Protein AF-A0A1B0GC63-F1 (afdb_monomer_lite)

pLDDT: mean 71.01, std 21.69, range [23.23, 94.94]

Radius of gyration: 42.75 Å; chains: 1; bounding box: 107×148×112 Å

Secondary structure (DSSP, 8-state):
--SSSSTTTSTTS--HHHHHHHHHHHHHHTT-HHHHHHHHHSHHHHHHHHHHHHHHHHHHIIIIIHHH-SHHHHHH-HHHHHHHHHHHHHHHHHS-TTHHHHHHHHHHHH---HHHHHHHHHHHHHHHHHT-TT-HHHHHHHHHHHHHHHHTSPPPTHHHH---HHHHTTGGGSHHHHHHHHHHHHHHHHHHHHHHHHHHHGGG----S---SS-HHHHHHHHHHHHTSTTGGGS-----TTTTTS--HHHHHHHHHHHHHHHHHSSTTTTHHHHHHHHHHHHHTTS-TT--TTTTT-GGG-TTTS-HHHHHHHHHHHHTS-TTGGGS-TTS-HHHHHHHHHHHHHHHHTSS-HHHHHHHHHHHHHHHHHHTT-PBPGGGGGSHHHHHHHHHHHHHHHH-S-HHHHHHHHHHHHHHHHTB-HHHHHHHHHHHHHH---HHHHHHHHHHHHHHHHHHHH-TT-SS--TTTSHHHHHHHIIIIIS--TTGGG--TTTTHHHHHHHHHHHHHHHHH-TT-SS-GGGSHHHHIIIIIHHHHHHHHHHHHHHHHHHHHHHHHHHHHHHHHHHHHHHHHHHHHHHTTS--------------------PPPHHHHHHHHHHHHHHHHHHHHHHHHHHHHHHHHHHHHHHHHHHHHGGGHHHH-SSHHHHHHHHHHTT--GGGGGG-TTTHHHHHHHHHHHHHHHHHHHHHHHTTTTTS--S-HHHHHHHHHHHHHHTTGGGHHHHHHHHHHHTSHHHHHHHHHHHHHHHHHHHHHTT----SHHHHHHHHHHHHHHHHHHHHHHH--SGGGHHHHHHHHHHHHHHHHHHHHHTT-S--HHHHHHHHHHHH-S-------EEEEE---GGG--TTSHHHHHHGGGT-TTS-EEEEE--SSS---SPPEEEEEE---EEHHHHHHHHHHHHS-PPPHHHHHHHHHHHHHHHHHHHHTTEE-----GGGEEE-TTS-EEE---TT-EE--GGGTT-B-S--S-TTT--HHHHTT--B-THHHHHHHHHHHHHHHHSS-TT--TTS---HHHHHHHHHH-PPP--TTS-HHHHHHHHHHT-SSTTTSTTTT-SS-HHHHTSGGGTT--HHHHHTT-SPPS-----SSTT--TTS-HHHHT-------S--PPPTTHHHHTTT--B--TTHHHHHHHHHHHHHHHHSSSS------PPP-------------

Organism: Glossina morsitans morsitans (NCBI:txid37546)

Foldseek 3Di:
DPPVVVVVVVVPPDDPLVVLLVVLVVCVVVVVLVVLVCCCPPPVNNVVNLVSLLVCLVVCCVVPLVVQCDPCCVVPPVSSNVSSLVSLLSSLQRYDLVVLLVVLLCQLQPDPDPSSNLSSLSSNLSSVVVVDFPCLPSVLSSLVSLVNSLQPQDDDPCLQVDDDPVVLVCQCVDPSVVVSLVSLVSVLVNCPVVLVVVLVVVVPDPPPPPFLFRGNLNSVLLSLLCVLDPPLLSHDLDQPPVRPVDGDSSVVSLLSSLVSNCSSPLALCVCLVVQVVLVVVVVVPVPDPPPCPPPVGRQCSPCVSHPLQSVLSSVLCCQQVVRPVVSHDPQDDLVSVLVSSLSSLLVQLPDSGPSSVVSSLSSLVSSLVSCPQPADELVCVVDVSVVSSLVSLLCQLAPPPDDVSVVSSLVSNLSVLVRHDLNNNLVSLVVCLVPDPALLVLLVSLVSLLVVLVVQLPDPVPPAGDPCQADPNVVCCLQPGQQDAPVQLQGDCVRNVSSVVSSVVSLVSCVVRPPVCRRVSVVCVVVSCVHGVVSVVNSVVVVVVVVVVVVVVVVVVVVVVVVVVVVVVVVVVVVVVVVPPDDDDDDDDDDDDDDDDDDDDDDDDPVVVVVVVVVVVVVVVVVVVVVVVPPCVVVVVVVVLQLQLLVQLVVCCQPPNLFLVSSLNSCVVVPHHSVCSVVPPLTSLSSLLSLLVVLLVVLLVVLCVVCVNLVRADPDLLVLLLVSLVSSLVSCVVNLNRVVVNVVSCPPPVNVVSVVVSLLVSLLSSCSSNPNPDDDPVSVVSSVLSSVLSVVLSVVQSVDPDVVSPVSSVSSSVSSVVVVVVVVVCVVDVDRPLVVVVVVVVVVPDDDDDQDWDKDKDFDDPPVPDPPLQVQLVVPVNPPQPFWFWDFDDPSDDDDQPTTITITIGADWFQQVLVQVVCCVPPVAFDDLVQLLLQLLLVLVVLLVQLVQQKAQQEQDSRQWTADQQGHTDGHDSSPMDRADVVNVQWDFAADYDLLLAALCNLVRHTAHNLSSLLSSLQVSQCRHPVDGQQDDDPDDQDSVSSSVCLQDPDGDDDPPDDPLSVVSSCLSSDNDLCSRQVRRDSHNVSVCPRPSNPPDDSVCSVVVVDRRPDRDDDPDSPDCVSPDPVVVVDDDDDDDDDDHDDPPPPVSCPPSSDDNVVVSVVVVVVVVVVVVVVPPDDDDDDDDDDDDDDDDDDDDDDDD

InterPro domains:
  IPR000719 Protein kinase domain [PF00069] (913-1094)
  IPR000719 Protein kinase domain [PS50011] (760-1094)
  IPR000719 Protein kinase domain [SM00220] (874-1094)
  IPR000961 AGC-kinase, C-terminal [PS51285] (1095-1165)
  IPR000961 AGC-kinase, C-terminal [SM00133] (1095-1157)
  IPR008271 Serine/threonine-protein kinase, active site [PS00108] (951-963)
  IPR011009 Protein kinase-like domain superfamily [SSF56112] (883-1174)
  IPR012762 Ubiquinone biosynthesis protein COQ9 [TIGR02396] (643-827)
  IPR013718 COQ9, C-terminal domain [PF08511] (753-822)
  IPR013877 YAP-binding/ALF4/Glomulin [PF08568] (9-573)
  IPR016024 Armadillo-type fold [SSF48371] (53-549)
  IPR017892 Protein kinase, C-terminal [PF00433] (1117-1155)
  IPR048674 Ubiquinone biosynthesis protein COQ9, HTH domain [PF21392] (642-668)

Sequence (1201 aa):
MSFEQESLHNANNMTPAENLKELIKQLIKEKQYDGVALLFTNVNEASKNISYMPEIAMDVFHDICLQQLNEKNHKENLPLYYCVEELLKVVATYAPAEELLLDLLEIIEEHKSENVFTSALRALQVVIMRQGNEKPRALEWSLNSIKTRLDELPIPDFLKEGYDEKQEKLLEQNDKIQTLLLHYITVGLFYEPLLNDICQSSLFGKQLFRSCDINRRNVLCCFLISLLGKPFSMLNFHGGEESRKTNTYTLQCAISLTKATTQCIGDPYFFLTLVEDRFRFKDTFQGREKTRGSMSNNIFFIDEKLPLNCVATYYYMILVEEIDKGKVYLVYNPMFVFESSLYLAHELMSSDEPPLQQKGLKLVECLLKQLGNSEIPAVFLEIDLYKSFCQTLCNLVAYSSVTYMRQTGVRILRQYILQFDDEGKYSVLKNLMRSVRHHGITGYLAIIYKDLVANALANPAISQLPKTLSGHDFRTIFERHICCLANGVETDILEYSDKIISSLNALRFSALKDYSNLTGFWNFIDDLNKNYLRPLREALNLSIAHYKSELKHIENVTDAKEEVEQREQLELLDICIANEKSSRTKHDFELNRQQKTPNDPVKPGLDEFREREQKREEEFEEREKTRESADDSNDAKANAIRIKILEAALPHVPTSGWTRETIMLGAEEIGFSGVAHGMFPEGGFALVSYFIGKCNEELLTQMKTETDNGRKAPHNHIEFLVNFVRIRLEMILPYKSQWAQAIALIALPQNAATSLAQLLTLVDDICYYSGDRSVDIEWYTRRIGLATVMKMTELYMLQDKSPQHNNTWVFLENRMDEFGQLQTIFSQTEDVTQTFQNSLNSAFITNNETLAFYLKLYEMEEGICDGTELELGTRRRKTTARYGEVFLVRKESGNTNNKSYAMKVTNKYQMVEKEFHAESARNERQFSEDMVKIYIGEMVLALEHMHKMDIVYRDVKLENIMLDNQGHIILVDFGLSKVLSPDSDYCARGICGTVEYLAPEMIKGEAYGFAIDWWSIGVVTYELLTGRSPFVVAENANSQRDIKERIKKMDPEFPRTLGKTTKDFILGMLKKDPKKRLNGNKKCAEDIKSHPFFHGINWNDLQNKRLKAPFQPQLISEEDTRNFSEEFTQQTLIPDSQDLVPFKTTPLLFRGYSYVAPQYLHETAYDEWSSTSRRRRKRAAPTRVQPYRLVRGKAPASYRM

Structure (mmCIF, N/CA/C/O backbone):
data_AF-A0A1B0GC63-F1
#
_entry.id   AF-A0A1B0GC63-F1
#
loop_
_atom_site.group_PDB
_atom_site.id
_atom_site.type_symbol
_atom_site.label_atom_id
_atom_site.label_alt_id
_atom_site.label_comp_id
_atom_site.label_asym_id
_atom_site.label_entity_id
_atom_site.label_seq_id
_atom_site.pdbx_PDB_ins_code
_atom_site.Cartn_x
_atom_site.Cartn_y
_atom_site.Cartn_z
_atom_site.occupancy
_atom_site.B_iso_or_equiv
_atom_site.auth_seq_id
_atom_site.auth_comp_id
_atom_site.auth_asym_id
_atom_site.auth_atom_id
_atom_site.pdbx_PDB_model_num
ATOM 1 N N . MET A 1 1 ? -42.444 35.547 59.093 1.00 40.91 1 MET A N 1
ATOM 2 C CA . MET A 1 1 ? -43.595 34.733 59.547 1.00 40.91 1 MET A CA 1
ATOM 3 C C . MET A 1 1 ? -44.771 34.691 58.553 1.00 40.91 1 MET A C 1
ATOM 5 O O . MET A 1 1 ? -45.876 34.384 58.966 1.00 40.91 1 MET A O 1
ATOM 9 N N . SER A 1 2 ? -44.567 34.905 57.245 1.00 38.25 2 SER A N 1
ATOM 10 C CA . SER A 1 2 ? -45.619 34.657 56.230 1.00 38.25 2 SER A CA 1
ATOM 11 C C . SER A 1 2 ? -45.099 34.080 54.903 1.00 38.25 2 SER A C 1
ATOM 13 O O . SER A 1 2 ? -45.859 33.981 53.955 1.00 38.25 2 SER A O 1
ATOM 15 N N . PHE A 1 3 ? -43.823 33.674 54.840 1.00 30.55 3 PHE A N 1
ATOM 16 C CA . PHE A 1 3 ? -43.222 32.983 53.683 1.00 30.55 3 PHE A CA 1
ATOM 17 C C . PHE A 1 3 ? -42.736 31.558 54.013 1.00 30.55 3 PHE A C 1
ATOM 19 O O . PHE A 1 3 ? -42.377 30.807 53.117 1.00 30.55 3 PHE A O 1
ATOM 26 N N . GLU A 1 4 ? -42.760 31.157 55.290 1.00 36.72 4 GLU A N 1
ATOM 27 C CA . GLU A 1 4 ? -42.351 29.814 55.745 1.00 36.72 4 GLU A CA 1
ATOM 28 C C . GLU A 1 4 ? -43.521 28.823 55.839 1.00 36.72 4 GLU A C 1
ATOM 30 O O . GLU A 1 4 ? -43.308 27.659 56.151 1.00 36.72 4 GLU A O 1
ATOM 35 N N . GLN A 1 5 ? -44.761 29.251 55.577 1.00 35.75 5 GLN A N 1
ATOM 36 C CA . GLN A 1 5 ? -45.935 28.369 55.656 1.00 35.75 5 GLN A CA 1
ATOM 37 C C . GLN A 1 5 ? -46.432 27.861 54.294 1.00 35.75 5 GLN A C 1
ATOM 39 O O . GLN A 1 5 ? -47.123 26.848 54.264 1.00 35.75 5 GLN A O 1
ATOM 44 N N . GLU A 1 6 ? -46.030 28.471 53.172 1.00 34.62 6 GLU A N 1
ATOM 45 C CA . GLU A 1 6 ? -46.376 27.969 51.828 1.00 34.62 6 GLU A CA 1
ATOM 46 C C . GLU A 1 6 ? -45.382 26.924 51.288 1.00 34.62 6 GLU A C 1
ATOM 48 O O . GLU A 1 6 ? -45.765 26.087 50.474 1.00 34.62 6 GLU A O 1
ATOM 53 N N . SER A 1 7 ? -44.136 26.877 51.778 1.00 37.41 7 SER A N 1
ATOM 54 C CA . SER A 1 7 ? -43.148 25.865 51.353 1.00 37.41 7 SER A CA 1
ATOM 55 C C . SER A 1 7 ? -43.345 24.493 52.012 1.00 37.41 7 SER A C 1
ATOM 57 O O . SER A 1 7 ? -42.946 23.474 51.452 1.00 37.41 7 SER A O 1
ATOM 59 N N . LEU A 1 8 ? -44.005 24.439 53.173 1.00 37.69 8 LEU A N 1
ATOM 60 C CA . LEU A 1 8 ? -44.243 23.202 53.929 1.00 37.69 8 LEU A CA 1
ATOM 61 C C . LEU A 1 8 ? -45.499 22.432 53.487 1.00 37.69 8 LEU A C 1
ATOM 63 O O . LEU A 1 8 ? -45.670 21.284 53.891 1.00 37.69 8 LEU A O 1
ATOM 67 N N . HIS A 1 9 ? -46.367 23.018 52.653 1.00 38.66 9 HIS A N 1
ATOM 68 C CA . HIS A 1 9 ? -47.560 22.325 52.145 1.00 38.66 9 HIS A CA 1
ATOM 69 C C . HIS A 1 9 ? -47.334 21.586 50.815 1.00 38.66 9 HIS A C 1
ATOM 71 O O . HIS A 1 9 ? -48.057 20.635 50.532 1.00 38.66 9 HIS A O 1
ATOM 77 N N . ASN A 1 10 ? -46.291 21.934 50.050 1.00 40.50 10 ASN A N 1
ATOM 78 C CA . ASN A 1 10 ? -45.932 21.232 48.807 1.00 40.50 10 ASN A CA 1
ATOM 79 C C . ASN A 1 10 ? -44.932 20.074 49.000 1.00 40.50 10 ASN A C 1
ATOM 81 O O . ASN A 1 10 ? -44.798 19.238 48.113 1.00 40.50 10 ASN A O 1
ATOM 85 N N . ALA A 1 11 ? -44.276 19.968 50.161 1.00 42.91 11 ALA A N 1
ATOM 86 C CA . ALA A 1 11 ? -43.284 18.921 50.437 1.00 42.91 11 ALA A CA 1
ATOM 87 C C . ALA A 1 11 ? -43.887 17.529 50.737 1.00 42.91 11 ALA A C 1
ATOM 89 O O . ALA A 1 11 ? -43.167 16.535 50.742 1.00 42.91 11 ALA A O 1
ATOM 90 N N . ASN A 1 12 ? -45.202 17.430 50.977 1.00 43.53 12 ASN A N 1
ATOM 91 C CA . ASN A 1 12 ? -45.848 16.181 51.411 1.00 43.53 12 ASN A CA 1
ATOM 92 C C . ASN A 1 12 ? -46.388 15.291 50.275 1.00 43.53 12 ASN A C 1
ATOM 94 O O . ASN A 1 12 ? -46.918 14.223 50.569 1.00 43.53 12 ASN A O 1
ATOM 98 N N . ASN A 1 13 ? -46.236 15.688 49.006 1.00 50.75 13 ASN A N 1
ATOM 99 C CA . ASN A 1 13 ? -46.686 14.906 47.842 1.00 50.75 13 ASN A CA 1
ATOM 100 C C . ASN A 1 13 ? -45.575 14.614 46.814 1.00 50.75 13 ASN A C 1
ATOM 102 O O . ASN A 1 13 ? -45.881 14.111 45.737 1.00 50.75 13 ASN A O 1
ATOM 106 N N . MET A 1 14 ? -44.308 14.920 47.113 1.00 57.81 14 MET A N 1
ATOM 107 C CA . MET A 1 14 ? -43.199 14.634 46.196 1.00 57.81 14 MET A CA 1
ATOM 108 C C . MET A 1 14 ? -42.703 13.203 46.369 1.00 57.81 14 MET A C 1
ATOM 110 O O . MET A 1 14 ? -42.496 12.718 47.487 1.00 57.81 14 MET A O 1
ATOM 114 N N . THR A 1 15 ? -42.496 12.526 45.247 1.00 74.38 15 THR A N 1
ATOM 115 C CA . THR A 1 15 ? -41.908 11.187 45.235 1.00 74.38 15 THR A CA 1
ATOM 116 C C . THR A 1 15 ? -40.466 11.227 45.773 1.00 74.38 15 THR A C 1
ATOM 118 O O . THR A 1 15 ? -39.783 12.252 45.673 1.00 74.38 15 THR A O 1
ATOM 121 N N . PRO A 1 16 ? -39.942 10.129 46.355 1.00 75.88 16 PRO A N 1
ATOM 122 C CA . PRO A 1 16 ? -38.548 10.066 46.807 1.00 75.88 16 PRO A CA 1
ATOM 123 C C . PRO A 1 16 ? -37.523 10.430 45.718 1.00 75.88 16 PRO A C 1
ATOM 125 O O . PRO A 1 16 ? -36.460 10.960 46.039 1.00 75.88 16 PRO A O 1
ATOM 128 N N . ALA A 1 17 ? -37.856 10.188 44.448 1.00 77.06 17 ALA A N 1
ATOM 129 C CA . ALA A 1 17 ? -37.031 10.526 43.296 1.00 77.06 17 ALA A CA 1
ATOM 130 C C . ALA A 1 17 ? -37.012 12.043 43.007 1.00 77.06 17 ALA A C 1
ATOM 132 O O . ALA A 1 17 ? -35.941 12.627 42.837 1.00 77.06 17 ALA A O 1
ATOM 133 N N . GLU A 1 18 ? -38.162 12.722 43.053 1.00 79.81 18 GLU A N 1
ATOM 134 C CA . GLU A 1 18 ? -38.238 14.187 42.908 1.00 79.81 18 GLU A CA 1
ATOM 135 C C . GLU A 1 18 ? -37.516 14.926 44.043 1.00 79.81 18 GLU A C 1
ATOM 137 O O . GLU A 1 18 ? -36.849 15.935 43.806 1.00 79.81 18 GLU A O 1
ATOM 142 N N . ASN A 1 19 ? -37.563 14.386 45.266 1.00 82.81 19 ASN A N 1
ATOM 143 C CA . ASN A 1 19 ? -36.805 14.931 46.396 1.00 82.81 19 ASN A CA 1
ATOM 144 C C . ASN A 1 19 ? -35.286 14.879 46.155 1.00 82.81 19 ASN A C 1
ATOM 146 O O . ASN A 1 19 ? -34.570 15.805 46.533 1.00 82.81 19 ASN A O 1
ATOM 150 N N . LEU A 1 20 ? -34.784 13.824 45.501 1.00 83.56 20 LEU A N 1
ATOM 151 C CA . LEU A 1 20 ? -33.372 13.720 45.127 1.00 83.56 20 LEU A CA 1
ATOM 152 C C . LEU A 1 20 ? -32.993 14.769 44.067 1.00 83.56 20 LEU A C 1
ATOM 154 O O . LEU A 1 20 ? -31.938 15.393 44.179 1.00 83.56 20 LEU A O 1
ATOM 158 N N . LYS A 1 21 ? -33.861 15.009 43.076 1.00 83.62 21 LYS A N 1
ATOM 159 C CA . LYS A 1 21 ? -33.671 16.052 42.053 1.00 83.62 21 LYS A CA 1
ATOM 160 C C . LYS A 1 21 ? -33.571 17.450 42.676 1.00 83.62 21 LYS A C 1
ATOM 162 O O . LYS A 1 21 ? -32.633 18.189 42.372 1.00 83.62 21 LYS A O 1
ATOM 167 N N . GLU A 1 22 ? -34.494 17.805 43.569 1.00 85.00 22 GLU A N 1
ATOM 168 C CA . GLU A 1 22 ? -34.468 19.105 44.257 1.00 85.00 22 GLU A CA 1
ATOM 169 C C . GLU A 1 22 ? -33.274 19.240 45.213 1.00 85.00 22 GLU A C 1
ATOM 171 O O . GLU A 1 22 ? -32.654 20.302 45.268 1.00 85.00 22 GLU A O 1
ATOM 176 N N . LEU A 1 23 ? -32.860 18.157 45.882 1.00 84.06 23 LEU A N 1
ATOM 177 C CA . LEU A 1 23 ? -31.645 18.151 46.701 1.00 84.06 23 LEU A CA 1
ATOM 178 C C . LEU A 1 23 ? -30.390 18.460 45.867 1.00 84.06 23 LEU A C 1
ATOM 180 O O . LEU A 1 23 ? -29.558 19.264 46.287 1.00 84.06 23 LEU A O 1
ATOM 184 N N . ILE A 1 24 ? -30.261 17.875 44.670 1.00 84.25 24 ILE A N 1
ATOM 185 C CA . ILE A 1 24 ? -29.145 18.171 43.755 1.00 84.25 24 ILE A CA 1
ATOM 186 C C . ILE A 1 24 ? -29.172 19.652 43.345 1.00 84.25 24 ILE A C 1
ATOM 188 O O . ILE A 1 24 ? -28.142 20.327 43.417 1.00 84.25 24 ILE A O 1
ATOM 192 N N . LYS A 1 25 ? -30.343 20.188 42.969 1.00 84.69 25 LYS A N 1
ATOM 193 C CA . LYS A 1 25 ? -30.499 21.614 42.621 1.00 84.69 25 LYS A CA 1
ATOM 194 C C . LYS A 1 25 ? -30.111 22.529 43.784 1.00 84.69 25 LYS A C 1
ATOM 196 O O . LYS A 1 25 ? -29.421 23.530 43.576 1.00 84.69 25 LYS A O 1
ATOM 201 N N . GLN A 1 26 ? -30.518 22.183 45.003 1.00 85.44 26 GLN A N 1
ATOM 202 C CA . GLN A 1 26 ? -30.214 22.960 46.198 1.00 85.44 26 GLN A CA 1
ATOM 203 C C . GLN A 1 26 ? -28.714 22.953 46.520 1.00 85.44 26 GLN A C 1
ATOM 205 O O . GLN A 1 26 ? -28.137 24.022 46.717 1.00 85.44 26 GLN A O 1
ATOM 210 N N . LEU A 1 27 ? -28.055 21.792 46.481 1.00 84.62 27 LEU A N 1
ATOM 211 C CA . LEU A 1 27 ? -26.610 21.679 46.723 1.00 84.62 27 LEU A CA 1
ATOM 212 C C . LEU A 1 27 ? -25.783 22.468 45.699 1.00 84.62 27 LEU A C 1
ATOM 214 O O . LEU A 1 27 ? -24.808 23.131 46.063 1.00 84.62 27 LEU A O 1
ATOM 218 N N . ILE A 1 28 ? -26.196 22.458 44.427 1.00 85.56 28 ILE A N 1
ATOM 219 C CA . ILE A 1 28 ? -25.566 23.266 43.374 1.00 85.56 28 ILE A CA 1
ATOM 220 C C . ILE A 1 28 ? -25.752 24.763 43.654 1.00 85.56 28 ILE A C 1
ATOM 222 O O . ILE A 1 28 ? -24.792 25.532 43.561 1.00 85.56 28 ILE A O 1
ATOM 226 N N . LYS A 1 29 ? -26.959 25.185 44.055 1.00 84.75 29 LYS A N 1
ATOM 227 C CA . LYS A 1 29 ? -27.267 26.582 44.401 1.00 84.75 29 LYS A CA 1
ATOM 228 C C . LYS A 1 29 ? -26.477 27.071 45.620 1.00 84.75 29 LYS A C 1
ATOM 230 O O . LYS A 1 29 ? -26.044 28.222 45.649 1.00 84.75 29 LYS A O 1
ATOM 235 N N . GLU A 1 30 ? -26.251 26.197 46.597 1.00 84.56 30 GLU A N 1
ATOM 236 C CA . GLU A 1 30 ? -25.467 26.461 47.809 1.00 84.56 30 GLU A CA 1
ATOM 237 C C . GLU A 1 30 ? -23.944 26.341 47.596 1.00 84.56 30 GLU A C 1
ATOM 239 O O . GLU A 1 30 ? -23.172 26.551 48.532 1.00 84.56 30 GLU A O 1
ATOM 244 N N . LYS A 1 31 ? -23.492 26.055 46.364 1.00 83.12 31 LYS A N 1
ATOM 245 C CA . LYS A 1 31 ? -22.081 25.837 45.987 1.00 83.12 31 LYS A CA 1
ATOM 246 C C . LYS A 1 31 ? -21.408 24.668 46.725 1.00 83.12 31 LYS A C 1
ATOM 248 O O . LYS A 1 31 ? -20.184 24.634 46.846 1.00 83.12 31 LYS A O 1
ATOM 253 N N . GLN A 1 32 ? -22.188 23.697 47.197 1.00 83.94 32 GLN A N 1
ATOM 254 C CA . GLN A 1 32 ? -21.700 22.486 47.861 1.00 83.94 32 GLN A CA 1
ATOM 255 C C . GLN A 1 32 ? -21.491 21.350 46.850 1.00 83.94 32 GLN A C 1
ATOM 257 O O . GLN A 1 32 ? -22.168 20.323 46.880 1.00 83.94 32 GLN A O 1
ATOM 262 N N . TYR A 1 33 ? -20.544 21.532 45.930 1.00 83.50 33 TYR A N 1
ATOM 263 C CA . TYR A 1 33 ? -20.326 20.596 44.820 1.00 83.50 33 TYR A CA 1
ATOM 264 C C . TYR A 1 33 ? -19.816 19.220 45.275 1.00 83.50 33 TYR A C 1
ATOM 266 O O . TYR A 1 33 ? -20.270 18.199 44.764 1.00 83.50 33 TYR A O 1
ATOM 274 N N . ASP A 1 34 ? -18.958 19.177 46.298 1.00 77.81 34 ASP A N 1
ATOM 275 C CA . ASP A 1 34 ? -18.486 17.919 46.895 1.00 77.81 34 ASP A CA 1
ATOM 276 C C . ASP A 1 34 ? -19.640 17.112 47.513 1.00 77.81 34 ASP A C 1
ATOM 278 O O . ASP A 1 34 ? -19.626 15.882 47.500 1.00 77.81 34 ASP A O 1
ATOM 282 N N . GLY A 1 35 ? -20.679 17.803 48.001 1.00 77.50 35 GLY A N 1
ATOM 283 C CA . GLY A 1 35 ? -21.903 17.187 48.509 1.00 77.50 35 GLY A CA 1
ATOM 284 C C . GLY A 1 35 ? -22.651 16.407 47.428 1.00 77.50 35 GLY A C 1
ATOM 285 O O . GLY A 1 35 ? -23.115 15.302 47.687 1.00 77.50 35 GLY A O 1
ATOM 286 N N . VAL A 1 36 ? -22.692 16.925 46.196 1.00 80.88 36 VAL A N 1
ATOM 287 C CA . VAL A 1 36 ? -23.310 16.237 45.049 1.00 80.88 36 VAL A CA 1
ATOM 288 C C . VAL A 1 36 ? -22.528 14.972 44.681 1.00 80.88 36 VAL A C 1
ATOM 290 O O . VAL A 1 36 ? -23.129 13.928 44.446 1.00 80.88 36 VAL A O 1
ATOM 293 N N . ALA A 1 37 ? -21.192 15.022 44.695 1.00 75.62 37 ALA A N 1
ATOM 294 C CA . ALA A 1 37 ? -20.358 13.845 44.439 1.00 75.62 37 ALA A CA 1
ATOM 295 C C . ALA A 1 37 ? -20.509 12.769 45.535 1.00 75.62 37 ALA A C 1
ATOM 297 O O . ALA A 1 37 ? -20.526 11.568 45.245 1.00 75.62 37 ALA A O 1
ATOM 298 N N . LEU A 1 38 ? -20.663 13.181 46.799 1.00 78.12 38 LEU A N 1
ATOM 299 C CA . LEU A 1 38 ? -20.866 12.279 47.939 1.00 78.12 38 LEU A CA 1
ATOM 300 C C . LEU A 1 38 ? -22.167 11.469 47.838 1.00 78.12 38 LEU A C 1
ATOM 302 O O . LEU A 1 38 ? -22.161 10.289 48.198 1.00 78.12 38 LEU A O 1
ATOM 306 N N . LEU A 1 39 ? -23.232 12.043 47.260 1.00 80.75 39 LEU A N 1
ATOM 307 C CA . LEU A 1 39 ? -24.517 11.356 47.055 1.00 80.75 39 LEU A CA 1
ATOM 308 C C . LEU A 1 39 ? -24.402 10.078 46.211 1.00 80.75 39 LEU A C 1
ATOM 310 O O . LEU A 1 39 ? -25.225 9.173 46.371 1.00 80.75 39 LEU A O 1
ATOM 314 N N . PHE A 1 40 ? -23.399 10.001 45.329 1.00 77.69 40 PHE A N 1
ATOM 315 C CA . PHE A 1 40 ? -23.198 8.886 44.394 1.00 77.69 40 PHE A CA 1
ATOM 316 C C . PHE A 1 40 ? -21.943 8.052 44.679 1.00 77.69 40 PHE A C 1
ATOM 318 O O . PHE A 1 40 ? -21.785 6.977 44.106 1.00 77.69 40 PHE A O 1
ATOM 325 N N . THR A 1 41 ? -21.070 8.496 45.588 1.00 73.62 41 THR A N 1
ATOM 326 C CA . THR A 1 41 ? -19.829 7.784 45.954 1.00 73.62 41 THR A CA 1
ATOM 327 C C . THR A 1 41 ? -19.910 7.072 47.308 1.00 73.62 41 THR A C 1
ATOM 329 O O . THR A 1 41 ? -19.209 6.082 47.526 1.00 73.62 41 THR A O 1
ATOM 332 N N . ASN A 1 42 ? -20.777 7.518 48.222 1.00 77.12 42 ASN A N 1
ATOM 333 C CA . ASN A 1 42 ? -20.945 6.902 49.536 1.00 77.12 42 ASN A CA 1
ATOM 334 C C . ASN A 1 42 ? -21.786 5.613 49.456 1.00 77.12 42 ASN A C 1
ATOM 336 O O . ASN A 1 42 ? -22.971 5.665 49.145 1.00 77.12 42 ASN A O 1
ATOM 340 N N . VAL A 1 43 ? -21.203 4.455 49.790 1.00 66.88 43 VAL A N 1
ATOM 341 C CA . VAL A 1 43 ? -21.783 3.106 49.581 1.00 66.88 43 VAL A CA 1
ATOM 342 C C . VAL A 1 43 ? -23.222 2.953 50.113 1.00 66.88 43 VAL A C 1
ATOM 344 O O . VAL A 1 43 ? -24.057 2.310 49.472 1.00 66.88 43 VAL A O 1
ATOM 347 N N . ASN A 1 44 ? -23.542 3.570 51.255 1.00 65.75 44 ASN A N 1
ATOM 348 C CA . ASN A 1 44 ? -24.857 3.442 51.896 1.00 65.75 44 ASN A CA 1
ATOM 349 C C . ASN A 1 44 ? -25.949 4.335 51.275 1.00 65.75 44 ASN A C 1
ATOM 351 O O . ASN A 1 44 ? -27.123 3.964 51.300 1.00 65.75 44 ASN A O 1
ATOM 355 N N . GLU A 1 45 ? -25.581 5.497 50.731 1.00 68.19 45 GLU A N 1
ATOM 356 C CA . GLU A 1 45 ? -26.513 6.465 50.127 1.00 68.19 45 GLU A CA 1
ATOM 357 C C . GLU A 1 45 ? -26.608 6.281 48.610 1.00 68.19 45 GLU A C 1
ATOM 359 O O . GLU A 1 45 ? -27.708 6.283 48.059 1.00 68.19 45 GLU A O 1
ATOM 364 N N . ALA A 1 46 ? -25.483 5.985 47.954 1.00 72.62 46 ALA A N 1
ATOM 365 C CA . ALA A 1 46 ? -25.393 5.733 46.522 1.00 72.62 46 ALA A CA 1
ATOM 366 C C . ALA A 1 46 ? -26.327 4.600 46.087 1.00 72.62 46 ALA A C 1
ATOM 368 O O . ALA A 1 46 ? -27.063 4.758 45.123 1.00 72.62 46 ALA A O 1
ATOM 369 N N . SER A 1 47 ? -26.384 3.496 46.841 1.00 70.75 47 SER A N 1
ATOM 370 C CA . SER A 1 47 ? -27.255 2.350 46.532 1.00 70.75 47 SER A CA 1
ATOM 371 C C . SER A 1 47 ? -28.741 2.730 46.452 1.00 70.75 47 SER A C 1
ATOM 373 O O . SER A 1 47 ? -29.478 2.193 45.628 1.00 70.75 47 SER A O 1
ATOM 375 N N . LYS A 1 48 ? -29.186 3.670 47.298 1.00 76.38 48 LYS A N 1
ATOM 376 C CA . LYS A 1 48 ? -30.567 4.172 47.300 1.00 76.38 48 LYS A CA 1
ATOM 377 C C . LYS A 1 48 ? -30.775 5.203 46.196 1.00 76.38 48 LYS A C 1
ATOM 379 O O . LYS A 1 48 ? -31.713 5.077 45.420 1.00 76.38 48 LYS A O 1
ATOM 384 N N . ASN A 1 49 ? -29.877 6.177 46.086 1.00 81.25 49 ASN A N 1
ATOM 385 C CA . ASN A 1 49 ? -29.988 7.266 45.115 1.00 81.25 49 ASN A CA 1
ATOM 386 C C . ASN A 1 49 ? -29.907 6.766 43.664 1.00 81.25 49 ASN A C 1
ATOM 388 O O . ASN A 1 49 ? -30.642 7.238 42.803 1.00 81.25 49 ASN A O 1
ATOM 392 N N . ILE A 1 50 ? -29.079 5.751 43.405 1.00 81.19 50 ILE A N 1
ATOM 393 C CA . ILE A 1 50 ? -28.973 5.078 42.105 1.00 81.19 50 ILE A CA 1
ATOM 394 C C . ILE A 1 50 ? -30.292 4.401 41.708 1.00 81.19 50 ILE A C 1
ATOM 396 O O . ILE A 1 50 ? -30.641 4.408 40.533 1.00 81.19 50 ILE A O 1
ATOM 400 N N . SER A 1 51 ? -31.051 3.847 42.660 1.00 79.75 51 SER A N 1
ATOM 401 C CA . SER A 1 51 ? -32.324 3.181 42.344 1.00 79.75 51 SER A CA 1
ATOM 402 C C . SER A 1 51 ? -33.397 4.141 41.819 1.00 79.75 51 SER A C 1
ATOM 404 O O . SER A 1 51 ? -34.256 3.719 41.051 1.00 79.75 51 SER A O 1
ATOM 406 N N . TYR A 1 52 ? -33.305 5.428 42.170 1.00 84.44 52 TYR A N 1
ATOM 407 C CA . TYR A 1 52 ? -34.223 6.475 41.712 1.00 84.44 52 TYR A CA 1
ATOM 408 C C . TYR A 1 52 ? -33.776 7.145 40.406 1.00 84.44 52 TYR A C 1
ATOM 410 O O . TYR A 1 52 ? -34.583 7.783 39.737 1.00 84.44 52 TYR A O 1
ATOM 418 N N . MET A 1 53 ? -32.506 6.995 40.014 1.00 84.81 53 MET A N 1
ATOM 419 C CA . MET A 1 53 ? -31.943 7.658 38.832 1.00 84.81 53 MET A CA 1
ATOM 420 C C . MET A 1 53 ? -32.675 7.371 37.514 1.00 84.81 53 MET A C 1
ATOM 422 O O . MET A 1 53 ? -32.866 8.321 36.761 1.00 84.81 53 MET A O 1
ATOM 426 N N . PRO A 1 54 ? -33.128 6.140 37.203 1.00 83.31 54 PRO A N 1
ATOM 427 C CA . PRO A 1 54 ? -33.858 5.881 35.962 1.00 83.31 54 PRO A CA 1
ATOM 428 C C . PRO A 1 54 ? -35.124 6.735 35.779 1.00 83.31 54 PRO A C 1
ATOM 430 O O . PRO A 1 54 ? -35.493 7.010 34.643 1.00 83.31 54 PRO A O 1
ATOM 433 N N . GLU A 1 55 ? -35.765 7.174 36.871 1.00 81.88 55 GLU A N 1
ATOM 434 C CA . GLU A 1 55 ? -36.977 8.008 36.830 1.00 81.88 55 GLU A CA 1
ATOM 435 C C . GLU A 1 55 ? -36.670 9.501 36.623 1.00 81.88 55 GLU A C 1
ATOM 437 O O . GLU A 1 55 ? -37.492 10.216 36.061 1.00 81.88 55 GLU A O 1
ATOM 442 N N . ILE A 1 56 ? -35.492 9.978 37.047 1.00 87.12 56 ILE A N 1
ATOM 443 C CA . ILE A 1 56 ? -35.145 11.415 37.072 1.00 87.12 56 ILE A CA 1
ATOM 444 C C . ILE A 1 56 ? -33.962 11.797 36.176 1.00 87.12 56 ILE A C 1
ATOM 446 O O . ILE A 1 56 ? -33.605 12.969 36.106 1.00 87.12 56 ILE A O 1
ATOM 450 N N . ALA A 1 57 ? -33.298 10.846 35.519 1.00 86.44 57 ALA A N 1
ATOM 451 C CA . ALA A 1 57 ? -32.039 11.113 34.823 1.00 86.44 57 ALA A CA 1
ATOM 452 C C . ALA A 1 57 ? -32.180 12.119 33.664 1.00 86.44 57 ALA A C 1
ATOM 454 O O . ALA A 1 57 ? -31.323 12.991 33.535 1.00 86.44 57 ALA A O 1
ATOM 455 N N . MET A 1 58 ? -33.250 12.042 32.860 1.00 90.50 58 MET A N 1
ATOM 456 C CA . MET A 1 58 ? -33.504 13.018 31.782 1.00 90.50 58 MET A CA 1
ATOM 457 C C . MET A 1 58 ? -33.844 14.400 32.342 1.00 90.50 58 MET A C 1
ATOM 459 O O . MET A 1 58 ? -33.303 15.410 31.908 1.00 90.50 58 MET A O 1
ATOM 463 N N . ASP A 1 59 ? -34.639 14.438 33.403 1.00 87.00 59 ASP A N 1
ATOM 464 C CA . ASP A 1 59 ? -34.955 15.658 34.135 1.00 87.00 59 ASP A CA 1
ATOM 465 C C . ASP A 1 59 ? -33.706 16.353 34.697 1.00 87.00 59 ASP A C 1
ATOM 467 O O . ASP A 1 59 ? -33.571 17.572 34.620 1.00 87.00 59 ASP A O 1
ATOM 471 N N . VAL A 1 60 ? -32.775 15.584 35.269 1.00 86.94 60 VAL A N 1
ATOM 472 C CA . VAL A 1 60 ? -31.481 16.090 35.749 1.00 86.94 60 VAL A CA 1
ATOM 473 C C . VAL A 1 60 ? -30.620 16.570 34.577 1.00 86.94 60 VAL A C 1
ATOM 475 O O . VAL A 1 60 ? -29.934 17.587 34.695 1.00 86.94 60 VAL A O 1
ATOM 478 N N . PHE A 1 61 ? -30.676 15.884 33.435 1.00 90.00 61 PHE A N 1
ATOM 479 C CA . PHE A 1 61 ? -29.969 16.292 32.227 1.00 90.00 61 PHE A CA 1
ATOM 480 C C . PHE A 1 61 ? -30.445 17.656 31.707 1.00 90.00 61 PHE A C 1
ATOM 482 O O . PHE A 1 61 ? -29.628 18.570 31.585 1.00 90.00 61 PHE A O 1
ATOM 489 N N . HIS A 1 62 ? -31.747 17.827 31.456 1.00 87.88 62 HIS A N 1
ATOM 490 C CA . HIS A 1 62 ? -32.294 19.064 30.885 1.00 87.88 62 HIS A CA 1
ATOM 491 C C . HIS A 1 62 ? -32.287 20.234 31.880 1.00 87.88 62 HIS A C 1
ATOM 493 O O . HIS A 1 62 ? -31.910 21.348 31.510 1.00 87.88 62 HIS A O 1
ATOM 499 N N . ASP A 1 63 ? -32.644 20.002 33.149 1.00 85.25 63 ASP A N 1
ATOM 500 C CA . ASP A 1 63 ? -32.744 21.086 34.139 1.00 85.25 63 ASP A CA 1
ATOM 501 C C . ASP A 1 63 ? -31.379 21.557 34.656 1.00 85.25 63 ASP A C 1
ATOM 503 O O . ASP A 1 63 ? -31.251 22.703 35.094 1.00 85.25 63 ASP A O 1
ATOM 507 N N . ILE A 1 64 ? -30.372 20.676 34.680 1.00 86.06 64 ILE A N 1
ATOM 508 C CA . ILE A 1 64 ? -29.090 20.942 35.344 1.00 86.06 64 ILE A CA 1
ATOM 509 C C . ILE A 1 64 ? -27.935 20.839 34.356 1.00 86.06 64 ILE A C 1
ATOM 511 O O . ILE A 1 64 ? -27.233 21.832 34.144 1.00 86.06 64 ILE A O 1
ATOM 515 N N . CYS A 1 65 ? -27.716 19.665 33.757 1.00 86.69 65 CYS A N 1
ATOM 516 C CA . CYS A 1 65 ? -26.529 19.434 32.935 1.00 86.69 65 CYS A CA 1
ATOM 517 C C . CYS A 1 65 ? -26.483 20.368 31.722 1.00 86.69 65 CYS A C 1
ATOM 519 O O . CYS A 1 65 ? -25.498 21.081 31.554 1.00 86.69 65 CYS A O 1
ATOM 521 N N . LEU A 1 66 ? -27.557 20.439 30.936 1.00 84.75 66 LEU A N 1
ATOM 522 C CA . LEU A 1 66 ? -27.611 21.232 29.707 1.00 84.75 66 LEU A CA 1
ATOM 523 C C . LEU A 1 66 ? -27.462 22.743 29.967 1.00 84.75 66 LEU A C 1
ATOM 525 O O . LEU A 1 66 ? -26.813 23.451 29.202 1.00 84.75 66 LEU A O 1
ATOM 529 N N . GLN A 1 67 ? -27.992 23.248 31.086 1.00 84.75 67 GLN A N 1
ATOM 530 C CA . GLN A 1 67 ? -27.885 24.669 31.441 1.00 84.75 67 GLN A CA 1
ATOM 531 C C . GLN A 1 67 ? -26.493 25.055 31.958 1.00 84.75 67 GLN A C 1
ATOM 533 O O . GLN A 1 67 ? -26.001 26.153 31.681 1.00 84.75 67 GLN A O 1
ATOM 538 N N . GLN A 1 68 ? -25.865 24.179 32.748 1.00 84.88 68 GLN A N 1
ATOM 539 C CA . GLN A 1 68 ? -24.629 24.499 33.465 1.00 84.88 68 GLN A CA 1
ATOM 540 C C . GLN A 1 68 ? -23.357 24.063 32.726 1.00 84.88 68 GLN A C 1
ATOM 542 O O . GLN A 1 68 ? -22.278 24.584 33.026 1.00 84.88 68 GLN A O 1
ATOM 547 N N . LEU A 1 69 ? -23.458 23.164 31.746 1.00 85.50 69 LEU A N 1
ATOM 548 C CA . LEU A 1 69 ? -22.334 22.692 30.940 1.00 85.50 69 LEU A CA 1
ATOM 549 C C . LEU A 1 69 ? -22.051 23.663 29.781 1.00 85.50 69 LEU A C 1
ATOM 551 O O . LEU A 1 69 ? -22.418 23.439 28.633 1.00 85.50 69 LEU A O 1
ATOM 555 N N . ASN A 1 70 ? -21.410 24.788 30.096 1.00 87.69 70 ASN A N 1
ATOM 556 C CA . ASN A 1 70 ? -21.084 25.832 29.126 1.00 87.69 70 ASN A CA 1
ATOM 557 C C . ASN A 1 70 ? -19.688 26.433 29.366 1.00 87.69 70 ASN A C 1
ATOM 559 O O . ASN A 1 70 ? -19.089 26.297 30.436 1.00 87.69 70 ASN A O 1
ATOM 563 N N . GLU A 1 71 ? -19.161 27.129 28.356 1.00 83.88 71 GLU A N 1
ATOM 564 C CA . GLU A 1 71 ? -17.798 27.677 28.386 1.00 83.88 71 GLU A CA 1
ATOM 565 C C . GLU A 1 71 ? -17.609 28.759 29.459 1.00 83.88 71 GLU A C 1
ATOM 567 O O . GLU A 1 71 ? -16.527 28.886 30.037 1.00 83.88 71 GLU A O 1
ATOM 572 N N . LYS A 1 72 ? -18.670 29.516 29.766 1.00 84.88 72 LYS A N 1
ATOM 573 C CA . LYS A 1 72 ? -18.645 30.541 30.812 1.00 84.88 72 LYS A CA 1
ATOM 574 C C . LYS A 1 72 ? -18.361 29.909 32.172 1.00 84.88 72 LYS A C 1
ATOM 576 O O . LYS A 1 72 ? -17.446 30.343 32.863 1.00 84.88 72 LYS A O 1
ATOM 581 N N . ASN A 1 73 ? -19.076 28.841 32.516 1.00 85.69 73 ASN A N 1
ATOM 582 C CA . ASN A 1 73 ? -18.853 28.108 33.757 1.00 85.69 73 ASN A CA 1
ATOM 583 C C . ASN A 1 73 ? -17.483 27.420 33.778 1.00 85.69 73 ASN A C 1
ATOM 585 O O . ASN A 1 73 ? -16.832 27.435 34.814 1.00 85.69 73 ASN A O 1
ATOM 589 N N . HIS A 1 74 ? -16.988 26.903 32.651 1.00 86.06 74 HIS A N 1
ATOM 590 C CA . HIS A 1 74 ? -15.629 26.353 32.590 1.00 86.06 74 HIS A CA 1
ATOM 591 C C . HIS A 1 74 ? -14.548 27.405 32.918 1.00 86.06 74 HIS A C 1
ATOM 593 O O . HIS A 1 74 ? -13.586 27.107 33.623 1.00 86.06 74 HIS A O 1
ATOM 599 N N . LYS A 1 75 ? -14.700 28.650 32.439 1.00 83.50 75 LYS A N 1
ATOM 600 C CA . LYS A 1 75 ? -13.737 29.741 32.692 1.00 83.50 75 LYS A CA 1
ATOM 601 C C . LYS A 1 75 ? -13.901 30.390 34.070 1.00 83.50 75 LYS A C 1
ATOM 603 O O . LYS A 1 75 ? -12.904 30.698 34.715 1.00 83.50 75 LYS A O 1
ATOM 608 N N . GLU A 1 76 ? -15.136 30.624 34.509 1.00 85.81 76 GLU A N 1
ATOM 609 C CA . GLU A 1 76 ? -15.443 31.419 35.708 1.00 85.81 76 GLU A CA 1
ATOM 610 C C . GLU A 1 76 ? -15.707 30.565 36.963 1.00 85.81 76 GLU A C 1
ATOM 612 O O . GLU A 1 76 ? -15.502 31.037 38.081 1.00 85.81 76 GLU A O 1
ATOM 617 N N . ASN A 1 77 ? -16.163 29.316 36.813 1.00 86.06 77 ASN A N 1
ATOM 618 C CA . ASN A 1 77 ? -16.578 28.442 37.917 1.00 86.06 77 ASN A CA 1
ATOM 619 C C . ASN A 1 77 ? -16.265 26.961 37.628 1.00 86.06 77 ASN A C 1
ATOM 621 O O . ASN A 1 77 ? -17.149 26.103 37.559 1.00 86.06 77 ASN A O 1
ATOM 625 N N . LEU A 1 78 ? -14.973 26.669 37.478 1.00 86.38 78 LEU A N 1
ATOM 626 C CA . LEU A 1 78 ? -14.454 25.339 37.155 1.00 86.38 78 LEU A CA 1
ATOM 627 C C . LEU A 1 78 ? -14.963 24.201 38.082 1.00 86.38 78 LEU A C 1
ATOM 629 O O . LEU A 1 78 ? -15.272 23.127 37.567 1.00 86.38 78 LEU A O 1
ATOM 633 N N . PRO A 1 79 ? -15.129 24.393 39.413 1.00 85.50 79 PRO A N 1
ATOM 634 C CA . PRO A 1 79 ? -15.674 23.347 40.288 1.00 85.50 79 PRO A CA 1
ATOM 635 C C . PRO A 1 79 ? -17.120 22.946 39.961 1.00 85.50 79 PRO A C 1
ATOM 637 O O . PRO A 1 79 ? -17.458 21.766 40.039 1.00 85.50 79 PRO A O 1
ATOM 640 N N . LEU A 1 80 ? -17.966 23.904 39.561 1.00 86.81 80 LEU A N 1
ATOM 641 C CA . LEU A 1 80 ? -19.329 23.614 39.107 1.00 86.81 80 LEU A CA 1
ATOM 642 C C . LEU A 1 80 ? -19.305 22.805 37.809 1.00 86.81 80 LEU A C 1
ATOM 644 O O . LEU A 1 80 ? -20.055 21.841 37.680 1.00 86.81 80 LEU A O 1
ATOM 648 N N . TYR A 1 81 ? -18.424 23.172 36.876 1.00 88.25 81 TYR A N 1
ATOM 649 C CA . TYR A 1 81 ? -18.282 22.469 35.603 1.00 88.25 81 TYR A CA 1
ATOM 650 C C . TYR A 1 81 ? -17.916 20.992 35.811 1.00 88.25 81 TYR A C 1
ATOM 652 O O . TYR A 1 81 ? -18.612 20.117 35.301 1.00 88.25 81 TYR A O 1
ATOM 660 N N . TYR A 1 82 ? -16.889 20.699 36.618 1.00 86.75 82 TYR A N 1
ATOM 661 C CA . TYR A 1 82 ? -16.494 19.314 36.906 1.00 86.75 82 TYR A CA 1
ATOM 662 C C . TYR A 1 82 ? -17.578 18.525 37.646 1.00 86.75 82 TYR A C 1
ATOM 664 O O . TYR A 1 82 ? -17.797 17.355 37.348 1.00 86.75 82 TYR A O 1
ATOM 672 N N . CYS A 1 83 ? -18.290 19.159 38.581 1.00 87.50 83 CYS A N 1
ATOM 673 C CA . CYS A 1 83 ? -19.410 18.524 39.273 1.00 87.50 83 CYS A CA 1
ATOM 674 C C . CYS A 1 83 ? -20.513 18.091 38.294 1.00 87.50 83 CYS A C 1
ATOM 676 O O . CYS A 1 83 ? -20.996 16.961 38.348 1.00 87.50 83 CYS A O 1
ATOM 678 N N . VAL A 1 84 ? -20.870 18.974 37.360 1.00 88.38 84 VAL A N 1
ATOM 679 C CA . VAL A 1 84 ? -21.884 18.703 36.335 1.00 88.38 84 VAL A CA 1
ATOM 680 C C . VAL A 1 84 ? -21.396 17.667 35.318 1.00 88.38 84 VAL A C 1
ATOM 682 O O . VAL A 1 84 ? -22.189 16.838 34.879 1.00 88.38 84 VAL A O 1
ATOM 685 N N . GLU A 1 85 ? -20.106 17.662 34.979 1.00 87.38 85 GLU A N 1
ATOM 686 C CA . GLU A 1 85 ? -19.499 16.637 34.123 1.00 87.38 85 GLU A CA 1
ATOM 687 C C . GLU A 1 85 ? -19.564 15.239 34.762 1.00 87.38 85 GLU A C 1
ATOM 689 O O . GLU A 1 85 ? -19.932 14.269 34.096 1.00 87.38 85 GLU A O 1
ATOM 694 N N . GLU A 1 86 ? -19.255 15.113 36.055 1.00 86.31 86 GLU A N 1
ATOM 695 C CA . GLU A 1 86 ? -19.395 13.839 36.772 1.00 86.31 86 GLU A CA 1
ATOM 696 C C . GLU A 1 86 ? -20.865 13.418 36.898 1.00 86.31 86 GLU A C 1
ATOM 698 O O . GLU A 1 86 ? -21.195 12.247 36.702 1.00 86.31 86 GLU A O 1
ATOM 703 N N . LEU A 1 87 ? -21.773 14.370 37.136 1.00 88.06 87 LEU A N 1
ATOM 704 C CA . LEU A 1 87 ? -23.211 14.101 37.159 1.00 88.06 87 LEU A CA 1
ATOM 705 C C . LEU A 1 87 ? -23.717 13.608 35.795 1.00 88.06 87 LEU A C 1
ATOM 707 O O . LEU A 1 87 ? -24.503 12.665 35.743 1.00 88.06 87 LEU A O 1
ATOM 711 N N . LEU A 1 88 ? -23.217 14.174 34.692 1.00 90.56 88 LEU A N 1
ATOM 712 C CA . LEU A 1 88 ? -23.556 13.746 33.335 1.00 90.56 88 LEU A CA 1
ATOM 713 C C . LEU A 1 88 ? -23.143 12.287 33.069 1.00 90.56 88 LEU A C 1
ATOM 715 O O . LEU A 1 88 ? -23.882 11.551 32.417 1.00 90.56 88 LEU A O 1
ATOM 719 N N . LYS A 1 89 ? -22.011 11.821 33.617 1.00 87.62 89 LYS A N 1
ATOM 720 C CA . LYS A 1 89 ? -21.614 10.400 33.535 1.00 87.62 89 LYS A CA 1
ATOM 721 C C . LYS A 1 89 ? -22.585 9.487 34.286 1.00 87.62 89 LYS A C 1
ATOM 723 O O . LYS A 1 89 ? -22.918 8.401 33.803 1.00 87.62 89 LYS A O 1
ATOM 728 N N . VAL A 1 90 ? -23.059 9.921 35.456 1.00 87.44 90 VAL A N 1
ATOM 729 C CA . VAL A 1 90 ? -24.072 9.184 36.228 1.00 87.44 90 VAL A CA 1
ATOM 730 C C . VAL A 1 90 ? -25.382 9.124 35.442 1.00 87.44 90 VAL A C 1
ATOM 732 O O . VAL A 1 90 ? -25.918 8.036 35.244 1.00 87.44 90 VAL A O 1
ATOM 735 N N . VAL A 1 91 ? -25.844 10.255 34.904 1.00 88.94 91 VAL A N 1
ATOM 736 C CA . VAL A 1 91 ? -27.018 10.329 34.021 1.00 88.94 91 VAL A CA 1
ATOM 737 C C . VAL A 1 91 ? -26.874 9.366 32.839 1.00 88.94 91 VAL A C 1
ATOM 739 O O . VAL A 1 91 ? -27.763 8.549 32.612 1.00 88.94 91 VAL A O 1
ATOM 742 N N . ALA A 1 92 ? -25.731 9.367 32.146 1.00 89.38 92 ALA A N 1
ATOM 743 C CA . ALA A 1 92 ? -25.470 8.479 31.009 1.00 89.38 92 ALA A CA 1
ATOM 744 C C . ALA A 1 92 ? -25.560 6.982 31.349 1.00 89.38 92 ALA A C 1
ATOM 746 O O . ALA A 1 92 ? -25.889 6.160 30.490 1.00 89.38 92 ALA A O 1
ATOM 747 N N . THR A 1 93 ? -25.314 6.622 32.611 1.00 89.44 93 THR A N 1
ATOM 748 C CA . THR A 1 93 ? -25.388 5.239 33.095 1.00 89.44 93 THR A CA 1
ATOM 749 C C . THR A 1 93 ? -26.835 4.765 33.283 1.00 89.44 93 THR A C 1
ATOM 751 O O . THR A 1 93 ? -27.117 3.583 33.064 1.00 89.44 93 THR A O 1
ATOM 754 N N . TYR A 1 94 ? -27.770 5.663 33.623 1.00 88.12 94 TYR A N 1
ATOM 755 C CA . TYR A 1 94 ? -29.137 5.302 34.041 1.00 88.12 94 TYR A CA 1
ATOM 756 C C . TYR A 1 94 ? -30.265 5.843 33.150 1.00 88.12 94 TYR A C 1
ATOM 758 O O . TYR A 1 94 ? -31.328 5.230 33.117 1.00 88.12 94 TYR A O 1
ATOM 766 N N . ALA A 1 95 ? -30.046 6.913 32.383 1.00 88.88 95 ALA A N 1
ATOM 767 C CA . ALA A 1 95 ? -31.051 7.502 31.489 1.00 88.88 95 ALA A CA 1
ATOM 768 C C . ALA A 1 95 ? -31.499 6.539 30.371 1.00 88.88 95 ALA A C 1
ATOM 770 O O . ALA A 1 95 ? -30.712 5.665 29.989 1.00 88.88 95 ALA A O 1
ATOM 771 N N . PRO A 1 96 ? -32.695 6.706 29.777 1.00 87.44 96 PRO A N 1
ATOM 772 C CA . PRO A 1 96 ? -33.093 6.003 28.559 1.00 87.44 96 PRO A CA 1
ATOM 773 C C . PRO A 1 96 ? -32.068 6.207 27.433 1.00 87.44 96 PRO A C 1
ATOM 775 O O . PRO A 1 96 ? -31.740 7.326 27.050 1.00 87.44 96 PRO A O 1
ATOM 778 N N . ALA A 1 97 ? -31.521 5.106 26.910 1.00 84.94 97 ALA A N 1
ATOM 779 C CA . ALA A 1 97 ? -30.361 5.152 26.018 1.00 84.94 97 ALA A CA 1
ATOM 780 C C . ALA A 1 97 ? -30.642 5.751 24.631 1.00 84.94 97 ALA A C 1
ATOM 782 O O . ALA A 1 97 ? -29.691 6.116 23.956 1.00 84.94 97 ALA A O 1
ATOM 783 N N . GLU A 1 98 ? -31.894 5.771 24.172 1.00 85.69 98 GLU A N 1
ATOM 784 C CA . GLU A 1 98 ? -32.266 6.295 22.848 1.00 85.69 98 GLU A CA 1
ATOM 785 C C . GLU A 1 98 ? -32.530 7.803 22.891 1.00 85.69 98 GLU A C 1
ATOM 787 O O . GLU A 1 98 ? -32.066 8.519 22.012 1.00 85.69 98 GLU A O 1
ATOM 792 N N . GLU A 1 99 ? -33.190 8.286 23.945 1.00 87.75 99 GLU A N 1
ATOM 793 C CA . GLU A 1 99 ? -33.485 9.710 24.147 1.00 87.75 99 GLU A CA 1
ATOM 794 C C . GLU A 1 99 ? -32.207 10.503 24.428 1.00 87.75 99 GLU A C 1
ATOM 796 O O . GLU A 1 99 ? -31.875 11.421 23.683 1.00 87.75 99 GLU A O 1
ATOM 801 N N . LEU A 1 100 ? -31.418 10.069 25.420 1.00 90.56 100 LEU A N 1
ATOM 802 C CA . LEU A 1 100 ? -30.157 10.737 25.750 1.00 90.56 100 LEU A CA 1
ATOM 803 C C . LEU A 1 100 ? -29.160 10.696 24.583 1.00 90.56 100 LEU A C 1
ATOM 805 O O . LEU A 1 100 ? -28.338 11.594 24.443 1.00 90.56 100 LEU A O 1
ATOM 809 N N . LEU A 1 101 ? -29.208 9.651 23.749 1.00 90.06 101 LEU A N 1
ATOM 810 C CA . LEU A 1 101 ? -28.356 9.572 22.568 1.00 90.06 101 LEU A CA 1
ATOM 811 C C . LEU A 1 101 ? -28.641 10.738 21.621 1.00 90.06 101 LEU A C 1
ATOM 813 O O . LEU A 1 101 ? -27.699 11.426 21.256 1.00 90.06 101 LEU A O 1
ATOM 817 N N . LEU A 1 102 ? -29.903 10.964 21.249 1.00 89.75 102 LEU A N 1
ATOM 818 C CA . LEU A 1 102 ? -30.278 12.022 20.306 1.00 89.75 102 LEU A CA 1
ATOM 819 C C . LEU A 1 102 ? -29.878 13.410 20.821 1.00 89.75 102 LEU A C 1
ATOM 821 O O . LEU A 1 102 ? -29.219 14.144 20.089 1.00 89.75 102 LEU A O 1
ATOM 825 N N . ASP A 1 103 ? -30.161 13.706 22.092 1.00 91.75 103 ASP A N 1
ATOM 826 C CA . ASP A 1 103 ? -29.786 14.983 22.712 1.00 91.75 103 ASP A CA 1
ATOM 827 C C . ASP A 1 103 ? -28.259 15.190 22.729 1.00 91.75 103 ASP A C 1
ATOM 829 O O . ASP A 1 103 ? -27.753 16.286 22.487 1.00 91.75 103 ASP A O 1
ATOM 833 N N . LEU A 1 104 ? -27.483 14.131 22.997 1.00 91.44 104 LEU A N 1
ATOM 834 C CA . LEU A 1 104 ? -26.020 14.209 22.964 1.00 91.44 104 LEU A CA 1
ATOM 835 C C . LEU A 1 104 ? -25.475 14.414 21.543 1.00 91.44 104 LEU A C 1
ATOM 837 O O . LEU A 1 104 ? -24.450 15.080 21.394 1.00 91.44 104 LEU A O 1
ATOM 841 N N . LEU A 1 105 ? -26.120 13.853 20.514 1.00 91.19 105 LEU A N 1
ATOM 842 C CA . LEU A 1 105 ? -25.725 14.079 19.119 1.00 91.19 105 LEU A CA 1
ATOM 843 C C . LEU A 1 105 ? -25.970 15.530 18.700 1.00 91.19 105 LEU A C 1
ATOM 845 O O . LEU A 1 105 ? -25.083 16.129 18.098 1.00 91.19 105 LEU A O 1
ATOM 849 N N . GLU A 1 106 ? -27.104 16.112 19.094 1.00 90.31 106 GLU A N 1
ATOM 850 C CA . GLU A 1 106 ? -27.406 17.532 18.870 1.00 90.31 106 GLU A CA 1
ATOM 851 C C . GLU A 1 106 ? -26.353 18.432 19.535 1.00 90.31 106 GLU A C 1
ATOM 853 O O . GLU A 1 106 ? -25.791 19.316 18.890 1.00 90.31 106 GLU A O 1
ATOM 858 N N . ILE A 1 107 ? -25.968 18.140 20.786 1.00 89.94 107 ILE A N 1
ATOM 859 C CA . ILE A 1 107 ? -24.895 18.881 21.469 1.00 89.94 107 ILE A CA 1
ATOM 860 C C . ILE A 1 107 ? -23.567 18.778 20.709 1.00 89.94 107 ILE A C 1
ATOM 862 O O . ILE A 1 107 ? -22.841 19.767 20.604 1.00 89.94 107 ILE A O 1
ATOM 866 N N . ILE A 1 108 ? -23.224 17.596 20.195 1.00 90.94 108 ILE A N 1
ATOM 867 C CA . ILE A 1 108 ? -21.967 17.368 19.470 1.00 90.94 108 ILE A CA 1
ATOM 868 C C . ILE A 1 108 ? -21.922 18.145 18.149 1.00 90.94 108 ILE A C 1
ATOM 870 O O . ILE A 1 108 ? -20.853 18.642 17.789 1.00 90.94 108 ILE A O 1
ATOM 874 N N . GLU A 1 109 ? -23.048 18.253 17.445 1.00 87.56 109 GLU A N 1
ATOM 875 C CA . GLU A 1 109 ? -23.141 18.960 16.165 1.00 87.56 109 GLU A CA 1
ATOM 876 C C . GLU A 1 109 ? -23.237 20.485 16.353 1.00 87.56 109 GLU A C 1
ATOM 878 O O . GLU A 1 109 ? -22.533 21.230 15.673 1.00 87.56 109 GLU A O 1
ATOM 883 N N . GLU A 1 110 ? -24.035 20.975 17.309 1.00 85.06 110 GLU A N 1
ATOM 884 C CA . GLU A 1 110 ? -24.330 22.409 17.433 1.00 85.06 110 GLU A CA 1
ATOM 885 C C . GLU A 1 110 ? -23.337 23.198 18.307 1.00 85.06 110 GLU A C 1
ATOM 887 O O . GLU A 1 110 ? -23.062 24.381 18.046 1.00 85.06 110 GLU A O 1
ATOM 892 N N . HIS A 1 111 ? -22.783 22.596 19.370 1.00 83.12 111 HIS A N 1
ATOM 893 C CA . HIS A 1 111 ? -21.948 23.347 20.311 1.00 83.12 111 HIS A CA 1
ATOM 894 C C . HIS A 1 111 ? -20.528 23.595 19.786 1.00 83.12 111 HIS A C 1
ATOM 896 O O . HIS A 1 111 ? -19.740 22.694 19.504 1.00 83.12 111 HIS A O 1
ATOM 902 N N . LYS A 1 112 ? -20.128 24.873 19.795 1.00 78.75 112 LYS A N 1
ATOM 903 C CA . LYS A 1 112 ? -18.787 25.315 19.371 1.00 78.75 112 LYS A CA 1
ATOM 904 C C . LYS A 1 112 ? -17.686 25.108 20.418 1.00 78.75 112 LYS A C 1
ATOM 906 O O . LYS A 1 112 ? -16.514 25.276 20.092 1.00 78.75 112 LYS A O 1
ATOM 911 N N . SER A 1 113 ? -18.044 24.791 21.665 1.00 85.12 113 SER A N 1
ATOM 912 C CA . SER A 1 113 ? -17.095 24.695 22.779 1.00 85.12 113 SER A CA 1
ATOM 913 C C . SER A 1 113 ? -16.458 23.307 22.866 1.00 85.12 113 SER A C 1
ATOM 915 O O . SER A 1 113 ? -17.150 22.300 22.995 1.00 85.12 113 SER A O 1
ATOM 917 N N . GLU A 1 114 ? -15.128 23.263 22.874 1.00 83.00 114 GLU A N 1
ATOM 918 C CA . GLU A 1 114 ? -14.337 22.029 22.958 1.00 83.00 114 GLU A CA 1
ATOM 919 C C . GLU A 1 114 ? -14.519 21.264 24.278 1.00 83.00 114 GLU A C 1
ATOM 921 O O . GLU A 1 114 ? -14.577 20.032 24.296 1.00 83.00 114 GLU A O 1
ATOM 926 N N . ASN A 1 115 ? -14.648 21.983 25.396 1.00 86.94 115 ASN A N 1
ATOM 927 C CA . ASN A 1 115 ? -14.853 21.352 26.700 1.00 86.94 115 ASN A CA 1
ATOM 928 C C . ASN A 1 115 ? -16.215 20.647 26.744 1.00 86.94 115 ASN A C 1
ATOM 930 O O . ASN A 1 115 ? -16.308 19.509 27.202 1.00 86.94 115 ASN A O 1
ATOM 934 N N . VAL A 1 116 ? -17.250 21.296 26.195 1.00 88.12 116 VAL A N 1
ATOM 935 C CA . VAL A 1 116 ? -18.601 20.727 26.079 1.00 88.12 116 VAL A CA 1
ATOM 936 C C . VAL A 1 116 ? -18.586 19.497 25.174 1.00 88.12 116 VAL A C 1
ATOM 938 O O . VAL A 1 116 ? -19.109 18.456 25.563 1.00 88.12 116 VAL A O 1
ATOM 941 N N . PHE A 1 117 ? -17.907 19.580 24.026 1.00 90.12 117 PHE A N 1
ATOM 942 C CA . PHE A 1 117 ? -17.693 18.448 23.123 1.00 90.12 117 PHE A CA 1
ATOM 943 C C . PHE A 1 117 ? -17.014 17.263 23.834 1.00 90.12 117 PHE A C 1
ATOM 945 O O . PHE A 1 117 ? -17.471 16.126 23.729 1.00 90.12 117 PHE A O 1
ATOM 952 N N . THR A 1 118 ? -15.976 17.525 24.634 1.00 90.62 118 THR A N 1
ATOM 953 C CA . THR A 1 118 ? -15.258 16.498 25.408 1.00 90.62 118 THR A CA 1
ATOM 954 C C . THR A 1 118 ? -16.159 15.816 26.440 1.00 90.62 118 THR A C 1
ATOM 956 O O . THR A 1 118 ? -16.175 14.586 26.541 1.00 90.62 118 THR A O 1
ATOM 959 N N . SER A 1 119 ? -16.928 16.593 27.204 1.00 90.62 119 SER A N 1
ATOM 960 C CA . SER A 1 119 ? -17.841 16.054 28.215 1.00 90.62 119 SER A CA 1
ATOM 961 C C . SER A 1 119 ? -19.007 15.280 27.580 1.00 90.62 119 SER A C 1
ATOM 963 O O . SER A 1 119 ? -19.350 14.197 28.062 1.00 90.62 119 SER A O 1
ATOM 965 N N . ALA A 1 120 ? -19.557 15.763 26.460 1.00 91.88 120 ALA A N 1
ATOM 966 C CA . ALA A 1 120 ? -20.597 15.071 25.697 1.00 91.88 120 ALA A CA 1
ATOM 967 C C . ALA A 1 120 ? -20.095 13.739 25.110 1.00 91.88 120 ALA A C 1
ATOM 969 O O . ALA A 1 120 ? -20.774 12.721 25.238 1.00 91.88 120 ALA A O 1
ATOM 970 N N . LEU A 1 121 ? -18.875 13.698 24.557 1.00 93.12 121 LEU A N 1
ATOM 971 C CA . LEU A 1 121 ? -18.257 12.461 24.061 1.00 93.12 121 LEU A CA 1
ATOM 972 C C . LEU A 1 121 ? -18.072 11.409 25.161 1.00 93.12 121 LEU A C 1
ATOM 974 O O . LEU A 1 121 ? -18.341 10.228 24.937 1.00 93.12 121 LEU A O 1
ATOM 978 N N . ARG A 1 122 ? -17.645 11.818 26.363 1.00 90.88 122 ARG A N 1
ATOM 979 C CA . ARG A 1 122 ? -17.520 10.905 27.514 1.00 90.88 122 ARG A CA 1
ATOM 980 C C . ARG A 1 122 ? -18.868 10.297 27.900 1.00 90.88 122 ARG A C 1
ATOM 982 O O . ARG A 1 122 ? -18.939 9.099 28.161 1.00 90.88 122 ARG A O 1
ATOM 989 N N . ALA A 1 123 ? -19.933 11.097 27.905 1.00 91.38 123 ALA A N 1
ATOM 990 C CA . ALA A 1 123 ? -21.288 10.616 28.168 1.00 91.38 123 ALA A CA 1
ATOM 991 C C . ALA A 1 123 ? -21.777 9.662 27.064 1.00 91.38 123 ALA A C 1
ATOM 993 O O . ALA A 1 123 ? -22.278 8.574 27.351 1.00 91.38 123 ALA A O 1
ATOM 994 N N . LEU A 1 124 ? -21.547 10.026 25.799 1.00 93.12 124 LEU A N 1
ATOM 995 C CA . LEU A 1 124 ? -21.908 9.230 24.628 1.00 93.12 124 LEU A CA 1
ATOM 996 C C . LEU A 1 124 ? -21.221 7.856 24.630 1.00 93.12 124 LEU A C 1
ATOM 998 O O . LEU A 1 124 ? -21.856 6.847 24.321 1.00 93.12 124 LEU A O 1
ATOM 1002 N N . GLN A 1 125 ? -19.948 7.793 25.033 1.00 92.25 125 GLN A N 1
ATOM 1003 C CA . GLN A 1 125 ? -19.202 6.538 25.168 1.00 92.25 125 GLN A CA 1
ATOM 1004 C C . GLN A 1 125 ? -19.923 5.558 26.105 1.00 92.25 125 GLN A C 1
ATOM 1006 O O . GLN A 1 125 ? -20.128 4.398 25.743 1.00 92.25 125 GLN A O 1
ATOM 1011 N N . VAL A 1 126 ? -20.364 6.030 27.277 1.00 90.19 126 VAL A N 1
ATOM 1012 C CA . VAL A 1 126 ? -21.094 5.214 28.262 1.00 90.19 126 VAL A CA 1
ATOM 1013 C C . VAL A 1 126 ? -22.416 4.704 27.679 1.00 90.19 126 VAL A C 1
ATOM 1015 O O . VAL A 1 126 ? -22.731 3.516 27.804 1.00 90.19 126 VAL A O 1
ATOM 1018 N N . VAL A 1 127 ? -23.164 5.563 26.977 1.00 90.25 127 VAL A N 1
ATOM 1019 C CA . VAL A 1 127 ? -24.439 5.188 26.342 1.00 90.25 127 VAL A CA 1
ATOM 1020 C C . VAL A 1 127 ? -24.236 4.093 25.287 1.00 90.25 127 VAL A C 1
ATOM 1022 O O . VAL A 1 127 ? -24.952 3.088 25.304 1.00 90.25 127 VAL A O 1
ATOM 1025 N N . ILE A 1 128 ? -23.234 4.232 24.412 1.00 89.44 128 ILE A N 1
ATOM 1026 C CA . ILE A 1 128 ? -22.937 3.272 23.333 1.00 89.44 128 ILE A CA 1
ATOM 1027 C C . ILE A 1 128 ? -22.456 1.919 23.874 1.00 89.44 128 ILE A C 1
ATOM 1029 O O . ILE A 1 128 ? -22.786 0.874 23.297 1.00 89.44 128 ILE A O 1
ATOM 1033 N N . MET A 1 129 ? -21.674 1.916 24.959 1.00 86.94 129 MET A N 1
ATOM 1034 C CA . MET A 1 129 ? -21.212 0.682 25.607 1.00 86.94 129 MET A CA 1
ATOM 1035 C C . MET A 1 129 ? -22.373 -0.086 26.255 1.00 86.94 129 MET A C 1
ATOM 1037 O O . MET A 1 129 ? -22.420 -1.312 26.181 1.00 86.94 129 MET A O 1
ATOM 1041 N N . ARG A 1 130 ? -23.363 0.620 26.820 1.00 86.75 130 ARG A N 1
ATOM 1042 C CA . ARG A 1 130 ? -24.536 0.012 27.473 1.00 86.75 130 ARG A CA 1
ATOM 1043 C C . ARG A 1 130 ? -25.528 -0.636 26.498 1.00 86.75 130 ARG A C 1
ATOM 1045 O O . ARG A 1 130 ? -26.203 -1.589 26.872 1.00 86.75 130 ARG A O 1
ATOM 1052 N N . GLN A 1 131 ? -25.624 -0.152 25.256 1.00 78.56 131 GLN A N 1
ATOM 1053 C CA . GLN A 1 131 ? -26.572 -0.673 24.254 1.00 78.56 131 GLN A CA 1
ATOM 1054 C C . GLN A 1 131 ? -26.214 -2.070 23.691 1.00 78.56 131 GLN A C 1
ATOM 1056 O O . GLN A 1 131 ? -27.027 -2.657 22.977 1.00 78.56 131 GLN A O 1
ATOM 1061 N N . GLY A 1 132 ? -25.034 -2.623 24.003 1.00 68.50 132 GLY A N 1
ATOM 1062 C CA . GLY A 1 132 ? -24.627 -3.976 23.599 1.00 68.50 132 GLY A CA 1
ATOM 1063 C C . GLY A 1 132 ? -24.372 -4.163 22.092 1.00 68.50 132 GLY A C 1
ATOM 1064 O O . GLY A 1 132 ? -24.395 -3.222 21.295 1.00 68.50 132 GLY A O 1
ATOM 1065 N N . ASN A 1 133 ? -24.104 -5.404 21.669 1.00 67.31 133 ASN A N 1
ATOM 1066 C CA . ASN A 1 133 ? -23.626 -5.715 20.311 1.00 67.31 133 ASN A CA 1
ATOM 1067 C C . ASN A 1 133 ? -24.693 -5.665 19.197 1.00 67.31 133 ASN A C 1
ATOM 1069 O O . ASN A 1 133 ? -24.345 -5.734 18.019 1.00 67.31 133 ASN A O 1
ATOM 1073 N N . GLU A 1 134 ? -25.971 -5.505 19.539 1.00 65.25 134 GLU A N 1
ATOM 1074 C CA . GLU A 1 134 ? -27.097 -5.701 18.611 1.00 65.25 134 GLU A CA 1
ATOM 1075 C C . GLU A 1 134 ? -27.496 -4.448 17.805 1.00 65.25 134 GLU A C 1
ATOM 1077 O O . GLU A 1 134 ? -28.289 -4.548 16.870 1.00 65.25 134 GLU A O 1
ATOM 1082 N N . LYS A 1 135 ? -26.935 -3.266 18.108 1.00 79.94 135 LYS A N 1
ATOM 1083 C CA . LYS A 1 135 ? -27.308 -1.985 17.467 1.00 79.94 135 LYS A CA 1
ATOM 1084 C C . LYS A 1 135 ? -26.149 -1.317 16.693 1.00 79.94 135 LYS A C 1
ATOM 1086 O O . LYS A 1 135 ? -25.647 -0.280 17.122 1.00 79.94 135 LYS A O 1
ATOM 1091 N N . PRO A 1 136 ? -25.722 -1.836 15.521 1.00 82.19 136 PRO A N 1
ATOM 1092 C CA . PRO A 1 136 ? -24.653 -1.218 14.724 1.00 82.19 136 PRO A CA 1
ATOM 1093 C C . PRO A 1 136 ? -25.033 0.149 14.129 1.00 82.19 136 PRO A C 1
ATOM 1095 O O . PRO A 1 136 ? -24.153 0.972 13.903 1.00 82.19 136 PRO A O 1
ATOM 1098 N N . ARG A 1 137 ? -26.330 0.415 13.911 1.00 85.25 137 ARG A N 1
ATOM 1099 C CA . ARG A 1 137 ? -26.820 1.697 13.366 1.00 85.25 137 ARG A CA 1
ATOM 1100 C C . ARG A 1 137 ? -26.719 2.857 14.354 1.00 85.25 137 ARG A C 1
ATOM 1102 O O . ARG A 1 137 ? -26.422 3.966 13.938 1.00 85.25 137 ARG A O 1
ATOM 1109 N N . ALA A 1 138 ? -26.933 2.598 15.645 1.00 86.06 138 ALA A N 1
ATOM 1110 C CA . ALA A 1 138 ? -26.776 3.624 16.674 1.00 86.06 138 ALA A CA 1
ATOM 1111 C C . ALA A 1 138 ? -25.319 4.105 16.731 1.00 86.06 138 ALA A C 1
ATOM 1113 O O . ALA A 1 138 ? -25.069 5.303 16.705 1.00 86.06 138 ALA A O 1
ATOM 1114 N N . LEU A 1 139 ? -24.366 3.162 16.688 1.00 90.00 139 LEU A N 1
ATOM 1115 C CA . LEU A 1 139 ? -22.942 3.476 16.573 1.00 90.00 139 LEU A CA 1
ATOM 1116 C C . LEU A 1 139 ? -22.643 4.271 15.295 1.00 90.00 139 LEU A C 1
ATOM 1118 O O . LEU A 1 139 ? -21.922 5.256 15.351 1.00 90.00 139 LEU A O 1
ATOM 1122 N N . GLU A 1 140 ? -23.199 3.866 14.153 1.00 89.31 140 GLU A N 1
ATOM 1123 C CA . GLU A 1 140 ? -23.011 4.577 12.884 1.00 89.31 140 GLU A CA 1
ATOM 1124 C C . GLU A 1 140 ? -23.463 6.042 12.960 1.00 89.31 140 GLU A C 1
ATOM 1126 O O . GLU A 1 140 ? -22.702 6.927 12.578 1.00 89.31 140 GLU A O 1
ATOM 1131 N N . TRP A 1 141 ? -24.659 6.312 13.492 1.00 89.25 141 TRP A N 1
ATOM 1132 C CA . TRP A 1 141 ? -25.156 7.680 13.663 1.00 89.25 141 TRP A CA 1
ATOM 1133 C C . TRP A 1 141 ? -24.265 8.500 14.589 1.00 89.25 141 TRP A C 1
ATOM 1135 O O . TRP A 1 141 ? -23.871 9.602 14.227 1.00 89.25 141 TRP A O 1
ATOM 1145 N N . SER A 1 142 ? -23.856 7.926 15.723 1.00 91.75 142 SER A N 1
ATOM 1146 C CA . SER A 1 142 ? -22.944 8.595 16.650 1.00 91.75 142 SER A CA 1
ATOM 1147 C C . SER A 1 142 ? -21.615 8.981 16.015 1.00 91.75 142 SER A C 1
ATOM 1149 O O . SER A 1 142 ? -21.139 10.098 16.186 1.00 91.75 142 SER A O 1
ATOM 1151 N N . LEU A 1 143 ? -21.009 8.054 15.277 1.00 93.12 143 LEU A N 1
ATOM 1152 C CA . LEU A 1 143 ? -19.727 8.284 14.624 1.00 93.12 143 LEU A CA 1
ATOM 1153 C C . LEU A 1 143 ? -19.844 9.308 13.485 1.00 93.12 143 LEU A C 1
ATOM 1155 O O . LEU A 1 143 ? -18.930 10.108 13.295 1.00 93.12 143 LEU A O 1
ATOM 1159 N N . ASN A 1 144 ? -20.971 9.332 12.769 1.00 91.44 144 ASN A N 1
ATOM 1160 C CA . ASN A 1 144 ? -21.219 10.329 11.730 1.00 91.44 144 ASN A CA 1
ATOM 1161 C C . ASN A 1 144 ? -21.372 11.742 12.306 1.00 91.44 144 ASN A C 1
ATOM 1163 O O . ASN A 1 144 ? -20.730 12.642 11.782 1.00 91.44 144 ASN A O 1
ATOM 1167 N N . SER A 1 145 ? -22.115 11.942 13.400 1.00 91.94 145 SER A N 1
ATOM 1168 C CA . SER A 1 145 ? -22.222 13.258 14.058 1.00 91.94 145 SER A CA 1
ATOM 1169 C C . SER A 1 145 ? -20.860 13.794 14.508 1.00 91.94 145 SER A C 1
ATOM 1171 O O . SER A 1 145 ? -20.526 14.957 14.285 1.00 91.94 145 SER A O 1
ATOM 1173 N N . ILE A 1 146 ? -20.012 12.918 15.065 1.00 93.25 146 ILE A N 1
ATOM 1174 C CA . ILE A 1 146 ? -18.629 13.268 15.427 1.00 93.25 146 ILE A CA 1
ATOM 1175 C C . ILE A 1 146 ? -17.834 13.679 14.185 1.00 93.25 146 ILE A C 1
ATOM 1177 O O . ILE A 1 146 ? -17.100 14.665 14.219 1.00 93.25 146 ILE A O 1
ATOM 1181 N N . LYS A 1 147 ? -17.970 12.934 13.085 1.00 91.50 147 LYS A N 1
ATOM 1182 C CA . LYS A 1 147 ? -17.288 13.247 11.829 1.00 91.50 147 LYS A CA 1
ATOM 1183 C C . LYS A 1 147 ? -17.743 14.588 11.250 1.00 91.50 147 LYS A C 1
ATOM 1185 O O . LYS A 1 147 ? -16.884 15.395 10.916 1.00 91.50 147 LYS A O 1
ATOM 1190 N N . THR A 1 148 ? -19.048 14.854 11.200 1.00 91.12 148 THR A N 1
ATOM 1191 C CA . THR A 1 148 ? -19.608 16.136 10.744 1.00 91.12 148 THR A CA 1
ATOM 1192 C C . THR A 1 148 ? -18.991 17.297 11.519 1.00 91.12 148 THR A C 1
ATOM 1194 O O . THR A 1 148 ? -18.497 18.250 10.920 1.00 91.12 148 THR A O 1
ATOM 1197 N N . ARG A 1 149 ? -18.897 17.171 12.850 1.00 90.50 149 ARG A N 1
ATOM 1198 C CA . ARG A 1 149 ? -18.267 18.189 13.696 1.00 90.50 149 ARG A CA 1
ATOM 1199 C C . ARG A 1 149 ? -16.792 18.426 13.356 1.00 90.50 149 ARG A C 1
ATOM 1201 O O . ARG A 1 149 ? -16.336 19.566 13.405 1.00 90.50 149 ARG A O 1
ATOM 1208 N N . LEU A 1 150 ? -16.042 17.371 13.030 1.00 91.06 150 LEU A N 1
ATOM 1209 C CA . LEU A 1 150 ? -14.633 17.476 12.635 1.00 91.06 150 LEU A CA 1
ATOM 1210 C C . LEU A 1 150 ? -14.457 18.087 11.238 1.00 91.06 150 LEU A C 1
ATOM 1212 O O . LEU A 1 150 ? -13.507 18.843 11.032 1.00 91.06 150 LEU A O 1
ATOM 1216 N N . ASP A 1 151 ? -15.362 17.788 10.306 1.00 89.00 151 ASP A N 1
ATOM 1217 C CA . ASP A 1 151 ? -15.340 18.309 8.934 1.00 89.00 151 ASP A CA 1
ATOM 1218 C C . ASP A 1 151 ? -15.652 19.820 8.883 1.00 89.00 151 ASP A C 1
ATOM 1220 O O . ASP A 1 151 ? -15.151 20.528 8.007 1.00 89.00 151 ASP A O 1
ATOM 1224 N N . GLU A 1 152 ? -16.413 20.341 9.852 1.00 89.00 152 GLU A N 1
ATOM 1225 C CA . GLU A 1 152 ? -16.728 21.771 9.993 1.00 89.00 152 GLU A CA 1
ATOM 1226 C C . GLU A 1 152 ? -15.607 22.618 10.624 1.00 89.00 152 GLU A C 1
ATOM 1228 O O . GLU A 1 152 ? -15.695 23.853 10.649 1.00 89.00 152 GLU A O 1
ATOM 1233 N N . LEU A 1 153 ? -14.549 21.998 11.163 1.00 87.00 153 LEU A N 1
ATOM 1234 C CA . LEU A 1 153 ? -13.475 22.740 11.826 1.00 87.00 153 LEU A CA 1
ATOM 1235 C C . LEU A 1 153 ? -12.703 23.621 10.825 1.00 87.00 153 LEU A C 1
ATOM 1237 O O . LEU A 1 153 ? -12.306 23.161 9.751 1.00 87.00 153 LEU A O 1
ATOM 1241 N N . PRO A 1 154 ? -12.432 24.898 11.163 1.00 81.69 154 PRO A N 1
ATOM 1242 C CA . PRO A 1 154 ? -11.782 25.816 10.240 1.00 81.69 154 PRO A CA 1
ATOM 1243 C C . PRO A 1 154 ? -10.319 25.423 10.014 1.00 81.69 154 PRO A C 1
ATOM 1245 O O . PRO A 1 154 ? -9.511 25.421 10.940 1.00 81.69 154 PRO A O 1
ATOM 1248 N N . ILE A 1 155 ? -9.955 25.185 8.757 1.00 81.88 155 ILE A N 1
ATOM 1249 C CA . ILE A 1 155 ? -8.575 24.934 8.329 1.00 81.88 155 ILE A CA 1
ATOM 1250 C C . ILE A 1 155 ? -7.939 26.262 7.864 1.00 81.88 155 ILE A C 1
ATOM 1252 O O . ILE A 1 155 ? -8.646 27.120 7.329 1.00 81.88 155 ILE A O 1
ATOM 1256 N N . PRO A 1 156 ? -6.630 26.495 8.065 1.00 84.44 156 PRO A N 1
ATOM 1257 C CA . PRO A 1 156 ? -5.934 27.621 7.441 1.00 84.44 156 PRO A CA 1
ATOM 1258 C C . PRO A 1 156 ? -5.969 27.602 5.900 1.00 84.44 156 PRO A C 1
ATOM 1260 O O . PRO A 1 156 ? -5.704 26.568 5.292 1.00 84.44 156 PRO A O 1
ATOM 1263 N N . ASP A 1 157 ? -6.223 28.754 5.266 1.00 81.88 157 ASP A N 1
ATOM 1264 C CA . ASP A 1 157 ? -6.374 28.858 3.801 1.00 81.88 157 ASP A CA 1
ATOM 1265 C C . ASP A 1 157 ? -5.089 28.508 3.031 1.00 81.88 157 ASP A C 1
ATOM 1267 O O . ASP A 1 157 ? -5.153 27.897 1.966 1.00 81.88 157 ASP A O 1
ATOM 1271 N N . PHE A 1 158 ? -3.917 28.777 3.619 1.00 81.19 158 PHE A N 1
ATOM 1272 C CA . PHE A 1 158 ? -2.620 28.449 3.014 1.00 81.19 158 PHE A CA 1
ATOM 1273 C C . PHE A 1 158 ? -2.423 26.937 2.776 1.00 81.19 158 PHE A C 1
ATOM 1275 O O . PHE A 1 158 ? -1.609 26.547 1.944 1.00 81.19 158 PHE A O 1
ATOM 1282 N N . LEU A 1 159 ? -3.166 26.059 3.471 1.00 81.62 159 LEU A N 1
ATOM 1283 C CA . LEU A 1 159 ? -3.105 24.611 3.228 1.00 81.62 159 LEU A CA 1
ATOM 1284 C C . LEU A 1 159 ? -3.703 24.216 1.868 1.00 81.62 159 LEU A C 1
ATOM 1286 O O . LEU A 1 159 ? -3.314 23.185 1.325 1.00 81.62 159 LEU A O 1
ATOM 1290 N N . LYS A 1 160 ? -4.612 25.031 1.317 1.00 80.50 160 LYS A N 1
ATOM 1291 C CA . LYS A 1 160 ? -5.186 24.838 -0.026 1.00 80.50 160 LYS A CA 1
ATOM 1292 C C . LYS A 1 160 ? -4.268 25.374 -1.122 1.00 80.50 160 LYS A C 1
ATOM 1294 O O . LYS A 1 160 ? -4.171 24.799 -2.198 1.00 80.50 160 LYS A O 1
ATOM 1299 N N . GLU A 1 161 ? -3.563 26.468 -0.838 1.00 77.19 161 GLU A N 1
ATOM 1300 C CA . GLU A 1 161 ? -2.627 27.096 -1.782 1.00 77.19 161 GLU A CA 1
ATOM 1301 C C . GLU A 1 161 ? -1.301 26.321 -1.904 1.00 77.19 161 GLU A C 1
ATOM 1303 O O . GLU A 1 161 ? -0.612 26.409 -2.922 1.00 77.19 161 GLU A O 1
ATOM 1308 N N . GLY A 1 162 ? -0.976 25.512 -0.890 1.00 70.94 162 GLY A N 1
ATOM 1309 C CA . GLY A 1 162 ? 0.287 24.792 -0.772 1.00 70.94 162 GLY A CA 1
ATOM 1310 C C . GLY A 1 162 ? 1.331 25.599 0.003 1.00 70.94 162 GLY A C 1
ATOM 1311 O O . GLY A 1 162 ? 1.289 26.824 0.062 1.00 70.94 162 GLY A O 1
ATOM 1312 N N . TYR A 1 163 ? 2.276 24.896 0.624 1.00 74.25 163 TYR A N 1
ATOM 1313 C CA . TYR A 1 163 ? 3.296 25.487 1.492 1.00 74.25 163 TYR A CA 1
ATOM 1314 C C . TYR A 1 163 ? 4.682 24.885 1.219 1.00 74.25 163 TYR A C 1
ATOM 1316 O O . TYR A 1 163 ? 4.799 23.788 0.662 1.00 74.25 163 TYR A O 1
ATOM 1324 N N . ASP A 1 164 ? 5.737 25.620 1.580 1.00 69.19 164 ASP A N 1
ATOM 1325 C CA . ASP A 1 164 ? 7.129 25.181 1.434 1.00 69.19 164 ASP A CA 1
ATOM 1326 C C . ASP A 1 164 ? 7.632 24.354 2.641 1.00 69.19 164 ASP A C 1
ATOM 1328 O O . ASP A 1 164 ? 6.995 24.292 3.694 1.00 69.19 164 ASP A O 1
ATOM 1332 N N . GLU A 1 165 ? 8.803 23.715 2.512 1.00 67.00 165 GLU A N 1
ATOM 1333 C CA . GLU A 1 165 ? 9.394 22.866 3.569 1.00 67.00 165 GLU A CA 1
ATOM 1334 C C . GLU A 1 165 ? 9.673 23.616 4.887 1.00 67.00 165 GLU A C 1
ATOM 1336 O O . GLU A 1 165 ? 9.813 23.005 5.949 1.00 67.00 165 GLU A O 1
ATOM 1341 N N . LYS A 1 166 ? 9.796 24.950 4.849 1.00 68.81 166 LYS A N 1
ATOM 1342 C CA . LYS A 1 166 ? 10.040 25.765 6.047 1.00 68.81 166 LYS A CA 1
ATOM 1343 C C . LYS A 1 166 ? 8.734 26.055 6.778 1.00 68.81 166 LYS A C 1
ATOM 1345 O O . LYS A 1 166 ? 8.690 25.947 8.001 1.00 68.81 166 LYS A O 1
ATOM 1350 N N . GLN A 1 167 ? 7.682 26.381 6.036 1.00 70.81 167 GLN A N 1
ATOM 1351 C CA . GLN A 1 167 ? 6.323 26.556 6.539 1.00 70.81 167 GLN A CA 1
ATOM 1352 C C . GLN A 1 167 ? 5.750 25.239 7.076 1.00 70.81 167 GLN A C 1
ATOM 1354 O O . GLN A 1 167 ? 5.074 25.243 8.102 1.00 70.81 167 GLN A O 1
ATOM 1359 N N . GLU A 1 168 ? 6.096 24.110 6.453 1.00 69.88 168 GLU A N 1
ATOM 1360 C CA . GLU A 1 168 ? 5.721 22.764 6.899 1.00 69.88 168 GLU A CA 1
ATOM 1361 C C . GLU A 1 168 ? 6.124 22.487 8.357 1.00 69.88 168 GLU A C 1
ATOM 1363 O O . GLU A 1 168 ? 5.346 21.936 9.136 1.00 69.88 168 GLU A O 1
ATOM 1368 N N . LYS A 1 169 ? 7.321 22.927 8.765 1.00 70.50 169 LYS A N 1
ATOM 1369 C CA . LYS A 1 169 ? 7.834 22.732 10.133 1.00 70.50 169 LYS A CA 1
ATOM 1370 C C . LYS A 1 169 ? 7.095 23.559 11.190 1.00 70.50 169 LYS A C 1
ATOM 1372 O O . LYS A 1 169 ? 7.242 23.289 12.378 1.00 70.50 169 LYS A O 1
ATOM 1377 N N . LEU A 1 170 ? 6.319 24.561 10.776 1.00 77.25 170 LEU A N 1
ATOM 1378 C CA . LEU A 1 170 ? 5.604 25.484 11.661 1.00 77.25 170 LEU A CA 1
ATOM 1379 C C . LEU A 1 170 ? 4.087 25.231 11.687 1.00 77.25 170 LEU A C 1
ATOM 1381 O O . LEU A 1 170 ? 3.367 25.956 12.370 1.00 77.25 170 LEU A O 1
ATOM 1385 N N . LEU A 1 171 ? 3.592 24.195 10.997 1.00 79.75 171 LEU A N 1
ATOM 1386 C CA . LEU A 1 171 ? 2.160 23.874 10.928 1.00 79.75 171 LEU A CA 1
ATOM 1387 C C . LEU A 1 171 ? 1.530 23.673 12.313 1.00 79.75 171 LEU A C 1
ATOM 1389 O O . LEU A 1 171 ? 0.477 24.235 12.601 1.00 79.75 171 LEU A O 1
ATOM 1393 N N . GLU A 1 172 ? 2.192 22.929 13.202 1.00 80.56 172 GLU A N 1
ATOM 1394 C CA . GLU A 1 172 ? 1.667 22.640 14.548 1.00 80.56 172 GLU A CA 1
ATOM 1395 C C . GLU A 1 172 ? 1.659 23.867 15.482 1.00 80.56 172 GLU A C 1
ATOM 1397 O O . GLU A 1 172 ? 1.073 23.819 16.561 1.00 80.56 172 GLU A O 1
ATOM 1402 N N . GLN A 1 173 ? 2.276 24.986 15.085 1.00 81.75 173 GLN A N 1
ATOM 1403 C CA . GLN A 1 173 ? 2.218 26.245 15.840 1.00 81.75 173 GLN A CA 1
ATOM 1404 C C . GLN A 1 173 ? 0.977 27.082 15.506 1.00 81.75 173 GLN A C 1
ATOM 1406 O O . GLN A 1 173 ? 0.744 28.104 16.142 1.00 81.75 173 GLN A O 1
ATOM 1411 N N . ASN A 1 174 ? 0.183 26.680 14.512 1.00 87.31 174 ASN A N 1
ATOM 1412 C CA . ASN A 1 174 ? -1.031 27.393 14.147 1.00 87.31 174 ASN A CA 1
ATOM 1413 C C . ASN A 1 174 ? -2.195 27.030 15.085 1.00 87.31 174 ASN A C 1
ATOM 1415 O O . ASN A 1 174 ? -2.555 25.858 15.192 1.00 87.31 174 ASN A O 1
ATOM 1419 N N . ASP A 1 175 ? -2.849 28.034 15.673 1.00 85.62 175 ASP A N 1
ATOM 1420 C CA . ASP A 1 175 ? -3.965 27.853 16.616 1.00 85.62 175 ASP A CA 1
ATOM 1421 C C . ASP A 1 175 ? -5.110 26.985 16.058 1.00 85.62 175 ASP A C 1
ATOM 1423 O O . ASP A 1 175 ? -5.682 26.155 16.772 1.00 85.62 175 ASP A O 1
ATOM 1427 N N . LYS A 1 176 ? -5.433 27.120 14.760 1.00 88.31 176 LYS A N 1
ATOM 1428 C CA . LYS A 1 176 ? -6.483 26.313 14.110 1.00 88.31 176 LYS A CA 1
ATOM 1429 C C . LYS A 1 176 ? -6.078 24.840 14.010 1.00 88.31 176 LYS A C 1
ATOM 1431 O O . LYS A 1 176 ? -6.906 23.959 14.225 1.00 88.31 176 LYS A O 1
ATOM 1436 N N . ILE A 1 177 ? -4.804 24.569 13.718 1.00 88.12 177 ILE A N 1
ATOM 1437 C CA . ILE A 1 177 ? -4.263 23.204 13.626 1.00 88.12 177 ILE A CA 1
ATOM 1438 C C . ILE A 1 177 ? -4.153 22.579 15.022 1.00 88.12 177 ILE A C 1
ATOM 1440 O O . ILE A 1 177 ? -4.506 21.417 15.188 1.00 88.12 177 ILE A O 1
ATOM 1444 N N . GLN A 1 178 ? -3.750 23.341 16.042 1.00 87.94 178 GLN A N 1
ATOM 1445 C CA . GLN A 1 178 ? -3.738 22.862 17.431 1.00 87.94 178 GLN A CA 1
ATOM 1446 C C . GLN A 1 178 ? -5.137 22.473 17.910 1.00 87.94 178 GLN A C 1
ATOM 1448 O O . GLN A 1 178 ? -5.312 21.394 18.473 1.00 87.94 178 GLN A O 1
ATOM 1453 N N . THR A 1 179 ? -6.135 23.312 17.617 1.00 88.06 179 THR A N 1
ATOM 1454 C CA . THR A 1 179 ? -7.543 23.020 17.922 1.00 88.06 179 THR A CA 1
ATOM 1455 C C . THR A 1 179 ? -7.995 21.735 17.225 1.00 88.06 179 THR A C 1
ATOM 1457 O O . THR A 1 179 ? -8.589 20.863 17.857 1.00 88.06 179 THR A O 1
ATOM 1460 N N . LEU A 1 180 ? -7.666 21.575 15.937 1.00 90.44 180 LEU A N 1
ATOM 1461 C CA . LEU A 1 180 ? -7.967 20.361 15.179 1.00 90.44 180 LEU A CA 1
ATOM 1462 C C . LEU A 1 180 ? -7.337 19.116 15.823 1.00 90.44 180 LEU A C 1
ATOM 1464 O O . LEU A 1 180 ? -8.029 18.128 16.057 1.00 90.44 180 LEU A O 1
ATOM 1468 N N . LEU A 1 181 ? -6.043 19.162 16.144 1.00 90.00 181 LEU A N 1
ATOM 1469 C CA . LEU A 1 181 ? -5.332 18.038 16.758 1.00 90.00 181 LEU A CA 1
ATOM 1470 C C . LEU A 1 181 ? -5.911 17.669 18.127 1.00 90.00 181 LEU A C 1
ATOM 1472 O O . LEU A 1 181 ? -6.048 16.483 18.423 1.00 90.00 181 LEU A O 1
ATOM 1476 N N . LEU A 1 182 ? -6.307 18.653 18.936 1.00 89.06 182 LEU A N 1
ATOM 1477 C CA . LEU A 1 182 ? -6.917 18.400 20.239 1.00 89.06 182 LEU A CA 1
ATOM 1478 C C . LEU A 1 182 ? -8.273 17.688 20.110 1.00 89.06 182 LEU A C 1
ATOM 1480 O O . LEU A 1 182 ? -8.523 16.728 20.842 1.00 89.06 182 LEU A O 1
ATOM 1484 N N . HIS A 1 183 ? -9.093 18.037 19.110 1.00 90.94 183 HIS A N 1
ATOM 1485 C CA . HIS A 1 183 ? -10.327 17.299 18.817 1.00 90.94 183 HIS A CA 1
ATOM 1486 C C . HIS A 1 183 ? -10.035 15.845 18.412 1.00 90.94 183 HIS A C 1
ATOM 1488 O O . HIS A 1 183 ? -10.703 14.930 18.894 1.00 90.94 183 HIS A O 1
ATOM 1494 N N . TYR A 1 184 ? -9.005 15.601 17.594 1.00 92.56 184 TYR A N 1
ATOM 1495 C CA . TYR A 1 184 ? -8.592 14.243 17.209 1.00 92.56 184 TYR A CA 1
ATOM 1496 C C . TYR A 1 184 ? -8.089 13.417 18.401 1.00 92.56 184 TYR A C 1
ATOM 1498 O O . TYR A 1 184 ? -8.413 12.233 18.506 1.00 92.56 184 TYR A O 1
ATOM 1506 N N . ILE A 1 185 ? -7.348 14.033 19.328 1.00 91.44 185 ILE A N 1
ATOM 1507 C CA . ILE A 1 185 ? -6.903 13.390 20.574 1.00 91.44 185 ILE A CA 1
ATOM 1508 C C . ILE A 1 185 ? -8.111 13.017 21.442 1.00 91.44 185 ILE A C 1
ATOM 1510 O O . ILE A 1 185 ? -8.198 11.885 21.922 1.00 91.44 185 ILE A O 1
ATOM 1514 N N . THR A 1 186 ? -9.073 13.927 21.599 1.00 91.25 186 THR A N 1
ATOM 1515 C CA . THR A 1 186 ? -10.303 13.687 22.368 1.00 91.25 186 THR A CA 1
ATOM 1516 C C . THR A 1 186 ? -11.145 12.561 21.762 1.00 91.25 186 THR A C 1
ATOM 1518 O O . THR A 1 186 ? -11.617 11.681 22.482 1.00 91.25 186 THR A O 1
ATOM 1521 N N . VAL A 1 187 ? -11.275 12.524 20.433 1.00 93.81 187 VAL A N 1
ATOM 1522 C CA . VAL A 1 187 ? -11.928 11.421 19.706 1.00 93.81 187 VAL A CA 1
ATOM 1523 C C . VAL A 1 187 ? -11.160 10.106 19.899 1.00 93.81 187 VAL A C 1
ATOM 1525 O O . VAL A 1 187 ? -11.781 9.057 20.064 1.00 93.81 187 VAL A O 1
ATOM 1528 N N . GLY A 1 188 ? -9.826 10.168 19.973 1.00 91.50 188 GLY A N 1
ATOM 1529 C CA . GLY A 1 188 ? -8.939 9.080 20.402 1.00 91.50 188 GLY A CA 1
ATOM 1530 C C . GLY A 1 188 ? -9.380 8.410 21.698 1.00 91.50 188 GLY A C 1
ATOM 1531 O O . GLY A 1 188 ? -9.652 7.208 21.730 1.00 91.50 188 GLY A O 1
ATOM 1532 N N . LEU A 1 189 ? -9.524 9.217 22.749 1.00 90.81 189 LEU A N 1
ATOM 1533 C CA . LEU A 1 189 ? -9.964 8.766 24.073 1.00 90.81 189 LEU A CA 1
ATOM 1534 C C . LEU A 1 189 ? -11.392 8.191 24.058 1.00 90.81 189 LEU A C 1
ATOM 1536 O O . LEU A 1 189 ? -11.727 7.325 24.869 1.00 90.81 189 LEU A O 1
ATOM 1540 N N . PHE A 1 190 ? -12.236 8.657 23.133 1.00 93.50 190 PHE A N 1
ATOM 1541 C CA . PHE A 1 190 ? -13.596 8.155 22.945 1.00 93.50 190 PHE A CA 1
ATOM 1542 C C . PHE A 1 190 ? -13.634 6.758 22.297 1.00 93.50 190 PHE A C 1
ATOM 1544 O O . PHE A 1 190 ? -14.358 5.884 22.782 1.00 93.50 190 PHE A O 1
ATOM 1551 N N . TYR A 1 191 ? -12.880 6.503 21.221 1.00 92.69 191 TYR A N 1
ATOM 1552 C CA . TYR A 1 191 ? -12.982 5.214 20.521 1.00 92.69 191 TYR A CA 1
ATOM 1553 C C . TYR A 1 191 ? -12.136 4.096 21.141 1.00 92.69 191 TYR A C 1
ATOM 1555 O O . TYR A 1 191 ? -12.423 2.928 20.888 1.00 92.69 191 TYR A O 1
ATOM 1563 N N . GLU A 1 192 ? -11.104 4.397 21.932 1.00 91.31 192 GLU A N 1
ATOM 1564 C CA . GLU A 1 192 ? -10.163 3.383 22.433 1.00 91.31 192 GLU A CA 1
ATOM 1565 C C . GLU A 1 192 ? -10.827 2.302 23.324 1.00 91.31 192 GLU A C 1
ATOM 1567 O O . GLU A 1 192 ? -10.623 1.108 23.070 1.00 91.31 192 GLU A O 1
ATOM 1572 N N . PRO A 1 193 ? -11.702 2.637 24.295 1.00 89.94 193 PRO A N 1
ATOM 1573 C CA . PRO A 1 193 ? -12.464 1.629 25.040 1.00 89.94 193 PRO A CA 1
ATOM 1574 C C . PRO A 1 193 ? -13.442 0.836 24.161 1.00 89.94 193 PRO A C 1
ATOM 1576 O O . PRO A 1 193 ? -13.565 -0.379 24.323 1.00 89.94 193 PRO A O 1
ATOM 1579 N N . LEU A 1 194 ? -14.089 1.501 23.195 1.00 88.31 194 LEU A N 1
ATOM 1580 C CA . LEU A 1 194 ? -15.015 0.869 22.246 1.00 88.31 194 LEU A CA 1
ATOM 1581 C C . LEU A 1 194 ? -14.296 -0.147 21.350 1.00 88.31 194 LEU A C 1
ATOM 1583 O O . LEU A 1 194 ? -14.810 -1.237 21.105 1.00 88.31 194 LEU A O 1
ATOM 1587 N N . LEU A 1 195 ? -13.093 0.192 20.886 1.00 88.94 195 LEU A N 1
ATOM 1588 C CA . LEU A 1 195 ? -12.247 -0.677 20.077 1.00 88.94 195 LEU A CA 1
ATOM 1589 C C . LEU A 1 195 ? -11.892 -1.960 20.832 1.00 88.94 195 LEU A C 1
ATOM 1591 O O . LEU A 1 195 ? -12.005 -3.051 20.273 1.00 88.94 195 LEU A O 1
ATOM 1595 N N . ASN A 1 196 ? -11.485 -1.835 22.096 1.00 87.62 196 ASN A N 1
ATOM 1596 C CA . ASN A 1 196 ? -11.109 -2.980 22.919 1.00 87.62 196 ASN A CA 1
ATOM 1597 C C . ASN A 1 196 ? -12.299 -3.916 23.170 1.00 87.62 196 ASN A C 1
ATOM 1599 O O . ASN A 1 196 ? -12.154 -5.127 23.004 1.00 87.62 196 ASN A O 1
ATOM 1603 N N . ASP A 1 197 ? -13.475 -3.369 23.479 1.00 84.94 197 ASP A N 1
ATOM 1604 C CA . ASP A 1 197 ? -14.711 -4.138 23.678 1.00 84.94 197 ASP A CA 1
ATOM 1605 C C . ASP A 1 197 ? -15.163 -4.876 22.398 1.00 84.94 197 ASP A C 1
ATOM 1607 O O . ASP A 1 197 ? -15.393 -6.094 22.397 1.00 84.94 197 ASP A O 1
ATOM 1611 N N . ILE A 1 198 ? -15.196 -4.171 21.261 1.00 83.00 198 ILE A N 1
ATOM 1612 C CA . ILE A 1 198 ? -15.608 -4.735 19.965 1.00 83.00 198 ILE A CA 1
ATOM 1613 C C . ILE A 1 198 ? -14.617 -5.803 19.481 1.00 83.00 198 ILE A C 1
ATOM 1615 O O . ILE A 1 198 ? -15.021 -6.845 18.959 1.00 83.00 198 ILE A O 1
ATOM 1619 N N . CYS A 1 199 ? -13.312 -5.585 19.663 1.00 76.38 199 CYS A N 1
ATOM 1620 C CA . CYS A 1 199 ? -12.306 -6.565 19.261 1.00 76.38 199 CYS A CA 1
ATOM 1621 C C . CYS A 1 199 ? -12.327 -7.810 20.161 1.00 76.38 199 CYS A C 1
ATOM 1623 O O . CYS A 1 199 ? -12.271 -8.926 19.639 1.00 76.38 199 CYS A O 1
ATOM 1625 N N . GLN A 1 200 ? -12.463 -7.654 21.485 1.00 72.38 200 GLN A N 1
ATOM 1626 C CA . GLN A 1 200 ? -12.481 -8.781 22.430 1.00 72.38 200 GLN A CA 1
ATOM 1627 C C . GLN A 1 200 ? -13.730 -9.659 22.290 1.00 72.38 200 GLN A C 1
ATOM 1629 O O . GLN A 1 200 ? -13.623 -10.886 22.308 1.00 72.38 200 GLN A O 1
ATOM 1634 N N . SER A 1 201 ? -14.905 -9.059 22.088 1.00 60.16 201 SER A N 1
ATOM 1635 C CA . SER A 1 201 ? -16.161 -9.800 21.897 1.00 60.16 201 SER A CA 1
ATOM 1636 C C . SER A 1 201 ? -16.170 -10.662 20.624 1.00 60.16 201 SER A C 1
ATOM 1638 O O . SER A 1 201 ? -16.835 -11.697 20.579 1.00 60.16 201 SER A O 1
ATOM 1640 N N . SER A 1 202 ? -15.370 -10.301 19.614 1.00 51.12 202 SER A N 1
ATOM 1641 C CA . SER A 1 202 ? -15.246 -11.052 18.358 1.00 51.12 202 SER A CA 1
ATOM 1642 C C . SER A 1 202 ? -14.341 -12.296 18.424 1.00 51.12 202 SER A C 1
ATOM 1644 O O . SER A 1 202 ? -14.422 -13.146 17.539 1.00 51.12 202 SER A O 1
ATOM 1646 N N . LEU A 1 203 ? -13.528 -12.460 19.480 1.00 45.62 203 LEU A N 1
ATOM 1647 C CA . LEU A 1 203 ? -12.607 -13.601 19.645 1.00 45.62 203 LEU A CA 1
ATOM 1648 C C . LEU A 1 203 ? -13.315 -14.931 19.969 1.00 45.62 203 LEU A C 1
ATOM 1650 O O . LEU A 1 203 ? -12.735 -15.997 19.779 1.00 45.62 203 LEU A O 1
ATOM 1654 N N . PHE A 1 204 ? -14.568 -14.895 20.438 1.00 38.91 204 PHE A N 1
ATOM 1655 C CA . PHE A 1 204 ? -15.315 -16.093 20.854 1.00 38.91 204 PHE A CA 1
ATOM 1656 C C . PHE A 1 204 ? -16.183 -16.720 19.745 1.00 38.91 204 PHE A C 1
ATOM 1658 O O . PHE A 1 204 ? -16.732 -17.809 19.929 1.00 38.91 204 PHE A O 1
ATOM 1665 N N . GLY A 1 205 ? -16.293 -16.083 18.575 1.00 36.00 205 GLY A N 1
ATOM 1666 C CA . GLY A 1 205 ? -17.063 -16.597 17.442 1.00 36.00 205 GLY A CA 1
ATOM 1667 C C . GLY A 1 205 ? -16.198 -17.393 16.464 1.00 36.00 205 GLY A C 1
ATOM 1668 O O . GLY A 1 205 ? -15.406 -16.817 15.730 1.00 36.00 205 GLY A O 1
ATOM 1669 N N . LYS A 1 206 ? -16.413 -18.712 16.358 1.00 35.28 206 LYS A N 1
ATOM 1670 C CA . LYS A 1 206 ? -15.806 -19.622 15.352 1.00 35.28 206 LYS A CA 1
ATOM 1671 C C . LYS A 1 206 ? -16.178 -19.313 13.881 1.00 35.28 206 LYS A C 1
ATOM 1673 O O . LYS A 1 206 ? -16.078 -20.188 13.022 1.00 35.28 206 LYS A O 1
ATOM 1678 N N . GLN A 1 207 ? -16.622 -18.099 13.565 1.00 34.28 207 GLN A N 1
ATOM 1679 C CA . GLN A 1 207 ? -16.909 -17.646 12.207 1.00 34.28 207 GLN A CA 1
ATOM 1680 C C . GLN A 1 207 ? -15.795 -16.711 11.739 1.00 34.28 207 GLN A C 1
ATOM 1682 O O . GLN A 1 207 ? -15.964 -15.501 11.647 1.00 34.28 207 GLN A O 1
ATOM 1687 N N . LEU A 1 208 ? -14.643 -17.291 11.401 1.00 34.56 208 LEU A N 1
ATOM 1688 C CA . LEU A 1 208 ? -13.556 -16.587 10.716 1.00 34.56 208 LEU A CA 1
ATOM 1689 C C . LEU A 1 208 ? -13.873 -16.408 9.215 1.00 34.56 208 LEU A C 1
ATOM 1691 O O . LEU A 1 208 ? -13.035 -16.630 8.350 1.00 34.56 208 LEU A O 1
ATOM 1695 N N . PHE A 1 209 ? -15.112 -16.036 8.901 1.00 35.81 209 PHE A N 1
ATOM 1696 C CA . PHE A 1 209 ? -15.495 -15.503 7.602 1.00 35.81 209 PHE A CA 1
ATOM 1697 C C . PHE A 1 209 ? -15.821 -14.036 7.848 1.00 35.81 209 PHE A C 1
ATOM 1699 O O . PHE A 1 209 ? -16.823 -13.726 8.488 1.00 35.81 209 PHE A O 1
ATOM 1706 N N . ARG A 1 210 ? -14.934 -13.134 7.406 1.00 53.53 210 ARG A N 1
ATOM 1707 C CA . ARG A 1 210 ? -15.121 -11.680 7.515 1.00 53.53 210 ARG A CA 1
ATOM 1708 C C . ARG A 1 210 ? -16.370 -11.290 6.719 1.00 53.53 210 ARG A C 1
ATOM 1710 O O . ARG A 1 210 ? -16.284 -11.050 5.515 1.00 53.53 210 ARG A O 1
ATOM 1717 N N . SER A 1 211 ? -17.538 -11.269 7.362 1.00 57.53 211 SER A N 1
ATOM 1718 C CA . SER A 1 211 ? -18.740 -10.736 6.733 1.00 57.53 211 SER A CA 1
ATOM 1719 C C . SER A 1 211 ? -18.486 -9.262 6.439 1.00 57.53 211 SER A C 1
ATOM 1721 O O . SER A 1 211 ? -18.079 -8.489 7.308 1.00 57.53 211 SER A O 1
ATOM 1723 N N . CYS A 1 212 ? -18.670 -8.872 5.182 1.00 67.31 212 CYS A N 1
ATOM 1724 C CA . CYS A 1 212 ? -18.590 -7.468 4.788 1.00 67.31 212 CYS A CA 1
ATOM 1725 C C . CYS A 1 212 ? -19.907 -6.723 5.079 1.00 67.31 212 CYS A C 1
ATOM 1727 O O . CYS A 1 212 ? -20.075 -5.578 4.667 1.00 67.31 212 CYS A O 1
ATOM 1729 N N . ASP A 1 213 ? -20.833 -7.381 5.780 1.00 70.44 213 ASP A N 1
ATOM 1730 C CA . ASP A 1 213 ? -22.110 -6.830 6.206 1.00 70.44 213 ASP A CA 1
ATOM 1731 C C . ASP A 1 213 ? -21.927 -5.734 7.267 1.00 70.44 213 ASP A C 1
ATOM 1733 O O . ASP A 1 213 ? -20.867 -5.580 7.889 1.00 70.44 213 ASP A O 1
ATOM 1737 N N . ILE A 1 214 ? -22.987 -4.961 7.492 1.00 77.12 214 ILE A N 1
ATOM 1738 C CA . ILE A 1 214 ? -23.008 -3.901 8.501 1.00 77.12 214 ILE A CA 1
ATOM 1739 C C . ILE A 1 214 ? -22.966 -4.534 9.898 1.00 77.12 214 ILE A C 1
ATOM 1741 O O . ILE A 1 214 ? -23.945 -5.108 10.370 1.00 77.12 214 ILE A O 1
ATOM 1745 N N . ASN A 1 215 ? -21.830 -4.395 10.575 1.00 82.56 215 ASN A N 1
ATOM 1746 C CA . ASN A 1 215 ? -21.624 -4.789 11.966 1.00 82.56 215 ASN A CA 1
ATOM 1747 C C . ASN A 1 215 ? -20.819 -3.697 12.702 1.00 82.56 215 ASN A C 1
ATOM 1749 O O . ASN A 1 215 ? -20.195 -2.850 12.060 1.00 82.56 215 ASN A O 1
ATOM 1753 N N . ARG A 1 216 ? -20.822 -3.699 14.045 1.00 84.75 216 ARG A N 1
ATOM 1754 C CA . ARG A 1 216 ? -20.150 -2.655 14.854 1.00 84.75 216 ARG A CA 1
ATOM 1755 C C . ARG A 1 216 ? -18.657 -2.517 14.514 1.00 84.75 216 ARG A C 1
ATOM 1757 O O . ARG A 1 216 ? -18.150 -1.403 14.454 1.00 84.75 216 ARG A O 1
ATOM 1764 N N . ARG A 1 217 ? -17.979 -3.635 14.230 1.00 85.38 217 ARG A N 1
ATOM 1765 C CA . ARG A 1 217 ? -16.551 -3.692 13.873 1.00 85.38 217 ARG A CA 1
ATOM 1766 C C . ARG A 1 217 ? -16.257 -3.007 12.537 1.00 85.38 217 ARG A C 1
ATOM 1768 O O . ARG A 1 217 ? -15.369 -2.166 12.467 1.00 85.38 217 ARG A O 1
ATOM 1775 N N . ASN A 1 218 ? -17.022 -3.319 11.496 1.00 85.69 218 ASN A N 1
ATOM 1776 C CA . ASN A 1 218 ? -16.868 -2.741 10.164 1.00 85.69 218 ASN A CA 1
ATOM 1777 C C . ASN A 1 218 ? -17.286 -1.263 10.142 1.00 85.69 218 ASN A C 1
ATOM 1779 O O . ASN A 1 218 ? -16.635 -0.469 9.470 1.00 85.69 218 ASN A O 1
ATOM 1783 N N . VAL A 1 219 ? -18.325 -0.883 10.900 1.00 88.69 219 VAL A N 1
ATOM 1784 C CA . VAL A 1 219 ? -18.747 0.520 11.071 1.00 88.69 219 VAL A CA 1
ATOM 1785 C C . VAL A 1 219 ? -17.637 1.339 11.735 1.00 88.69 219 VAL A C 1
ATOM 1787 O O . VAL A 1 219 ? -17.232 2.363 11.188 1.00 88.69 219 VAL A O 1
ATOM 1790 N N . LEU A 1 220 ? -17.080 0.854 12.852 1.00 90.62 220 LEU A N 1
ATOM 1791 C CA . LEU A 1 220 ? -15.950 1.507 13.518 1.00 90.62 220 LEU A CA 1
ATOM 1792 C C . LEU A 1 220 ? -14.724 1.584 12.597 1.00 90.62 220 LEU A C 1
ATOM 1794 O O . LEU A 1 220 ? -14.072 2.619 12.525 1.00 90.62 220 LEU A O 1
ATOM 1798 N N . CYS A 1 221 ? -14.435 0.518 11.848 1.00 90.69 221 CYS A N 1
ATOM 1799 C CA . CYS A 1 221 ? -13.345 0.502 10.877 1.00 90.69 221 CYS A CA 1
ATOM 1800 C C . CYS A 1 221 ? -13.510 1.574 9.788 1.00 90.69 221 CYS A C 1
ATOM 1802 O O . CYS A 1 221 ? -12.546 2.269 9.471 1.00 90.69 221 CYS A O 1
ATOM 1804 N N . CYS A 1 222 ? -14.714 1.727 9.224 1.00 91.00 222 CYS A N 1
ATOM 1805 C CA . CYS A 1 222 ? -14.987 2.758 8.220 1.00 91.00 222 CYS A CA 1
ATOM 1806 C C . CYS A 1 222 ? -14.789 4.159 8.805 1.00 91.00 222 CYS A C 1
ATOM 1808 O O . CYS A 1 222 ? -14.123 4.986 8.186 1.00 91.00 222 CYS A O 1
ATOM 1810 N N . PHE A 1 223 ? -15.287 4.399 10.021 1.00 93.50 223 PHE A N 1
ATOM 1811 C CA . PHE A 1 223 ? -15.095 5.667 10.721 1.00 93.50 223 PHE A CA 1
ATOM 1812 C C . PHE A 1 223 ? -13.611 5.997 10.925 1.00 93.50 223 PHE A C 1
ATOM 1814 O O . PHE A 1 223 ? -13.176 7.066 10.503 1.00 93.50 223 PHE A O 1
ATOM 1821 N N . LEU A 1 224 ? -12.820 5.069 11.480 1.00 94.06 224 LEU A N 1
ATOM 1822 C CA . LEU A 1 224 ? -11.389 5.271 11.745 1.00 94.06 224 LEU A CA 1
ATOM 1823 C C . LEU A 1 224 ? -10.596 5.605 10.474 1.00 94.06 224 LEU A C 1
ATOM 1825 O O . LEU A 1 224 ? -9.770 6.516 10.489 1.00 94.06 224 LEU A O 1
ATOM 1829 N N . ILE A 1 225 ? -10.872 4.916 9.362 1.00 93.19 225 ILE A N 1
ATOM 1830 C CA . ILE A 1 225 ? -10.241 5.230 8.071 1.00 93.19 225 ILE A CA 1
ATOM 1831 C C . ILE A 1 225 ? -10.714 6.588 7.570 1.00 93.19 225 ILE A C 1
ATOM 1833 O O . ILE A 1 225 ? -9.919 7.362 7.047 1.00 93.19 225 ILE A O 1
ATOM 1837 N N . SER A 1 226 ? -11.997 6.903 7.737 1.00 93.38 226 SER A N 1
ATOM 1838 C CA . SER A 1 226 ? -12.543 8.172 7.273 1.00 93.38 226 SER A CA 1
ATOM 1839 C C . SER A 1 226 ? -11.928 9.384 7.984 1.00 93.38 226 SER A C 1
ATOM 1841 O O . SER A 1 226 ? -11.711 10.397 7.327 1.00 93.38 226 SER A O 1
ATOM 1843 N N . LEU A 1 227 ? -11.542 9.244 9.261 1.00 93.69 227 LEU A N 1
ATOM 1844 C CA . LEU A 1 227 ? -10.797 10.260 10.018 1.00 93.69 227 LEU A CA 1
ATOM 1845 C C . LEU A 1 227 ? -9.387 10.514 9.466 1.00 93.69 227 LEU A C 1
ATOM 1847 O O . LEU A 1 227 ? -8.833 11.587 9.669 1.00 93.69 227 LEU A O 1
ATOM 1851 N N . LEU A 1 228 ? -8.790 9.559 8.744 1.00 92.56 228 LEU A N 1
ATOM 1852 C CA . LEU A 1 228 ? -7.526 9.797 8.040 1.00 92.56 228 LEU A CA 1
ATOM 1853 C C . LEU A 1 228 ? -7.707 10.671 6.786 1.00 92.56 228 LEU A C 1
ATOM 1855 O O . LEU A 1 228 ? -6.710 11.040 6.176 1.00 92.56 228 LEU A O 1
ATOM 1859 N N . GLY A 1 229 ? -8.946 10.984 6.387 1.00 88.06 229 GLY A N 1
ATOM 1860 C CA . GLY A 1 229 ? -9.279 11.886 5.280 1.00 88.06 229 GLY A CA 1
ATOM 1861 C C . GLY A 1 229 ? -9.173 13.373 5.630 1.00 88.06 229 GLY A C 1
ATOM 1862 O O . GLY A 1 229 ? -8.555 13.756 6.622 1.00 88.06 229 GLY A O 1
ATOM 1863 N N . LYS A 1 230 ? -9.771 14.241 4.800 1.00 87.19 230 LYS A N 1
ATOM 1864 C CA . LYS A 1 230 ? -9.860 15.683 5.094 1.00 87.19 230 LYS A CA 1
ATOM 1865 C C . LYS A 1 230 ? -10.687 15.880 6.380 1.00 87.19 230 LYS A C 1
ATOM 1867 O O . LYS A 1 230 ? -11.646 15.138 6.546 1.00 87.19 230 LYS A O 1
ATOM 1872 N N . PRO A 1 231 ? -10.336 16.836 7.263 1.00 85.56 231 PRO A N 1
ATOM 1873 C CA . PRO A 1 231 ? -9.246 17.819 7.155 1.00 85.56 231 PRO A CA 1
ATOM 1874 C C . PRO A 1 231 ? -7.838 17.274 7.469 1.00 85.56 231 PRO A C 1
ATOM 1876 O O . PRO A 1 231 ? -6.844 17.857 7.041 1.00 85.56 231 PRO A O 1
ATOM 1879 N N . PHE A 1 232 ? -7.726 16.155 8.183 1.00 88.31 232 PHE A N 1
ATOM 1880 C CA . PHE A 1 232 ? -6.467 15.651 8.744 1.00 88.31 232 PHE A CA 1
ATOM 1881 C C . PHE A 1 232 ? -5.437 15.227 7.689 1.00 88.31 232 PHE A C 1
ATOM 1883 O O . PHE A 1 232 ? -4.239 15.466 7.842 1.00 88.31 232 PHE A O 1
ATOM 1890 N N . SER A 1 233 ? -5.894 14.687 6.558 1.00 88.12 233 SER A N 1
ATOM 1891 C CA . SER A 1 233 ? -5.058 14.337 5.408 1.00 88.12 233 SER A CA 1
ATOM 1892 C C . SER A 1 233 ? -4.326 15.533 4.786 1.00 88.12 233 SER A C 1
ATOM 1894 O O . SER A 1 233 ? -3.417 15.312 3.991 1.00 88.12 233 SER A O 1
ATOM 1896 N N . MET A 1 234 ? -4.702 16.775 5.104 1.00 86.06 234 MET A N 1
ATOM 1897 C CA . MET A 1 234 ? -4.023 17.985 4.618 1.00 86.06 234 MET A CA 1
ATOM 1898 C C . MET A 1 234 ? -2.748 18.302 5.414 1.00 86.06 234 MET A C 1
ATOM 1900 O O . MET A 1 234 ? -1.933 19.098 4.960 1.00 86.06 234 MET A O 1
ATOM 1904 N N . LEU A 1 235 ? -2.566 17.688 6.588 1.00 86.31 235 LEU A N 1
ATOM 1905 C CA . LEU A 1 235 ? -1.377 17.854 7.424 1.00 86.31 235 LEU A CA 1
ATOM 1906 C C . LEU A 1 235 ? -0.268 16.880 7.009 1.00 86.31 235 LEU A C 1
ATOM 1908 O O . LEU A 1 235 ? -0.539 15.791 6.491 1.00 86.31 235 LEU A O 1
ATOM 1912 N N . ASN A 1 236 ? 0.989 17.238 7.269 1.00 81.81 236 ASN A N 1
ATOM 1913 C CA . ASN A 1 236 ? 2.115 16.346 7.016 1.00 81.81 236 ASN A CA 1
ATOM 1914 C C . ASN A 1 236 ? 2.221 15.256 8.097 1.00 81.81 236 ASN A C 1
ATOM 1916 O O . ASN A 1 236 ? 2.107 15.525 9.291 1.00 81.81 236 ASN A O 1
ATOM 1920 N N . PHE A 1 237 ? 2.472 14.021 7.663 1.00 79.50 237 PHE A N 1
ATOM 1921 C CA . PHE A 1 237 ? 2.683 12.869 8.542 1.00 79.50 237 PHE A CA 1
ATOM 1922 C C . PHE A 1 237 ? 4.157 12.462 8.641 1.00 79.50 237 PHE A C 1
ATOM 1924 O O . PHE A 1 237 ? 4.498 11.603 9.441 1.00 79.50 237 PHE A O 1
ATOM 1931 N N . HIS A 1 238 ? 5.047 13.082 7.869 1.00 68.56 238 HIS A N 1
ATOM 1932 C CA . HIS A 1 238 ? 6.434 12.656 7.796 1.00 68.56 238 HIS A CA 1
ATOM 1933 C C . HIS A 1 238 ? 7.291 13.249 8.922 1.00 68.56 238 HIS A C 1
ATOM 1935 O O . HIS A 1 238 ? 7.433 14.469 9.030 1.00 68.56 238 HIS A O 1
ATOM 1941 N N . GLY A 1 239 ? 7.934 12.390 9.716 1.00 54.81 239 GLY A N 1
ATOM 1942 C CA . GLY A 1 239 ? 9.005 12.795 10.627 1.00 54.81 239 GLY A CA 1
ATOM 1943 C C . GLY A 1 239 ? 10.332 12.854 9.872 1.00 54.81 239 GLY A C 1
ATOM 1944 O O . GLY A 1 239 ? 10.846 11.809 9.483 1.00 54.81 239 GLY A O 1
ATOM 1945 N N . GLY A 1 240 ? 10.889 14.050 9.653 1.00 51.47 240 GLY A N 1
ATOM 1946 C CA . GLY A 1 240 ? 12.177 14.205 8.957 1.00 51.47 240 GLY A CA 1
ATOM 1947 C C . GLY A 1 240 ? 13.307 13.361 9.574 1.00 51.47 240 GLY A C 1
ATOM 1948 O O . GLY A 1 240 ? 13.231 12.975 10.742 1.00 51.47 240 GLY A O 1
ATOM 1949 N N . GLU A 1 241 ? 14.370 13.093 8.808 1.00 45.91 241 GLU A N 1
ATOM 1950 C CA . GLU A 1 241 ? 15.480 12.197 9.197 1.00 45.91 241 GLU A CA 1
ATOM 1951 C C . GLU A 1 241 ? 16.128 12.558 10.554 1.00 45.91 241 GLU A C 1
ATOM 1953 O O . GLU A 1 241 ? 16.497 11.664 11.316 1.00 45.91 241 GLU A O 1
ATOM 1958 N N . GLU A 1 242 ? 16.164 13.844 10.926 1.00 42.91 242 GLU A N 1
ATOM 1959 C CA . GLU A 1 242 ? 16.657 14.326 12.232 1.00 42.91 242 GLU A CA 1
ATOM 1960 C C . GLU A 1 242 ? 15.607 14.295 13.369 1.00 42.91 242 GLU A C 1
ATOM 1962 O O . GLU A 1 242 ? 15.958 14.379 14.547 1.00 42.91 242 GLU A O 1
ATOM 1967 N N . SER A 1 243 ? 14.314 14.146 13.053 1.00 41.19 243 SER A N 1
ATOM 1968 C CA . SER A 1 243 ? 13.180 14.220 13.996 1.00 41.19 243 SER A CA 1
ATOM 1969 C C . SER A 1 243 ? 12.726 12.876 14.575 1.00 41.19 243 SER A C 1
ATOM 1971 O O . SER A 1 243 ? 11.845 12.847 15.432 1.00 41.19 243 SER A O 1
ATOM 1973 N N . ARG A 1 244 ? 13.362 11.751 14.222 1.00 44.41 244 ARG A N 1
ATOM 1974 C CA . ARG A 1 244 ? 13.027 10.417 14.777 1.00 44.41 244 ARG A CA 1
ATOM 1975 C C . ARG A 1 244 ? 13.246 10.267 16.295 1.00 44.41 244 ARG A C 1
ATOM 1977 O O . ARG A 1 244 ? 12.996 9.198 16.844 1.00 44.41 244 ARG A O 1
ATOM 1984 N N . LYS A 1 245 ? 13.696 11.319 16.991 1.00 45.47 245 LYS A N 1
ATOM 1985 C CA . LYS A 1 245 ? 13.796 11.364 18.459 1.00 45.47 245 LYS A CA 1
ATOM 1986 C C . LYS A 1 245 ? 12.487 11.786 19.149 1.00 45.47 245 LYS A C 1
ATOM 1988 O O . LYS A 1 245 ? 12.290 11.393 20.296 1.00 45.47 245 LYS A O 1
ATOM 1993 N N . THR A 1 246 ? 11.586 12.522 18.485 1.00 51.38 246 THR A N 1
ATOM 1994 C CA . THR A 1 246 ? 10.278 12.938 19.038 1.00 51.38 246 THR A CA 1
ATOM 1995 C C . THR A 1 246 ? 9.213 13.010 17.942 1.00 51.38 246 THR A C 1
ATOM 1997 O O . THR A 1 246 ? 9.289 13.863 17.062 1.00 51.38 246 THR A O 1
ATOM 2000 N N . ASN A 1 247 ? 8.198 12.143 18.004 1.00 62.97 247 ASN A N 1
ATOM 2001 C CA . ASN A 1 247 ? 7.080 12.163 17.054 1.00 62.97 247 ASN A CA 1
ATOM 2002 C C . ASN A 1 247 ? 6.223 13.425 17.248 1.00 62.97 247 ASN A C 1
ATOM 2004 O O . ASN A 1 247 ? 5.752 13.664 18.361 1.00 62.97 247 ASN A O 1
ATOM 2008 N N . THR A 1 248 ? 5.966 14.165 16.167 1.00 78.56 248 THR A N 1
ATOM 2009 C CA . THR A 1 248 ? 4.986 15.268 16.095 1.00 78.56 248 THR A CA 1
ATOM 2010 C C . THR A 1 248 ? 3.585 14.800 16.508 1.00 78.56 248 THR A C 1
ATOM 2012 O O . THR A 1 248 ? 3.242 13.637 16.262 1.00 78.56 248 THR A O 1
ATOM 2015 N N . TYR A 1 249 ? 2.752 15.677 17.075 1.00 82.69 249 TYR A N 1
ATOM 2016 C CA . TYR A 1 249 ? 1.398 15.311 17.527 1.00 82.69 249 TYR A CA 1
ATOM 2017 C C . TYR A 1 249 ? 0.521 14.791 16.382 1.00 82.69 249 TYR A C 1
ATOM 2019 O O . TYR A 1 249 ? -0.235 13.832 16.560 1.00 82.69 249 TYR A O 1
ATOM 2027 N N . THR A 1 250 ? 0.685 15.361 15.186 1.00 86.31 250 THR A N 1
ATOM 2028 C CA . THR A 1 250 ? -0.001 14.916 13.967 1.00 86.31 250 THR A CA 1
ATOM 2029 C C . THR A 1 250 ? 0.323 13.452 13.648 1.00 86.31 250 THR A C 1
ATOM 2031 O O . THR A 1 250 ? -0.577 12.621 13.519 1.00 86.31 250 THR A O 1
ATOM 2034 N N . LEU A 1 251 ? 1.611 13.096 13.601 1.00 86.69 251 LEU A N 1
ATOM 2035 C CA . LEU A 1 251 ? 2.054 11.717 13.368 1.00 86.69 251 LEU A CA 1
ATOM 2036 C C . LEU A 1 251 ? 1.560 10.757 14.463 1.00 86.69 251 LEU A C 1
ATOM 2038 O O . LEU A 1 251 ? 1.125 9.652 14.152 1.00 86.69 251 LEU A O 1
ATOM 2042 N N . GLN A 1 252 ? 1.566 11.164 15.736 1.00 87.50 252 GLN A N 1
ATOM 2043 C CA . GLN A 1 252 ? 1.043 10.323 16.821 1.00 87.50 252 GLN A CA 1
ATOM 2044 C C . GLN A 1 252 ? -0.443 9.993 16.622 1.00 87.50 252 GLN A C 1
ATOM 2046 O O . GLN A 1 252 ? -0.824 8.826 16.718 1.00 87.50 252 GLN A O 1
ATOM 2051 N N . CYS A 1 253 ? -1.267 10.987 16.276 1.00 89.62 253 CYS A N 1
ATOM 2052 C CA . CYS A 1 253 ? -2.686 10.778 15.984 1.00 89.62 253 CYS A CA 1
ATOM 2053 C C . CYS A 1 253 ? -2.885 9.845 14.777 1.00 89.62 253 CYS A C 1
ATOM 2055 O O . CYS A 1 253 ? -3.679 8.905 14.845 1.00 89.62 253 CYS A O 1
ATOM 2057 N N . ALA A 1 254 ? -2.115 10.046 13.701 1.00 90.81 254 ALA A N 1
ATOM 2058 C CA . ALA A 1 254 ? -2.173 9.210 12.502 1.00 90.81 254 ALA A CA 1
ATOM 2059 C C . ALA A 1 254 ? -1.770 7.751 12.787 1.00 90.81 254 ALA A C 1
ATOM 2061 O O . ALA A 1 254 ? -2.430 6.819 12.320 1.00 90.81 254 ALA A O 1
ATOM 2062 N N . ILE A 1 255 ? -0.723 7.536 13.594 1.00 89.81 255 ILE A N 1
ATOM 2063 C CA . ILE A 1 255 ? -0.282 6.203 14.031 1.00 89.81 255 ILE A CA 1
ATOM 2064 C C . ILE A 1 255 ? -1.373 5.524 14.857 1.00 89.81 255 ILE A C 1
ATOM 2066 O O . ILE A 1 255 ? -1.669 4.355 14.611 1.00 89.81 255 ILE A O 1
ATOM 2070 N N . SER A 1 256 ? -1.976 6.232 15.814 1.00 90.88 256 SER A N 1
ATOM 2071 C CA . SER A 1 256 ? -3.040 5.684 16.662 1.00 90.88 256 SER A CA 1
ATOM 2072 C C . SER A 1 256 ? -4.258 5.259 15.840 1.00 90.88 256 SER A C 1
ATOM 2074 O O . SER A 1 256 ? -4.714 4.125 15.979 1.00 90.88 256 SER A O 1
ATOM 2076 N N . LEU A 1 257 ? -4.719 6.101 14.907 1.00 92.69 257 LEU A N 1
ATOM 2077 C CA . LEU A 1 257 ? -5.819 5.770 13.990 1.00 92.69 257 LEU A CA 1
ATOM 2078 C C . LEU A 1 257 ? -5.484 4.573 13.089 1.00 92.69 257 LEU A C 1
ATOM 2080 O O . LEU A 1 257 ? -6.304 3.666 12.917 1.00 92.69 257 LEU A O 1
ATOM 2084 N N . THR A 1 258 ? -4.266 4.534 12.544 1.00 91.56 258 THR A N 1
ATOM 2085 C CA . THR A 1 258 ? -3.812 3.441 11.671 1.00 91.56 258 THR A CA 1
ATOM 2086 C C . THR A 1 258 ? -3.743 2.121 12.440 1.00 91.56 258 THR A C 1
ATOM 2088 O O . THR A 1 258 ? -4.250 1.112 11.956 1.00 91.56 258 THR A O 1
ATOM 2091 N N . LYS A 1 259 ? -3.205 2.122 13.668 1.00 89.50 259 LYS A N 1
ATOM 2092 C CA . LYS A 1 259 ? -3.141 0.936 14.540 1.00 89.50 259 LYS A CA 1
ATOM 2093 C C . LYS A 1 259 ? -4.518 0.462 15.001 1.00 89.50 259 LYS A C 1
ATOM 2095 O O . LYS A 1 259 ? -4.779 -0.737 15.018 1.00 89.50 259 LYS A O 1
ATOM 2100 N N . ALA A 1 260 ? -5.415 1.387 15.339 1.00 89.81 260 ALA A N 1
ATOM 2101 C CA . ALA A 1 260 ? -6.799 1.056 15.670 1.00 89.81 260 ALA A CA 1
ATOM 2102 C C . ALA A 1 260 ? -7.507 0.388 14.478 1.00 89.81 260 ALA A C 1
ATOM 2104 O O . ALA A 1 260 ? -8.216 -0.608 14.625 1.00 89.81 260 ALA A O 1
ATOM 2105 N N . THR A 1 261 ? -7.245 0.892 13.272 1.00 89.56 261 THR A N 1
ATOM 2106 C CA . THR A 1 261 ? -7.763 0.332 12.021 1.00 89.56 261 THR A CA 1
ATOM 2107 C C . THR A 1 261 ? -7.191 -1.063 11.742 1.00 89.56 261 THR A C 1
ATOM 2109 O O . THR A 1 261 ? -7.956 -1.989 11.465 1.00 89.56 261 THR A O 1
ATOM 2112 N N . THR A 1 262 ? -5.873 -1.270 11.872 1.00 85.44 262 THR A N 1
ATOM 2113 C CA . THR A 1 262 ? -5.262 -2.602 11.690 1.00 85.44 262 THR A CA 1
ATOM 2114 C C . THR A 1 262 ? -5.757 -3.601 12.736 1.00 85.44 262 THR A C 1
ATOM 2116 O O . THR A 1 262 ? -5.980 -4.759 12.396 1.00 85.44 262 THR A O 1
ATOM 2119 N N . GLN A 1 263 ? -6.032 -3.174 13.973 1.00 84.62 263 GLN A N 1
ATOM 2120 C CA . GLN A 1 263 ? -6.654 -4.018 15.001 1.00 84.62 263 GLN A CA 1
ATOM 2121 C C . GLN A 1 263 ? -8.085 -4.435 14.620 1.00 84.62 263 GLN A C 1
ATOM 2123 O O . GLN A 1 263 ? -8.456 -5.600 14.779 1.00 84.62 263 GLN A O 1
ATOM 2128 N N . CYS A 1 264 ? -8.867 -3.517 14.043 1.00 80.94 264 CYS A N 1
ATOM 2129 C CA . CYS A 1 264 ? -10.190 -3.818 13.499 1.00 80.94 264 CYS A CA 1
ATOM 2130 C C . CYS A 1 264 ? -10.139 -4.781 12.307 1.00 80.94 264 CYS A C 1
ATOM 2132 O O . CYS A 1 264 ? -11.045 -5.591 12.160 1.00 80.94 264 CYS A O 1
ATOM 2134 N N . ILE A 1 265 ? -9.129 -4.750 11.443 1.00 76.50 265 ILE A N 1
ATOM 2135 C CA . ILE A 1 265 ? -9.134 -5.555 10.203 1.00 76.50 265 ILE A CA 1
ATOM 2136 C C . ILE A 1 265 ? -8.377 -6.874 10.372 1.00 76.50 265 ILE A C 1
ATOM 2138 O O . ILE A 1 265 ? -8.759 -7.892 9.796 1.00 76.50 265 ILE A O 1
ATOM 2142 N N . GLY A 1 266 ? -7.321 -6.881 11.181 1.00 72.44 266 GLY A N 1
ATOM 2143 C CA . GLY A 1 266 ? -6.337 -7.956 11.284 1.00 72.44 266 GLY A CA 1
ATOM 2144 C C . GLY A 1 266 ? -5.249 -7.836 10.216 1.00 72.44 266 GLY A C 1
ATOM 2145 O O . GLY A 1 266 ? -4.102 -7.574 10.550 1.00 72.44 266 GLY A O 1
ATOM 2146 N N . ASP A 1 267 ? -5.620 -7.994 8.940 1.00 72.56 267 ASP A N 1
ATOM 2147 C CA . ASP A 1 267 ? -4.681 -7.904 7.808 1.00 72.56 267 ASP A CA 1
ATOM 2148 C C . ASP A 1 267 ? -4.624 -6.473 7.230 1.00 72.56 267 ASP A C 1
ATOM 2150 O O . ASP A 1 267 ? -5.634 -6.027 6.674 1.00 72.56 267 ASP A O 1
ATOM 2154 N N . PRO A 1 268 ? -3.476 -5.768 7.295 1.00 78.62 268 PRO A N 1
ATOM 2155 C CA . PRO A 1 268 ? -3.337 -4.412 6.758 1.00 78.62 268 PRO A CA 1
ATOM 2156 C C . PRO A 1 268 ? -3.621 -4.289 5.248 1.00 78.62 268 PRO A C 1
ATOM 2158 O O . PRO A 1 268 ? -4.037 -3.230 4.775 1.00 78.62 268 PRO A O 1
ATOM 2161 N N . TYR A 1 269 ? -3.414 -5.347 4.456 1.00 80.56 269 TYR A N 1
ATOM 2162 C CA . TYR A 1 269 ? -3.546 -5.304 2.989 1.00 80.56 269 TYR A CA 1
ATOM 2163 C C . TYR A 1 269 ? -4.910 -5.775 2.477 1.00 80.56 269 TYR A C 1
ATOM 2165 O O . TYR A 1 269 ? -5.160 -5.763 1.273 1.00 80.56 269 TYR A O 1
ATOM 2173 N N . PHE A 1 270 ? -5.840 -6.085 3.384 1.00 79.38 270 PHE A N 1
ATOM 2174 C CA . PHE A 1 270 ? -7.179 -6.562 3.045 1.00 79.38 270 PHE A CA 1
ATOM 2175 C C . PHE A 1 270 ? -7.908 -5.677 2.020 1.00 79.38 270 PHE A C 1
ATOM 2177 O O . PHE A 1 270 ? -8.472 -6.197 1.054 1.00 79.38 270 PHE A O 1
ATOM 2184 N N . PHE A 1 271 ? -7.886 -4.349 2.189 1.00 81.00 271 PHE A N 1
ATOM 2185 C CA . PHE A 1 271 ? -8.627 -3.449 1.302 1.00 81.00 271 PHE A CA 1
ATOM 2186 C C . PHE A 1 271 ? -8.061 -3.370 -0.112 1.00 81.00 271 PHE A C 1
ATOM 2188 O O . PHE A 1 271 ? -8.841 -3.071 -1.010 1.00 81.00 271 PHE A O 1
ATOM 2195 N N . LEU A 1 272 ? -6.782 -3.688 -0.352 1.00 80.56 272 LEU A N 1
ATOM 2196 C CA . LEU A 1 272 ? -6.211 -3.676 -1.708 1.00 80.56 272 LEU A CA 1
ATOM 2197 C C . LEU A 1 272 ? -7.010 -4.570 -2.664 1.00 80.56 272 LEU A C 1
ATOM 2199 O O . LEU A 1 272 ? -7.245 -4.196 -3.808 1.00 80.56 272 LEU A O 1
ATOM 2203 N N . THR A 1 273 ? -7.530 -5.695 -2.165 1.00 72.44 273 THR A N 1
ATOM 2204 C CA . THR A 1 273 ? -8.383 -6.605 -2.948 1.00 72.44 273 THR A CA 1
ATOM 2205 C C . THR A 1 273 ? -9.724 -5.992 -3.368 1.00 72.44 273 THR A C 1
ATOM 2207 O O . THR A 1 273 ? -10.296 -6.410 -4.370 1.00 72.44 273 THR A O 1
ATOM 2210 N N . LEU A 1 274 ? -10.219 -4.997 -2.624 1.00 73.38 274 LEU A N 1
ATOM 2211 C CA . LEU A 1 274 ? -11.485 -4.303 -2.882 1.00 73.38 274 LEU A CA 1
ATOM 2212 C C . LEU A 1 274 ? -11.295 -3.017 -3.701 1.00 73.38 274 LEU A C 1
ATOM 2214 O O . LEU A 1 274 ? -12.254 -2.535 -4.301 1.00 73.38 274 LEU A O 1
ATOM 2218 N N . VAL A 1 275 ? -10.082 -2.453 -3.730 1.00 78.88 275 VAL A N 1
ATOM 2219 C CA . VAL A 1 275 ? -9.778 -1.198 -4.441 1.00 78.88 275 VAL A CA 1
ATOM 2220 C C . VAL A 1 275 ? -9.979 -1.350 -5.944 1.00 78.88 275 VAL A C 1
ATOM 2222 O O . VAL A 1 275 ? -10.653 -0.516 -6.544 1.00 78.88 275 VAL A O 1
ATOM 2225 N N . GLU A 1 276 ? -9.446 -2.419 -6.541 1.00 73.25 276 GLU A N 1
ATOM 2226 C CA . GLU A 1 276 ? -9.599 -2.674 -7.979 1.00 73.25 276 GLU A CA 1
ATOM 2227 C C . GLU A 1 276 ? -11.080 -2.733 -8.376 1.00 73.25 276 GLU A C 1
ATOM 2229 O O . GLU A 1 276 ? -11.505 -2.065 -9.321 1.00 73.25 276 GLU A O 1
ATOM 2234 N N . ASP A 1 277 ? -11.871 -3.501 -7.621 1.00 70.81 277 ASP A N 1
ATOM 2235 C CA . ASP A 1 277 ? -13.301 -3.652 -7.871 1.00 70.81 277 ASP A CA 1
ATOM 2236 C C . ASP A 1 277 ? -13.986 -2.272 -7.804 1.00 70.81 277 ASP A C 1
ATOM 2238 O O . ASP A 1 277 ? -14.719 -1.897 -8.717 1.00 70.81 277 ASP A O 1
ATOM 2242 N N . ARG A 1 278 ? -13.686 -1.456 -6.783 1.00 74.25 278 ARG A N 1
ATOM 2243 C CA . ARG A 1 278 ? -14.255 -0.103 -6.635 1.00 74.25 278 ARG A CA 1
ATOM 2244 C C . ARG A 1 278 ? -13.924 0.828 -7.798 1.00 74.25 278 ARG A C 1
ATOM 2246 O O . ARG A 1 278 ? -14.814 1.546 -8.249 1.00 74.25 278 ARG A O 1
ATOM 2253 N N . PHE A 1 279 ? -12.695 0.801 -8.305 1.00 69.88 279 PHE A N 1
ATOM 2254 C CA . PHE A 1 279 ? -12.299 1.628 -9.446 1.00 69.88 279 PHE A CA 1
ATOM 2255 C C . PHE A 1 279 ? -12.991 1.211 -10.745 1.00 69.88 279 PHE A C 1
ATOM 2257 O O . PHE A 1 279 ? -13.560 2.064 -11.420 1.00 69.88 279 PHE A O 1
ATOM 2264 N N . ARG A 1 280 ? -13.049 -0.093 -11.051 1.00 64.38 280 ARG A N 1
ATOM 2265 C CA . ARG A 1 280 ? -13.776 -0.598 -12.235 1.00 64.38 280 ARG A CA 1
ATOM 2266 C C . ARG A 1 280 ? -15.257 -0.216 -12.210 1.00 64.38 280 ARG A C 1
ATOM 2268 O O . ARG A 1 280 ? -15.855 0.104 -13.239 1.00 64.38 280 ARG A O 1
ATOM 2275 N N . PHE A 1 281 ? -15.869 -0.257 -11.028 1.00 60.31 281 PHE A N 1
ATOM 2276 C CA . PHE A 1 281 ? -17.269 0.118 -10.874 1.00 60.31 281 PHE A CA 1
ATOM 2277 C C . PHE A 1 281 ? -17.476 1.636 -10.985 1.00 60.31 281 PHE A C 1
ATOM 2279 O O . PHE A 1 281 ? -18.446 2.041 -11.624 1.00 60.31 281 PHE A O 1
ATOM 2286 N N . LYS A 1 282 ? -16.559 2.475 -10.479 1.00 59.97 282 LYS A N 1
ATOM 2287 C CA . LYS A 1 282 ? -16.632 3.949 -10.586 1.00 59.97 282 LYS A CA 1
ATOM 2288 C C . LYS A 1 282 ? -16.877 4.418 -12.033 1.00 59.97 282 LYS A C 1
ATOM 2290 O O . LYS A 1 282 ? -17.744 5.264 -12.247 1.00 59.97 282 LYS A O 1
ATOM 2295 N N . ASP A 1 283 ? -16.231 3.787 -13.019 1.00 47.97 283 ASP A N 1
ATOM 2296 C CA . ASP A 1 283 ? -16.394 4.109 -14.450 1.00 47.97 283 ASP A CA 1
ATOM 2297 C C . ASP A 1 283 ? -17.698 3.575 -15.068 1.00 47.97 283 ASP A C 1
ATOM 2299 O O . ASP A 1 283 ? -18.278 4.186 -15.966 1.00 47.97 283 ASP A O 1
ATOM 2303 N N . THR A 1 284 ? -18.222 2.456 -14.562 1.00 45.09 284 THR A N 1
ATOM 2304 C CA . THR A 1 284 ? -19.465 1.850 -15.076 1.00 45.09 284 THR A CA 1
ATOM 2305 C C . THR A 1 284 ? -20.719 2.585 -14.565 1.00 45.09 284 THR A C 1
ATOM 2307 O O . THR A 1 284 ? -21.771 2.580 -15.212 1.00 45.09 284 THR A O 1
ATOM 2310 N N . PHE A 1 285 ? -20.623 3.242 -13.404 1.00 42.91 285 PHE A N 1
ATOM 2311 C CA . PHE A 1 285 ? -21.753 3.863 -12.703 1.00 42.91 285 PHE A CA 1
ATOM 2312 C C . PHE A 1 285 ? -22.055 5.314 -13.101 1.00 42.91 285 PHE A C 1
ATOM 2314 O O . PHE A 1 285 ? -23.129 5.803 -12.755 1.00 42.91 285 PHE A O 1
ATOM 2321 N N . GLN A 1 286 ? -21.219 5.967 -13.916 1.00 43.00 286 GLN A N 1
ATOM 2322 C CA . GLN A 1 286 ? -21.547 7.286 -14.484 1.00 43.00 286 GLN A CA 1
ATOM 2323 C C . GLN A 1 286 ? -22.691 7.242 -15.528 1.00 43.00 286 GLN A C 1
ATOM 2325 O O . GLN A 1 286 ? -23.096 8.287 -16.031 1.00 43.00 286 GLN A O 1
ATOM 2330 N N . GLY A 1 287 ? -23.253 6.058 -15.842 1.00 38.72 287 GLY A N 1
ATOM 2331 C CA . GLY A 1 287 ? -24.278 5.895 -16.885 1.00 38.72 287 GLY A CA 1
ATOM 2332 C C . GLY A 1 287 ? -25.612 5.213 -16.526 1.00 38.72 287 GLY A C 1
ATOM 2333 O O . GLY A 1 287 ? -26.551 5.350 -17.312 1.00 38.72 287 GLY A O 1
ATOM 2334 N N . ARG A 1 288 ? -25.772 4.461 -15.418 1.00 33.38 288 ARG A N 1
ATOM 2335 C CA . ARG A 1 288 ? -27.037 3.730 -15.121 1.00 33.38 288 ARG A CA 1
ATOM 2336 C C . ARG A 1 288 ? -27.306 3.522 -13.620 1.00 33.38 288 ARG A C 1
ATOM 2338 O O . ARG A 1 288 ? -26.780 2.605 -13.003 1.00 33.38 288 ARG A O 1
ATOM 2345 N N . GLU A 1 289 ? -28.252 4.279 -13.070 1.00 35.84 289 GLU A N 1
ATOM 2346 C CA . GLU A 1 289 ? -28.702 4.248 -11.660 1.00 35.84 289 GLU A CA 1
ATOM 2347 C C . GLU A 1 289 ? -29.491 2.992 -11.195 1.00 35.84 289 GLU A C 1
ATOM 2349 O O . GLU A 1 289 ? -29.994 2.967 -10.073 1.00 35.84 289 GLU A O 1
ATOM 2354 N N . LYS A 1 290 ? -29.658 1.927 -11.997 1.00 35.03 290 LYS A N 1
ATOM 2355 C CA . LYS A 1 290 ? -30.748 0.944 -11.759 1.00 35.03 290 LYS A CA 1
ATOM 2356 C C . LYS A 1 290 ? -30.406 -0.461 -11.244 1.00 35.03 290 LYS A C 1
ATOM 2358 O O . LYS A 1 290 ? -31.330 -1.250 -11.073 1.00 35.03 290 LYS A O 1
ATOM 2363 N N . THR A 1 291 ? -29.164 -0.806 -10.909 1.00 35.38 291 THR A N 1
ATOM 2364 C CA . THR A 1 291 ? -28.838 -2.177 -10.442 1.00 35.38 291 THR A CA 1
ATOM 2365 C C . THR A 1 291 ? -28.091 -2.206 -9.109 1.00 35.38 291 THR A C 1
ATOM 2367 O O . THR A 1 291 ? -26.977 -2.707 -9.010 1.00 35.38 291 THR A O 1
ATOM 2370 N N . ARG A 1 292 ? -28.733 -1.704 -8.045 1.00 40.47 292 ARG A N 1
ATOM 2371 C CA . ARG A 1 292 ? -28.248 -1.805 -6.650 1.00 40.47 292 ARG A CA 1
ATOM 2372 C C . ARG A 1 292 ? -28.449 -3.193 -6.003 1.00 40.47 292 ARG A C 1
ATOM 2374 O O . ARG A 1 292 ? -27.955 -3.418 -4.909 1.00 40.47 292 ARG A O 1
ATOM 2381 N N . GLY A 1 293 ? -29.151 -4.133 -6.639 1.00 37.28 293 GLY A N 1
ATOM 2382 C CA . GLY A 1 293 ? -29.789 -5.260 -5.935 1.00 37.28 293 GLY A CA 1
ATOM 2383 C C . GLY A 1 293 ? -28.915 -6.415 -5.417 1.00 37.28 293 GLY A C 1
ATOM 2384 O O . GLY A 1 293 ? -29.415 -7.179 -4.602 1.00 37.28 293 GLY A O 1
ATOM 2385 N N . SER A 1 294 ? -27.655 -6.587 -5.851 1.00 40.50 294 SER A N 1
ATOM 2386 C CA . SER A 1 294 ? -26.879 -7.804 -5.503 1.00 40.50 294 SER A CA 1
ATOM 2387 C C . SER A 1 294 ? -25.515 -7.574 -4.827 1.00 40.50 294 SER A C 1
ATOM 2389 O O . SER A 1 294 ? -24.929 -8.536 -4.329 1.00 40.50 294 SER A O 1
ATOM 2391 N N . MET A 1 295 ? -25.013 -6.332 -4.767 1.00 43.97 295 MET A N 1
ATOM 2392 C CA . MET A 1 295 ? -23.797 -5.942 -4.015 1.00 43.97 295 MET A CA 1
ATOM 2393 C C . MET A 1 295 ? -24.096 -4.990 -2.837 1.00 43.97 295 MET A C 1
ATOM 2395 O O . MET A 1 295 ? -23.176 -4.588 -2.131 1.00 43.97 295 MET A O 1
ATOM 2399 N N . SER A 1 296 ? -25.374 -4.680 -2.577 1.00 49.25 296 SER A N 1
ATOM 2400 C CA . SER A 1 296 ? -25.854 -3.707 -1.575 1.00 49.25 296 SER A CA 1
ATOM 2401 C C . SER A 1 296 ? -25.500 -4.000 -0.117 1.00 49.25 296 SER A C 1
ATOM 2403 O O . SER A 1 296 ? -25.710 -3.138 0.731 1.00 49.25 296 SER A O 1
ATOM 2405 N N . ASN A 1 297 ? -25.008 -5.199 0.198 1.00 57.16 297 ASN A N 1
ATOM 2406 C CA . ASN A 1 297 ? -24.787 -5.599 1.587 1.00 57.16 297 ASN A CA 1
ATOM 2407 C C . ASN A 1 297 ? -23.354 -5.348 2.073 1.00 57.16 297 ASN A C 1
ATOM 2409 O O . ASN A 1 297 ? -23.120 -5.405 3.274 1.00 57.16 297 ASN A O 1
ATOM 2413 N N . ASN A 1 298 ? -22.401 -5.034 1.185 1.00 72.50 298 ASN A N 1
ATOM 2414 C CA . ASN A 1 298 ? -21.022 -4.780 1.596 1.00 72.50 298 ASN A CA 1
ATOM 2415 C C . ASN A 1 298 ? -20.804 -3.299 1.947 1.00 72.50 298 ASN A C 1
ATOM 2417 O O . ASN A 1 298 ? -20.832 -2.429 1.077 1.00 72.50 298 ASN A O 1
ATOM 2421 N N . ILE A 1 299 ? -20.534 -3.031 3.225 1.00 78.25 299 ILE A N 1
ATOM 2422 C CA . ILE A 1 299 ? -20.330 -1.682 3.767 1.00 78.25 299 ILE A CA 1
ATOM 2423 C C . ILE A 1 299 ? -19.122 -0.949 3.156 1.00 78.25 299 ILE A C 1
ATOM 2425 O O . ILE A 1 299 ? -19.157 0.271 3.026 1.00 78.25 299 ILE A O 1
ATOM 2429 N N . PHE A 1 300 ? -18.087 -1.674 2.721 1.00 81.38 300 PHE A N 1
ATOM 2430 C CA . PHE A 1 300 ? -16.831 -1.108 2.214 1.00 81.38 300 PHE A CA 1
ATOM 2431 C C . PHE A 1 300 ? -16.897 -0.633 0.752 1.00 81.38 300 PHE A C 1
ATOM 2433 O O . PHE A 1 300 ? -15.981 0.052 0.294 1.00 81.38 300 PHE A O 1
ATOM 2440 N N . PHE A 1 301 ? -17.962 -0.980 0.017 1.00 76.62 301 PHE A N 1
ATOM 2441 C CA . PHE A 1 301 ? -18.221 -0.470 -1.340 1.00 76.62 301 PHE A CA 1
ATOM 2442 C C . PHE A 1 301 ? -19.020 0.840 -1.347 1.00 76.62 301 PHE A C 1
ATOM 2444 O O . PHE A 1 301 ? -19.230 1.418 -2.409 1.00 76.62 301 PHE A O 1
ATOM 2451 N N . ILE A 1 302 ? -19.491 1.306 -0.187 1.00 78.25 302 ILE A N 1
ATOM 2452 C CA . ILE A 1 302 ? -20.259 2.546 -0.090 1.00 78.25 302 ILE A CA 1
ATOM 2453 C C . ILE A 1 302 ? -19.274 3.715 0.007 1.00 78.25 302 ILE A C 1
ATOM 2455 O O . ILE A 1 302 ? -18.649 3.910 1.050 1.00 78.25 302 ILE A O 1
ATOM 2459 N N . ASP A 1 303 ? -19.150 4.495 -1.071 1.00 77.38 303 ASP A N 1
ATOM 2460 C CA . ASP A 1 303 ? -18.210 5.624 -1.162 1.00 77.38 303 ASP A CA 1
ATOM 2461 C C . ASP A 1 303 ? -18.398 6.654 -0.038 1.00 77.38 303 ASP A C 1
ATOM 2463 O O . ASP A 1 303 ? -17.408 7.119 0.518 1.00 77.38 303 ASP A O 1
ATOM 2467 N N . GLU A 1 304 ? -19.642 6.940 0.364 1.00 80.38 304 GLU A N 1
ATOM 2468 C CA . GLU A 1 304 ? -19.957 7.838 1.490 1.00 80.38 304 GLU A CA 1
ATOM 2469 C C . GLU A 1 304 ? -19.361 7.349 2.822 1.00 80.38 304 GLU A C 1
ATOM 2471 O O . GLU A 1 304 ? -18.929 8.150 3.651 1.00 80.38 304 GLU A O 1
ATOM 2476 N N . LYS A 1 305 ? -19.309 6.025 3.027 1.00 82.56 305 LYS A N 1
ATOM 2477 C CA . LYS A 1 305 ? -18.826 5.416 4.276 1.00 82.56 305 LYS A CA 1
ATOM 2478 C C . LYS A 1 305 ? -17.319 5.217 4.280 1.00 82.56 305 LYS A C 1
ATOM 2480 O O . LYS A 1 305 ? -16.682 5.399 5.314 1.00 82.56 305 LYS A O 1
ATOM 2485 N N . LEU A 1 306 ? -16.747 4.833 3.140 1.00 86.19 306 LEU A N 1
ATOM 2486 C CA . LEU A 1 306 ? -15.316 4.584 3.007 1.00 86.19 306 LEU A CA 1
ATOM 2487 C C . LEU A 1 306 ? -14.760 5.262 1.749 1.00 86.19 306 LEU A C 1
ATOM 2489 O O . LEU A 1 306 ? -14.533 4.579 0.755 1.00 86.19 306 LEU A O 1
ATOM 2493 N N . PRO A 1 307 ? -14.504 6.576 1.746 1.00 87.62 307 PRO A N 1
ATOM 2494 C CA . PRO A 1 307 ? -13.962 7.266 0.575 1.00 87.62 307 PRO A CA 1
ATOM 2495 C C . PRO A 1 307 ? -12.580 6.733 0.143 1.00 87.62 307 PRO A C 1
ATOM 2497 O O . PRO A 1 307 ? -11.746 6.386 0.984 1.00 87.62 307 PRO A O 1
ATOM 2500 N N . LEU A 1 308 ? -12.308 6.673 -1.168 1.00 88.19 308 LEU A N 1
ATOM 2501 C CA . LEU A 1 308 ? -11.047 6.122 -1.703 1.00 88.19 308 LEU A CA 1
ATOM 2502 C C . LEU A 1 308 ? -9.813 6.949 -1.311 1.00 88.19 308 LEU A C 1
ATOM 2504 O O . LEU A 1 308 ? -8.760 6.376 -1.049 1.00 88.19 308 LEU A O 1
ATOM 2508 N N . ASN A 1 309 ? -9.937 8.272 -1.195 1.00 89.81 309 ASN A N 1
ATOM 2509 C CA . ASN A 1 309 ? -8.867 9.154 -0.717 1.00 89.81 309 ASN A CA 1
ATOM 2510 C C . ASN A 1 309 ? -8.479 8.873 0.751 1.00 89.81 309 ASN A C 1
ATOM 2512 O O . ASN A 1 309 ? -7.301 8.943 1.107 1.00 89.81 309 ASN A O 1
ATOM 2516 N N . CYS A 1 310 ? -9.445 8.505 1.600 1.00 92.19 310 CYS A N 1
ATOM 2517 C CA . CYS A 1 310 ? -9.188 8.075 2.977 1.00 92.19 310 CYS A CA 1
ATOM 2518 C C . CYS A 1 310 ? -8.429 6.739 2.999 1.00 92.19 310 CYS A C 1
ATOM 2520 O O . CYS A 1 310 ? -7.428 6.604 3.701 1.00 92.19 310 CYS A O 1
ATOM 2522 N N . VAL A 1 311 ? -8.854 5.774 2.173 1.00 92.12 311 VAL A N 1
ATOM 2523 C CA . VAL A 1 311 ? -8.159 4.482 2.009 1.00 92.12 311 VAL A CA 1
ATOM 2524 C C . VAL A 1 311 ? -6.737 4.688 1.480 1.00 92.12 311 VAL A C 1
ATOM 2526 O O . VAL A 1 311 ? -5.798 4.069 1.972 1.00 92.12 311 VAL A O 1
ATOM 2529 N N . ALA A 1 312 ? -6.548 5.602 0.529 1.00 93.25 312 ALA A N 1
ATOM 2530 C CA . ALA A 1 312 ? -5.230 5.947 0.013 1.00 93.25 312 ALA A CA 1
ATOM 2531 C C . ALA A 1 312 ? -4.324 6.545 1.098 1.00 93.25 312 ALA A C 1
ATOM 2533 O O . ALA A 1 312 ? -3.146 6.207 1.178 1.00 93.25 312 ALA A O 1
ATOM 2534 N N . THR A 1 313 ? -4.885 7.371 1.984 1.00 92.81 313 THR A N 1
ATOM 2535 C CA . THR A 1 313 ? -4.149 7.942 3.118 1.00 92.81 313 THR A CA 1
ATOM 2536 C C . THR A 1 313 ? -3.796 6.882 4.170 1.00 92.81 313 THR A C 1
ATOM 2538 O O . THR A 1 313 ? -2.699 6.901 4.725 1.00 92.81 313 THR A O 1
ATOM 2541 N N . TYR A 1 314 ? -4.668 5.897 4.393 1.00 93.25 314 TYR A N 1
ATOM 2542 C CA . TYR A 1 314 ? -4.360 4.723 5.215 1.00 93.25 314 TYR A CA 1
ATOM 2543 C C . TYR A 1 314 ? -3.184 3.908 4.649 1.00 93.25 314 TYR A C 1
ATOM 2545 O O . TYR A 1 314 ? -2.250 3.579 5.381 1.00 93.25 314 TYR A O 1
ATOM 2553 N N . TYR A 1 315 ? -3.168 3.644 3.338 1.00 91.88 315 TYR A N 1
ATOM 2554 C CA . TYR A 1 315 ? -2.048 2.943 2.701 1.00 91.88 315 TYR A CA 1
ATOM 2555 C C . TYR A 1 315 ? -0.773 3.784 2.612 1.00 91.88 315 TYR A C 1
ATOM 2557 O O . TYR A 1 315 ? 0.312 3.216 2.690 1.00 91.88 315 TYR A O 1
ATOM 2565 N N . TYR A 1 316 ? -0.874 5.115 2.549 1.00 92.56 316 TYR A N 1
ATOM 2566 C CA . TYR A 1 316 ? 0.273 6.003 2.749 1.00 92.56 316 TYR A CA 1
ATOM 2567 C C . TYR A 1 316 ? 0.921 5.755 4.123 1.00 92.56 316 TYR A C 1
ATOM 2569 O O . TYR A 1 316 ? 2.132 5.561 4.196 1.00 92.56 316 TYR A O 1
ATOM 2577 N N . MET A 1 317 ? 0.133 5.667 5.201 1.00 91.19 317 MET A N 1
ATOM 2578 C CA . MET A 1 317 ? 0.668 5.396 6.544 1.00 91.19 317 MET A CA 1
ATOM 2579 C C . MET A 1 317 ? 1.336 4.019 6.655 1.00 91.19 317 MET A C 1
ATOM 2581 O O . MET A 1 317 ? 2.359 3.884 7.319 1.00 91.19 317 MET A O 1
ATOM 2585 N N . ILE A 1 318 ? 0.787 2.990 6.008 1.00 88.62 318 ILE A N 1
ATOM 2586 C CA . ILE A 1 318 ? 1.368 1.640 6.070 1.00 88.62 318 ILE A CA 1
ATOM 2587 C C . ILE A 1 318 ? 2.624 1.521 5.203 1.00 88.62 318 ILE A C 1
ATOM 2589 O O . ILE A 1 318 ? 3.621 0.954 5.643 1.00 88.62 318 ILE A O 1
ATOM 2593 N N . LEU A 1 319 ? 2.575 2.009 3.962 1.00 87.81 319 LEU A N 1
ATOM 2594 C CA . LEU A 1 319 ? 3.633 1.784 2.975 1.00 87.81 319 LEU A CA 1
ATOM 2595 C C . LEU A 1 319 ? 4.761 2.811 3.086 1.00 87.81 319 LEU A C 1
ATOM 2597 O O . LEU A 1 319 ? 5.925 2.430 3.037 1.00 87.81 319 LEU A O 1
ATOM 2601 N N . VAL A 1 320 ? 4.432 4.097 3.247 1.00 88.56 320 VAL A N 1
ATOM 2602 C CA . VAL A 1 320 ? 5.422 5.188 3.261 1.00 88.56 320 VAL A CA 1
ATOM 2603 C C . VAL A 1 320 ? 5.986 5.407 4.661 1.00 88.56 320 VAL A C 1
ATOM 2605 O O . VAL A 1 320 ? 7.201 5.455 4.820 1.00 88.56 320 VAL A O 1
ATOM 2608 N N . GLU A 1 321 ? 5.126 5.507 5.679 1.00 86.19 321 GLU A N 1
ATOM 2609 C CA . GLU A 1 321 ? 5.560 5.692 7.077 1.00 86.19 321 GLU A CA 1
ATOM 2610 C C . GLU A 1 321 ? 5.889 4.354 7.784 1.00 86.19 321 GLU A C 1
ATOM 2612 O O . GLU A 1 321 ? 6.223 4.336 8.967 1.00 86.19 321 GLU A O 1
ATOM 2617 N N . GLU A 1 322 ? 5.809 3.230 7.057 1.00 83.44 322 GLU A N 1
ATOM 2618 C CA . GLU A 1 322 ? 6.180 1.870 7.488 1.00 83.44 322 GLU A CA 1
ATOM 2619 C C . GLU A 1 322 ? 5.506 1.381 8.787 1.00 83.44 322 GLU A C 1
ATOM 2621 O O . GLU A 1 322 ? 6.069 0.592 9.557 1.00 83.44 322 GLU A O 1
ATOM 2626 N N . ILE A 1 323 ? 4.270 1.817 9.046 1.00 80.88 323 ILE A N 1
ATOM 2627 C CA . ILE A 1 323 ? 3.524 1.412 10.242 1.00 80.88 323 ILE A CA 1
ATOM 2628 C C . ILE A 1 323 ? 3.082 -0.055 10.141 1.00 80.88 323 ILE A C 1
ATOM 2630 O O . ILE A 1 323 ? 2.530 -0.488 9.135 1.00 80.88 323 ILE A O 1
ATOM 2634 N N . ASP A 1 324 ? 3.282 -0.820 11.223 1.00 68.12 324 ASP A N 1
ATOM 2635 C CA . ASP A 1 324 ? 2.865 -2.228 11.346 1.00 68.12 324 ASP A CA 1
ATOM 2636 C C . ASP A 1 324 ? 3.451 -3.174 10.264 1.00 68.12 324 ASP A C 1
ATOM 2638 O O . ASP A 1 324 ? 2.911 -4.255 10.032 1.00 68.12 324 ASP A O 1
ATOM 2642 N N . LYS A 1 325 ? 4.608 -2.840 9.662 1.00 65.75 325 LYS A N 1
ATOM 2643 C CA . LYS A 1 325 ? 5.294 -3.658 8.632 1.00 65.75 325 LYS A CA 1
ATOM 2644 C C . LYS A 1 325 ? 5.505 -5.128 9.038 1.00 65.75 325 LYS A C 1
ATOM 2646 O O . LYS A 1 325 ? 5.426 -6.011 8.195 1.00 65.75 325 LYS A O 1
ATOM 2651 N N . GLY A 1 326 ? 5.694 -5.407 10.333 1.00 56.34 326 GLY A N 1
ATOM 2652 C CA . GLY A 1 326 ? 5.839 -6.768 10.876 1.00 56.34 326 GLY A CA 1
ATOM 2653 C C . GLY A 1 326 ? 4.544 -7.591 10.975 1.00 56.34 326 GLY A C 1
ATOM 2654 O O . GLY A 1 326 ? 4.613 -8.781 11.251 1.00 56.34 326 GLY A O 1
ATOM 2655 N N . LYS A 1 327 ? 3.368 -6.983 10.765 1.00 59.22 327 LYS A N 1
ATOM 2656 C CA . LYS A 1 327 ? 2.067 -7.681 10.713 1.00 59.22 327 LYS A CA 1
ATOM 2657 C C . LYS A 1 327 ? 1.613 -7.988 9.284 1.00 59.22 327 LYS A C 1
ATOM 2659 O O . LYS A 1 327 ? 0.568 -8.606 9.098 1.00 59.22 327 LYS A O 1
ATOM 2664 N N . VAL A 1 328 ? 2.353 -7.512 8.283 1.00 58.00 328 VAL A N 1
ATOM 2665 C CA . VAL A 1 328 ? 2.052 -7.766 6.874 1.00 58.00 328 VAL A CA 1
ATOM 2666 C C . VAL A 1 328 ? 2.516 -9.174 6.529 1.00 58.00 328 VAL A C 1
ATOM 2668 O O . VAL A 1 328 ? 3.674 -9.530 6.738 1.00 58.00 328 VAL A O 1
ATOM 2671 N N . TYR A 1 329 ? 1.615 -9.983 5.984 1.00 53.28 329 TYR A N 1
ATOM 2672 C CA . TYR A 1 329 ? 1.956 -11.325 5.530 1.00 53.28 329 TYR A CA 1
ATOM 2673 C C . TYR A 1 329 ? 2.858 -11.248 4.289 1.00 53.28 329 TYR A C 1
ATOM 2675 O O . TYR A 1 329 ? 2.520 -10.576 3.318 1.00 53.28 329 TYR A O 1
ATOM 2683 N N . LEU A 1 330 ? 3.985 -11.968 4.286 1.00 50.59 330 LEU A N 1
ATOM 2684 C CA . LEU A 1 330 ? 5.002 -11.969 3.213 1.00 50.59 330 LEU A CA 1
ATOM 2685 C C . LEU A 1 330 ? 4.535 -12.594 1.877 1.00 50.59 330 LEU A C 1
ATOM 2687 O O . LEU A 1 330 ? 5.345 -12.849 0.994 1.00 50.59 330 LEU A O 1
ATOM 2691 N N . VAL A 1 331 ? 3.237 -12.865 1.717 1.00 48.06 331 VAL A N 1
ATOM 2692 C CA . VAL A 1 331 ? 2.683 -13.669 0.612 1.00 48.06 331 VAL A CA 1
ATOM 2693 C C . VAL A 1 331 ? 2.077 -12.810 -0.508 1.00 48.06 331 VAL A C 1
ATOM 2695 O O . VAL A 1 331 ? 1.652 -13.318 -1.545 1.00 48.06 331 VAL A O 1
ATOM 2698 N N . TYR A 1 332 ? 2.035 -11.489 -0.329 1.00 60.16 332 TYR A N 1
ATOM 2699 C CA . TYR A 1 332 ? 1.527 -10.579 -1.349 1.00 60.16 332 TYR A CA 1
ATOM 2700 C C . TYR A 1 332 ? 2.533 -10.400 -2.489 1.00 60.16 332 TYR A C 1
ATOM 2702 O O . TYR A 1 332 ? 3.679 -10.016 -2.266 1.00 60.16 332 TYR A O 1
ATOM 2710 N N . ASN A 1 333 ? 2.088 -10.634 -3.728 1.00 64.81 333 ASN A N 1
ATOM 2711 C CA . ASN A 1 333 ? 2.904 -10.368 -4.909 1.00 64.81 333 ASN A CA 1
ATOM 2712 C C . ASN A 1 333 ? 3.193 -8.851 -5.004 1.00 64.81 333 ASN A C 1
ATOM 2714 O O . ASN A 1 333 ? 2.233 -8.072 -5.034 1.00 64.81 333 ASN A O 1
ATOM 2718 N N . PRO A 1 334 ? 4.467 -8.419 -5.102 1.00 71.44 334 PRO A N 1
ATOM 2719 C CA . PRO A 1 334 ? 4.826 -7.004 -5.209 1.00 71.44 334 PRO A CA 1
ATOM 2720 C C . PRO A 1 334 ? 4.119 -6.270 -6.354 1.00 71.44 334 PRO A C 1
ATOM 2722 O O . PRO A 1 334 ? 3.733 -5.119 -6.184 1.00 71.44 334 PRO A O 1
ATOM 2725 N N . MET A 1 335 ? 3.861 -6.939 -7.484 1.00 75.44 335 MET A N 1
ATOM 2726 C CA . MET A 1 335 ? 3.112 -6.364 -8.609 1.00 75.44 335 MET A CA 1
ATOM 2727 C C . MET A 1 335 ? 1.635 -6.131 -8.281 1.00 75.44 335 MET A C 1
ATOM 2729 O O . MET A 1 335 ? 1.069 -5.122 -8.689 1.00 75.44 335 MET A O 1
ATOM 2733 N N . PHE A 1 336 ? 1.006 -7.028 -7.515 1.00 78.00 336 PHE A N 1
ATOM 2734 C CA . PHE A 1 336 ? -0.381 -6.840 -7.077 1.00 78.00 336 PHE A CA 1
ATOM 2735 C C . PHE A 1 336 ? -0.503 -5.659 -6.110 1.00 78.00 336 PHE A C 1
ATOM 2737 O O . PHE A 1 336 ? -1.429 -4.853 -6.233 1.00 78.00 336 PHE A O 1
ATOM 2744 N N . VAL A 1 337 ? 0.437 -5.549 -5.164 1.00 80.69 337 VAL A N 1
ATOM 2745 C CA . VAL A 1 337 ? 0.503 -4.417 -4.229 1.00 80.69 337 VAL A CA 1
ATOM 2746 C C . VAL A 1 337 ? 0.749 -3.126 -5.001 1.00 80.69 337 VAL A C 1
ATOM 2748 O O . VAL A 1 337 ? 0.007 -2.166 -4.813 1.00 80.69 337 VAL A O 1
ATOM 2751 N N . PHE A 1 338 ? 1.709 -3.132 -5.931 1.00 86.88 338 PHE A N 1
ATOM 2752 C CA . PHE A 1 338 ? 1.997 -2.004 -6.808 1.00 86.88 338 PHE A CA 1
ATOM 2753 C C . PHE A 1 338 ? 0.754 -1.538 -7.564 1.00 86.88 338 PHE A C 1
ATOM 2755 O O . PHE A 1 338 ? 0.372 -0.381 -7.429 1.00 86.88 338 PHE A O 1
ATOM 2762 N N . GLU A 1 339 ? 0.088 -2.420 -8.311 1.00 84.19 339 GLU A N 1
ATOM 2763 C CA . GLU A 1 339 ? -1.060 -2.038 -9.135 1.00 84.19 339 GLU A CA 1
ATOM 2764 C C . GLU A 1 339 ? -2.242 -1.550 -8.281 1.00 84.19 339 GLU A C 1
ATOM 2766 O O . GLU A 1 339 ? -2.821 -0.494 -8.547 1.00 84.19 339 GLU A O 1
ATOM 2771 N N . SER A 1 340 ? -2.575 -2.275 -7.209 1.00 84.75 340 SER A N 1
ATOM 2772 C CA . SER A 1 340 ? -3.696 -1.921 -6.327 1.00 84.75 340 SER A CA 1
ATOM 2773 C C . SER A 1 340 ? -3.451 -0.601 -5.597 1.00 84.75 340 SER A C 1
ATOM 2775 O O . SER A 1 340 ? -4.367 0.202 -5.423 1.00 84.75 340 SER A O 1
ATOM 2777 N N . SER A 1 341 ? -2.213 -0.345 -5.172 1.00 90.44 341 SER A N 1
ATOM 2778 C CA . SER A 1 341 ? -1.836 0.922 -4.549 1.00 90.44 341 SER A CA 1
ATOM 2779 C C . SER A 1 341 ? -1.622 2.047 -5.567 1.00 90.44 341 SER A C 1
ATOM 2781 O O . SER A 1 341 ? -1.774 3.211 -5.201 1.00 90.44 341 SER A O 1
ATOM 2783 N N . LEU A 1 342 ? -1.358 1.743 -6.842 1.00 91.75 342 LEU A N 1
ATOM 2784 C CA . LEU A 1 342 ? -1.276 2.740 -7.912 1.00 91.75 342 LEU A CA 1
ATOM 2785 C C . LEU A 1 342 ? -2.642 3.393 -8.175 1.00 91.75 342 LEU A C 1
ATOM 2787 O O . LEU A 1 342 ? -2.700 4.608 -8.354 1.00 91.75 342 LEU A O 1
ATOM 2791 N N . TYR A 1 343 ? -3.742 2.633 -8.094 1.00 90.56 343 TYR A N 1
ATOM 2792 C CA . TYR A 1 343 ? -5.107 3.185 -8.094 1.00 90.56 343 TYR A CA 1
ATOM 2793 C C . TYR A 1 343 ? -5.304 4.235 -6.988 1.00 90.56 343 TYR A C 1
ATOM 2795 O O . TYR A 1 343 ? -5.837 5.320 -7.221 1.00 90.56 343 TYR A O 1
ATOM 2803 N N . LEU A 1 344 ? -4.831 3.934 -5.777 1.00 92.94 344 LEU A N 1
ATOM 2804 C CA . LEU A 1 344 ? -4.932 4.833 -4.625 1.00 92.94 344 LEU A CA 1
ATOM 2805 C C . LEU A 1 344 ? -4.044 6.073 -4.773 1.00 92.94 344 LEU A C 1
ATOM 2807 O O . LEU A 1 344 ? -4.476 7.184 -4.469 1.00 92.94 344 LEU A O 1
ATOM 2811 N N . ALA A 1 345 ? -2.818 5.898 -5.266 1.00 94.12 345 ALA A N 1
ATOM 2812 C CA . ALA A 1 345 ? -1.914 7.005 -5.548 1.00 94.12 345 ALA A CA 1
ATOM 2813 C C . ALA A 1 345 ? -2.485 7.941 -6.623 1.00 94.12 345 ALA A C 1
ATOM 2815 O O . ALA A 1 345 ? -2.425 9.161 -6.468 1.00 94.12 345 ALA A O 1
ATOM 2816 N N . HIS A 1 346 ? -3.100 7.379 -7.667 1.00 93.31 346 HIS A N 1
ATOM 2817 C CA . HIS A 1 346 ? -3.794 8.139 -8.701 1.00 93.31 346 HIS A CA 1
ATOM 2818 C C . HIS A 1 346 ? -4.947 8.980 -8.129 1.00 93.31 346 HIS A C 1
ATOM 2820 O O . HIS A 1 346 ? -5.063 10.147 -8.495 1.00 93.31 346 HIS A O 1
ATOM 2826 N N . GLU A 1 347 ? -5.751 8.450 -7.197 1.00 91.50 347 GLU A N 1
ATOM 2827 C CA . GLU A 1 347 ? -6.822 9.220 -6.535 1.00 91.50 347 GLU A CA 1
ATOM 2828 C C . GLU A 1 347 ? -6.270 10.428 -5.763 1.00 91.50 347 GLU A C 1
ATOM 2830 O O . GLU A 1 347 ? -6.811 11.527 -5.862 1.00 91.50 347 GLU A O 1
ATOM 2835 N N . LEU A 1 348 ? -5.170 10.250 -5.018 1.00 92.25 348 LEU A N 1
ATOM 2836 C CA . LEU A 1 348 ? -4.536 11.340 -4.265 1.00 92.25 348 LEU A CA 1
ATOM 2837 C C . LEU A 1 348 ? -3.958 12.415 -5.191 1.00 92.25 348 LEU A C 1
ATOM 2839 O O . LEU A 1 348 ? -4.147 13.608 -4.954 1.00 92.25 348 LEU A O 1
ATOM 2843 N N . MET A 1 349 ? -3.282 11.996 -6.263 1.00 92.50 349 MET A N 1
ATOM 2844 C CA . MET A 1 349 ? -2.698 12.907 -7.251 1.00 92.50 349 MET A CA 1
ATOM 2845 C C . MET A 1 349 ? -3.741 13.637 -8.098 1.00 92.50 349 MET A C 1
ATOM 2847 O O . MET A 1 349 ? -3.458 14.723 -8.589 1.00 92.50 349 MET A O 1
ATOM 2851 N N . SER A 1 350 ? -4.927 13.054 -8.269 1.00 90.88 350 SER A N 1
ATOM 2852 C CA . SER A 1 350 ? -6.028 13.674 -9.016 1.00 90.88 350 SER A CA 1
ATOM 2853 C C . SER A 1 350 ? -6.786 14.727 -8.204 1.00 90.88 350 SER A C 1
ATOM 2855 O O . SER A 1 350 ? -7.667 15.386 -8.745 1.00 90.88 350 SER A O 1
ATOM 2857 N N . SER A 1 351 ? -6.484 14.879 -6.912 1.00 88.38 351 SER A N 1
ATOM 2858 C CA . SER A 1 351 ? -7.090 15.919 -6.079 1.00 88.38 351 SER A CA 1
ATOM 2859 C C . SER A 1 351 ? -6.504 17.303 -6.379 1.00 88.38 351 SER A C 1
ATOM 2861 O O . SER A 1 351 ? -5.335 17.413 -6.744 1.00 88.38 351 SER A O 1
ATOM 2863 N N . ASP A 1 352 ? -7.290 18.363 -6.175 1.00 84.88 352 ASP A N 1
ATOM 2864 C CA . ASP A 1 352 ? -6.856 19.751 -6.417 1.00 84.88 352 ASP A CA 1
ATOM 2865 C C . ASP A 1 352 ? -5.874 20.282 -5.357 1.00 84.88 352 ASP A C 1
ATOM 2867 O O . ASP A 1 352 ? -5.250 21.323 -5.545 1.00 84.88 352 ASP A O 1
ATOM 2871 N N . GLU A 1 353 ? -5.730 19.576 -4.233 1.00 87.88 353 GLU A N 1
ATOM 2872 C CA . GLU A 1 353 ? -5.000 20.070 -3.067 1.00 87.88 353 GLU A CA 1
ATOM 2873 C C . GLU A 1 353 ? -3.526 19.639 -3.095 1.00 87.88 353 GLU A C 1
ATOM 2875 O O . GLU A 1 353 ? -3.243 18.431 -3.073 1.00 87.88 353 GLU A O 1
ATOM 2880 N N . PRO A 1 354 ? -2.566 20.577 -3.019 1.00 88.31 354 PRO A N 1
ATOM 2881 C CA . PRO A 1 354 ? -1.146 20.246 -3.072 1.00 88.31 354 PRO A CA 1
ATOM 2882 C C . PRO A 1 354 ? -0.691 19.206 -2.014 1.00 88.31 354 PRO A C 1
ATOM 2884 O O . PRO A 1 354 ? -0.002 18.248 -2.381 1.00 88.31 354 PRO A O 1
ATOM 2887 N N . PRO A 1 355 ? -1.082 19.281 -0.722 1.00 87.44 355 PRO A N 1
ATOM 2888 C CA . PRO A 1 355 ? -0.627 18.306 0.281 1.00 87.44 355 PRO A CA 1
ATOM 2889 C C . PRO A 1 355 ? -1.046 16.856 -0.017 1.00 87.44 355 PRO A C 1
ATOM 2891 O O . PRO A 1 355 ? -0.317 15.909 0.286 1.00 87.44 355 PRO A O 1
ATOM 2894 N N . LEU A 1 356 ? -2.209 16.660 -0.644 1.00 90.19 356 LEU A N 1
ATOM 2895 C CA . LEU A 1 356 ? -2.682 15.335 -1.051 1.00 90.19 356 LEU A CA 1
ATOM 2896 C C . LEU A 1 356 ? -1.913 14.817 -2.267 1.00 90.19 356 LEU A C 1
ATOM 2898 O O . LEU A 1 356 ? -1.483 13.661 -2.275 1.00 90.19 356 LEU A O 1
ATOM 2902 N N . GLN A 1 357 ? -1.665 15.685 -3.250 1.00 91.38 357 GLN A N 1
ATOM 2903 C CA . GLN A 1 357 ? -0.825 15.367 -4.404 1.00 91.38 357 GLN A CA 1
ATOM 2904 C C . GLN A 1 357 ? 0.587 14.944 -3.970 1.00 91.38 357 GLN A C 1
ATOM 2906 O O . GLN A 1 357 ? 1.117 13.952 -4.474 1.00 91.38 357 GLN A O 1
ATOM 2911 N N . GLN A 1 358 ? 1.170 15.627 -2.975 1.00 89.12 358 GLN A N 1
ATOM 2912 C CA . GLN A 1 358 ? 2.466 15.268 -2.389 1.00 89.12 358 GLN A CA 1
ATOM 2913 C C . GLN A 1 358 ? 2.469 13.849 -1.807 1.00 89.12 358 GLN A C 1
ATOM 2915 O O . GLN A 1 358 ? 3.404 13.083 -2.053 1.00 89.12 358 GLN A O 1
ATOM 2920 N N . LYS A 1 359 ? 1.431 13.485 -1.042 1.00 90.31 359 LYS A N 1
ATOM 2921 C CA . LYS A 1 359 ? 1.285 12.133 -0.476 1.00 90.31 359 LYS A CA 1
ATOM 2922 C C . LYS A 1 359 ? 1.157 11.082 -1.572 1.00 90.31 359 LYS A C 1
ATOM 2924 O O . LYS A 1 359 ? 1.791 10.035 -1.474 1.00 90.31 359 LYS A O 1
ATOM 2929 N N . GLY A 1 360 ? 0.411 11.389 -2.635 1.00 93.00 360 GLY A N 1
ATOM 2930 C CA . GLY A 1 360 ? 0.324 10.549 -3.828 1.00 93.00 360 GLY A CA 1
ATOM 2931 C C . GLY A 1 360 ? 1.693 10.305 -4.472 1.00 93.00 360 GLY A C 1
ATOM 2932 O O . GLY A 1 360 ? 2.068 9.155 -4.680 1.00 93.00 360 GLY A O 1
ATOM 2933 N N . LEU A 1 361 ? 2.490 11.357 -4.694 1.00 92.94 361 LEU A N 1
ATOM 2934 C CA . LEU A 1 361 ? 3.844 11.232 -5.253 1.00 92.94 361 LEU A CA 1
ATOM 2935 C C . LEU A 1 361 ? 4.775 10.395 -4.361 1.00 92.94 361 LEU A C 1
ATOM 2937 O O . LEU A 1 361 ? 5.447 9.490 -4.855 1.00 92.94 361 LEU A O 1
ATOM 2941 N N . LYS A 1 362 ? 4.793 10.651 -3.047 1.00 91.31 362 LYS A N 1
ATOM 2942 C CA . LYS A 1 362 ? 5.592 9.868 -2.086 1.00 91.31 362 LYS A CA 1
ATOM 2943 C C . LYS A 1 362 ? 5.176 8.393 -2.059 1.00 91.31 362 LYS A C 1
ATOM 2945 O O . LYS A 1 362 ? 6.035 7.518 -1.964 1.00 91.31 362 LYS A O 1
ATOM 2950 N N . LEU A 1 363 ? 3.875 8.115 -2.175 1.00 93.31 363 LEU A N 1
ATOM 2951 C CA . LEU A 1 363 ? 3.357 6.753 -2.263 1.00 93.31 363 LEU A CA 1
ATOM 2952 C C . LEU A 1 363 ? 3.878 6.049 -3.523 1.00 93.31 363 LEU A C 1
ATOM 2954 O O . LEU A 1 363 ? 4.423 4.957 -3.405 1.00 93.31 363 LEU A O 1
ATOM 2958 N N . VAL A 1 364 ? 3.813 6.683 -4.699 1.00 94.31 364 VAL A N 1
ATOM 2959 C CA . VAL A 1 364 ? 4.380 6.113 -5.940 1.00 94.31 364 VAL A CA 1
ATOM 2960 C C . VAL A 1 364 ? 5.880 5.862 -5.811 1.00 94.31 364 VAL A C 1
ATOM 2962 O O . VAL A 1 364 ? 6.359 4.807 -6.217 1.00 94.31 364 VAL A O 1
ATOM 2965 N N . GLU A 1 365 ? 6.629 6.805 -5.238 1.00 92.19 365 GLU A N 1
ATOM 2966 C CA . GLU A 1 365 ? 8.070 6.638 -5.038 1.00 92.19 365 GLU A CA 1
ATOM 2967 C C . GLU A 1 365 ? 8.381 5.410 -4.166 1.00 92.19 365 GLU A C 1
ATOM 2969 O O . GLU A 1 365 ? 9.301 4.651 -4.473 1.00 92.19 365 GLU A O 1
ATOM 2974 N N . CYS A 1 366 ? 7.606 5.184 -3.103 1.00 91.00 366 CYS A N 1
ATOM 2975 C CA . CYS A 1 366 ? 7.726 3.988 -2.272 1.00 91.00 366 CYS A CA 1
ATOM 2976 C C . CYS A 1 366 ? 7.388 2.709 -3.057 1.00 91.00 366 CYS A C 1
ATOM 2978 O O . CYS A 1 366 ? 8.153 1.745 -3.022 1.00 91.00 366 CYS A O 1
ATOM 2980 N N . LEU A 1 367 ? 6.290 2.717 -3.817 1.00 90.75 367 LEU A N 1
ATOM 2981 C CA . LEU A 1 367 ? 5.846 1.571 -4.616 1.00 90.75 367 LEU A CA 1
ATOM 2982 C C . LEU A 1 367 ? 6.879 1.166 -5.680 1.00 90.75 367 LEU A C 1
ATOM 2984 O O . LEU A 1 367 ? 7.168 -0.018 -5.837 1.00 90.75 367 LEU A O 1
ATOM 2988 N N . LEU A 1 368 ? 7.486 2.136 -6.369 1.00 90.94 368 LEU A N 1
ATOM 2989 C CA . LEU A 1 368 ? 8.552 1.874 -7.342 1.00 90.94 368 LEU A CA 1
ATOM 2990 C C . LEU A 1 368 ? 9.808 1.300 -6.673 1.00 90.94 368 LEU A C 1
ATOM 2992 O O . LEU A 1 368 ? 10.410 0.368 -7.199 1.00 90.94 368 LEU A O 1
ATOM 2996 N N . LYS A 1 369 ? 10.178 1.786 -5.479 1.00 87.81 369 LYS A N 1
ATOM 2997 C CA . LYS A 1 369 ? 11.294 1.214 -4.702 1.00 87.81 369 LYS A CA 1
ATOM 2998 C C . LYS A 1 369 ? 11.025 -0.235 -4.281 1.00 87.81 369 LYS A C 1
ATOM 3000 O O . LYS A 1 369 ? 11.956 -1.033 -4.277 1.00 87.81 369 LYS A O 1
ATOM 3005 N N . GLN A 1 370 ? 9.779 -0.580 -3.946 1.00 83.62 370 GLN A N 1
ATOM 3006 C CA . GLN A 1 370 ? 9.395 -1.942 -3.555 1.00 83.62 370 GLN A CA 1
ATOM 3007 C C . GLN A 1 370 ? 9.447 -2.947 -4.714 1.00 83.62 370 GLN A C 1
ATOM 3009 O O . GLN A 1 370 ? 9.746 -4.115 -4.475 1.00 83.62 370 GLN A O 1
ATOM 3014 N N . LEU A 1 371 ? 9.193 -2.518 -5.956 1.00 81.25 371 LEU A N 1
ATOM 3015 C CA . LEU A 1 371 ? 9.327 -3.390 -7.131 1.00 81.25 371 LEU A CA 1
ATOM 3016 C C . LEU A 1 371 ? 10.783 -3.797 -7.411 1.00 81.25 371 LEU A C 1
ATOM 3018 O O . LEU A 1 371 ? 11.024 -4.870 -7.976 1.00 81.25 371 LEU A O 1
ATOM 3022 N N . GLY A 1 372 ? 11.754 -2.970 -7.009 1.00 79.25 372 GLY A N 1
ATOM 3023 C CA . GLY A 1 372 ? 13.175 -3.219 -7.241 1.00 79.25 372 GLY A CA 1
ATOM 3024 C C . GLY A 1 372 ? 13.472 -3.418 -8.730 1.00 79.25 372 GLY A C 1
ATOM 3025 O O . GLY A 1 372 ? 13.085 -2.600 -9.560 1.00 79.25 372 GLY A O 1
ATOM 3026 N N . ASN A 1 373 ? 14.111 -4.539 -9.076 1.00 72.31 373 ASN A N 1
ATOM 3027 C CA . ASN A 1 373 ? 14.457 -4.884 -10.463 1.00 72.31 373 ASN A CA 1
ATOM 3028 C C . ASN A 1 373 ? 13.329 -5.616 -11.221 1.00 72.31 373 ASN A C 1
ATOM 3030 O O . ASN A 1 373 ? 13.559 -6.122 -12.315 1.00 72.31 373 ASN A O 1
ATOM 3034 N N . SER A 1 374 ? 12.128 -5.728 -10.644 1.00 75.62 374 SER A N 1
ATOM 3035 C CA . SER A 1 374 ? 11.011 -6.428 -11.289 1.00 75.62 374 SER A CA 1
ATOM 3036 C C . SER A 1 374 ? 10.413 -5.568 -12.402 1.00 75.62 374 SER A C 1
ATOM 3038 O O . SER A 1 374 ? 9.770 -4.556 -12.119 1.00 75.62 374 SER A O 1
ATOM 3040 N N . GLU A 1 375 ? 10.595 -5.963 -13.659 1.00 82.19 375 GLU A N 1
ATOM 3041 C CA . GLU A 1 375 ? 10.060 -5.211 -14.798 1.00 82.19 375 GLU A CA 1
ATOM 3042 C C . GLU A 1 375 ? 8.535 -5.353 -14.927 1.00 82.19 375 GLU A C 1
ATOM 3044 O O . GLU A 1 375 ? 7.984 -6.446 -14.777 1.00 82.19 375 GLU A O 1
ATOM 3049 N N . ILE A 1 376 ? 7.849 -4.244 -15.225 1.00 85.00 376 ILE A N 1
ATOM 3050 C CA . ILE A 1 376 ? 6.413 -4.215 -15.530 1.00 85.00 376 ILE A CA 1
ATOM 3051 C C . ILE A 1 376 ? 6.224 -4.599 -17.007 1.00 85.00 376 ILE A C 1
ATOM 3053 O O . ILE A 1 376 ? 6.702 -3.871 -17.881 1.00 85.00 376 ILE A O 1
ATOM 3057 N N . PRO A 1 377 ? 5.508 -5.695 -17.320 1.00 81.19 377 PRO A N 1
ATOM 3058 C CA . PRO A 1 377 ? 5.296 -6.107 -18.705 1.00 81.19 377 PRO A CA 1
ATOM 3059 C C . PRO A 1 377 ? 4.433 -5.118 -19.497 1.00 81.19 377 PRO A C 1
ATOM 3061 O O . PRO A 1 377 ? 3.443 -4.599 -18.972 1.00 81.19 377 PRO A O 1
ATOM 3064 N N . ALA A 1 378 ? 4.718 -4.946 -20.790 1.00 82.50 378 ALA A N 1
ATOM 3065 C CA . ALA A 1 378 ? 3.976 -4.053 -21.689 1.00 82.50 378 ALA A CA 1
ATOM 3066 C C . ALA A 1 378 ? 2.460 -4.318 -21.718 1.00 82.50 378 ALA A C 1
ATOM 3068 O O . ALA A 1 378 ? 1.669 -3.394 -21.892 1.00 82.50 378 ALA A O 1
ATOM 3069 N N . VAL A 1 379 ? 2.048 -5.570 -21.495 1.00 75.44 379 VAL A N 1
ATOM 3070 C CA . VAL A 1 379 ? 0.644 -6.013 -21.466 1.00 75.44 379 VAL A CA 1
ATOM 3071 C C . VAL A 1 379 ? -0.190 -5.250 -20.422 1.00 75.44 379 VAL A C 1
ATOM 3073 O O . VAL A 1 379 ? -1.382 -5.030 -20.619 1.00 75.44 379 VAL A O 1
ATOM 3076 N N . PHE A 1 380 ? 0.421 -4.771 -19.333 1.00 77.88 380 PHE A N 1
ATOM 3077 C CA . PHE A 1 380 ? -0.284 -3.988 -18.309 1.00 77.88 380 PHE A CA 1
ATOM 3078 C C . PHE A 1 380 ? -0.740 -2.611 -18.814 1.00 77.88 380 PHE A C 1
ATOM 3080 O O . PHE A 1 380 ? -1.656 -2.027 -18.241 1.00 77.88 380 PHE A O 1
ATOM 3087 N N . LEU A 1 381 ? -0.165 -2.104 -19.911 1.00 81.81 381 LEU A N 1
ATOM 3088 C CA . LEU A 1 381 ? -0.585 -0.843 -20.531 1.00 81.81 381 LEU A CA 1
ATOM 3089 C C . LEU A 1 381 ? -1.978 -0.914 -21.175 1.00 81.81 381 LEU A C 1
ATOM 3091 O O . LEU A 1 381 ? -2.531 0.132 -21.512 1.00 81.81 381 LEU A O 1
ATOM 3095 N N . GLU A 1 382 ? -2.558 -2.109 -21.337 1.00 79.12 382 GLU A N 1
ATOM 3096 C CA . GLU A 1 382 ? -3.962 -2.274 -21.742 1.00 79.12 382 GLU A CA 1
ATOM 3097 C C . GLU A 1 382 ? -4.944 -1.802 -20.658 1.00 79.12 382 GLU A C 1
ATOM 3099 O O . GLU A 1 382 ? -6.113 -1.549 -20.941 1.00 79.12 382 GLU A O 1
ATOM 3104 N N . ILE A 1 383 ? -4.477 -1.664 -19.415 1.00 79.06 383 ILE A N 1
ATOM 3105 C CA . ILE A 1 383 ? -5.282 -1.211 -18.286 1.00 79.06 383 ILE A CA 1
ATOM 3106 C C . ILE A 1 383 ? -5.307 0.322 -18.277 1.00 79.06 383 ILE A C 1
ATOM 3108 O O . ILE A 1 383 ? -4.266 0.974 -18.155 1.00 79.06 383 ILE A O 1
ATOM 3112 N N . ASP A 1 384 ? -6.509 0.905 -18.321 1.00 80.88 384 ASP A N 1
ATOM 3113 C CA . ASP A 1 384 ? -6.712 2.361 -18.395 1.00 80.88 384 ASP A CA 1
ATOM 3114 C C . ASP A 1 384 ? -6.0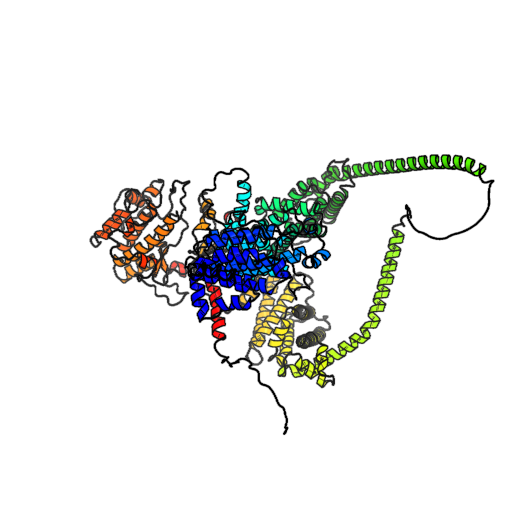24 3.147 -17.264 1.00 80.88 384 ASP A C 1
ATOM 3116 O O . ASP A 1 384 ? -5.577 4.275 -17.490 1.00 80.88 384 ASP A O 1
ATOM 3120 N N . LEU A 1 385 ? -5.855 2.537 -16.081 1.00 86.38 385 LEU A N 1
ATOM 3121 C CA . LEU A 1 385 ? -5.136 3.123 -14.944 1.00 86.38 385 LEU A CA 1
ATOM 3122 C C . LEU A 1 385 ? -3.748 3.634 -15.332 1.00 86.38 385 LEU A C 1
ATOM 3124 O O . LEU A 1 385 ? -3.369 4.735 -14.949 1.00 86.38 385 LEU A O 1
ATOM 3128 N N . TYR A 1 386 ? -2.967 2.838 -16.062 1.00 88.25 386 TYR A N 1
ATOM 3129 C CA . TYR A 1 386 ? -1.578 3.178 -16.374 1.00 88.25 386 TYR A CA 1
ATOM 3130 C C . TYR A 1 386 ? -1.516 4.429 -17.257 1.00 88.25 386 TYR A C 1
ATOM 3132 O O . TYR A 1 386 ? -0.675 5.309 -17.067 1.00 88.25 386 TYR A O 1
ATOM 3140 N N . LYS A 1 387 ? -2.482 4.563 -18.168 1.00 84.31 387 LYS A N 1
ATOM 3141 C CA . LYS A 1 387 ? -2.641 5.739 -19.020 1.00 84.31 387 LYS A CA 1
ATOM 3142 C C . LYS A 1 387 ? -3.118 6.961 -18.232 1.00 84.31 387 LYS A C 1
ATOM 3144 O O . LYS A 1 387 ? -2.526 8.032 -18.389 1.00 84.31 387 LYS A O 1
ATOM 3149 N N . SER A 1 388 ? -4.161 6.823 -17.406 1.00 87.06 388 SER A N 1
ATOM 3150 C CA . SER A 1 388 ? -4.699 7.938 -16.613 1.00 87.06 388 SER A CA 1
ATOM 3151 C C . SER A 1 388 ? -3.662 8.445 -15.610 1.00 87.06 388 SER A C 1
ATOM 3153 O O . SER A 1 388 ? -3.407 9.645 -15.537 1.00 87.06 388 SER A O 1
ATOM 3155 N N . PHE A 1 389 ? -2.969 7.525 -14.936 1.00 91.44 389 PHE A N 1
ATOM 3156 C CA . PHE A 1 389 ? -1.876 7.815 -14.018 1.00 91.44 389 PHE A CA 1
ATOM 3157 C C . PHE A 1 389 ? -0.748 8.605 -14.683 1.00 91.44 389 PHE A C 1
ATOM 3159 O O . PHE A 1 389 ? -0.368 9.667 -14.186 1.00 91.44 389 PHE A O 1
ATOM 3166 N N . CYS A 1 390 ? -0.242 8.133 -15.826 1.00 88.94 390 CYS A N 1
ATOM 3167 C CA . CYS A 1 390 ? 0.798 8.840 -16.567 1.00 88.94 390 CYS A CA 1
ATOM 3168 C C . CYS A 1 390 ? 0.381 10.264 -16.944 1.00 88.94 390 CYS A C 1
ATOM 3170 O O . CYS A 1 390 ? 1.181 11.191 -16.830 1.00 88.94 390 CYS A O 1
ATOM 3172 N N . GLN A 1 391 ? -0.865 10.452 -17.383 1.00 87.50 391 GLN A N 1
ATOM 3173 C CA . GLN A 1 391 ? -1.370 11.766 -17.762 1.00 87.50 391 GLN A CA 1
ATOM 3174 C C . GLN A 1 391 ? -1.465 12.709 -16.556 1.00 87.50 391 GLN A C 1
ATOM 3176 O O . GLN A 1 391 ? -1.009 13.851 -16.641 1.00 87.50 391 GLN A O 1
ATOM 3181 N N . THR A 1 392 ? -1.975 12.225 -15.422 1.00 90.69 392 THR A N 1
ATOM 3182 C CA . THR A 1 392 ? -2.029 12.982 -14.163 1.00 90.69 392 THR A CA 1
ATOM 3183 C C . THR A 1 392 ? -0.626 13.370 -13.685 1.00 90.69 392 THR A C 1
ATOM 3185 O O . THR A 1 392 ? -0.394 14.526 -13.332 1.00 90.69 392 THR A O 1
ATOM 3188 N N . LEU A 1 393 ? 0.348 12.454 -13.760 1.00 92.62 393 LEU A N 1
ATOM 3189 C CA . LEU A 1 393 ? 1.743 12.736 -13.412 1.00 92.62 393 LEU A CA 1
ATOM 3190 C C . LEU A 1 393 ? 2.365 13.802 -14.328 1.00 92.62 393 LEU A C 1
ATOM 3192 O O . LEU A 1 393 ? 3.006 14.730 -13.837 1.00 92.62 393 LEU A O 1
ATOM 3196 N N . CYS A 1 394 ? 2.155 13.718 -15.645 1.00 90.56 394 CYS A N 1
ATOM 3197 C CA . CYS A 1 394 ? 2.651 14.727 -16.586 1.00 90.56 394 CYS A CA 1
ATOM 3198 C C . CYS A 1 394 ? 2.008 16.103 -16.369 1.00 90.56 394 CYS A C 1
ATOM 3200 O O . CYS A 1 394 ? 2.712 17.110 -16.442 1.00 90.56 394 CYS A O 1
ATOM 3202 N N . ASN A 1 395 ? 0.708 16.158 -16.070 1.00 89.00 395 ASN A N 1
ATOM 3203 C CA . ASN A 1 395 ? 0.019 17.411 -15.757 1.00 89.00 395 ASN A CA 1
ATOM 3204 C C . ASN A 1 395 ? 0.596 18.066 -14.499 1.00 89.00 395 ASN A C 1
ATOM 3206 O O . ASN A 1 395 ? 0.849 19.268 -14.495 1.00 89.00 395 ASN A O 1
ATOM 3210 N N . LEU A 1 396 ? 0.865 17.274 -13.460 1.00 90.19 396 LEU A N 1
ATOM 3211 C CA . LEU A 1 396 ? 1.478 17.761 -12.228 1.00 90.19 396 LEU A CA 1
ATOM 3212 C C . LEU A 1 396 ? 2.892 18.301 -12.490 1.00 90.19 396 LEU A C 1
ATOM 3214 O O . LEU A 1 396 ? 3.232 19.393 -12.038 1.00 90.19 396 LEU A O 1
ATOM 3218 N N . VAL A 1 397 ? 3.698 17.576 -13.271 1.00 90.62 397 VAL A N 1
ATOM 3219 C CA . VAL A 1 397 ? 5.056 17.990 -13.664 1.00 90.62 397 VAL A CA 1
ATOM 3220 C C . VAL A 1 397 ? 5.052 19.298 -14.462 1.00 90.62 397 VAL A C 1
ATOM 3222 O O . VAL A 1 397 ? 5.918 20.142 -14.242 1.00 90.62 397 VAL A O 1
ATOM 3225 N N . ALA A 1 398 ? 4.095 19.465 -15.377 1.00 86.75 398 ALA A N 1
ATOM 3226 C CA . ALA A 1 398 ? 3.995 20.634 -16.247 1.00 86.75 398 ALA A CA 1
ATOM 3227 C C . ALA A 1 398 ? 3.428 21.869 -15.535 1.00 86.75 398 ALA A C 1
ATOM 3229 O O . ALA A 1 398 ? 3.944 22.970 -15.713 1.00 86.75 398 ALA A O 1
ATOM 3230 N N . TYR A 1 399 ? 2.355 21.694 -14.760 1.00 87.75 399 TYR A N 1
ATOM 3231 C CA . TYR A 1 399 ? 1.458 22.795 -14.398 1.00 87.75 399 TYR A CA 1
ATOM 3232 C C . TYR A 1 399 ? 1.269 23.003 -12.893 1.00 87.75 399 TYR A C 1
ATOM 3234 O O . TYR A 1 399 ? 0.612 23.968 -12.511 1.00 87.75 399 TYR A O 1
ATOM 3242 N N . SER A 1 400 ? 1.827 22.151 -12.022 1.00 87.38 400 SER A N 1
ATOM 3243 C CA . SER A 1 400 ? 1.744 22.390 -10.573 1.00 87.38 400 SER A CA 1
ATOM 3244 C C . SER A 1 400 ? 2.376 23.738 -10.221 1.00 87.38 400 SER A C 1
ATOM 3246 O O . SER A 1 400 ? 3.473 24.045 -10.688 1.00 87.38 400 SER A O 1
ATOM 3248 N N . SER A 1 401 ? 1.726 24.536 -9.370 1.00 82.38 401 SER A N 1
ATOM 3249 C CA . SER A 1 401 ? 2.275 25.801 -8.854 1.00 82.38 401 SER A CA 1
ATOM 3250 C C . SER A 1 401 ? 3.509 25.576 -7.969 1.00 82.38 401 SER A C 1
ATOM 3252 O O . SER A 1 401 ? 4.396 26.429 -7.893 1.00 82.38 401 SER A O 1
ATOM 3254 N N . VAL A 1 402 ? 3.629 24.390 -7.369 1.00 84.50 402 VAL A N 1
ATOM 3255 C CA . VAL A 1 402 ? 4.633 24.070 -6.355 1.00 84.50 402 VAL A CA 1
ATOM 3256 C C . VAL A 1 402 ? 5.902 23.473 -6.977 1.00 84.50 402 VAL A C 1
ATOM 3258 O O . VAL A 1 402 ? 5.901 22.384 -7.552 1.00 84.50 402 VAL A O 1
ATOM 3261 N N . THR A 1 403 ? 7.034 24.167 -6.825 1.00 85.56 403 THR A N 1
ATOM 3262 C CA . THR A 1 403 ? 8.301 23.809 -7.495 1.00 85.56 403 THR A CA 1
ATOM 3263 C C . THR A 1 403 ? 8.860 22.445 -7.086 1.00 85.56 403 THR A C 1
ATOM 3265 O O . THR A 1 403 ? 9.278 21.681 -7.957 1.00 85.56 403 THR A O 1
ATOM 3268 N N . TYR A 1 404 ? 8.844 22.099 -5.795 1.00 83.62 404 TYR A N 1
ATOM 3269 C CA . TYR A 1 404 ? 9.387 20.813 -5.337 1.00 83.62 404 TYR A CA 1
ATOM 3270 C C . TYR A 1 404 ? 8.561 19.621 -5.859 1.00 83.62 404 TYR A C 1
ATOM 3272 O O . TYR A 1 404 ? 9.110 18.546 -6.114 1.00 83.62 404 TYR A O 1
ATOM 3280 N N . MET A 1 405 ? 7.249 19.801 -6.062 1.00 85.44 405 MET A N 1
ATOM 3281 C CA . MET A 1 405 ? 6.375 18.766 -6.620 1.00 85.44 405 MET A CA 1
ATOM 3282 C C . MET A 1 405 ? 6.715 18.492 -8.075 1.00 85.44 405 MET A C 1
ATOM 3284 O O . MET A 1 405 ? 6.828 17.331 -8.460 1.00 85.44 405 MET A O 1
ATOM 3288 N N . ARG A 1 406 ? 6.964 19.547 -8.865 1.00 89.69 406 ARG A N 1
ATOM 3289 C CA . ARG A 1 406 ? 7.444 19.400 -10.245 1.00 89.69 406 ARG A CA 1
ATOM 3290 C C . ARG A 1 406 ? 8.774 18.639 -10.282 1.00 89.69 406 ARG A C 1
ATOM 3292 O O . ARG A 1 406 ? 8.899 17.679 -11.035 1.00 89.69 406 ARG A O 1
ATOM 3299 N N . GLN A 1 407 ? 9.734 18.996 -9.422 1.00 89.88 407 GLN A N 1
ATOM 3300 C CA . GLN A 1 407 ? 11.036 18.310 -9.333 1.00 89.88 407 GLN A CA 1
ATOM 3301 C C . GLN A 1 407 ? 10.896 16.824 -8.959 1.00 89.88 407 GLN A C 1
ATOM 3303 O O . GLN A 1 407 ? 11.466 15.952 -9.618 1.00 89.88 407 GLN A O 1
ATOM 3308 N N . THR A 1 408 ? 10.093 16.526 -7.935 1.00 89.75 408 THR A N 1
ATOM 3309 C CA . THR A 1 408 ? 9.831 15.151 -7.482 1.00 89.75 408 THR A CA 1
ATOM 3310 C C . THR A 1 408 ? 9.096 14.347 -8.556 1.00 89.75 408 THR A C 1
ATOM 3312 O O . THR A 1 408 ? 9.464 13.207 -8.839 1.00 89.75 408 THR A O 1
ATOM 3315 N N . GLY A 1 409 ? 8.1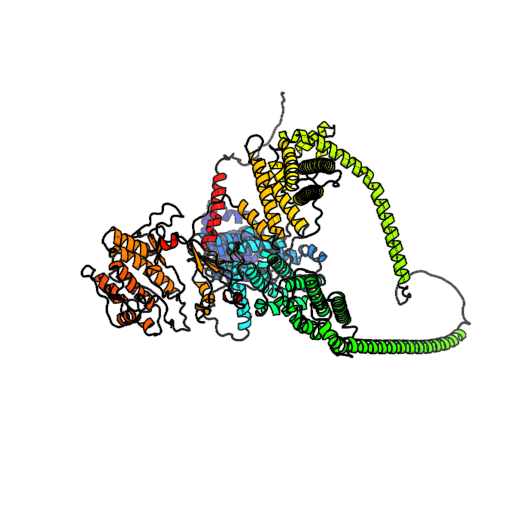10 14.961 -9.212 1.00 91.88 409 GLY A N 1
ATOM 3316 C CA . GLY A 1 409 ? 7.342 14.367 -10.301 1.00 91.88 409 GLY A CA 1
ATOM 3317 C C . GLY A 1 409 ? 8.208 13.983 -11.500 1.00 91.88 409 GLY A C 1
ATOM 3318 O O . GLY A 1 409 ? 8.035 12.891 -12.030 1.00 91.88 409 GLY A O 1
ATOM 3319 N N . VAL A 1 410 ? 9.186 14.811 -11.896 1.00 91.75 410 VAL A N 1
ATOM 3320 C CA . VAL A 1 410 ? 10.125 14.482 -12.991 1.00 91.75 410 VAL A CA 1
ATOM 3321 C C . VAL A 1 410 ? 10.953 13.241 -12.650 1.00 91.75 410 VAL A C 1
ATOM 3323 O O . VAL A 1 410 ? 11.112 12.348 -13.484 1.00 91.75 410 VAL A O 1
ATOM 3326 N N . ARG A 1 411 ? 11.449 13.153 -11.409 1.00 91.88 411 ARG A N 1
ATOM 3327 C CA . ARG A 1 411 ? 12.214 11.992 -10.932 1.00 91.88 411 ARG A CA 1
ATOM 3328 C C . ARG A 1 411 ? 11.371 10.715 -10.951 1.00 91.88 411 ARG A C 1
ATOM 3330 O O . ARG A 1 411 ? 11.835 9.697 -11.464 1.00 91.88 411 ARG A O 1
ATOM 3337 N N . ILE A 1 412 ? 10.141 10.784 -10.440 1.00 93.94 412 ILE A N 1
ATOM 3338 C CA . ILE A 1 412 ? 9.197 9.657 -10.432 1.00 93.94 412 ILE A CA 1
ATOM 3339 C C . ILE A 1 412 ? 8.818 9.259 -11.859 1.00 93.94 412 ILE A C 1
ATOM 3341 O O . ILE A 1 412 ? 8.823 8.074 -12.166 1.00 93.94 412 ILE A O 1
ATOM 3345 N N . LEU A 1 413 ? 8.558 10.219 -12.753 1.00 93.25 413 LEU A N 1
ATOM 3346 C CA . LEU A 1 413 ? 8.239 9.952 -14.158 1.00 93.25 413 LEU A CA 1
ATOM 3347 C C . LEU A 1 413 ? 9.350 9.145 -14.832 1.00 93.25 413 LEU A C 1
ATOM 3349 O O . LEU A 1 413 ? 9.070 8.158 -15.510 1.00 93.25 413 LEU A O 1
ATOM 3353 N N . ARG A 1 414 ? 10.615 9.518 -14.604 1.00 92.50 414 ARG A N 1
ATOM 3354 C CA . ARG A 1 414 ? 11.759 8.764 -15.126 1.00 92.50 414 ARG A CA 1
ATOM 3355 C C . ARG A 1 414 ? 11.820 7.350 -14.550 1.00 92.50 414 ARG A C 1
ATOM 3357 O O . ARG A 1 414 ? 11.987 6.409 -15.314 1.00 92.50 414 ARG A O 1
ATOM 3364 N N . GLN A 1 415 ? 11.700 7.194 -13.231 1.00 91.75 415 GLN A N 1
ATOM 3365 C CA . GLN A 1 415 ? 11.729 5.874 -12.585 1.00 91.75 415 GLN A CA 1
ATOM 3366 C C . GLN A 1 415 ? 10.592 4.978 -13.081 1.00 91.75 415 GLN A C 1
ATOM 3368 O O . GLN A 1 415 ? 10.829 3.831 -13.435 1.00 91.75 415 GLN A O 1
ATOM 3373 N N . TYR A 1 416 ? 9.387 5.531 -13.187 1.00 92.69 416 TYR A N 1
ATOM 3374 C CA . TYR A 1 416 ? 8.210 4.829 -13.671 1.00 92.69 416 TYR A CA 1
ATOM 3375 C C . TYR A 1 416 ? 8.391 4.323 -15.106 1.00 92.69 416 TYR A C 1
ATOM 3377 O O . TYR A 1 416 ? 8.140 3.153 -15.366 1.00 92.69 416 TYR A O 1
ATOM 3385 N N . ILE A 1 417 ? 8.877 5.167 -16.027 1.00 92.38 417 ILE A N 1
ATOM 3386 C CA . ILE A 1 417 ? 9.144 4.755 -17.417 1.00 92.38 417 ILE A CA 1
ATOM 3387 C C . ILE A 1 417 ? 10.184 3.632 -17.458 1.00 92.38 417 ILE A C 1
ATOM 3389 O O . ILE A 1 417 ? 10.010 2.669 -18.198 1.00 92.38 417 ILE A O 1
ATOM 3393 N N . LEU A 1 418 ? 11.255 3.743 -16.669 1.00 91.00 418 LEU A N 1
ATOM 3394 C CA . LEU A 1 418 ? 12.342 2.762 -16.663 1.00 91.00 418 LEU A CA 1
ATOM 3395 C C . LEU A 1 418 ? 11.971 1.425 -16.013 1.00 91.00 418 LEU A C 1
ATOM 3397 O O . LEU A 1 418 ? 12.676 0.451 -16.254 1.00 91.00 418 LEU A O 1
ATOM 3401 N N . GLN A 1 419 ? 10.882 1.369 -15.243 1.00 90.62 419 GLN A N 1
ATOM 3402 C CA . GLN A 1 419 ? 10.405 0.141 -14.608 1.00 90.62 419 GLN A CA 1
ATOM 3403 C C . GLN A 1 419 ? 9.759 -0.840 -15.602 1.00 90.62 419 GLN A C 1
ATOM 3405 O O . GLN A 1 419 ? 9.567 -2.002 -15.261 1.00 90.62 419 GLN A O 1
ATOM 3410 N N . PHE A 1 420 ? 9.388 -0.407 -16.811 1.00 90.50 420 PHE A N 1
ATOM 3411 C CA . PHE A 1 420 ? 8.785 -1.292 -17.814 1.00 90.50 420 PHE A CA 1
ATOM 3412 C C . PHE A 1 420 ? 9.820 -2.157 -18.537 1.00 90.50 420 PHE A C 1
ATOM 3414 O O . PHE A 1 420 ? 10.992 -1.795 -18.636 1.00 90.50 420 PHE A O 1
ATOM 3421 N N . ASP A 1 421 ? 9.360 -3.257 -19.126 1.00 88.25 421 ASP A N 1
ATOM 3422 C CA . ASP A 1 421 ? 10.104 -3.976 -20.163 1.00 88.25 421 ASP A CA 1
ATOM 3423 C C . ASP A 1 421 ? 10.354 -3.086 -21.404 1.00 88.25 421 ASP A C 1
ATOM 3425 O O . ASP A 1 421 ? 9.803 -1.992 -21.552 1.00 88.25 421 ASP A O 1
ATOM 3429 N N . ASP A 1 422 ? 11.222 -3.515 -22.320 1.00 86.56 422 ASP A N 1
ATOM 3430 C CA . ASP A 1 422 ? 11.635 -2.674 -23.458 1.00 86.56 422 ASP A CA 1
ATOM 3431 C C . ASP A 1 422 ? 10.484 -2.297 -24.411 1.00 86.56 422 ASP A C 1
ATOM 3433 O O . ASP A 1 422 ? 10.500 -1.216 -25.012 1.00 86.56 422 ASP A O 1
ATOM 3437 N N . GLU A 1 423 ? 9.467 -3.156 -24.532 1.00 87.38 423 GLU A N 1
ATOM 3438 C CA . GLU A 1 423 ? 8.250 -2.897 -25.313 1.00 87.38 423 GLU A CA 1
ATOM 3439 C C . GLU A 1 423 ? 7.336 -1.869 -24.621 1.00 87.38 423 GLU A C 1
ATOM 3441 O O . GLU A 1 423 ? 6.810 -0.953 -25.271 1.00 87.38 423 GLU A O 1
ATOM 3446 N N . GLY A 1 424 ? 7.211 -1.947 -23.296 1.00 88.44 424 GLY A N 1
ATOM 3447 C CA . GLY A 1 424 ? 6.475 -0.999 -22.473 1.00 88.44 424 GLY A CA 1
ATOM 3448 C C . GLY A 1 424 ? 7.154 0.369 -22.426 1.00 88.44 424 GLY A C 1
ATOM 3449 O O . GLY A 1 424 ? 6.488 1.379 -22.670 1.00 88.44 424 GLY A O 1
ATOM 3450 N N . LYS A 1 425 ? 8.484 0.417 -22.235 1.00 91.44 425 LYS A N 1
ATOM 3451 C CA . LYS A 1 425 ? 9.297 1.651 -22.284 1.00 91.44 425 LYS A CA 1
ATOM 3452 C C . LYS A 1 425 ? 9.028 2.423 -23.579 1.00 91.44 425 LYS A C 1
ATOM 3454 O O . LYS A 1 425 ? 8.707 3.614 -23.546 1.00 91.44 425 LYS A O 1
ATOM 3459 N N . TYR A 1 426 ? 9.104 1.739 -24.722 1.00 91.12 426 TYR A N 1
ATOM 3460 C CA . TYR A 1 426 ? 8.831 2.327 -26.035 1.00 91.12 426 TYR A CA 1
ATOM 3461 C C . TYR A 1 426 ? 7.391 2.839 -26.153 1.00 91.12 426 TYR A C 1
ATOM 3463 O O . TYR A 1 426 ? 7.164 3.977 -26.575 1.00 91.12 426 TYR A O 1
ATOM 3471 N N . SER A 1 427 ? 6.417 2.019 -25.757 1.00 89.88 427 SER A N 1
ATOM 3472 C CA . SER A 1 427 ? 4.992 2.336 -25.877 1.00 89.88 427 SER A CA 1
ATOM 3473 C C . SER A 1 427 ? 4.594 3.547 -25.032 1.00 89.88 427 SER A C 1
ATOM 3475 O O . SER A 1 427 ? 3.905 4.444 -25.527 1.00 89.88 427 SER A O 1
ATOM 3477 N N . VAL A 1 428 ? 5.076 3.624 -23.787 1.00 90.31 428 VAL A N 1
ATOM 3478 C CA . VAL A 1 428 ? 4.850 4.768 -22.893 1.00 90.31 428 VAL A CA 1
ATOM 3479 C C . VAL A 1 428 ? 5.489 6.030 -23.468 1.00 90.31 428 VAL A C 1
ATOM 3481 O O . VAL A 1 428 ? 4.803 7.040 -23.620 1.00 90.31 428 VAL A O 1
ATOM 3484 N N . LEU A 1 429 ? 6.767 5.979 -23.861 1.00 91.38 429 LEU A N 1
ATOM 3485 C CA . LEU A 1 429 ? 7.480 7.132 -24.426 1.00 91.38 429 LEU A CA 1
ATOM 3486 C C . LEU A 1 429 ? 6.799 7.665 -25.694 1.00 91.38 429 LEU A C 1
ATOM 3488 O O . LEU A 1 429 ? 6.553 8.867 -25.811 1.00 91.38 429 LEU A O 1
ATOM 3492 N N . LYS A 1 430 ? 6.435 6.777 -26.624 1.00 89.56 430 LYS A N 1
ATOM 3493 C CA . LYS A 1 430 ? 5.732 7.127 -27.866 1.00 89.56 430 LYS A CA 1
ATOM 3494 C C . LYS A 1 430 ? 4.377 7.778 -27.597 1.00 89.56 430 LYS A C 1
ATOM 3496 O O . LYS A 1 430 ? 4.045 8.788 -28.221 1.00 89.56 430 LYS A O 1
ATOM 3501 N N . ASN A 1 431 ? 3.594 7.218 -26.675 1.00 88.56 431 ASN A N 1
ATOM 3502 C CA . ASN A 1 431 ? 2.281 7.755 -26.332 1.00 88.56 431 ASN A CA 1
ATOM 3503 C C . ASN A 1 431 ? 2.389 9.109 -25.625 1.00 88.56 431 ASN A C 1
ATOM 3505 O O . ASN A 1 431 ? 1.660 10.028 -25.996 1.00 88.56 431 ASN A O 1
ATOM 3509 N N . LEU A 1 432 ? 3.323 9.268 -24.684 1.00 88.62 432 LEU A N 1
ATOM 3510 C CA . LEU A 1 432 ? 3.547 10.529 -23.975 1.00 88.62 432 LEU A CA 1
ATOM 3511 C C . LEU A 1 432 ? 4.022 11.645 -24.908 1.00 88.62 432 LEU A C 1
ATOM 3513 O O . LEU A 1 432 ? 3.480 12.746 -24.863 1.00 88.62 432 LEU A O 1
ATOM 3517 N N . MET A 1 433 ? 4.963 11.363 -25.814 1.00 87.25 433 MET A N 1
ATOM 3518 C CA . MET A 1 433 ? 5.410 12.344 -26.814 1.00 87.25 433 MET A CA 1
ATOM 3519 C C . MET A 1 433 ? 4.297 12.759 -27.790 1.00 87.25 433 MET A C 1
ATOM 3521 O O . MET A 1 433 ? 4.408 13.792 -28.448 1.00 87.25 433 MET A O 1
ATOM 3525 N N . ARG A 1 434 ? 3.229 11.962 -27.915 1.00 85.06 434 ARG A N 1
ATOM 3526 C CA . ARG A 1 434 ? 2.047 12.294 -28.720 1.00 85.06 434 ARG A CA 1
ATOM 3527 C C . ARG A 1 434 ? 0.985 13.057 -27.924 1.00 85.06 434 ARG A C 1
ATOM 3529 O O . ARG A 1 434 ? 0.310 13.910 -28.495 1.00 85.06 434 ARG A O 1
ATOM 3536 N N . SER A 1 435 ? 0.772 12.703 -26.659 1.00 83.19 435 SER A N 1
ATOM 3537 C CA . SER A 1 435 ? -0.331 13.230 -25.846 1.00 83.19 435 SER A CA 1
ATOM 3538 C C . SER A 1 435 ? 0.026 14.511 -25.092 1.00 83.19 435 SER A C 1
ATOM 3540 O O . SER A 1 435 ? -0.831 15.384 -24.946 1.00 83.19 435 SER A O 1
ATOM 3542 N N . VAL A 1 436 ? 1.273 14.649 -24.631 1.00 82.62 436 VAL A N 1
ATOM 3543 C CA . VAL A 1 436 ? 1.704 15.765 -23.783 1.00 82.62 436 VAL A CA 1
ATOM 3544 C C . VAL A 1 436 ? 1.981 17.002 -24.636 1.00 82.62 436 VAL A C 1
ATOM 3546 O O . VAL A 1 436 ? 2.937 17.054 -25.406 1.00 82.62 436 VAL A O 1
ATOM 3549 N N . ARG A 1 437 ? 1.167 18.048 -24.461 1.00 77.44 437 ARG A N 1
ATOM 3550 C CA . ARG A 1 437 ? 1.326 19.355 -25.125 1.00 77.44 437 ARG A CA 1
ATOM 3551 C C . ARG A 1 437 ? 2.249 20.285 -24.330 1.00 77.44 437 ARG A C 1
ATOM 3553 O O . ARG A 1 437 ? 1.876 21.403 -24.002 1.00 77.44 437 ARG A O 1
ATOM 3560 N N . HIS A 1 438 ? 3.437 19.800 -23.979 1.00 85.00 438 HIS A N 1
ATOM 3561 C CA . HIS A 1 438 ? 4.446 20.595 -23.278 1.00 85.00 438 HIS A CA 1
ATOM 3562 C C . HIS A 1 438 ? 5.833 20.325 -23.867 1.00 85.00 438 HIS A C 1
ATOM 3564 O O . HIS A 1 438 ? 6.341 19.199 -23.821 1.00 85.00 438 HIS A O 1
ATOM 3570 N N . HIS A 1 439 ? 6.470 21.364 -24.411 1.00 81.31 439 HIS A N 1
ATOM 3571 C CA . HIS A 1 439 ? 7.715 21.234 -25.178 1.00 81.31 439 HIS A CA 1
ATOM 3572 C C . HIS A 1 439 ? 8.902 20.800 -24.312 1.00 81.31 439 HIS A C 1
ATOM 3574 O O . HIS A 1 439 ? 9.632 19.894 -24.710 1.00 81.31 439 HIS A O 1
ATOM 3580 N N . GLY A 1 440 ? 9.016 21.334 -23.088 1.00 84.00 440 GLY A N 1
ATOM 3581 C CA . GLY A 1 440 ? 10.034 20.911 -22.115 1.00 84.00 440 GLY A CA 1
ATOM 3582 C C . GLY A 1 440 ? 9.955 19.422 -21.742 1.00 84.00 440 GLY A C 1
ATOM 3583 O O . GLY A 1 440 ? 10.952 18.712 -21.844 1.00 84.00 440 GLY A O 1
ATOM 3584 N N . ILE A 1 441 ? 8.764 18.905 -21.399 1.00 87.38 441 ILE A N 1
ATOM 3585 C CA . ILE A 1 441 ? 8.568 17.470 -21.117 1.00 87.38 441 ILE A CA 1
ATOM 3586 C C . ILE A 1 441 ? 8.888 16.628 -22.354 1.00 87.38 441 ILE A C 1
ATOM 3588 O O . ILE A 1 441 ? 9.572 15.619 -22.240 1.00 87.38 441 ILE A O 1
ATOM 3592 N N . THR A 1 442 ? 8.463 17.054 -23.545 1.00 86.44 442 THR A N 1
ATOM 3593 C CA . THR A 1 442 ? 8.777 16.333 -24.792 1.00 86.44 442 THR A CA 1
ATOM 3594 C C . THR A 1 442 ? 10.290 16.254 -25.034 1.00 86.44 442 THR A C 1
ATOM 3596 O O . THR A 1 442 ? 10.798 15.190 -25.387 1.00 86.44 442 THR A O 1
ATOM 3599 N N . GLY A 1 443 ? 11.025 17.347 -24.793 1.00 86.19 443 GLY A N 1
ATOM 3600 C CA . GLY A 1 443 ? 12.490 17.362 -24.839 1.00 86.19 443 GLY A CA 1
ATOM 3601 C C . GLY A 1 443 ? 13.118 16.418 -23.808 1.00 86.19 443 GLY A C 1
ATOM 3602 O O . GLY A 1 443 ? 14.010 15.642 -24.144 1.00 86.19 443 GLY A O 1
ATOM 3603 N N . TYR A 1 444 ? 12.593 16.400 -22.581 1.00 89.88 444 TYR A N 1
ATOM 3604 C CA . TYR A 1 444 ? 13.035 15.482 -21.529 1.00 89.88 444 TYR A CA 1
ATOM 3605 C C . TYR A 1 444 ? 12.800 14.002 -21.882 1.00 89.88 444 TYR A C 1
ATOM 3607 O O . TYR A 1 444 ? 13.690 13.172 -21.694 1.00 89.88 444 TYR A O 1
ATOM 3615 N N . LEU A 1 445 ? 11.646 13.660 -22.463 1.00 90.44 445 LEU A N 1
ATOM 3616 C CA . LEU A 1 445 ? 11.351 12.302 -22.940 1.00 90.44 445 LEU A CA 1
ATOM 3617 C C . LEU A 1 445 ? 12.306 11.875 -24.067 1.00 90.44 445 LEU A C 1
ATOM 3619 O O . LEU A 1 445 ? 12.738 10.722 -24.098 1.00 90.44 445 LEU A O 1
ATOM 3623 N N . ALA A 1 446 ? 12.694 12.802 -24.950 1.00 88.69 446 ALA A N 1
ATOM 3624 C CA . ALA A 1 446 ? 13.705 12.544 -25.975 1.00 88.69 446 ALA A CA 1
ATOM 3625 C C . ALA A 1 446 ? 15.087 12.246 -25.364 1.00 88.69 446 ALA A C 1
ATOM 3627 O O . ALA A 1 446 ? 15.801 11.376 -25.863 1.00 88.69 446 ALA A O 1
ATOM 3628 N N . ILE A 1 447 ? 15.451 12.913 -24.260 1.00 90.12 447 ILE A N 1
ATOM 3629 C CA . ILE A 1 447 ? 16.684 12.621 -23.511 1.00 90.12 447 ILE A CA 1
ATOM 3630 C C . ILE A 1 447 ? 16.626 11.215 -22.904 1.00 90.12 447 ILE A C 1
ATOM 3632 O O . ILE A 1 447 ? 17.580 10.462 -23.079 1.00 90.12 447 ILE A O 1
ATOM 3636 N N . ILE A 1 448 ? 15.510 10.829 -22.271 1.00 91.06 448 ILE A N 1
ATOM 3637 C CA . ILE A 1 448 ? 15.333 9.470 -21.724 1.00 91.06 448 ILE A CA 1
ATOM 3638 C C . ILE A 1 448 ? 15.498 8.421 -22.828 1.00 91.06 448 ILE A C 1
ATOM 3640 O O . ILE A 1 448 ? 16.235 7.454 -22.650 1.00 91.06 448 ILE A O 1
ATOM 3644 N N . TYR A 1 449 ? 14.857 8.620 -23.984 1.00 91.31 449 TYR A N 1
ATOM 3645 C CA . TYR A 1 449 ? 14.980 7.689 -25.105 1.00 91.31 449 TYR A CA 1
ATOM 3646 C C . TYR A 1 449 ? 16.422 7.597 -25.626 1.00 91.31 449 TYR A C 1
ATOM 3648 O O . TYR A 1 449 ? 16.934 6.505 -25.859 1.00 91.31 449 TYR A O 1
ATOM 3656 N N . LYS A 1 450 ? 17.115 8.736 -25.744 1.00 90.00 450 LYS A N 1
ATOM 3657 C CA . LYS A 1 450 ? 18.536 8.787 -26.116 1.00 90.00 450 LYS A CA 1
ATOM 3658 C C . LYS A 1 450 ? 19.411 8.032 -25.107 1.00 90.00 450 LYS A C 1
ATOM 3660 O O . LYS A 1 450 ? 20.321 7.321 -25.522 1.00 90.00 450 LYS A O 1
ATOM 3665 N N . ASP A 1 451 ? 19.143 8.158 -23.808 1.00 90.31 451 ASP A N 1
ATOM 3666 C CA . ASP A 1 451 ? 19.884 7.445 -22.760 1.00 90.31 451 ASP A CA 1
ATOM 3667 C C . ASP A 1 451 ? 19.641 5.923 -22.818 1.00 90.31 451 ASP A C 1
ATOM 3669 O O . ASP A 1 451 ? 20.580 5.152 -22.634 1.00 90.31 451 ASP A O 1
ATOM 3673 N N . LEU A 1 452 ? 18.422 5.471 -23.149 1.00 89.88 452 LEU A N 1
ATOM 3674 C CA . LEU A 1 452 ? 18.128 4.046 -23.377 1.00 89.88 452 LEU A CA 1
ATOM 3675 C C . LEU A 1 452 ? 18.944 3.477 -24.544 1.00 89.88 452 LEU A C 1
ATOM 3677 O O . LEU A 1 452 ? 19.566 2.424 -24.411 1.00 89.88 452 LEU A O 1
ATOM 3681 N N . VAL A 1 453 ? 18.995 4.202 -25.664 1.00 88.12 453 VAL A N 1
ATOM 3682 C CA . VAL A 1 453 ? 19.809 3.824 -26.830 1.00 88.12 453 VAL A CA 1
ATOM 3683 C C . VAL A 1 453 ? 21.297 3.816 -26.470 1.00 88.12 453 VAL A C 1
ATOM 3685 O O . VAL A 1 453 ? 22.019 2.900 -26.854 1.00 88.12 453 VAL A O 1
ATOM 3688 N N . ALA A 1 454 ? 21.760 4.800 -25.694 1.00 87.31 454 ALA A N 1
ATOM 3689 C CA . ALA A 1 454 ? 23.146 4.880 -25.245 1.00 87.31 454 ALA A CA 1
ATOM 3690 C C . ALA A 1 454 ? 23.556 3.676 -24.391 1.00 87.31 454 ALA A C 1
ATOM 3692 O O . ALA A 1 454 ? 24.611 3.091 -24.631 1.00 87.31 454 ALA A O 1
ATOM 3693 N N . ASN A 1 455 ? 22.713 3.295 -23.430 1.00 86.50 455 ASN A N 1
ATOM 3694 C CA . ASN A 1 455 ? 22.957 2.149 -22.560 1.00 86.50 455 ASN A CA 1
ATOM 3695 C C . ASN A 1 455 ? 22.955 0.833 -23.348 1.00 86.50 455 ASN A C 1
ATOM 3697 O O . ASN A 1 455 ? 23.802 -0.022 -23.104 1.00 86.50 455 ASN A O 1
ATOM 3701 N N . ALA A 1 456 ? 22.058 0.692 -24.328 1.00 84.50 456 ALA A N 1
ATOM 3702 C CA . ALA A 1 456 ? 22.001 -0.496 -25.174 1.00 84.50 456 ALA A CA 1
ATOM 3703 C C . ALA A 1 456 ? 23.235 -0.623 -26.088 1.00 84.50 456 ALA A C 1
ATOM 3705 O O . ALA A 1 456 ? 23.779 -1.713 -26.230 1.00 84.50 456 ALA A O 1
ATOM 3706 N N . LEU A 1 457 ? 23.724 0.487 -26.656 1.00 82.88 457 LEU A N 1
ATOM 3707 C CA . LEU A 1 457 ? 24.945 0.514 -27.476 1.00 82.88 457 LEU A CA 1
ATOM 3708 C C . LEU A 1 457 ? 26.235 0.321 -26.663 1.00 82.88 457 LEU A C 1
ATOM 3710 O O . LEU A 1 457 ? 27.252 -0.085 -27.220 1.00 82.88 457 LEU A O 1
ATOM 3714 N N . ALA A 1 458 ? 26.221 0.645 -25.368 1.00 82.31 458 ALA A N 1
ATOM 3715 C CA . ALA A 1 458 ? 27.373 0.485 -24.484 1.00 82.31 458 ALA A CA 1
ATOM 3716 C C . ALA A 1 458 ? 27.570 -0.959 -23.995 1.00 82.31 458 ALA A C 1
ATOM 3718 O O . ALA A 1 458 ? 28.630 -1.254 -23.447 1.00 82.31 458 ALA A O 1
ATOM 3719 N N . ASN A 1 459 ? 26.580 -1.840 -24.173 1.00 77.38 459 ASN A N 1
ATOM 3720 C CA . ASN A 1 459 ? 26.645 -3.226 -23.727 1.00 77.38 459 ASN A CA 1
ATOM 3721 C C . ASN A 1 459 ? 27.223 -4.137 -24.838 1.00 77.38 459 ASN A C 1
ATOM 3723 O O . ASN A 1 459 ? 26.518 -4.429 -25.806 1.00 77.38 459 ASN A O 1
ATOM 3727 N N . PRO A 1 460 ? 28.481 -4.609 -24.722 1.00 61.28 460 PRO A N 1
ATOM 3728 C CA . PRO A 1 460 ? 29.146 -5.388 -25.770 1.00 61.28 460 PRO A CA 1
ATOM 3729 C C . PRO A 1 460 ? 28.576 -6.806 -25.951 1.00 61.28 460 PRO A C 1
ATOM 3731 O O . PRO A 1 460 ? 28.880 -7.443 -26.956 1.00 61.28 460 PRO A O 1
ATOM 3734 N N . ALA A 1 461 ? 27.743 -7.292 -25.021 1.00 57.50 461 ALA A N 1
ATOM 3735 C CA . ALA A 1 461 ? 27.115 -8.615 -25.086 1.00 57.50 461 ALA A CA 1
ATOM 3736 C C . ALA A 1 461 ? 25.917 -8.685 -26.060 1.00 57.50 461 ALA A C 1
ATOM 3738 O O . ALA A 1 461 ? 25.460 -9.769 -26.425 1.00 57.50 461 ALA A O 1
ATOM 3739 N N . ILE A 1 462 ? 25.386 -7.540 -26.504 1.00 62.00 462 ILE A N 1
ATOM 3740 C CA . ILE A 1 462 ? 24.191 -7.484 -27.354 1.00 62.00 462 ILE A CA 1
ATOM 3741 C C . ILE A 1 462 ? 24.606 -7.514 -28.832 1.00 62.00 462 ILE A C 1
ATOM 3743 O O . ILE A 1 462 ? 24.995 -6.500 -29.408 1.00 62.00 462 ILE A O 1
ATOM 3747 N N . SER A 1 463 ? 24.486 -8.680 -29.475 1.00 58.53 463 SER A N 1
ATOM 3748 C CA . SER A 1 463 ? 24.762 -8.842 -30.915 1.00 58.53 463 SER A CA 1
ATOM 3749 C C . SER A 1 463 ? 23.686 -8.222 -31.822 1.00 58.53 463 SER A C 1
ATOM 3751 O O . SER A 1 463 ? 23.981 -7.832 -32.953 1.00 58.53 463 SER A O 1
ATOM 3753 N N . GLN A 1 464 ? 22.444 -8.101 -31.333 1.00 66.75 464 GLN A N 1
ATOM 3754 C CA . GLN A 1 464 ? 21.320 -7.441 -32.006 1.00 66.75 464 GLN A CA 1
ATOM 3755 C C . GLN A 1 464 ? 20.503 -6.625 -31.001 1.00 66.75 464 GLN A C 1
ATOM 3757 O O . GLN A 1 464 ? 20.033 -7.157 -29.998 1.00 66.75 464 GLN A O 1
ATOM 3762 N N . LEU A 1 465 ? 20.319 -5.333 -31.282 1.00 78.50 465 LEU A N 1
ATOM 3763 C CA . LEU A 1 465 ? 19.526 -4.438 -30.439 1.00 78.50 465 LEU A CA 1
ATOM 3764 C C . LEU A 1 465 ? 18.042 -4.844 -30.416 1.00 78.50 465 LEU A C 1
ATOM 3766 O O . LEU A 1 465 ? 17.526 -5.352 -31.419 1.00 78.50 465 LEU A O 1
ATOM 3770 N N . PRO A 1 466 ? 17.313 -4.544 -29.323 1.00 81.25 466 PRO A N 1
ATOM 3771 C CA . PRO A 1 466 ? 15.863 -4.675 -29.294 1.00 81.25 466 PRO A CA 1
ATOM 3772 C C . PRO A 1 466 ? 15.214 -3.948 -30.478 1.00 81.25 466 PRO A C 1
ATOM 3774 O O . PRO A 1 466 ? 15.643 -2.857 -30.871 1.00 81.25 466 PRO A O 1
ATOM 3777 N N . LYS A 1 467 ? 14.138 -4.524 -31.033 1.00 80.81 467 LYS A N 1
ATOM 3778 C CA . LYS A 1 467 ? 13.384 -3.922 -32.152 1.00 80.81 467 LYS A CA 1
ATOM 3779 C C . LYS A 1 467 ? 12.862 -2.523 -31.827 1.00 80.81 467 LYS A C 1
ATOM 3781 O O . LYS A 1 467 ? 12.715 -1.710 -32.722 1.00 80.81 467 LYS A O 1
ATOM 3786 N N . THR A 1 468 ? 12.612 -2.231 -30.557 1.00 84.06 468 THR A N 1
ATOM 3787 C CA . THR A 1 468 ? 12.147 -0.920 -30.096 1.00 84.06 468 THR A CA 1
ATOM 3788 C C . THR A 1 468 ? 13.220 0.163 -30.160 1.00 84.06 468 THR A C 1
ATOM 3790 O O . THR A 1 468 ? 12.883 1.337 -30.278 1.00 84.06 468 THR A O 1
ATOM 3793 N N . LEU A 1 469 ? 14.501 -0.219 -30.113 1.00 84.06 469 LEU A N 1
ATOM 3794 C CA . LEU A 1 469 ? 15.662 0.677 -30.145 1.00 84.06 469 LEU A CA 1
ATOM 3795 C C . LEU A 1 469 ? 16.406 0.638 -31.492 1.00 84.06 469 LEU A C 1
ATOM 3797 O O . LEU A 1 469 ? 17.418 1.318 -31.652 1.00 84.06 469 LEU A O 1
ATOM 3801 N N . SER A 1 470 ? 15.915 -0.135 -32.465 1.00 84.88 470 SER A N 1
ATOM 3802 C CA . SER A 1 470 ? 16.530 -0.296 -33.786 1.00 84.88 470 SER A CA 1
ATOM 3803 C C . SER A 1 470 ? 15.491 -0.386 -34.913 1.00 84.88 470 SER A C 1
ATOM 3805 O O . SER A 1 470 ? 14.304 -0.611 -34.693 1.00 84.88 470 SER A O 1
ATOM 3807 N N . GLY A 1 471 ? 15.908 -0.175 -36.161 1.00 85.12 471 GLY A N 1
ATOM 3808 C CA . GLY A 1 471 ? 15.048 -0.378 -37.329 1.00 85.12 471 GLY A CA 1
ATOM 3809 C C . GLY A 1 471 ? 13.846 0.578 -37.406 1.00 85.12 471 GLY A C 1
ATOM 3810 O O . GLY A 1 471 ? 13.981 1.793 -37.256 1.00 85.12 471 GLY A O 1
ATOM 3811 N N . HIS A 1 472 ? 12.660 0.039 -37.714 1.00 86.69 472 HIS A N 1
ATOM 3812 C CA . HIS A 1 472 ? 11.456 0.830 -38.011 1.00 86.69 472 HIS A CA 1
ATOM 3813 C C . HIS A 1 472 ? 10.954 1.654 -36.814 1.00 86.69 472 HIS A C 1
ATOM 3815 O O . HIS A 1 472 ? 10.528 2.802 -36.976 1.00 86.69 472 HIS A O 1
ATOM 3821 N N . ASP A 1 473 ? 10.995 1.088 -35.611 1.00 86.44 473 ASP A N 1
ATOM 3822 C CA . ASP A 1 473 ? 10.423 1.728 -34.426 1.00 86.44 473 ASP A CA 1
ATOM 3823 C C . ASP A 1 473 ? 11.301 2.881 -33.934 1.00 86.44 473 ASP A C 1
ATOM 3825 O O . ASP A 1 473 ? 10.774 3.952 -33.607 1.00 86.44 473 ASP A O 1
ATOM 3829 N N . PHE A 1 474 ? 12.624 2.709 -34.020 1.00 89.06 474 PHE A N 1
ATOM 3830 C CA . PHE A 1 474 ? 13.608 3.767 -33.806 1.00 89.06 474 PHE A CA 1
ATOM 3831 C C . PHE A 1 474 ? 13.432 4.922 -34.799 1.00 89.06 474 PHE A C 1
ATOM 3833 O O . PHE A 1 474 ? 13.308 6.080 -34.389 1.00 89.06 474 PHE A O 1
ATOM 3840 N N . ARG A 1 475 ? 13.312 4.608 -36.097 1.00 89.81 475 ARG A N 1
ATOM 3841 C CA . ARG A 1 475 ? 13.006 5.596 -37.144 1.00 89.81 475 ARG A CA 1
ATOM 3842 C C . ARG A 1 475 ? 11.715 6.358 -36.843 1.00 89.81 475 ARG A C 1
ATOM 3844 O O . ARG A 1 475 ? 11.689 7.584 -36.920 1.00 89.81 475 ARG A O 1
ATOM 3851 N N . THR A 1 476 ? 10.659 5.648 -36.448 1.00 89.12 476 THR A N 1
ATOM 3852 C CA . THR A 1 476 ? 9.348 6.245 -36.156 1.00 89.12 476 THR A CA 1
ATOM 3853 C C . THR A 1 476 ? 9.423 7.270 -35.023 1.00 89.12 476 THR A C 1
ATOM 3855 O O . THR A 1 476 ? 8.817 8.338 -35.133 1.00 89.12 476 THR A O 1
ATOM 3858 N N . ILE A 1 477 ? 10.163 6.979 -33.946 1.00 89.06 477 ILE A N 1
ATOM 3859 C CA . ILE A 1 477 ? 10.350 7.926 -32.836 1.00 89.06 477 ILE A CA 1
ATOM 3860 C C . ILE A 1 477 ? 11.093 9.183 -33.297 1.00 89.06 477 ILE A C 1
ATOM 3862 O O . ILE A 1 477 ? 10.650 10.297 -33.001 1.00 89.06 477 ILE A O 1
ATOM 3866 N N . PHE A 1 478 ? 12.179 9.028 -34.056 1.00 89.50 478 PHE A N 1
ATOM 3867 C CA . PHE A 1 478 ? 12.949 10.171 -34.538 1.00 89.50 478 PHE A CA 1
ATOM 3868 C C . PHE A 1 478 ? 12.162 11.028 -35.533 1.00 89.50 478 PHE A C 1
ATOM 3870 O O . PHE A 1 478 ? 12.080 12.236 -35.344 1.00 89.50 478 PHE A O 1
ATOM 3877 N N . GLU A 1 479 ? 11.531 10.429 -36.544 1.00 87.38 479 GLU A N 1
ATOM 3878 C CA . GLU A 1 479 ? 10.831 11.178 -37.596 1.00 87.38 479 GLU A CA 1
ATOM 3879 C C . GLU A 1 479 ? 9.531 11.833 -37.117 1.00 87.38 479 GLU A C 1
ATOM 3881 O O . GLU A 1 479 ? 9.211 12.944 -37.535 1.00 87.38 479 GLU A O 1
ATOM 3886 N N . ARG A 1 480 ? 8.749 11.155 -36.266 1.00 85.06 480 ARG A N 1
ATOM 3887 C CA . ARG A 1 480 ? 7.403 11.635 -35.904 1.00 85.06 480 ARG A CA 1
ATOM 3888 C C . ARG A 1 480 ? 7.350 12.412 -34.595 1.00 85.06 480 ARG A C 1
ATOM 3890 O O . ARG A 1 480 ? 6.436 13.218 -34.427 1.00 85.06 480 ARG A O 1
ATOM 3897 N N . HIS A 1 481 ? 8.280 12.173 -33.671 1.00 86.50 481 HIS A N 1
ATOM 3898 C CA . HIS A 1 481 ? 8.157 12.662 -32.294 1.00 86.50 481 HIS A CA 1
ATOM 3899 C C . HIS A 1 481 ? 9.316 13.564 -31.850 1.00 86.50 481 HIS A C 1
ATOM 3901 O O . HIS A 1 481 ? 9.062 14.662 -31.347 1.00 86.50 481 HIS A O 1
ATOM 3907 N N . ILE A 1 482 ? 10.568 13.140 -32.054 1.00 86.94 482 ILE A N 1
ATOM 3908 C CA . ILE A 1 482 ? 11.747 13.919 -31.643 1.00 86.94 482 ILE A CA 1
ATOM 3909 C C . ILE A 1 482 ? 12.014 15.036 -32.661 1.00 86.94 482 ILE A C 1
ATOM 3911 O O . ILE A 1 482 ? 11.859 16.215 -32.355 1.00 86.94 482 ILE A O 1
ATOM 3915 N N . CYS A 1 483 ? 12.338 14.677 -33.903 1.00 87.94 483 CYS A N 1
ATOM 3916 C CA . CYS A 1 483 ? 12.747 15.603 -34.958 1.00 87.94 483 CYS A CA 1
ATOM 3917 C C . CYS A 1 483 ? 11.551 16.107 -35.776 1.00 87.94 483 CYS A C 1
ATOM 3919 O O . CYS A 1 483 ? 11.513 15.958 -36.996 1.00 87.94 483 CYS A O 1
ATOM 3921 N N . CYS A 1 484 ? 10.569 16.715 -35.106 1.00 85.00 484 CYS A N 1
ATOM 3922 C CA . CYS A 1 484 ? 9.404 17.306 -35.761 1.00 85.00 484 CYS A CA 1
ATOM 3923 C C . CYS A 1 484 ? 9.180 18.771 -35.357 1.00 85.00 484 CYS A C 1
ATOM 3925 O O . CYS A 1 484 ? 9.218 19.130 -34.174 1.00 85.00 484 CYS A O 1
ATOM 3927 N N . LEU A 1 485 ? 8.921 19.603 -36.369 1.00 83.50 485 LEU A N 1
ATOM 3928 C CA . LEU A 1 485 ? 8.547 21.012 -36.247 1.00 83.50 485 LEU A CA 1
ATOM 3929 C C . LEU A 1 485 ? 7.021 21.127 -36.316 1.00 83.50 485 LEU A C 1
ATOM 3931 O O . LEU A 1 485 ? 6.420 20.592 -37.246 1.00 83.50 485 LEU A O 1
ATOM 3935 N N . ALA A 1 486 ? 6.395 21.798 -35.345 1.00 76.94 486 ALA A N 1
ATOM 3936 C CA . ALA A 1 486 ? 4.935 21.827 -35.212 1.00 76.94 486 ALA A CA 1
ATOM 3937 C C . ALA A 1 486 ? 4.237 22.483 -36.415 1.00 76.94 486 ALA A C 1
ATOM 3939 O O . ALA A 1 486 ? 3.272 21.925 -36.931 1.00 76.94 486 ALA A O 1
ATOM 3940 N N . ASN A 1 487 ? 4.783 23.604 -36.898 1.00 82.12 487 ASN A N 1
ATOM 3941 C CA . ASN A 1 487 ? 4.262 24.363 -38.040 1.00 82.12 487 ASN A CA 1
ATOM 3942 C C . ASN A 1 487 ? 5.282 24.415 -39.193 1.00 82.12 487 ASN A C 1
ATOM 3944 O O . ASN A 1 487 ? 5.312 25.356 -39.983 1.00 82.12 487 ASN A O 1
ATOM 3948 N N . GLY A 1 488 ? 6.181 23.426 -39.273 1.00 83.00 488 GLY A N 1
ATOM 3949 C CA . GLY A 1 488 ? 7.268 23.434 -40.251 1.00 83.00 488 GLY A CA 1
ATOM 3950 C C . GLY A 1 488 ? 8.157 24.671 -40.089 1.00 83.00 488 GLY A C 1
ATOM 3951 O O . GLY A 1 488 ? 8.684 24.922 -39.006 1.00 83.00 488 GLY A O 1
ATOM 3952 N N . VAL A 1 489 ? 8.308 25.443 -41.163 1.00 84.88 489 VAL A N 1
ATOM 3953 C CA . VAL A 1 489 ? 9.167 26.636 -41.219 1.00 84.88 489 VAL A CA 1
ATOM 3954 C C . VAL A 1 489 ? 8.633 27.795 -40.354 1.00 84.88 489 VAL A C 1
ATOM 3956 O O . VAL A 1 489 ? 9.414 28.622 -39.897 1.00 84.88 489 VAL A O 1
ATOM 3959 N N . GLU A 1 490 ? 7.329 27.820 -40.061 1.00 82.38 490 GLU A N 1
ATOM 3960 C CA . GLU A 1 490 ? 6.667 28.852 -39.239 1.00 82.38 490 GLU A CA 1
ATOM 3961 C C . GLU A 1 490 ? 6.655 28.515 -37.737 1.00 82.38 490 GLU A C 1
ATOM 3963 O O . GLU A 1 490 ? 5.935 29.128 -36.951 1.00 82.38 490 GLU A O 1
ATOM 3968 N N . THR A 1 491 ? 7.398 27.491 -37.317 1.00 84.94 491 THR A N 1
ATOM 3969 C CA . THR A 1 491 ? 7.451 27.102 -35.902 1.00 84.94 491 THR A CA 1
ATOM 3970 C C . THR A 1 491 ? 8.097 28.211 -35.074 1.00 84.94 491 THR A C 1
ATOM 3972 O O . THR A 1 491 ? 9.174 28.689 -35.427 1.00 84.94 491 THR A O 1
ATOM 3975 N N . ASP A 1 492 ? 7.482 28.575 -33.946 1.00 85.19 492 ASP A N 1
ATOM 3976 C CA . ASP A 1 492 ? 8.086 29.506 -32.993 1.00 85.19 492 ASP A CA 1
ATOM 3977 C C . ASP A 1 492 ? 9.329 28.867 -32.357 1.00 85.19 492 ASP A C 1
ATOM 3979 O O . ASP A 1 492 ? 9.262 27.946 -31.543 1.00 85.19 492 ASP A O 1
ATOM 3983 N N . ILE A 1 493 ? 10.502 29.338 -32.760 1.00 86.62 493 ILE A N 1
ATOM 3984 C CA . ILE A 1 493 ? 11.772 28.749 -32.337 1.00 86.62 493 ILE A CA 1
ATOM 3985 C C . ILE A 1 493 ? 12.060 29.039 -30.864 1.00 86.62 493 ILE A C 1
ATOM 3987 O O . ILE A 1 493 ? 12.757 28.249 -30.225 1.00 86.62 493 ILE A O 1
ATOM 3991 N N . LEU A 1 494 ? 11.537 30.135 -30.308 1.00 83.19 494 LEU A N 1
ATOM 3992 C CA . LEU A 1 494 ? 11.756 30.472 -28.906 1.00 83.19 494 LEU A CA 1
ATOM 3993 C C . LEU A 1 494 ? 10.949 29.552 -27.996 1.00 83.19 494 LEU A C 1
ATOM 3995 O O . LEU A 1 494 ? 11.521 28.957 -27.080 1.00 83.19 494 LEU A O 1
ATOM 3999 N N . GLU A 1 495 ? 9.661 29.374 -28.287 1.00 82.38 495 GLU A N 1
ATOM 4000 C CA . GLU A 1 495 ? 8.784 28.490 -27.509 1.00 82.38 495 GLU A CA 1
ATOM 4001 C C . GLU A 1 495 ? 9.238 27.017 -27.591 1.00 82.38 495 GLU A C 1
ATOM 4003 O O . GLU A 1 495 ? 9.185 26.278 -26.606 1.00 82.38 495 GLU A O 1
ATOM 4008 N N . TYR A 1 496 ? 9.759 26.589 -28.747 1.00 83.75 496 TYR A N 1
ATOM 4009 C CA . TYR A 1 496 ? 10.199 25.209 -28.985 1.00 83.75 496 TYR A CA 1
ATOM 4010 C C . TYR A 1 496 ? 11.699 24.981 -28.739 1.00 83.75 496 TYR A C 1
ATOM 4012 O O . TYR A 1 496 ? 12.199 23.880 -29.000 1.00 83.75 496 TYR A O 1
ATOM 4020 N N . SER A 1 497 ? 12.425 25.980 -28.233 1.00 86.31 497 SER A N 1
ATOM 4021 C CA . SER A 1 497 ? 13.889 25.965 -28.103 1.00 86.31 497 SER A CA 1
ATOM 4022 C C . SER A 1 497 ? 14.417 24.739 -27.345 1.00 86.31 497 SER A C 1
ATOM 4024 O O . SER A 1 497 ? 15.261 24.012 -27.875 1.00 86.31 497 SER A O 1
ATOM 4026 N N . ASP A 1 498 ? 13.857 24.424 -26.175 1.00 84.00 498 ASP A N 1
ATOM 4027 C CA . ASP A 1 498 ? 14.253 23.264 -25.358 1.00 84.00 498 ASP A CA 1
ATOM 4028 C C . ASP A 1 498 ? 14.080 21.929 -26.097 1.00 84.00 498 ASP A C 1
ATOM 4030 O O . ASP A 1 498 ? 14.944 21.041 -26.048 1.00 84.00 498 ASP A O 1
ATOM 4034 N N . LYS A 1 499 ? 12.969 21.784 -26.832 1.00 85.62 499 LYS A N 1
ATOM 4035 C CA . LYS A 1 499 ? 12.689 20.591 -27.639 1.00 85.62 499 LYS A CA 1
ATOM 4036 C C . LYS A 1 499 ? 13.669 20.493 -28.807 1.00 85.62 499 LYS A C 1
ATOM 4038 O O . LYS A 1 499 ? 14.206 19.412 -29.057 1.00 85.62 499 LYS A O 1
ATOM 4043 N N . ILE A 1 500 ? 13.923 21.597 -29.510 1.00 89.38 500 ILE A N 1
ATOM 4044 C CA . ILE A 1 500 ? 14.835 21.645 -30.662 1.00 89.38 500 ILE A CA 1
ATOM 4045 C C . ILE A 1 500 ? 16.262 21.298 -30.223 1.00 89.38 500 ILE A C 1
ATOM 4047 O O . ILE A 1 500 ? 16.901 20.452 -30.851 1.00 89.38 500 ILE A O 1
ATOM 4051 N N . ILE A 1 501 ? 16.740 21.876 -29.117 1.00 88.94 501 ILE A N 1
ATOM 4052 C CA . ILE A 1 501 ? 18.067 21.595 -28.550 1.00 88.94 501 ILE A CA 1
ATOM 4053 C C . ILE A 1 501 ? 18.188 20.116 -28.176 1.00 88.94 501 ILE A C 1
ATOM 4055 O O . ILE A 1 501 ? 19.152 19.454 -28.568 1.00 88.94 501 ILE A O 1
ATOM 4059 N N . SER A 1 502 ? 17.194 19.568 -27.472 1.00 88.50 502 SER A N 1
ATOM 4060 C CA . SER A 1 502 ? 17.171 18.149 -27.090 1.00 88.50 502 SER A CA 1
ATOM 4061 C C . SER A 1 502 ? 17.198 17.230 -28.317 1.00 88.50 502 SER A C 1
ATOM 4063 O O . SER A 1 502 ? 17.940 16.248 -28.349 1.00 88.50 502 SER A O 1
ATOM 4065 N N . SER A 1 503 ? 16.459 17.595 -29.366 1.00 89.69 503 SER A N 1
ATOM 4066 C CA . SER A 1 503 ? 16.392 16.849 -30.627 1.00 89.69 503 SER A CA 1
ATOM 4067 C C . SER A 1 503 ? 17.721 16.873 -31.385 1.00 89.69 503 SER A C 1
ATOM 4069 O O . SER A 1 503 ? 18.195 15.836 -31.844 1.00 89.69 503 SER A O 1
ATOM 4071 N N . LEU A 1 504 ? 18.370 18.038 -31.476 1.00 91.06 504 LEU A N 1
ATOM 4072 C CA . LEU A 1 504 ? 19.694 18.172 -32.090 1.00 91.06 504 LEU A CA 1
ATOM 4073 C C . LEU A 1 504 ? 20.763 17.402 -31.306 1.00 91.06 504 LEU A C 1
ATOM 4075 O O . LEU A 1 504 ? 21.624 16.765 -31.911 1.00 91.06 504 LEU A O 1
ATOM 4079 N N . ASN A 1 505 ? 20.687 17.399 -29.974 1.00 89.38 505 ASN A N 1
ATOM 4080 C CA . ASN A 1 505 ? 21.584 16.611 -29.131 1.00 89.38 505 ASN A CA 1
ATOM 4081 C C . ASN A 1 505 ? 21.387 15.102 -29.328 1.00 89.38 505 ASN A C 1
ATOM 4083 O O . ASN A 1 505 ? 22.375 14.370 -29.387 1.00 89.38 505 ASN A O 1
ATOM 4087 N N . ALA A 1 506 ? 20.146 14.631 -29.483 1.00 87.56 506 ALA A N 1
ATOM 4088 C CA . ALA A 1 506 ? 19.860 13.229 -29.782 1.00 87.56 506 ALA A CA 1
ATOM 4089 C C . ALA A 1 506 ? 20.397 12.804 -31.164 1.00 87.56 506 ALA A C 1
ATOM 4091 O O . ALA A 1 506 ? 21.000 11.735 -31.289 1.00 87.56 506 ALA A O 1
ATOM 4092 N N . LEU A 1 507 ? 20.255 13.661 -32.184 1.00 89.75 507 LEU A N 1
ATOM 4093 C CA . LEU A 1 507 ? 20.839 13.439 -33.514 1.00 89.75 507 LEU A CA 1
ATOM 4094 C C . LEU A 1 507 ? 22.367 13.404 -33.465 1.00 89.75 507 LEU A C 1
ATOM 4096 O O . LEU A 1 507 ? 22.988 12.485 -33.996 1.00 89.75 507 LEU A O 1
ATOM 4100 N N . ARG A 1 508 ? 22.974 14.384 -32.787 1.00 88.88 508 ARG A N 1
ATOM 4101 C CA . ARG A 1 508 ? 24.426 14.465 -32.609 1.00 88.88 508 ARG A CA 1
ATOM 4102 C C . ARG A 1 508 ? 24.964 13.227 -31.897 1.00 88.88 508 ARG A C 1
ATOM 4104 O O . ARG A 1 508 ? 25.977 12.686 -32.320 1.00 88.88 508 ARG A O 1
ATOM 4111 N N . PHE A 1 509 ? 24.296 12.777 -30.837 1.00 89.31 509 PHE A N 1
ATOM 4112 C CA . PHE A 1 509 ? 24.672 11.563 -30.118 1.00 89.31 509 PHE A CA 1
ATOM 4113 C C . PHE A 1 509 ? 24.631 10.329 -31.027 1.00 89.31 509 PHE A C 1
ATOM 4115 O O . PHE A 1 509 ? 25.619 9.604 -31.106 1.00 89.31 509 PHE A O 1
ATOM 4122 N N . SER A 1 510 ? 23.521 10.131 -31.745 1.00 85.62 510 SER A N 1
ATOM 4123 C CA . SER A 1 510 ? 23.325 8.962 -32.613 1.00 85.62 510 SER A CA 1
ATOM 4124 C C . SER A 1 510 ? 24.392 8.898 -33.711 1.00 85.62 510 SER A C 1
ATOM 4126 O O . SER A 1 510 ? 25.016 7.858 -33.902 1.00 85.62 510 SER A O 1
ATOM 4128 N N . ALA A 1 511 ? 24.705 10.038 -34.338 1.00 86.00 511 ALA A N 1
ATOM 4129 C CA . ALA A 1 511 ? 25.759 10.139 -35.348 1.00 86.00 511 ALA A CA 1
ATOM 4130 C C . ALA A 1 511 ? 27.175 9.861 -34.801 1.00 86.00 511 ALA A C 1
ATOM 4132 O O . ALA A 1 511 ? 28.027 9.365 -35.532 1.00 86.00 511 ALA A O 1
ATOM 4133 N N . LEU A 1 512 ? 27.442 10.189 -33.530 1.00 85.81 512 LEU A N 1
ATOM 4134 C CA . LEU A 1 512 ? 28.756 10.021 -32.893 1.00 85.81 512 LEU A CA 1
ATOM 4135 C C . LEU A 1 512 ? 28.969 8.656 -32.231 1.00 85.81 512 LEU A C 1
ATOM 4137 O O . LEU A 1 512 ? 30.090 8.375 -31.805 1.00 85.81 512 LEU A O 1
ATOM 4141 N N . LYS A 1 513 ? 27.923 7.849 -32.041 1.00 84.06 513 LYS A N 1
ATOM 4142 C CA . LYS A 1 513 ? 28.025 6.565 -31.330 1.00 84.06 513 LYS A CA 1
ATOM 4143 C C . LYS A 1 513 ? 27.677 5.363 -32.190 1.00 84.06 513 LYS A C 1
ATOM 4145 O O . LYS A 1 513 ? 28.300 4.324 -32.003 1.00 84.06 513 LYS A O 1
ATOM 4150 N N . ASP A 1 514 ? 26.766 5.495 -33.149 1.00 82.81 514 ASP A N 1
ATOM 4151 C CA . ASP A 1 514 ? 26.343 4.375 -33.988 1.00 82.81 514 ASP A CA 1
ATOM 4152 C C . ASP A 1 514 ? 27.168 4.255 -35.284 1.00 82.81 514 ASP A C 1
ATOM 4154 O O . ASP A 1 514 ? 26.642 4.359 -36.391 1.00 82.81 514 ASP A O 1
ATOM 4158 N N . TYR A 1 515 ? 28.488 4.067 -35.175 1.00 79.75 515 TYR A N 1
ATOM 4159 C CA . TYR A 1 515 ? 29.371 3.950 -36.353 1.00 79.75 515 TYR A CA 1
ATOM 4160 C C . TYR A 1 515 ? 29.111 2.687 -37.183 1.00 79.75 515 TYR A C 1
ATOM 4162 O O . TYR A 1 515 ? 29.307 2.690 -38.396 1.00 79.75 515 TYR A O 1
ATOM 4170 N N . SER A 1 516 ? 28.676 1.609 -36.532 1.00 77.00 516 SER A N 1
ATOM 4171 C CA . SER A 1 516 ? 28.364 0.315 -37.146 1.00 77.00 516 SER A CA 1
ATOM 4172 C C . SER A 1 516 ? 26.919 0.211 -37.649 1.00 77.00 516 SER A C 1
ATOM 4174 O O . SER A 1 516 ? 26.541 -0.836 -38.170 1.00 77.00 516 SER A O 1
ATOM 4176 N N . ASN A 1 517 ? 26.128 1.287 -37.540 1.00 84.06 517 ASN A N 1
ATOM 4177 C CA . ASN A 1 517 ? 24.727 1.354 -37.967 1.00 84.06 517 ASN A CA 1
ATOM 4178 C C . ASN A 1 517 ? 23.833 0.265 -37.341 1.00 84.06 517 ASN A C 1
ATOM 4180 O O . ASN A 1 517 ? 22.917 -0.247 -37.987 1.00 84.06 517 ASN A O 1
ATOM 4184 N N . LEU A 1 518 ? 24.089 -0.093 -36.082 1.00 81.69 518 LEU A N 1
ATOM 4185 C CA . LEU A 1 518 ? 23.332 -1.101 -35.340 1.00 81.69 518 LEU A CA 1
ATOM 4186 C C . LEU A 1 518 ? 21.890 -0.651 -35.081 1.00 81.69 518 LEU A C 1
ATOM 4188 O O . LEU A 1 518 ? 20.979 -1.477 -35.077 1.00 81.69 518 LEU A O 1
ATOM 4192 N N . THR A 1 519 ? 21.655 0.653 -34.901 1.00 83.88 519 THR A N 1
ATOM 4193 C CA . THR A 1 519 ? 20.294 1.190 -34.719 1.00 83.88 519 THR A CA 1
ATOM 4194 C C . THR A 1 519 ? 19.549 1.344 -36.050 1.00 83.88 519 THR A C 1
ATOM 4196 O O . THR A 1 519 ? 18.319 1.416 -36.072 1.00 83.88 519 THR A O 1
ATOM 4199 N N . GLY A 1 520 ? 20.270 1.378 -37.177 1.00 83.81 520 GLY A N 1
ATOM 4200 C CA . GLY A 1 520 ? 19.731 1.728 -38.492 1.00 83.81 520 GLY A CA 1
ATOM 4201 C C . GLY A 1 520 ? 19.612 3.238 -38.739 1.00 83.81 520 GLY A C 1
ATOM 4202 O O . GLY A 1 520 ? 18.967 3.635 -39.711 1.00 83.81 520 GLY A O 1
ATOM 4203 N N . PHE A 1 521 ? 20.212 4.078 -37.885 1.00 88.12 521 PHE A N 1
ATOM 4204 C CA . PHE A 1 521 ? 20.204 5.544 -37.975 1.00 88.12 521 PHE A CA 1
ATOM 4205 C C . PHE A 1 521 ? 20.627 6.082 -39.350 1.00 88.12 521 PHE A C 1
ATOM 4207 O O . PHE A 1 521 ? 19.966 6.961 -39.909 1.00 88.12 521 PHE A O 1
ATOM 4214 N N . TRP A 1 522 ? 21.689 5.529 -39.941 1.00 87.88 522 TRP A N 1
ATOM 4215 C CA . TRP A 1 522 ? 22.222 6.014 -41.218 1.00 87.88 522 TRP A CA 1
ATOM 4216 C C . TRP A 1 522 ? 21.299 5.727 -42.405 1.00 87.88 522 TRP A C 1
ATOM 4218 O O . TRP A 1 522 ? 21.426 6.369 -43.443 1.00 87.88 522 TRP A O 1
ATOM 4228 N N . ASN A 1 523 ? 20.327 4.823 -42.254 1.00 88.12 523 ASN A N 1
ATOM 4229 C CA . ASN A 1 523 ? 19.414 4.450 -43.336 1.00 88.12 523 ASN A CA 1
ATOM 4230 C C . ASN A 1 523 ? 18.347 5.521 -43.622 1.00 88.12 523 ASN A C 1
ATOM 4232 O O . ASN A 1 523 ? 17.726 5.479 -44.680 1.00 88.12 523 ASN A O 1
ATOM 4236 N N . PHE A 1 524 ? 18.092 6.446 -42.688 1.00 88.56 524 PHE A N 1
ATOM 4237 C CA . PHE A 1 524 ? 17.032 7.461 -42.812 1.00 88.56 524 PHE A CA 1
ATOM 4238 C C . PHE A 1 524 ? 17.504 8.892 -42.494 1.00 88.56 524 PHE A C 1
ATOM 4240 O O . PHE A 1 524 ? 16.695 9.812 -42.359 1.00 88.56 524 PHE A O 1
ATOM 4247 N N . ILE A 1 525 ? 18.818 9.121 -42.412 1.00 88.06 525 ILE A N 1
ATOM 4248 C CA . ILE A 1 525 ? 19.384 10.456 -42.164 1.00 88.06 525 ILE A CA 1
ATOM 4249 C C . ILE A 1 525 ? 19.057 11.458 -43.283 1.00 88.06 525 ILE A C 1
ATOM 4251 O O . ILE A 1 525 ? 18.834 12.638 -43.009 1.00 88.06 525 ILE A O 1
ATOM 4255 N N . ASP A 1 526 ? 18.965 10.994 -44.532 1.00 87.88 526 ASP A N 1
ATOM 4256 C CA . ASP A 1 526 ? 18.591 11.832 -45.677 1.00 87.88 526 ASP A CA 1
ATOM 4257 C C . ASP A 1 526 ? 17.149 12.342 -45.558 1.00 87.88 526 ASP A C 1
ATOM 4259 O O . ASP A 1 526 ? 16.871 13.515 -45.833 1.00 87.88 526 ASP A O 1
ATOM 4263 N N . ASP A 1 527 ? 16.249 11.490 -45.061 1.00 88.81 527 ASP A N 1
ATOM 4264 C CA . ASP A 1 527 ? 14.860 11.851 -44.789 1.00 88.81 527 ASP A CA 1
ATOM 4265 C C . ASP A 1 527 ? 14.777 12.884 -43.654 1.00 88.81 527 ASP A C 1
ATOM 4267 O O . ASP A 1 527 ? 14.070 13.886 -43.781 1.00 88.81 527 ASP A O 1
ATOM 4271 N N . LEU A 1 528 ? 15.563 12.724 -42.581 1.00 89.38 528 LEU A N 1
ATOM 4272 C CA . LEU A 1 528 ? 15.667 13.719 -41.502 1.00 89.38 528 LEU A CA 1
ATOM 4273 C C . LEU A 1 528 ? 16.249 15.053 -41.984 1.00 89.38 528 LEU A C 1
ATOM 4275 O O . LEU A 1 528 ? 15.804 16.125 -41.565 1.00 89.38 528 LEU A O 1
ATOM 4279 N N . ASN A 1 529 ? 17.230 15.017 -42.883 1.00 89.50 529 ASN A N 1
ATOM 4280 C CA . ASN A 1 529 ? 17.811 16.227 -43.448 1.00 89.50 529 ASN A CA 1
ATOM 4281 C C . ASN A 1 529 ? 16.769 17.012 -44.258 1.00 89.50 529 ASN A C 1
ATOM 4283 O O . ASN A 1 529 ? 16.654 18.232 -44.124 1.00 89.50 529 ASN A O 1
ATOM 4287 N N . LYS A 1 530 ? 15.969 16.301 -45.060 1.00 88.81 530 LYS A N 1
ATOM 4288 C CA . LYS A 1 530 ? 14.899 16.885 -45.871 1.00 88.81 530 LYS A CA 1
ATOM 4289 C C . LYS A 1 530 ? 13.734 17.403 -45.026 1.00 88.81 530 LYS A C 1
ATOM 4291 O O . LYS A 1 530 ? 13.256 18.502 -45.288 1.00 88.81 530 LYS A O 1
ATOM 4296 N N . ASN A 1 531 ? 13.289 16.628 -44.040 1.00 87.81 531 ASN A N 1
ATOM 4297 C CA . ASN A 1 531 ? 12.032 16.879 -43.331 1.00 87.81 531 ASN A CA 1
ATOM 4298 C C . ASN A 1 531 ? 12.201 17.690 -42.035 1.00 87.81 531 ASN A C 1
ATOM 4300 O O . ASN A 1 531 ? 11.224 18.260 -41.558 1.00 87.81 531 ASN A O 1
ATOM 4304 N N . TYR A 1 532 ? 13.412 17.768 -41.472 1.00 91.12 532 TYR A N 1
ATOM 4305 C CA . TYR A 1 532 ? 13.671 18.472 -40.211 1.00 91.12 532 TYR A CA 1
ATOM 4306 C C . TYR A 1 532 ? 14.804 19.500 -40.315 1.00 91.12 532 TYR A C 1
ATOM 4308 O O . TYR A 1 532 ? 14.569 20.680 -40.070 1.00 91.12 532 TYR A O 1
ATOM 4316 N N . LEU A 1 533 ? 16.022 19.104 -40.711 1.00 92.00 533 LEU A N 1
ATOM 4317 C CA . LEU A 1 533 ? 17.193 20.001 -40.639 1.00 92.00 533 LEU A CA 1
ATOM 4318 C C . LEU A 1 533 ? 17.126 21.179 -41.623 1.00 92.00 533 LEU A C 1
ATOM 4320 O O . LEU A 1 533 ? 17.482 22.300 -41.252 1.00 92.00 533 LEU A O 1
ATOM 4324 N N . ARG A 1 534 ? 16.679 20.948 -42.866 1.00 91.06 534 ARG A N 1
ATOM 4325 C CA . ARG A 1 534 ? 16.476 22.021 -43.855 1.00 91.06 534 ARG A CA 1
ATOM 4326 C C . ARG A 1 534 ? 15.358 22.985 -43.427 1.00 91.06 534 ARG A C 1
ATOM 4328 O O . ARG A 1 534 ? 15.667 24.169 -43.303 1.00 91.06 534 ARG A O 1
ATOM 4335 N N . PRO A 1 535 ? 14.135 22.515 -43.103 1.00 91.75 535 PRO A N 1
ATOM 4336 C CA . PRO A 1 535 ? 13.085 23.384 -42.572 1.00 91.75 535 PRO A CA 1
ATOM 4337 C C . PRO A 1 535 ? 13.491 24.149 -41.308 1.00 91.75 535 PRO A C 1
ATOM 4339 O O . PRO A 1 535 ? 13.181 25.327 -41.188 1.00 91.75 535 PRO A O 1
ATOM 4342 N N . LEU A 1 536 ? 14.234 23.525 -40.386 1.00 91.88 536 LEU A N 1
ATOM 4343 C CA . LEU A 1 536 ? 14.715 24.191 -39.172 1.00 91.88 536 LEU A CA 1
ATOM 4344 C C . LEU A 1 536 ? 15.706 25.316 -39.494 1.00 91.88 536 LEU A C 1
ATOM 4346 O O . LEU A 1 536 ? 15.666 26.377 -38.876 1.00 91.88 536 LEU A O 1
ATOM 4350 N N . ARG A 1 537 ? 16.595 25.106 -40.470 1.00 91.12 537 ARG A N 1
ATOM 4351 C CA . ARG A 1 537 ? 17.515 26.149 -40.943 1.00 91.12 537 ARG A CA 1
ATOM 4352 C C . ARG A 1 537 ? 16.755 27.318 -41.568 1.00 91.12 537 ARG A C 1
ATOM 4354 O O . ARG A 1 537 ? 17.112 28.466 -41.321 1.00 91.12 537 ARG A O 1
ATOM 4361 N N . GLU A 1 538 ? 15.740 27.032 -42.377 1.00 89.69 538 GLU A N 1
ATOM 4362 C CA . GLU A 1 538 ? 14.883 28.055 -42.984 1.00 89.69 538 GLU A CA 1
ATOM 4363 C C . GLU A 1 538 ? 14.122 28.843 -41.916 1.00 89.69 538 GLU A C 1
ATOM 4365 O O . GLU A 1 538 ? 14.174 30.072 -41.929 1.00 89.69 538 GLU A O 1
ATOM 4370 N N . ALA A 1 539 ? 13.528 28.150 -40.940 1.00 87.56 539 ALA A N 1
ATOM 4371 C CA . ALA A 1 539 ? 12.865 28.767 -39.798 1.00 87.56 539 ALA A CA 1
ATOM 4372 C C . ALA A 1 539 ? 13.827 29.699 -39.044 1.00 87.56 539 ALA A C 1
ATOM 4374 O O . ALA A 1 539 ? 13.512 30.863 -38.817 1.00 87.56 539 ALA A O 1
ATOM 4375 N N . LEU A 1 540 ? 15.037 29.224 -38.711 1.00 89.31 540 LEU A N 1
ATOM 4376 C CA . LEU A 1 540 ? 16.053 30.021 -38.013 1.00 89.31 540 LEU A CA 1
ATOM 4377 C C . LEU A 1 540 ? 16.428 31.277 -38.796 1.00 89.31 540 LEU A C 1
ATOM 4379 O O . LEU A 1 540 ? 16.508 32.359 -38.221 1.00 89.31 540 LEU A O 1
ATOM 4383 N N . ASN A 1 541 ? 16.639 31.148 -40.105 1.00 89.19 541 ASN A N 1
ATOM 4384 C CA . ASN A 1 541 ? 16.966 32.286 -40.957 1.00 89.19 541 ASN A CA 1
ATOM 4385 C C . ASN A 1 541 ? 15.833 33.320 -40.986 1.00 89.19 541 ASN A C 1
ATOM 4387 O O . ASN A 1 541 ? 16.117 34.516 -40.909 1.00 89.19 541 ASN A O 1
ATOM 4391 N N . LEU A 1 542 ? 14.574 32.874 -41.059 1.00 86.31 542 LEU A N 1
ATOM 4392 C CA . LEU A 1 542 ? 13.404 33.750 -41.010 1.00 86.31 542 LEU A CA 1
ATOM 4393 C C . LEU A 1 542 ? 13.281 34.443 -39.655 1.00 86.31 542 LEU A C 1
ATOM 4395 O O . LEU A 1 542 ? 13.194 35.667 -39.620 1.00 86.31 542 LEU A O 1
ATOM 4399 N N . SER A 1 543 ? 13.353 33.707 -38.542 1.00 85.62 543 SER A N 1
ATOM 4400 C CA . SER A 1 543 ? 13.301 34.299 -37.202 1.00 85.62 543 SER A CA 1
ATOM 4401 C C . SER A 1 543 ? 14.429 35.310 -37.000 1.00 85.62 543 SER A C 1
ATOM 4403 O O . SER A 1 543 ? 14.175 36.429 -36.567 1.00 85.62 543 SER A O 1
ATOM 4405 N N . ILE A 1 544 ? 15.668 34.975 -37.382 1.00 84.94 544 ILE A N 1
ATOM 4406 C CA . ILE A 1 544 ? 16.811 35.899 -37.304 1.00 84.94 544 ILE A CA 1
ATOM 4407 C C . ILE A 1 544 ? 16.567 37.149 -38.157 1.00 84.94 544 ILE A C 1
ATOM 4409 O O . ILE A 1 544 ? 16.899 38.251 -37.722 1.00 84.94 544 ILE A O 1
ATOM 4413 N N . ALA A 1 545 ? 16.009 37.007 -39.362 1.00 83.88 545 ALA A N 1
ATOM 4414 C CA . ALA A 1 545 ? 15.687 38.141 -40.223 1.00 83.88 545 ALA A CA 1
ATOM 4415 C C . ALA A 1 545 ? 14.598 39.035 -39.608 1.00 83.88 545 ALA A C 1
ATOM 4417 O O . ALA A 1 545 ? 14.775 40.252 -39.582 1.00 83.88 545 ALA A O 1
ATOM 4418 N N . HIS A 1 546 ? 13.534 38.445 -39.053 1.00 80.31 546 HIS A N 1
ATOM 4419 C CA . HIS A 1 546 ? 12.480 39.164 -38.337 1.00 80.31 546 HIS A CA 1
ATOM 4420 C C . HIS A 1 546 ? 13.031 39.905 -37.114 1.00 80.31 546 HIS A C 1
ATOM 4422 O O . HIS A 1 546 ? 12.834 41.110 -37.018 1.00 80.31 546 HIS A O 1
ATOM 4428 N N . TYR A 1 547 ? 13.807 39.247 -36.245 1.00 83.38 547 TYR A N 1
ATOM 4429 C CA . TYR A 1 547 ? 14.427 39.900 -35.084 1.00 83.38 547 TYR A CA 1
ATOM 4430 C C . TYR A 1 547 ? 15.381 41.024 -35.483 1.00 83.38 547 TYR A C 1
ATOM 4432 O O . TYR A 1 547 ? 15.360 42.088 -34.875 1.00 83.38 547 TYR A O 1
ATOM 4440 N N . LYS A 1 548 ? 16.203 40.827 -36.520 1.00 82.31 548 LYS A N 1
ATOM 4441 C CA . LYS A 1 548 ? 17.088 41.884 -37.034 1.00 82.31 548 LYS A CA 1
ATOM 4442 C C . LYS A 1 548 ? 16.307 43.055 -37.624 1.00 82.31 548 LYS A C 1
ATOM 4444 O O . LYS A 1 548 ? 16.756 44.189 -37.505 1.00 82.31 548 LYS A O 1
ATOM 4449 N N . SER A 1 549 ? 15.183 42.791 -38.285 1.00 78.44 549 SER A N 1
ATOM 4450 C CA . SER A 1 549 ? 14.302 43.833 -38.815 1.00 78.44 549 SER A CA 1
ATOM 4451 C C . SER A 1 549 ? 13.616 44.605 -37.691 1.00 78.44 549 SER A C 1
ATOM 4453 O O . SER A 1 549 ? 13.551 45.826 -37.754 1.00 78.44 549 SER A O 1
ATOM 4455 N N . GLU A 1 550 ? 13.154 43.907 -36.654 1.00 80.06 550 GLU A N 1
ATOM 4456 C CA . GLU A 1 550 ? 12.497 44.509 -35.494 1.00 80.06 550 GLU A CA 1
ATOM 4457 C C . GLU A 1 550 ? 13.478 45.345 -34.669 1.00 80.06 550 GLU A C 1
ATOM 4459 O O . GLU A 1 550 ? 13.171 46.478 -34.320 1.00 80.06 550 GLU A O 1
ATOM 4464 N N . LEU A 1 551 ? 14.698 44.843 -34.445 1.00 79.62 551 LEU A N 1
ATOM 4465 C CA . LEU A 1 551 ? 15.777 45.602 -33.807 1.00 79.62 551 LEU A CA 1
ATOM 4466 C C . LEU A 1 551 ? 16.076 46.892 -34.574 1.00 79.62 551 LEU A C 1
ATOM 4468 O O . LEU A 1 551 ? 16.103 47.954 -33.970 1.00 79.62 551 LEU A O 1
ATOM 4472 N N . LYS A 1 552 ? 16.190 46.821 -35.906 1.00 77.44 552 LYS A N 1
ATOM 4473 C CA . LYS A 1 552 ? 16.368 48.014 -36.748 1.00 77.44 552 LYS A CA 1
ATOM 4474 C C . LYS A 1 552 ? 15.173 48.964 -36.695 1.00 77.44 552 LYS A C 1
ATOM 4476 O O . LYS A 1 552 ? 15.356 50.172 -36.773 1.00 77.44 552 LYS A O 1
ATOM 4481 N N . HIS A 1 553 ? 13.947 48.452 -36.605 1.00 72.75 553 HIS A N 1
ATOM 4482 C CA . HIS A 1 553 ? 12.759 49.290 -36.439 1.00 72.75 553 HIS A CA 1
ATOM 4483 C C . HIS A 1 553 ? 12.752 49.999 -35.086 1.00 72.75 553 HIS A C 1
ATOM 4485 O O . HIS A 1 553 ? 12.438 51.185 -35.042 1.00 72.75 553 HIS A O 1
ATOM 4491 N N . ILE A 1 554 ? 13.123 49.302 -34.011 1.00 73.62 554 ILE A N 1
ATOM 4492 C CA . ILE A 1 554 ? 13.255 49.879 -32.673 1.00 73.62 554 ILE A CA 1
ATOM 4493 C C . ILE A 1 554 ? 14.354 50.943 -32.673 1.00 73.62 554 ILE A C 1
ATOM 4495 O O . ILE A 1 554 ? 14.068 52.052 -32.243 1.00 73.62 554 ILE A O 1
ATOM 4499 N N . GLU A 1 555 ? 15.533 50.646 -33.233 1.00 73.31 555 GLU A N 1
ATOM 4500 C CA . GLU A 1 555 ? 16.661 51.584 -33.380 1.00 73.31 555 GLU A CA 1
ATOM 4501 C C . GLU A 1 555 ? 16.255 52.844 -34.166 1.00 73.31 555 GLU A C 1
ATOM 4503 O O . GLU A 1 555 ? 16.456 53.961 -33.703 1.00 73.31 555 GLU A O 1
ATOM 4508 N N . ASN A 1 556 ? 15.566 52.691 -35.301 1.00 66.94 556 ASN A N 1
ATOM 4509 C CA . ASN A 1 556 ? 15.092 53.833 -36.090 1.00 66.94 556 ASN A CA 1
ATOM 4510 C C . ASN A 1 556 ? 13.992 54.649 -35.376 1.00 66.94 556 ASN A C 1
ATOM 4512 O O . ASN A 1 556 ? 13.863 55.850 -35.609 1.00 66.94 556 ASN A O 1
ATOM 4516 N N . VAL A 1 557 ? 13.158 54.017 -34.540 1.00 62.41 557 VAL A N 1
ATOM 4517 C CA . VAL A 1 557 ? 12.118 54.701 -33.748 1.00 62.41 557 VAL A CA 1
ATOM 4518 C C . VAL A 1 557 ? 12.720 55.401 -32.529 1.00 62.41 557 VAL A C 1
ATOM 4520 O O . VAL A 1 557 ? 12.222 56.459 -32.146 1.00 62.41 557 VAL A O 1
ATOM 4523 N N . THR A 1 558 ? 13.772 54.844 -31.922 1.00 58.62 558 THR A N 1
ATOM 4524 C CA . THR A 1 558 ? 14.539 55.513 -30.866 1.00 58.62 558 THR A CA 1
ATOM 4525 C C . THR A 1 558 ? 15.315 56.697 -31.424 1.00 58.62 558 THR A C 1
ATOM 4527 O O . THR A 1 558 ? 15.182 57.777 -30.864 1.00 58.62 558 THR A O 1
ATOM 4530 N N . ASP A 1 559 ? 15.966 56.561 -32.582 1.00 57.91 559 ASP A N 1
ATOM 4531 C CA . ASP A 1 559 ? 16.668 57.668 -33.248 1.00 57.91 559 ASP A CA 1
ATOM 4532 C C . ASP A 1 559 ? 15.693 58.796 -33.639 1.00 57.91 559 ASP A C 1
ATOM 4534 O O . ASP A 1 559 ? 15.961 59.973 -33.412 1.00 57.91 559 ASP A O 1
ATOM 4538 N N . ALA A 1 560 ? 14.499 58.455 -34.143 1.00 57.38 560 ALA A N 1
ATOM 4539 C CA . ALA A 1 560 ? 13.463 59.440 -34.464 1.00 57.38 560 ALA A CA 1
ATOM 4540 C C . ALA A 1 560 ? 12.844 60.108 -33.219 1.00 57.38 560 ALA A C 1
ATOM 4542 O O . ALA A 1 560 ? 12.419 61.261 -33.290 1.00 57.38 560 ALA A O 1
ATOM 4543 N N . LYS A 1 561 ? 12.768 59.407 -32.078 1.00 55.91 561 LYS A N 1
ATOM 4544 C CA . LYS A 1 561 ? 12.327 59.993 -30.800 1.00 55.91 561 LYS A CA 1
ATOM 4545 C C . LYS A 1 561 ? 13.399 60.889 -30.189 1.00 55.91 561 LYS A C 1
ATOM 4547 O O . LYS A 1 561 ? 13.051 61.962 -29.711 1.00 55.91 561 LYS A O 1
ATOM 4552 N N . GLU A 1 562 ? 14.666 60.492 -30.258 1.00 55.06 562 GLU A N 1
ATOM 4553 C CA . GLU A 1 562 ? 15.797 61.297 -29.795 1.00 55.06 562 GLU A CA 1
ATOM 4554 C C . GLU A 1 562 ? 15.977 62.564 -30.647 1.00 55.06 562 GLU A C 1
ATOM 4556 O O . GLU A 1 562 ? 16.236 63.627 -30.091 1.00 55.06 562 GLU A O 1
ATOM 4561 N N . GLU A 1 563 ? 15.745 62.519 -31.967 1.00 54.94 563 GLU A N 1
ATOM 4562 C CA . GLU A 1 563 ? 15.748 63.722 -32.819 1.00 54.94 563 GLU A CA 1
ATOM 4563 C C . GLU A 1 563 ? 14.588 64.690 -32.509 1.00 54.94 563 GLU A C 1
ATOM 4565 O O . GLU A 1 563 ? 14.757 65.910 -32.602 1.00 54.94 563 GLU A O 1
ATOM 4570 N N . VAL A 1 564 ? 13.410 64.176 -32.134 1.00 57.91 564 VAL A N 1
ATOM 4571 C CA . VAL A 1 564 ? 12.257 65.001 -31.725 1.00 57.91 564 VAL A CA 1
ATOM 4572 C C . VAL A 1 564 ? 12.476 65.588 -30.328 1.00 57.91 564 VAL A C 1
ATOM 4574 O O . VAL A 1 564 ? 12.281 66.788 -30.151 1.00 57.91 564 VAL A O 1
ATOM 4577 N N . GLU A 1 565 ? 12.968 64.800 -29.367 1.00 54.84 565 GLU A N 1
ATOM 4578 C CA . GLU A 1 565 ? 13.315 65.286 -28.025 1.00 54.84 565 GLU A CA 1
ATOM 4579 C C . GLU A 1 565 ? 14.478 66.288 -28.058 1.00 54.84 565 GLU A C 1
ATOM 4581 O O . GLU A 1 565 ? 14.435 67.286 -27.341 1.00 54.84 565 GLU A O 1
ATOM 4586 N N . GLN A 1 566 ? 15.487 66.103 -28.918 1.00 55.00 566 GLN A N 1
ATOM 4587 C CA . GLN A 1 566 ? 16.564 67.086 -29.095 1.00 55.00 566 GLN A CA 1
ATOM 4588 C C . GLN A 1 566 ? 16.062 68.388 -29.727 1.00 55.00 566 GLN A C 1
ATOM 4590 O O . GLN A 1 566 ? 16.523 69.463 -29.341 1.00 55.00 566 GLN A O 1
ATOM 4595 N N . ARG A 1 567 ? 15.102 68.332 -30.661 1.00 54.97 567 ARG A N 1
ATOM 4596 C CA . ARG A 1 567 ? 14.471 69.540 -31.223 1.00 54.97 567 ARG A CA 1
ATOM 4597 C C . ARG A 1 567 ? 13.612 70.276 -30.199 1.00 54.97 567 ARG A C 1
ATOM 4599 O O . ARG A 1 567 ? 13.727 71.495 -30.107 1.00 54.97 567 ARG A O 1
ATOM 4606 N N . GLU A 1 568 ? 12.822 69.561 -29.400 1.00 54.25 568 GLU A N 1
ATOM 4607 C CA . GLU A 1 568 ? 12.032 70.160 -28.317 1.00 54.25 568 GLU A CA 1
ATOM 4608 C C . GLU A 1 568 ? 12.930 70.733 -27.207 1.00 54.25 568 GLU A C 1
ATOM 4610 O O . GLU A 1 568 ? 12.657 71.816 -26.688 1.00 54.25 568 GLU A O 1
ATOM 4615 N N . GLN A 1 569 ? 14.047 70.070 -26.880 1.00 55.12 569 GLN A N 1
ATOM 4616 C CA . GLN A 1 569 ? 15.033 70.582 -25.923 1.00 55.12 569 GLN A CA 1
ATOM 4617 C C . GLN A 1 569 ? 15.795 71.804 -26.448 1.00 55.12 569 GLN A C 1
ATOM 4619 O O . GLN A 1 569 ? 16.091 72.695 -25.656 1.00 55.12 569 GLN A O 1
ATOM 4624 N N . LEU A 1 570 ? 16.085 71.888 -27.752 1.00 56.84 570 LEU A N 1
ATOM 4625 C CA . LEU A 1 570 ? 16.700 73.069 -28.373 1.00 56.84 570 LEU A CA 1
ATOM 4626 C C . LEU A 1 570 ? 15.728 74.260 -28.431 1.00 56.84 570 LEU A C 1
ATOM 4628 O O . LEU A 1 570 ? 16.134 75.376 -28.110 1.00 56.84 570 LEU A O 1
ATOM 4632 N N . GLU A 1 571 ? 14.444 74.033 -28.733 1.00 54.28 571 GLU A N 1
ATOM 4633 C CA . GLU A 1 571 ? 13.410 75.081 -28.657 1.00 54.28 571 GLU A CA 1
ATOM 4634 C C . GLU A 1 571 ? 13.174 75.559 -27.212 1.00 54.28 571 GLU A C 1
ATOM 4636 O O . GLU A 1 571 ? 13.009 76.757 -26.970 1.00 54.28 571 GLU A O 1
ATOM 4641 N N . LEU A 1 572 ? 13.226 74.657 -26.224 1.00 52.44 572 LEU A N 1
ATOM 4642 C CA . LEU A 1 572 ? 13.165 75.012 -24.801 1.00 52.44 572 LEU A CA 1
ATOM 4643 C C . LEU A 1 572 ? 14.439 75.719 -24.310 1.00 52.44 572 LEU A C 1
ATOM 4645 O O . LEU A 1 572 ? 14.340 76.604 -23.459 1.00 52.44 572 LEU A O 1
ATOM 4649 N N . LEU A 1 573 ? 15.622 75.391 -24.846 1.00 51.69 573 LEU A N 1
ATOM 4650 C CA . LEU A 1 573 ? 16.873 76.082 -24.511 1.00 51.69 573 LEU A CA 1
ATOM 4651 C C . LEU A 1 573 ? 16.868 77.533 -25.006 1.00 51.69 573 LEU A C 1
ATOM 4653 O O . LEU A 1 573 ? 17.297 78.419 -24.267 1.00 51.69 573 LEU A O 1
ATOM 4657 N N . ASP A 1 574 ? 16.331 77.797 -26.199 1.00 51.59 574 ASP A N 1
ATOM 4658 C CA . ASP A 1 574 ? 16.181 79.161 -26.721 1.00 51.59 574 ASP A CA 1
ATOM 4659 C C . ASP A 1 574 ? 15.215 80.001 -25.861 1.00 51.59 574 ASP A C 1
ATOM 4661 O O . ASP A 1 574 ? 15.436 81.199 -25.649 1.00 51.59 574 ASP A O 1
ATOM 4665 N N . ILE A 1 575 ? 14.190 79.370 -25.271 1.00 53.84 575 ILE A N 1
ATOM 4666 C CA . ILE A 1 575 ? 13.267 80.009 -24.316 1.00 53.84 575 ILE A CA 1
ATOM 4667 C C . ILE A 1 575 ? 13.931 80.222 -22.940 1.00 53.84 575 ILE A C 1
ATOM 4669 O O . ILE A 1 575 ? 13.702 81.246 -22.289 1.00 53.84 575 ILE A O 1
ATOM 4673 N N . CYS A 1 576 ? 14.785 79.300 -22.489 1.00 48.44 576 CYS A N 1
ATOM 4674 C CA . CYS A 1 576 ? 15.483 79.389 -21.202 1.00 48.44 576 CYS A CA 1
ATOM 4675 C C . CYS A 1 576 ? 16.639 80.405 -21.213 1.00 48.44 576 CYS A C 1
ATOM 4677 O O . CYS A 1 576 ? 16.792 81.163 -20.252 1.00 48.44 576 CYS A O 1
ATOM 4679 N N . ILE A 1 577 ? 17.380 80.528 -22.321 1.00 51.16 577 ILE A N 1
ATOM 4680 C CA . ILE A 1 577 ? 18.444 81.538 -22.488 1.00 51.16 577 ILE A CA 1
ATOM 4681 C C . ILE A 1 577 ? 17.868 82.968 -22.464 1.00 51.16 577 ILE A C 1
ATOM 4683 O O . ILE A 1 577 ? 18.542 83.905 -22.024 1.00 51.16 577 ILE A O 1
ATOM 4687 N N . ALA A 1 578 ? 16.598 83.154 -22.846 1.00 47.53 578 ALA A N 1
ATOM 4688 C CA . ALA A 1 578 ? 15.907 84.437 -22.710 1.00 47.53 578 ALA A CA 1
ATOM 4689 C C . ALA A 1 578 ? 15.577 84.807 -21.245 1.00 47.53 578 ALA A C 1
ATOM 4691 O O . ALA A 1 578 ? 15.477 85.994 -20.926 1.00 47.53 578 ALA A O 1
ATOM 4692 N N . ASN A 1 579 ? 15.462 83.825 -20.342 1.00 43.94 579 ASN A N 1
ATOM 4693 C CA . ASN A 1 579 ? 14.991 84.021 -18.966 1.00 43.94 579 ASN A CA 1
ATOM 4694 C C . ASN A 1 579 ? 16.102 84.009 -17.893 1.00 43.94 579 ASN A C 1
ATOM 4696 O O . ASN A 1 579 ? 15.885 84.500 -16.785 1.00 43.94 579 ASN A O 1
ATOM 4700 N N . GLU A 1 580 ? 17.323 83.563 -18.208 1.00 37.25 580 GLU A N 1
ATOM 4701 C CA . GLU A 1 580 ? 18.439 83.448 -17.243 1.00 37.25 580 GLU A CA 1
ATOM 4702 C C . GLU A 1 580 ? 19.288 84.724 -17.032 1.00 37.25 580 GLU A C 1
ATOM 4704 O O . GLU A 1 580 ? 20.350 84.693 -16.407 1.00 37.25 580 GLU A O 1
ATOM 4709 N N . LYS A 1 581 ? 18.812 85.902 -17.463 1.00 38.59 581 LYS A N 1
ATOM 4710 C CA . LYS A 1 581 ? 19.394 87.200 -17.044 1.00 38.59 581 LYS A CA 1
ATOM 4711 C C . LYS A 1 581 ? 18.857 87.736 -15.713 1.00 38.59 581 LYS A C 1
ATOM 4713 O O . LYS A 1 581 ? 19.235 88.837 -15.312 1.00 38.59 581 LYS A O 1
ATOM 4718 N N . SER A 1 582 ? 18.035 86.976 -14.994 1.00 33.03 582 SER A N 1
ATOM 4719 C CA . SER A 1 582 ? 17.540 87.368 -13.675 1.00 33.03 582 SER A CA 1
ATOM 4720 C C . SER A 1 582 ? 17.974 86.391 -12.585 1.00 33.03 582 SER A C 1
ATOM 4722 O O . SER A 1 582 ? 17.659 85.209 -12.620 1.00 33.03 582 SER A O 1
ATOM 4724 N N . SER A 1 583 ? 18.575 86.960 -11.539 1.00 31.47 583 SER A N 1
ATOM 4725 C CA . SER A 1 583 ? 18.624 86.454 -10.157 1.00 31.47 583 SER A CA 1
ATOM 4726 C C . SER A 1 583 ? 19.532 85.258 -9.823 1.00 31.47 583 SER A C 1
ATOM 4728 O O . SER A 1 583 ? 19.119 84.114 -9.678 1.00 31.47 583 SER A O 1
ATOM 4730 N N . ARG A 1 584 ? 20.781 85.626 -9.503 1.00 29.80 584 ARG A N 1
ATOM 4731 C CA . ARG A 1 584 ? 21.625 85.040 -8.445 1.00 29.80 584 ARG A CA 1
ATOM 4732 C C . ARG A 1 584 ? 20.879 84.979 -7.092 1.00 29.80 584 ARG A C 1
ATOM 4734 O O . ARG A 1 584 ? 20.183 85.940 -6.767 1.00 29.80 584 ARG A O 1
ATOM 4741 N N . THR A 1 585 ? 21.139 83.952 -6.265 1.00 31.16 585 THR A N 1
ATOM 4742 C CA . THR A 1 585 ? 21.815 83.954 -4.923 1.00 31.16 585 THR A CA 1
ATOM 4743 C C . THR A 1 585 ? 21.243 82.885 -3.946 1.00 31.16 585 THR A C 1
ATOM 4745 O O . THR A 1 585 ? 20.051 82.915 -3.686 1.00 31.16 585 THR A O 1
ATOM 4748 N N . LYS A 1 586 ? 22.129 81.999 -3.422 1.00 28.41 586 LYS A N 1
ATOM 4749 C CA . LYS A 1 586 ? 22.222 81.226 -2.128 1.00 28.41 586 LYS A CA 1
ATOM 4750 C C . LYS A 1 586 ? 20.953 81.026 -1.250 1.00 28.41 586 LYS A C 1
ATOM 4752 O O . LYS A 1 586 ? 20.218 81.979 -1.064 1.00 28.41 586 LYS A O 1
ATOM 4757 N N . HIS A 1 587 ? 20.680 79.915 -0.543 1.00 27.81 587 HIS A N 1
ATOM 4758 C CA . HIS A 1 587 ? 21.518 78.977 0.242 1.00 27.81 587 HIS A CA 1
ATOM 4759 C C . HIS A 1 587 ? 20.720 77.688 0.625 1.00 27.81 587 HIS A C 1
ATOM 4761 O O . HIS A 1 587 ? 19.510 77.764 0.809 1.00 27.81 587 HIS A O 1
ATOM 4767 N N . ASP A 1 588 ? 21.456 76.576 0.772 1.00 30.62 588 ASP A N 1
ATOM 4768 C CA . ASP A 1 588 ? 21.294 75.260 1.454 1.00 30.62 588 ASP A CA 1
ATOM 4769 C C . ASP A 1 588 ? 20.037 74.853 2.265 1.00 30.62 588 ASP A C 1
ATOM 4771 O O . ASP A 1 588 ? 19.551 75.630 3.079 1.00 30.62 588 ASP A O 1
ATOM 4775 N N . PHE A 1 589 ? 19.650 73.558 2.171 1.00 27.36 589 PHE A N 1
ATOM 4776 C CA . PHE A 1 589 ? 19.459 72.609 3.304 1.00 27.36 589 PHE A CA 1
ATOM 4777 C C . PHE A 1 589 ? 19.240 71.138 2.836 1.00 27.36 589 PHE A C 1
ATOM 4779 O O . PHE A 1 589 ? 18.788 70.884 1.723 1.00 27.36 589 PHE A O 1
ATOM 4786 N N . GLU A 1 590 ? 19.609 70.183 3.699 1.00 28.52 590 GLU A N 1
ATOM 4787 C CA . GLU A 1 590 ? 19.837 68.735 3.487 1.00 28.52 590 GLU A CA 1
ATOM 4788 C C . GLU A 1 590 ? 18.611 67.782 3.354 1.00 28.52 590 GLU A C 1
ATOM 4790 O O . GLU A 1 590 ? 17.534 68.042 3.879 1.00 28.52 590 GLU A O 1
ATOM 4795 N N . LEU A 1 591 ? 18.903 66.586 2.790 1.00 28.12 591 LEU A N 1
ATOM 4796 C CA . LEU A 1 591 ? 18.369 65.221 3.060 1.00 28.12 591 LEU A CA 1
ATOM 4797 C C . LEU A 1 591 ? 16.888 64.869 2.765 1.00 28.12 591 LEU A C 1
ATOM 4799 O O . LEU A 1 591 ? 16.015 65.110 3.589 1.00 28.12 591 LEU A O 1
ATOM 4803 N N . ASN A 1 592 ? 16.632 64.067 1.713 1.00 25.38 592 ASN A N 1
ATOM 4804 C CA . ASN A 1 592 ? 16.254 62.634 1.809 1.00 25.38 592 ASN A CA 1
ATOM 4805 C C . ASN A 1 592 ? 15.844 61.997 0.458 1.00 25.38 592 ASN A C 1
ATOM 4807 O O . ASN A 1 592 ? 15.072 62.556 -0.306 1.00 25.38 592 ASN A O 1
ATOM 4811 N N . ARG A 1 593 ? 16.334 60.764 0.261 1.00 27.78 593 ARG A N 1
ATOM 4812 C CA . ARG A 1 593 ? 15.672 59.547 -0.265 1.00 27.78 593 ARG A CA 1
ATOM 4813 C C . ARG A 1 593 ? 14.539 59.615 -1.320 1.00 27.78 593 ARG A C 1
ATOM 4815 O O . ARG A 1 593 ? 13.452 60.100 -1.052 1.00 27.78 593 ARG A O 1
ATOM 4822 N N . GLN A 1 594 ? 14.770 58.771 -2.340 1.00 25.52 594 GLN A N 1
ATOM 4823 C CA . GLN A 1 594 ? 13.875 57.811 -3.028 1.00 25.52 594 GLN A CA 1
ATOM 4824 C C . GLN A 1 594 ? 13.442 58.077 -4.489 1.00 25.52 594 GLN A C 1
ATOM 4826 O O . GLN A 1 594 ? 12.653 58.960 -4.786 1.00 25.52 594 GLN A O 1
ATOM 4831 N N . GLN A 1 595 ? 13.882 57.117 -5.324 1.00 28.91 595 GLN A N 1
ATOM 4832 C CA . GLN A 1 595 ? 13.216 56.475 -6.472 1.00 28.91 595 GLN A CA 1
ATOM 4833 C C . GLN A 1 595 ? 13.040 57.253 -7.790 1.00 28.91 595 GLN A C 1
ATOM 4835 O O . GLN A 1 595 ? 12.078 57.991 -7.963 1.00 28.91 595 GLN A O 1
ATOM 4840 N N . LYS A 1 596 ? 13.843 56.887 -8.805 1.00 26.50 596 LYS A N 1
ATOM 4841 C CA . LYS A 1 596 ? 13.434 56.004 -9.926 1.00 26.50 596 LYS A CA 1
ATOM 4842 C C . LYS A 1 596 ? 14.617 55.709 -10.874 1.00 26.50 596 LYS A C 1
ATOM 4844 O O . LYS A 1 596 ? 15.415 56.582 -11.181 1.00 26.50 596 LYS A O 1
ATOM 4849 N N . THR A 1 597 ? 14.707 54.440 -11.268 1.00 30.22 597 THR A N 1
ATOM 4850 C CA . THR A 1 597 ? 15.490 53.797 -12.356 1.00 30.22 597 THR A CA 1
ATOM 4851 C C . THR A 1 597 ? 15.082 54.335 -13.752 1.00 30.22 597 THR A C 1
ATOM 4853 O O . THR A 1 597 ? 14.027 54.975 -13.782 1.00 30.22 597 THR A O 1
ATOM 4856 N N . PRO A 1 598 ? 15.758 54.042 -14.903 1.00 38.59 598 PRO A N 1
ATOM 4857 C CA . PRO A 1 598 ? 16.554 52.827 -15.198 1.00 38.59 598 PRO A CA 1
ATOM 4858 C C . PRO A 1 598 ? 17.824 52.959 -16.088 1.00 38.59 598 PRO A C 1
ATOM 4860 O O . PRO A 1 598 ? 18.005 53.960 -16.760 1.00 38.59 598 PRO A O 1
ATOM 4863 N N . ASN A 1 599 ? 18.612 51.863 -16.093 1.00 27.42 599 ASN A N 1
ATOM 4864 C CA . ASN A 1 599 ? 19.443 51.280 -17.176 1.00 27.42 599 ASN A CA 1
ATOM 4865 C C . ASN A 1 599 ? 20.538 52.143 -17.853 1.00 27.42 599 ASN A C 1
ATOM 4867 O O . ASN A 1 599 ? 20.330 53.303 -18.156 1.00 27.42 599 ASN A O 1
ATOM 4871 N N . ASP A 1 600 ? 21.761 51.679 -18.128 1.00 29.11 600 ASP A N 1
ATOM 4872 C CA . ASP A 1 600 ? 22.315 50.333 -18.351 1.00 29.11 600 ASP A CA 1
ATOM 4873 C C . ASP A 1 600 ? 23.784 50.263 -17.876 1.00 29.11 600 ASP A C 1
ATOM 4875 O O . ASP A 1 600 ? 24.486 51.277 -17.897 1.00 29.11 600 ASP A O 1
ATOM 4879 N N . PRO A 1 601 ? 24.325 49.064 -17.582 1.00 32.44 601 PRO A N 1
ATOM 4880 C CA . PRO A 1 601 ? 25.720 48.803 -17.888 1.00 32.44 601 PRO A CA 1
ATOM 4881 C C . PRO A 1 601 ? 25.853 47.652 -18.887 1.00 32.44 601 PRO A C 1
ATOM 4883 O O . PRO A 1 601 ? 25.335 46.547 -18.716 1.00 32.44 601 PRO A O 1
ATOM 4886 N N . VAL A 1 602 ? 26.609 47.964 -19.932 1.00 37.88 602 VAL A N 1
ATOM 4887 C CA . VAL A 1 602 ? 27.192 47.076 -20.936 1.00 37.88 602 VAL A CA 1
ATOM 4888 C C . VAL A 1 602 ? 27.618 45.730 -20.327 1.00 37.88 602 VAL A C 1
ATOM 4890 O O . VAL A 1 602 ? 28.372 45.680 -19.355 1.00 37.88 602 VAL A O 1
ATOM 4893 N N . LYS A 1 603 ? 27.142 44.629 -20.923 1.00 36.84 603 LYS A N 1
ATOM 4894 C CA . LYS A 1 603 ? 27.573 43.257 -20.606 1.00 36.84 603 LYS A CA 1
ATOM 4895 C C . LYS A 1 603 ? 29.065 43.082 -20.942 1.00 36.84 603 LYS A C 1
ATOM 4897 O O . LYS A 1 603 ? 29.435 43.365 -22.082 1.00 36.84 603 LYS A O 1
ATOM 4902 N N . PRO A 1 604 ? 29.904 42.570 -20.025 1.00 40.34 604 PRO A N 1
ATOM 4903 C CA . PRO A 1 604 ? 31.284 42.226 -20.344 1.00 40.34 604 PRO A CA 1
ATOM 4904 C C . PRO A 1 604 ? 31.340 40.941 -21.183 1.00 40.34 604 PRO A C 1
ATOM 4906 O O . PRO A 1 604 ? 30.475 40.065 -21.078 1.00 40.34 604 PRO A O 1
ATOM 4909 N N . GLY A 1 605 ? 32.346 40.858 -22.054 1.00 42.66 605 GLY A N 1
ATOM 4910 C CA . GLY A 1 605 ? 32.554 39.746 -22.978 1.00 42.66 605 GLY A CA 1
ATOM 4911 C C . GLY A 1 605 ? 32.945 38.440 -22.279 1.00 42.66 605 GLY A C 1
ATOM 4912 O O . GLY A 1 605 ? 33.502 38.431 -21.184 1.00 42.66 605 GLY A O 1
ATOM 4913 N N . LEU A 1 606 ? 32.664 37.324 -22.955 1.00 41.41 606 LEU A N 1
ATOM 4914 C CA . LEU A 1 606 ? 32.836 35.942 -22.484 1.00 41.41 606 LEU A CA 1
ATOM 4915 C C . LEU A 1 606 ? 34.281 35.593 -22.053 1.00 41.41 606 LEU A C 1
ATOM 4917 O O . LEU A 1 606 ? 34.473 34.666 -21.266 1.00 41.41 606 LEU A O 1
ATOM 4921 N N . ASP A 1 607 ? 35.277 36.348 -22.520 1.00 42.31 607 ASP A N 1
ATOM 4922 C CA . ASP A 1 607 ? 36.692 36.143 -22.188 1.00 42.31 607 ASP A CA 1
ATOM 4923 C C . ASP A 1 607 ? 37.082 36.753 -20.823 1.00 42.31 607 ASP A C 1
ATOM 4925 O O . ASP A 1 607 ? 37.825 36.127 -20.070 1.00 42.31 607 ASP A O 1
ATOM 4929 N N . GLU A 1 608 ? 36.481 37.881 -20.416 1.00 45.34 608 GLU A N 1
ATOM 4930 C CA . GLU A 1 608 ? 36.677 38.468 -19.072 1.00 45.34 608 GLU A CA 1
ATOM 4931 C C . GLU A 1 608 ? 36.027 37.624 -17.964 1.00 45.34 608 GLU A C 1
ATOM 4933 O O . GLU A 1 608 ? 36.472 37.631 -16.815 1.00 45.34 608 GLU A O 1
ATOM 4938 N N . PHE A 1 609 ? 34.969 36.877 -18.296 1.00 38.84 609 PHE A N 1
ATOM 4939 C CA . PHE A 1 609 ? 34.327 35.949 -17.365 1.00 38.84 609 PHE A CA 1
ATOM 4940 C C . PHE A 1 609 ? 35.200 34.709 -17.123 1.00 38.84 609 PHE A C 1
ATOM 4942 O O . PHE A 1 609 ? 35.312 34.255 -15.988 1.00 38.84 609 PHE A O 1
ATOM 4949 N N . ARG A 1 610 ? 35.884 34.202 -18.159 1.00 41.72 610 ARG A N 1
ATOM 4950 C CA . ARG A 1 610 ? 36.818 33.072 -18.035 1.00 41.72 610 ARG A CA 1
ATOM 4951 C C . ARG A 1 610 ? 38.056 33.412 -17.207 1.00 41.72 610 ARG A C 1
ATOM 4953 O O . ARG A 1 610 ? 38.415 32.622 -16.341 1.00 41.72 610 ARG A O 1
ATOM 4960 N N . GLU A 1 611 ? 38.650 34.590 -17.402 1.00 46.06 611 GLU A N 1
ATOM 4961 C CA . GLU A 1 611 ? 39.803 35.029 -16.596 1.00 46.06 611 GLU A CA 1
ATOM 4962 C C . GLU A 1 611 ? 39.443 35.280 -15.121 1.00 46.06 611 GLU A C 1
ATOM 4964 O O . GLU A 1 611 ? 40.270 35.068 -14.232 1.00 46.06 611 GLU A O 1
ATOM 4969 N N . ARG A 1 612 ? 38.202 35.697 -14.828 1.00 45.81 612 ARG A N 1
ATOM 4970 C CA . ARG A 1 612 ? 37.711 35.875 -13.449 1.00 45.81 612 ARG A CA 1
ATOM 4971 C C . ARG A 1 612 ? 37.416 34.566 -12.728 1.00 45.81 612 ARG A C 1
ATOM 4973 O O . ARG A 1 612 ? 37.605 34.509 -11.515 1.00 45.81 612 ARG A O 1
ATOM 4980 N N . GLU A 1 613 ? 36.938 33.553 -13.443 1.00 44.75 613 GLU A N 1
ATOM 4981 C CA . GLU A 1 613 ? 36.692 32.228 -12.866 1.00 44.75 613 GLU A CA 1
ATOM 4982 C C . GLU A 1 613 ? 38.009 31.479 -12.631 1.00 44.75 613 GLU A C 1
ATOM 4984 O O . GLU A 1 613 ? 38.196 30.955 -11.540 1.00 44.75 613 GLU A O 1
ATOM 4989 N N . GLN A 1 614 ? 38.978 31.565 -13.555 1.00 46.12 614 GLN A N 1
ATOM 4990 C CA . GLN A 1 614 ? 40.320 30.995 -13.355 1.00 46.12 614 GLN A CA 1
ATOM 4991 C C . GLN A 1 614 ? 41.063 31.623 -12.170 1.00 46.12 614 GLN A C 1
ATOM 4993 O O . GLN A 1 614 ? 41.613 30.903 -11.344 1.00 46.12 614 GLN A O 1
ATOM 4998 N N . LYS A 1 615 ? 41.015 32.954 -12.011 1.00 49.72 615 LYS A N 1
ATOM 4999 C CA . LYS A 1 615 ? 41.588 33.612 -10.822 1.00 49.72 615 LYS A CA 1
ATOM 5000 C C . LYS A 1 615 ? 40.883 33.229 -9.521 1.00 49.72 615 LYS A C 1
ATOM 5002 O O . LYS A 1 615 ? 41.525 33.206 -8.477 1.00 49.72 615 LYS A O 1
ATOM 5007 N N . ARG A 1 616 ? 39.578 32.937 -9.560 1.00 48.53 616 ARG A N 1
ATOM 5008 C CA . ARG A 1 616 ? 38.834 32.473 -8.380 1.00 48.53 616 ARG A CA 1
ATOM 5009 C C . ARG A 1 616 ? 39.135 31.023 -8.030 1.00 48.53 616 ARG A C 1
ATOM 5011 O O . ARG A 1 616 ? 39.163 30.719 -6.845 1.00 48.53 616 ARG A O 1
ATOM 5018 N N . GLU A 1 617 ? 39.369 30.163 -9.016 1.00 42.19 617 GLU A N 1
ATOM 5019 C CA . GLU A 1 617 ? 39.822 28.785 -8.801 1.00 42.19 617 GLU A CA 1
ATOM 5020 C C . GLU A 1 617 ? 41.253 28.752 -8.247 1.00 42.19 617 GLU A C 1
ATOM 5022 O O . GLU A 1 617 ? 41.494 28.075 -7.252 1.00 42.19 617 GLU A O 1
ATOM 5027 N N . GLU A 1 618 ? 42.167 29.570 -8.778 1.00 45.81 618 GLU A N 1
ATOM 5028 C CA . GLU A 1 618 ? 43.541 29.681 -8.263 1.00 45.81 618 GLU A CA 1
ATOM 5029 C C . GLU A 1 618 ? 43.581 30.254 -6.830 1.00 45.81 618 GLU A C 1
ATOM 5031 O O . GLU A 1 618 ? 44.267 29.706 -5.966 1.00 45.81 618 GLU A O 1
ATOM 5036 N N . GLU A 1 619 ? 42.784 31.287 -6.520 1.00 45.69 619 GLU A N 1
ATOM 5037 C CA . GLU A 1 619 ? 42.654 31.833 -5.155 1.00 45.69 619 GLU A CA 1
ATOM 5038 C C . GLU A 1 619 ? 41.930 30.878 -4.181 1.00 45.69 619 GLU A C 1
ATOM 5040 O O . GLU A 1 619 ? 42.114 30.976 -2.962 1.00 45.69 619 GLU A O 1
ATOM 5045 N N . PHE A 1 620 ? 41.092 29.966 -4.684 1.00 44.16 620 PHE A N 1
ATOM 5046 C CA . PHE A 1 620 ? 40.403 28.948 -3.887 1.00 44.16 620 PHE A CA 1
ATOM 5047 C C . PHE A 1 620 ? 41.331 27.767 -3.571 1.00 44.16 620 PHE A C 1
ATOM 5049 O O . PHE A 1 620 ? 41.397 27.345 -2.416 1.00 44.16 620 PHE A O 1
ATOM 5056 N N . GLU A 1 621 ? 42.134 27.315 -4.538 1.00 41.16 621 GLU A N 1
ATOM 5057 C CA . GLU A 1 621 ? 43.158 26.282 -4.340 1.00 41.16 621 GLU A CA 1
ATOM 5058 C C . GLU A 1 621 ? 44.300 26.745 -3.415 1.00 41.16 621 GLU A C 1
ATOM 5060 O O . GLU A 1 621 ? 44.813 25.956 -2.617 1.00 41.16 621 GLU A O 1
ATOM 5065 N N . GLU A 1 622 ? 44.683 28.028 -3.452 1.00 42.81 622 GLU A N 1
ATOM 5066 C CA . GLU A 1 622 ? 45.663 28.595 -2.510 1.00 42.81 622 GLU A CA 1
ATOM 5067 C C . GLU A 1 622 ? 45.105 28.708 -1.079 1.00 42.81 622 GLU A C 1
ATOM 5069 O O . GLU A 1 622 ? 45.846 28.527 -0.105 1.00 42.81 622 GLU A O 1
ATOM 5074 N N . ARG A 1 623 ? 43.792 28.949 -0.934 1.00 44.19 623 ARG A N 1
ATOM 5075 C CA . ARG A 1 623 ? 43.086 29.010 0.361 1.00 44.19 623 ARG A CA 1
ATOM 5076 C C . ARG A 1 623 ? 42.787 27.639 0.967 1.00 44.19 623 ARG A C 1
ATOM 5078 O O . ARG A 1 623 ? 42.722 27.550 2.193 1.00 44.19 623 ARG A O 1
ATOM 5085 N N . GLU A 1 624 ? 42.632 26.591 0.160 1.00 41.25 624 GLU A N 1
ATOM 5086 C CA . GLU A 1 624 ? 42.552 25.207 0.654 1.00 41.25 624 GLU A CA 1
ATOM 5087 C C . GLU A 1 624 ? 43.922 24.705 1.123 1.00 41.25 624 GLU A C 1
ATOM 5089 O O . GLU A 1 624 ? 44.045 24.239 2.257 1.00 41.25 624 GLU A O 1
ATOM 5094 N N . LYS A 1 625 ? 44.991 24.952 0.352 1.00 37.66 625 LYS A N 1
ATOM 5095 C CA . LYS A 1 625 ? 46.362 24.559 0.737 1.00 37.66 625 LYS A CA 1
ATOM 5096 C C . LYS A 1 625 ? 46.877 25.247 2.006 1.00 37.66 625 LYS A C 1
ATOM 5098 O O . LYS A 1 625 ? 47.700 24.677 2.717 1.00 37.66 625 LYS A O 1
ATOM 5103 N N . THR A 1 626 ? 46.401 26.456 2.317 1.00 39.12 626 THR A N 1
ATOM 5104 C CA . THR A 1 626 ? 46.748 27.163 3.567 1.00 39.12 626 THR A CA 1
ATOM 5105 C C . THR A 1 626 ? 45.837 26.825 4.753 1.00 39.12 626 THR A C 1
ATOM 5107 O O . THR A 1 626 ? 46.219 27.104 5.892 1.00 39.12 626 THR A O 1
ATOM 5110 N N . ARG A 1 627 ? 44.674 26.191 4.534 1.00 40.59 627 ARG A N 1
ATOM 5111 C CA . ARG A 1 627 ? 43.790 25.697 5.608 1.00 40.59 627 ARG A CA 1
ATOM 5112 C C . ARG A 1 627 ? 44.160 24.295 6.091 1.00 40.59 627 ARG A C 1
ATOM 5114 O O . ARG A 1 627 ? 44.060 24.051 7.288 1.00 40.59 627 ARG A O 1
ATOM 5121 N N . GLU A 1 628 ? 44.661 23.427 5.215 1.00 37.69 628 GLU A N 1
ATOM 5122 C CA . GLU A 1 628 ? 45.073 22.063 5.592 1.00 37.69 628 GLU A CA 1
ATOM 5123 C C . GLU A 1 628 ? 46.374 22.031 6.418 1.00 37.69 628 GLU A C 1
ATOM 5125 O O . GLU A 1 628 ? 46.526 21.217 7.323 1.00 37.69 628 GLU A O 1
ATOM 5130 N N . SER A 1 629 ? 47.299 22.982 6.229 1.00 39.12 629 SER A N 1
ATOM 5131 C CA . SER A 1 629 ? 48.605 22.929 6.909 1.00 39.12 629 SER A CA 1
ATOM 5132 C C . SER A 1 629 ? 48.612 23.356 8.390 1.00 39.12 629 SER A C 1
ATOM 5134 O O . SER A 1 629 ? 49.638 23.205 9.056 1.00 39.12 629 SER A O 1
ATOM 5136 N N . ALA A 1 630 ? 47.521 23.931 8.915 1.00 41.44 630 ALA A N 1
ATOM 5137 C CA . ALA A 1 630 ? 47.467 24.453 10.290 1.00 41.44 630 ALA A CA 1
ATOM 5138 C C . ALA A 1 630 ? 46.720 23.541 11.287 1.00 41.44 630 ALA A C 1
ATOM 5140 O O . ALA A 1 630 ? 47.071 23.555 12.469 1.00 41.44 630 ALA A O 1
ATOM 5141 N N . ASP A 1 631 ? 45.765 22.720 10.828 1.00 42.62 631 ASP A N 1
ATOM 5142 C CA . ASP A 1 631 ? 44.997 21.789 11.681 1.00 42.62 631 ASP A CA 1
ATOM 5143 C C . ASP A 1 631 ? 45.634 20.383 11.791 1.00 42.62 631 ASP A C 1
ATOM 5145 O O . ASP A 1 631 ? 45.536 19.737 12.838 1.00 42.62 631 ASP A O 1
ATOM 5149 N N . ASP A 1 632 ? 46.417 19.946 10.795 1.00 44.09 632 ASP A N 1
ATOM 5150 C CA . ASP A 1 632 ? 47.019 18.597 10.753 1.00 44.09 632 ASP A CA 1
ATOM 5151 C C . ASP A 1 632 ? 48.063 18.316 11.858 1.00 44.09 632 ASP A C 1
ATOM 5153 O O . ASP A 1 632 ? 48.309 17.169 12.243 1.00 44.09 632 ASP A O 1
ATOM 5157 N N . SER A 1 633 ? 48.680 19.354 12.431 1.00 48.44 633 SER A N 1
ATOM 5158 C CA . SER A 1 633 ? 49.732 19.216 13.456 1.00 48.44 633 SER A CA 1
ATOM 5159 C C . SER A 1 633 ? 49.200 18.757 14.824 1.00 48.44 633 SER A C 1
ATOM 5161 O O . SER A 1 633 ? 49.894 18.045 15.564 1.00 48.44 633 SER A O 1
ATOM 5163 N N . ASN A 1 634 ? 47.968 19.146 15.177 1.00 49.97 634 ASN A N 1
ATOM 5164 C CA . ASN A 1 634 ? 47.340 18.763 16.446 1.00 49.97 634 ASN A CA 1
ATOM 5165 C C . ASN A 1 634 ? 46.606 17.418 16.343 1.00 49.97 634 ASN A C 1
ATOM 5167 O O . ASN A 1 634 ? 46.705 16.613 17.276 1.00 49.97 634 ASN A O 1
ATOM 5171 N N . ASP A 1 635 ? 45.963 17.124 15.210 1.00 54.91 635 ASP A N 1
ATOM 5172 C CA . ASP A 1 635 ? 45.267 15.849 14.995 1.00 54.91 635 ASP A CA 1
ATOM 5173 C C . ASP A 1 635 ? 46.231 14.665 14.826 1.00 54.91 635 ASP A C 1
ATOM 5175 O O . ASP A 1 635 ? 45.988 13.582 15.368 1.00 54.91 635 ASP A O 1
ATOM 5179 N N . ALA A 1 636 ? 47.400 14.870 14.207 1.00 56.59 636 ALA A N 1
ATOM 5180 C CA . ALA A 1 636 ? 48.439 13.840 14.128 1.00 56.59 636 ALA A CA 1
ATOM 5181 C C . ALA A 1 636 ? 48.966 13.421 15.517 1.00 56.59 636 ALA A C 1
ATOM 5183 O O . ALA A 1 636 ? 49.192 12.235 15.778 1.00 56.59 636 ALA A O 1
ATOM 5184 N N . LYS A 1 637 ? 49.111 14.374 16.452 1.00 57.47 637 LYS A N 1
ATOM 5185 C CA . LYS A 1 637 ? 49.514 14.086 17.843 1.00 57.47 637 LYS A CA 1
ATOM 5186 C C . LYS A 1 637 ? 48.412 13.371 18.624 1.00 57.47 637 LYS A C 1
ATOM 5188 O O . LYS A 1 637 ? 48.715 12.451 19.383 1.00 57.47 637 LYS A O 1
ATOM 5193 N N . ALA A 1 638 ? 47.150 13.757 18.430 1.00 61.72 638 ALA A N 1
ATOM 5194 C CA . ALA A 1 638 ? 46.005 13.105 19.063 1.00 61.72 638 ALA A CA 1
ATOM 5195 C C . ALA A 1 638 ? 45.821 11.658 18.568 1.00 61.72 638 ALA A C 1
ATOM 5197 O O . ALA A 1 638 ? 45.607 10.749 19.373 1.00 61.72 638 ALA A O 1
ATOM 5198 N N . ASN A 1 639 ? 45.992 11.415 17.266 1.00 69.50 639 ASN A N 1
ATOM 5199 C CA . ASN A 1 639 ? 45.930 10.077 16.675 1.00 69.50 639 ASN A CA 1
ATOM 5200 C C . ASN A 1 639 ? 47.094 9.180 17.126 1.00 69.50 639 ASN A C 1
ATOM 5202 O O . ASN A 1 639 ? 46.871 8.013 17.446 1.00 69.50 639 ASN A O 1
ATOM 5206 N N . ALA A 1 640 ? 48.306 9.725 17.279 1.00 74.38 640 ALA A N 1
ATOM 5207 C CA . ALA A 1 640 ? 49.440 8.981 17.835 1.00 74.38 640 ALA A CA 1
ATOM 5208 C C . ALA A 1 640 ? 49.210 8.532 19.294 1.00 74.38 640 ALA A C 1
ATOM 5210 O O . ALA A 1 640 ? 49.666 7.460 19.695 1.00 74.38 640 ALA A O 1
ATOM 5211 N N . ILE A 1 641 ? 48.489 9.325 20.096 1.00 78.38 641 ILE A N 1
ATOM 5212 C CA . ILE A 1 641 ? 48.106 8.956 21.470 1.00 78.38 641 ILE A CA 1
ATOM 5213 C C . ILE A 1 641 ? 47.016 7.875 21.459 1.00 78.38 641 ILE A C 1
ATOM 5215 O O . ILE A 1 641 ? 47.115 6.908 22.215 1.00 78.38 641 ILE A O 1
ATOM 5219 N N . ARG A 1 642 ? 46.013 7.988 20.574 1.00 81.06 642 ARG A N 1
ATOM 5220 C CA . ARG A 1 642 ? 44.948 6.980 20.419 1.00 81.06 642 ARG A CA 1
ATOM 5221 C C . ARG A 1 642 ? 45.507 5.596 20.077 1.00 81.06 642 ARG A C 1
ATOM 5223 O O . ARG A 1 642 ? 45.102 4.618 20.697 1.00 81.06 642 ARG A O 1
ATOM 5230 N N . ILE A 1 643 ? 46.465 5.525 19.150 1.00 84.69 643 ILE A N 1
ATOM 5231 C CA . ILE A 1 643 ? 47.112 4.267 18.739 1.00 84.69 643 ILE A CA 1
ATOM 5232 C C . ILE A 1 643 ? 47.842 3.611 19.915 1.00 84.69 643 ILE A C 1
ATOM 5234 O O . ILE A 1 643 ? 47.646 2.424 20.161 1.00 84.69 643 ILE A O 1
ATOM 5238 N N . LYS A 1 644 ? 48.612 4.384 20.696 1.00 85.12 644 LYS A N 1
ATOM 5239 C CA . LYS A 1 644 ? 49.304 3.861 21.886 1.00 85.12 644 LYS A CA 1
ATOM 5240 C C . LYS A 1 644 ? 48.320 3.248 22.883 1.00 85.12 644 LYS A C 1
ATOM 5242 O O . LYS A 1 644 ? 48.539 2.129 23.331 1.00 85.12 644 LYS A O 1
ATOM 5247 N N . ILE A 1 645 ? 47.218 3.944 23.184 1.00 84.81 645 ILE A N 1
ATOM 5248 C CA . ILE A 1 645 ? 46.182 3.456 24.113 1.00 84.81 645 ILE A CA 1
ATOM 5249 C C . ILE A 1 645 ? 45.559 2.143 23.622 1.00 84.81 645 ILE A C 1
ATOM 5251 O O . ILE A 1 645 ? 45.424 1.203 24.403 1.00 84.81 645 ILE A O 1
ATOM 5255 N N . LEU A 1 646 ? 45.198 2.055 22.337 1.00 89.00 646 LEU A N 1
ATOM 5256 C CA . LEU A 1 646 ? 44.627 0.830 21.770 1.00 89.00 646 LEU A CA 1
ATOM 5257 C C . LEU A 1 646 ? 45.640 -0.323 21.756 1.00 89.00 646 LEU A C 1
ATOM 5259 O O . LEU A 1 646 ? 45.262 -1.463 22.012 1.00 89.00 646 LEU A O 1
ATOM 5263 N N . GLU A 1 647 ? 46.924 -0.042 21.527 1.00 89.88 647 GLU A N 1
ATOM 5264 C CA . GLU A 1 647 ? 47.984 -1.050 21.559 1.00 89.88 647 GLU A CA 1
ATOM 5265 C C . GLU A 1 647 ? 48.206 -1.639 22.959 1.00 89.88 647 GLU A C 1
ATOM 5267 O O . GLU A 1 647 ? 48.288 -2.861 23.085 1.00 89.88 647 GLU A O 1
ATOM 5272 N N . ALA A 1 648 ? 48.211 -0.813 24.010 1.00 87.81 648 ALA A N 1
ATOM 5273 C CA . ALA A 1 648 ? 48.270 -1.304 25.391 1.00 87.81 648 ALA A CA 1
ATOM 5274 C C . ALA A 1 648 ? 46.966 -1.967 25.859 1.00 87.81 648 ALA A C 1
ATOM 5276 O O . ALA A 1 648 ? 46.983 -2.743 26.806 1.00 87.81 648 ALA A O 1
ATOM 5277 N N . ALA A 1 649 ? 45.830 -1.713 25.201 1.00 90.12 649 ALA A N 1
ATOM 5278 C CA . ALA A 1 649 ? 44.558 -2.353 25.532 1.00 90.12 649 ALA A CA 1
ATOM 5279 C C . ALA A 1 649 ? 44.439 -3.796 24.993 1.00 90.12 649 ALA A C 1
ATOM 5281 O O . ALA A 1 649 ? 43.739 -4.614 25.591 1.00 90.12 649 ALA A O 1
ATOM 5282 N N . LEU A 1 650 ? 45.120 -4.145 23.889 1.00 89.06 650 LEU A N 1
ATOM 5283 C CA . LEU A 1 650 ? 45.016 -5.472 23.253 1.00 89.06 650 LEU A CA 1
ATOM 5284 C C . LEU A 1 650 ? 45.359 -6.662 24.178 1.00 89.06 650 LEU A C 1
ATOM 5286 O O . LEU A 1 650 ? 44.627 -7.654 24.132 1.00 89.06 650 LEU A O 1
ATOM 5290 N N . PRO A 1 651 ? 46.398 -6.617 25.037 1.00 89.56 651 PRO A N 1
ATOM 5291 C CA . PRO A 1 651 ? 46.705 -7.702 25.975 1.00 89.56 651 PRO A CA 1
ATOM 5292 C C . PRO A 1 651 ? 45.596 -7.992 27.000 1.00 89.56 651 PRO A C 1
ATOM 5294 O O . PRO A 1 651 ? 45.503 -9.117 27.488 1.00 89.56 651 PRO A O 1
ATOM 5297 N N . HIS A 1 652 ? 44.730 -7.015 27.295 1.00 88.62 652 HIS A N 1
ATOM 5298 C CA . HIS A 1 652 ? 43.636 -7.136 28.274 1.00 88.62 652 HIS A CA 1
ATOM 5299 C C . HIS A 1 652 ? 42.334 -7.693 27.671 1.00 88.62 652 HIS A C 1
ATOM 5301 O O . HIS A 1 652 ? 41.390 -8.015 28.396 1.00 88.62 652 HIS A O 1
ATOM 5307 N N . VAL A 1 653 ? 42.258 -7.836 26.344 1.00 89.31 653 VAL A N 1
ATOM 5308 C CA . VAL A 1 653 ? 41.061 -8.320 25.630 1.00 89.31 653 VAL A CA 1
ATOM 5309 C C . VAL A 1 653 ? 40.645 -9.746 26.023 1.00 89.31 653 VAL A C 1
ATOM 5311 O O . VAL A 1 653 ? 39.448 -9.961 26.218 1.00 89.31 653 VAL A O 1
ATOM 5314 N N . PRO A 1 654 ? 41.546 -10.738 26.185 1.00 85.81 654 PRO A N 1
ATOM 5315 C CA . PRO A 1 654 ? 41.133 -12.099 26.538 1.00 85.81 654 PRO A CA 1
ATOM 5316 C C . PRO A 1 654 ? 40.417 -12.199 27.896 1.00 85.81 654 PRO A C 1
ATOM 5318 O O . PRO A 1 654 ? 39.595 -13.099 28.085 1.00 85.81 654 PRO A O 1
ATOM 5321 N N . THR A 1 655 ? 40.701 -11.276 28.824 1.00 83.19 655 THR A N 1
ATOM 5322 C CA . THR A 1 655 ? 40.107 -11.228 30.171 1.00 83.19 655 THR A CA 1
ATOM 5323 C C . THR A 1 655 ? 38.889 -10.310 30.264 1.00 83.19 655 THR A C 1
ATOM 5325 O O . THR A 1 655 ? 37.908 -10.688 30.900 1.00 83.19 655 THR A O 1
ATOM 5328 N N . SER A 1 656 ? 38.929 -9.135 29.624 1.00 81.69 656 SER A N 1
ATOM 5329 C CA . SER A 1 656 ? 37.926 -8.061 29.783 1.00 81.69 656 SER A CA 1
ATOM 5330 C C . SER A 1 656 ? 37.029 -7.854 28.550 1.00 81.69 656 SER A C 1
ATOM 5332 O O . SER A 1 656 ? 36.111 -7.028 28.560 1.00 81.69 656 SER A O 1
ATOM 5334 N N . GLY A 1 657 ? 37.266 -8.618 27.479 1.00 85.12 657 GLY A N 1
ATOM 5335 C CA . GLY A 1 657 ? 36.502 -8.571 26.235 1.00 85.12 657 GLY A CA 1
ATOM 5336 C C . GLY A 1 657 ? 36.772 -7.323 25.391 1.00 85.12 657 GLY A C 1
ATOM 5337 O O . GLY A 1 657 ? 37.618 -6.483 25.705 1.00 85.12 657 GLY A O 1
ATOM 5338 N N . TRP A 1 658 ? 36.024 -7.181 24.299 1.00 90.44 658 TRP A N 1
ATOM 5339 C CA . TRP A 1 658 ? 36.092 -6.030 23.389 1.00 90.44 658 TRP A CA 1
ATOM 5340 C C . TRP A 1 658 ? 35.221 -4.881 23.912 1.00 90.44 658 TRP A C 1
ATOM 5342 O O . TRP A 1 658 ? 34.190 -4.539 23.335 1.00 90.44 658 TRP A O 1
ATOM 5352 N N . THR A 1 659 ? 35.582 -4.326 25.069 1.00 87.62 659 THR A N 1
ATOM 5353 C CA . THR A 1 659 ? 34.753 -3.370 25.820 1.00 87.62 659 THR A CA 1
ATOM 5354 C C . THR A 1 659 ? 35.454 -2.025 26.024 1.00 87.62 659 THR A C 1
ATOM 5356 O O . THR A 1 659 ? 36.659 -1.883 25.823 1.00 87.62 659 THR A O 1
ATOM 5359 N N . ARG A 1 660 ? 34.687 -1.006 26.441 1.00 84.50 660 ARG A N 1
ATOM 5360 C CA . ARG A 1 660 ? 35.242 0.302 26.840 1.00 84.50 660 ARG A CA 1
ATOM 5361 C C . ARG A 1 660 ? 36.145 0.194 28.073 1.00 84.50 660 ARG A C 1
ATOM 5363 O O . ARG A 1 660 ? 37.100 0.953 28.181 1.00 84.50 660 ARG A O 1
ATOM 5370 N N . GLU A 1 661 ? 35.867 -0.760 28.958 1.00 84.06 661 GLU A N 1
ATOM 5371 C CA . GLU A 1 661 ? 36.661 -1.028 30.162 1.00 84.06 661 GLU A CA 1
ATOM 5372 C C . GLU A 1 661 ? 38.080 -1.492 29.799 1.00 84.06 661 GLU A C 1
ATOM 5374 O O . GLU A 1 661 ? 39.050 -1.019 30.381 1.00 84.06 661 GLU A O 1
ATOM 5379 N N . THR A 1 662 ? 38.229 -2.314 28.757 1.00 86.31 662 THR A N 1
ATOM 5380 C CA . THR A 1 662 ? 39.538 -2.742 28.232 1.00 86.31 662 THR A CA 1
ATOM 5381 C C . THR A 1 662 ? 40.375 -1.566 27.709 1.00 86.31 662 THR A C 1
ATOM 5383 O O . THR A 1 662 ? 41.586 -1.522 27.916 1.00 86.31 662 THR A O 1
ATOM 5386 N N . ILE A 1 663 ? 39.736 -0.568 27.087 1.00 84.75 663 ILE A N 1
ATOM 5387 C CA . ILE A 1 663 ? 40.404 0.664 26.628 1.00 84.75 663 ILE A CA 1
ATOM 5388 C C . ILE A 1 663 ? 40.834 1.532 27.821 1.00 84.75 663 ILE A C 1
ATOM 5390 O O . ILE A 1 663 ? 41.901 2.142 27.779 1.00 84.75 663 ILE A O 1
ATOM 5394 N N . MET A 1 664 ? 40.041 1.571 28.899 1.00 80.69 664 MET A N 1
ATOM 5395 C CA . MET A 1 664 ? 40.425 2.267 30.133 1.00 80.69 664 MET A CA 1
ATOM 5396 C C . MET A 1 664 ? 41.676 1.651 30.763 1.00 80.69 664 MET A C 1
ATOM 5398 O O . MET A 1 664 ? 42.588 2.392 31.115 1.00 80.69 664 MET A O 1
ATOM 5402 N N . LEU A 1 665 ? 41.748 0.317 30.835 1.00 83.56 665 LEU A N 1
ATOM 5403 C CA . LEU A 1 665 ? 42.917 -0.397 31.362 1.00 83.56 665 LEU A CA 1
ATOM 5404 C C . LEU A 1 665 ? 44.185 -0.104 30.540 1.00 83.56 665 LEU A C 1
ATOM 5406 O O . LEU A 1 665 ? 45.231 0.185 31.116 1.00 83.56 665 LEU A O 1
ATOM 5410 N N . GLY A 1 666 ? 44.081 -0.082 29.205 1.00 84.19 666 GLY A N 1
ATOM 5411 C CA . GLY A 1 666 ? 45.198 0.302 28.330 1.00 84.19 666 GLY A CA 1
ATOM 5412 C C . GLY A 1 666 ? 45.612 1.775 28.464 1.00 84.19 666 GLY A C 1
ATOM 5413 O O . GLY A 1 666 ? 46.795 2.102 28.367 1.00 84.19 666 GLY A O 1
ATOM 5414 N N . ALA A 1 667 ? 44.662 2.679 28.733 1.00 81.38 667 ALA A N 1
ATOM 5415 C CA . ALA A 1 667 ? 44.964 4.085 29.001 1.00 81.38 667 ALA A CA 1
ATOM 5416 C C . ALA A 1 667 ? 45.715 4.262 30.333 1.00 81.38 667 ALA A C 1
ATOM 5418 O O . ALA A 1 667 ? 46.704 4.997 30.380 1.00 81.38 667 ALA A O 1
ATOM 5419 N N . GLU A 1 668 ? 45.286 3.557 31.383 1.00 82.44 668 GLU A N 1
ATOM 5420 C CA . GLU A 1 668 ? 45.916 3.582 32.709 1.00 82.44 668 GLU A CA 1
ATOM 5421 C C . GLU A 1 668 ? 47.340 3.004 32.687 1.00 82.44 668 GLU A C 1
ATOM 5423 O O . GLU A 1 668 ? 48.230 3.550 33.341 1.00 82.44 668 GLU A O 1
ATOM 5428 N N . GLU A 1 669 ? 47.596 1.976 31.872 1.00 84.62 669 GLU A N 1
ATOM 5429 C CA . GLU A 1 669 ? 48.920 1.356 31.710 1.00 84.62 669 GLU A CA 1
ATOM 5430 C C . GLU A 1 669 ? 49.964 2.298 31.082 1.00 84.62 669 GLU A C 1
ATOM 5432 O O . GLU A 1 669 ? 51.138 2.267 31.452 1.00 84.62 669 GLU A O 1
ATOM 5437 N N . ILE A 1 670 ? 49.543 3.198 30.186 1.00 81.94 670 ILE A N 1
ATOM 5438 C CA . ILE A 1 670 ? 50.425 4.199 29.553 1.00 81.94 670 ILE A CA 1
ATOM 5439 C C . ILE A 1 670 ? 50.478 5.510 30.370 1.00 81.94 670 ILE A C 1
ATOM 5441 O O . ILE A 1 670 ? 51.166 6.464 30.000 1.00 81.94 670 ILE A O 1
ATOM 5445 N N . GLY A 1 671 ? 49.795 5.568 31.519 1.00 70.25 671 GLY A N 1
ATOM 5446 C CA . GLY A 1 671 ? 49.801 6.721 32.423 1.00 70.25 671 GLY A CA 1
ATOM 5447 C C . GLY A 1 671 ? 48.782 7.813 32.078 1.00 70.25 671 GLY A C 1
ATOM 5448 O O . GLY A 1 671 ? 48.911 8.941 32.558 1.00 70.25 671 GLY A O 1
ATOM 5449 N N . PHE A 1 672 ? 47.767 7.502 31.265 1.00 76.38 672 PHE A N 1
ATOM 5450 C CA . PHE A 1 672 ? 46.617 8.372 31.013 1.00 76.38 672 PHE A CA 1
ATOM 5451 C C . PHE A 1 672 ? 45.458 8.043 31.970 1.00 76.38 672 PHE A C 1
ATOM 5453 O O . PHE A 1 672 ? 45.284 6.914 32.412 1.00 76.38 672 PHE A O 1
ATOM 5460 N N . SER A 1 673 ? 44.640 9.043 32.313 1.00 65.44 673 SER A N 1
ATOM 5461 C CA . SER A 1 673 ? 43.464 8.838 33.174 1.00 65.44 673 SER A CA 1
ATOM 5462 C C . SER A 1 673 ? 42.441 7.914 32.503 1.00 65.44 673 SER A C 1
ATOM 5464 O O . SER A 1 673 ? 42.184 8.067 31.309 1.00 65.44 673 SER A O 1
ATOM 5466 N N . GLY A 1 674 ? 41.752 7.062 33.273 1.00 58.75 674 GLY A N 1
ATOM 5467 C CA . GLY A 1 674 ? 40.627 6.246 32.793 1.00 58.75 674 GLY A CA 1
ATOM 5468 C C . GLY A 1 674 ? 39.483 7.042 32.137 1.00 58.75 674 GLY A C 1
ATOM 5469 O O . GLY A 1 674 ? 38.645 6.463 31.454 1.00 58.75 674 GLY A O 1
ATOM 5470 N N . VAL A 1 675 ? 39.457 8.378 32.250 1.00 60.88 675 VAL A N 1
ATOM 5471 C CA . VAL A 1 675 ? 38.543 9.278 31.511 1.00 60.88 675 VAL A CA 1
ATOM 5472 C C . VAL A 1 675 ? 38.895 9.377 30.010 1.00 60.88 675 VAL A C 1
ATOM 5474 O O . VAL A 1 675 ? 38.050 9.752 29.197 1.00 60.88 675 VAL A O 1
ATOM 5477 N N . ALA A 1 676 ? 40.103 8.967 29.604 1.00 57.75 676 ALA A N 1
ATOM 5478 C CA . ALA A 1 676 ? 40.569 8.986 28.214 1.00 57.75 676 ALA A CA 1
ATOM 5479 C C . ALA A 1 676 ? 39.783 8.049 27.273 1.00 57.75 676 ALA A C 1
ATOM 5481 O O . ALA A 1 676 ? 39.846 8.222 26.057 1.00 57.75 676 ALA A O 1
ATOM 5482 N N . HIS A 1 677 ? 38.966 7.121 27.794 1.00 58.19 677 HIS A N 1
ATOM 5483 C CA . HIS A 1 677 ? 38.044 6.325 26.969 1.00 58.19 677 HIS A CA 1
ATOM 5484 C C . HIS A 1 677 ? 37.032 7.193 26.192 1.00 58.19 677 HIS A C 1
ATOM 5486 O O . HIS A 1 677 ? 36.544 6.774 25.144 1.00 58.19 677 HIS A O 1
ATOM 5492 N N . GLY A 1 678 ? 36.750 8.420 26.659 1.00 59.91 678 GLY A N 1
ATOM 5493 C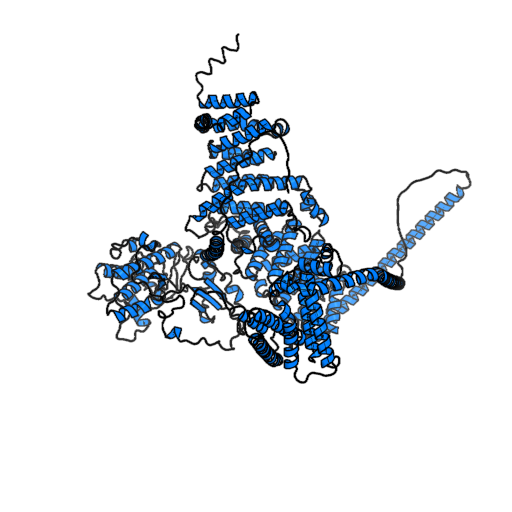 CA . GLY A 1 678 ? 35.920 9.399 25.949 1.00 59.91 678 GLY A CA 1
ATOM 5494 C C . GLY A 1 678 ? 36.499 9.856 24.602 1.00 59.91 678 GLY A C 1
ATOM 5495 O O . GLY A 1 678 ? 35.769 10.416 23.790 1.00 59.91 678 GLY A O 1
ATOM 5496 N N . MET A 1 679 ? 37.780 9.573 24.325 1.00 68.38 679 MET A N 1
ATOM 5497 C CA . MET A 1 679 ? 38.414 9.805 23.019 1.00 68.38 679 MET A CA 1
ATOM 5498 C C . MET A 1 679 ? 37.992 8.787 21.943 1.00 68.38 679 MET A C 1
ATOM 5500 O O . MET A 1 679 ? 38.349 8.977 20.779 1.00 68.38 679 MET A O 1
ATOM 5504 N N . PHE A 1 680 ? 37.249 7.736 22.320 1.00 78.12 680 PHE A N 1
ATOM 5505 C CA . PHE A 1 680 ? 36.801 6.640 21.456 1.00 78.12 680 PHE A CA 1
ATOM 5506 C C . PHE A 1 680 ? 35.261 6.533 21.469 1.00 78.12 680 PHE A C 1
ATOM 5508 O O . PHE A 1 680 ? 34.696 5.709 22.201 1.00 78.12 680 PHE A O 1
ATOM 5515 N N . PRO A 1 681 ? 34.545 7.352 20.671 1.00 68.12 681 PRO A N 1
ATOM 5516 C CA . PRO A 1 681 ? 33.076 7.359 20.649 1.00 68.12 681 PRO A CA 1
ATOM 5517 C C . PRO A 1 681 ? 32.488 5.990 20.262 1.00 68.12 681 PRO A C 1
ATOM 5519 O O . PRO A 1 681 ? 31.475 5.563 20.825 1.00 68.12 681 PRO A O 1
ATOM 5522 N N . GLU A 1 682 ? 33.194 5.251 19.404 1.00 73.81 682 GLU A N 1
ATOM 5523 C CA . GLU A 1 682 ? 32.866 3.898 18.927 1.00 73.81 682 GLU A CA 1
ATOM 5524 C C . GLU A 1 682 ? 33.018 2.802 20.004 1.00 73.81 682 GLU A C 1
ATOM 5526 O O . GLU A 1 682 ? 32.621 1.651 19.809 1.00 73.81 682 GLU A O 1
ATOM 5531 N N . GLY A 1 683 ? 33.561 3.143 21.178 1.00 83.88 683 GLY A N 1
ATOM 5532 C CA . GLY A 1 683 ? 33.733 2.219 22.293 1.00 83.88 683 GLY A CA 1
ATOM 5533 C C . GLY A 1 683 ? 34.580 0.999 21.931 1.00 83.88 683 GLY A C 1
ATOM 5534 O O . GLY A 1 683 ? 35.654 1.136 21.358 1.00 83.88 683 GLY A O 1
ATOM 5535 N N . GLY A 1 684 ? 34.097 -0.201 22.267 1.00 82.06 684 GLY A N 1
ATOM 5536 C CA . GLY A 1 684 ? 34.821 -1.453 22.014 1.00 82.06 684 GLY A CA 1
ATOM 5537 C C . GLY A 1 684 ? 35.108 -1.733 20.533 1.00 82.06 684 GLY A C 1
ATOM 5538 O O . GLY A 1 684 ? 36.058 -2.449 20.228 1.00 82.06 684 GLY A O 1
ATOM 5539 N N . PHE A 1 685 ? 34.348 -1.135 19.607 1.00 87.75 685 PHE A N 1
ATOM 5540 C CA . PHE A 1 685 ? 34.587 -1.295 18.172 1.00 87.75 685 PHE A CA 1
ATOM 5541 C C . PHE A 1 685 ? 35.894 -0.638 17.709 1.00 87.75 685 PHE A C 1
ATOM 5543 O O . PHE A 1 685 ? 36.568 -1.205 16.855 1.00 87.75 685 PHE A O 1
ATOM 5550 N N . ALA A 1 686 ? 36.321 0.471 18.326 1.00 85.62 686 ALA A N 1
ATOM 5551 C CA . ALA A 1 686 ? 37.598 1.110 17.994 1.00 85.62 686 ALA A CA 1
ATOM 5552 C C . ALA A 1 686 ? 38.788 0.151 18.201 1.00 85.62 686 ALA A C 1
ATOM 5554 O O . ALA A 1 686 ? 39.723 0.125 17.403 1.00 85.62 686 ALA A O 1
ATOM 5555 N N . LEU A 1 687 ? 38.718 -0.689 19.240 1.00 89.06 687 LEU A N 1
ATOM 5556 C CA . LEU A 1 687 ? 39.725 -1.708 19.535 1.00 89.06 687 LEU A CA 1
ATOM 5557 C C . LEU A 1 687 ? 39.698 -2.858 18.515 1.00 89.06 687 LEU A C 1
ATOM 5559 O O . LEU A 1 687 ? 40.753 -3.314 18.079 1.00 89.06 687 LEU A O 1
ATOM 5563 N N . VAL A 1 688 ? 38.501 -3.287 18.092 1.00 88.94 688 VAL A N 1
ATOM 5564 C CA . VAL A 1 688 ? 38.315 -4.309 17.043 1.00 88.94 688 VAL A CA 1
ATOM 5565 C C . VAL A 1 688 ? 38.834 -3.808 15.691 1.00 88.94 688 VAL A C 1
ATOM 5567 O O . VAL A 1 688 ? 39.581 -4.514 15.018 1.00 88.94 688 VAL A O 1
ATOM 5570 N N . SER A 1 689 ? 38.478 -2.579 15.313 1.00 89.56 689 SER A N 1
ATOM 5571 C CA . SER A 1 689 ? 38.900 -1.933 14.066 1.00 89.56 689 SER A CA 1
ATOM 5572 C C . SER A 1 689 ? 40.422 -1.760 14.005 1.00 89.56 689 SER A C 1
ATOM 5574 O O . SER A 1 689 ? 41.037 -2.084 12.990 1.00 89.56 689 SER A O 1
ATOM 5576 N N . TYR A 1 690 ? 41.051 -1.346 15.112 1.00 90.44 690 TYR A N 1
ATOM 5577 C CA . TYR A 1 690 ? 42.510 -1.247 15.211 1.00 90.44 690 TYR A CA 1
ATOM 5578 C C . TYR A 1 690 ? 43.205 -2.607 15.084 1.00 90.44 690 TYR A C 1
ATOM 5580 O O . TYR A 1 690 ? 44.172 -2.733 14.336 1.00 90.44 690 TYR A O 1
ATOM 5588 N N . PHE A 1 691 ? 42.693 -3.640 15.761 1.00 92.44 691 PHE A N 1
ATOM 5589 C CA . PHE A 1 691 ? 43.229 -4.997 15.645 1.00 92.44 691 PHE A CA 1
ATOM 5590 C C . PHE A 1 691 ? 43.160 -5.522 14.203 1.00 92.44 691 PHE A C 1
ATOM 5592 O O . PHE A 1 691 ? 44.150 -6.040 13.691 1.00 92.44 691 PHE A O 1
ATOM 5599 N N . ILE A 1 692 ? 42.019 -5.342 13.525 1.00 88.00 692 ILE A N 1
ATOM 5600 C CA . ILE A 1 692 ? 41.853 -5.734 12.118 1.00 88.00 692 ILE A CA 1
ATOM 5601 C C . ILE A 1 692 ? 42.837 -4.974 11.223 1.00 88.00 692 ILE A C 1
ATOM 5603 O O . ILE A 1 692 ? 43.500 -5.604 10.402 1.00 88.00 692 ILE A O 1
ATOM 5607 N N . GLY A 1 693 ? 42.969 -3.656 11.405 1.00 87.00 693 GLY A N 1
ATOM 5608 C CA . GLY A 1 693 ? 43.929 -2.834 10.665 1.00 87.00 693 GLY A CA 1
ATOM 5609 C C . GLY A 1 693 ? 45.372 -3.316 10.838 1.00 87.00 693 GLY A C 1
ATOM 5610 O O . GLY A 1 693 ? 46.060 -3.545 9.846 1.00 87.00 693 GLY A O 1
ATOM 5611 N N . LYS A 1 694 ? 45.795 -3.581 12.081 1.00 89.50 694 LYS A N 1
ATOM 5612 C CA . LYS A 1 694 ? 47.137 -4.095 12.401 1.00 89.50 694 LYS A CA 1
ATOM 5613 C C . LYS A 1 694 ? 47.415 -5.451 11.741 1.00 89.50 694 LYS A C 1
ATOM 5615 O O . LYS A 1 694 ? 48.469 -5.626 11.136 1.00 89.50 694 LYS A O 1
ATOM 5620 N N . CYS A 1 695 ? 46.466 -6.391 11.800 1.00 90.12 695 CYS A N 1
ATOM 5621 C CA . CYS A 1 695 ? 46.598 -7.685 11.120 1.00 90.12 695 CYS A CA 1
ATOM 5622 C C . CYS A 1 695 ? 46.731 -7.528 9.599 1.00 90.12 695 CYS A C 1
ATOM 5624 O O . CYS A 1 695 ? 47.532 -8.222 8.975 1.00 90.12 695 CYS A O 1
ATOM 5626 N N . ASN A 1 696 ? 45.952 -6.625 8.998 1.00 91.44 696 ASN A N 1
ATOM 5627 C CA . ASN A 1 696 ? 45.990 -6.392 7.558 1.00 91.44 696 ASN A CA 1
ATOM 5628 C C . ASN A 1 696 ? 47.341 -5.798 7.117 1.00 91.44 696 ASN A C 1
ATOM 5630 O O . ASN A 1 696 ? 47.907 -6.249 6.124 1.00 91.44 696 ASN A O 1
ATOM 5634 N N . GLU A 1 697 ? 47.893 -4.843 7.872 1.00 89.12 697 GLU A N 1
ATOM 5635 C CA . GLU A 1 697 ? 49.219 -4.261 7.606 1.00 89.12 697 GLU A CA 1
ATOM 5636 C C . GLU A 1 697 ? 50.358 -5.287 7.739 1.00 89.12 697 GLU A C 1
ATOM 5638 O O . GLU A 1 697 ? 51.296 -5.300 6.931 1.00 89.12 697 GLU A O 1
ATOM 5643 N N . GLU A 1 698 ? 50.274 -6.177 8.731 1.00 90.94 698 GLU A N 1
ATOM 5644 C CA . GLU A 1 698 ? 51.250 -7.250 8.931 1.00 90.94 698 GLU A CA 1
ATOM 5645 C C . GLU A 1 698 ? 51.230 -8.251 7.765 1.00 90.94 698 GLU A C 1
ATOM 5647 O O . GLU A 1 698 ? 52.279 -8.559 7.193 1.00 90.94 698 GLU A O 1
ATOM 5652 N N . LEU A 1 699 ? 50.038 -8.682 7.338 1.00 91.12 699 LEU A N 1
ATOM 5653 C CA . LEU A 1 699 ? 49.855 -9.541 6.163 1.00 91.12 699 LEU A CA 1
ATOM 5654 C C . LEU A 1 699 ? 50.358 -8.881 4.880 1.00 91.12 699 LEU A C 1
ATOM 5656 O O . LEU A 1 699 ? 51.060 -9.518 4.097 1.00 91.12 699 LEU A O 1
ATOM 5660 N N . LEU A 1 700 ? 50.060 -7.597 4.677 1.00 88.25 700 LEU A N 1
ATOM 5661 C CA . LEU A 1 700 ? 50.538 -6.834 3.525 1.00 88.25 700 LEU A CA 1
ATOM 5662 C C . LEU A 1 700 ? 52.070 -6.801 3.457 1.00 88.25 700 LEU A C 1
ATOM 5664 O O . LEU A 1 700 ? 52.656 -6.927 2.381 1.00 88.25 700 LEU A O 1
ATOM 5668 N N . THR A 1 701 ? 52.730 -6.651 4.605 1.00 89.75 701 THR A N 1
ATOM 5669 C CA . THR A 1 701 ? 54.196 -6.645 4.694 1.00 89.75 701 THR A CA 1
ATOM 5670 C C . THR A 1 701 ? 54.776 -8.022 4.356 1.00 89.75 701 THR A C 1
ATOM 5672 O O . THR A 1 701 ? 55.753 -8.110 3.604 1.00 89.75 701 THR A O 1
ATOM 5675 N N . GLN A 1 702 ? 54.149 -9.101 4.835 1.00 87.75 702 GLN A N 1
ATOM 5676 C CA . GLN A 1 702 ? 54.547 -10.474 4.503 1.00 87.75 702 GLN A CA 1
ATOM 5677 C C . GLN A 1 702 ? 54.370 -10.767 3.002 1.00 87.75 702 GLN A C 1
ATOM 5679 O O . GLN A 1 702 ? 55.323 -11.199 2.353 1.00 87.75 702 GLN A O 1
ATOM 5684 N N . MET A 1 703 ? 53.220 -10.409 2.417 1.00 88.75 703 MET A N 1
ATOM 5685 C CA . MET A 1 703 ? 52.946 -10.568 0.980 1.00 88.75 703 MET A CA 1
ATOM 5686 C C . MET A 1 703 ? 53.937 -9.790 0.101 1.00 88.75 703 MET A C 1
ATOM 5688 O O . MET A 1 703 ? 54.442 -10.324 -0.889 1.00 88.75 703 MET A O 1
ATOM 5692 N N . LYS A 1 704 ? 54.278 -8.546 0.468 1.00 86.00 704 LYS A N 1
ATOM 5693 C CA . LYS A 1 704 ? 55.294 -7.737 -0.235 1.00 86.00 704 LYS A CA 1
ATOM 5694 C C . LYS A 1 704 ? 56.678 -8.380 -0.201 1.00 86.00 704 LYS A C 1
ATOM 5696 O O . LYS A 1 704 ? 57.402 -8.311 -1.192 1.00 86.00 704 LYS A O 1
ATOM 5701 N N . THR A 1 705 ? 57.037 -8.996 0.923 1.00 85.81 705 THR A N 1
ATOM 5702 C CA . THR A 1 705 ? 58.340 -9.650 1.101 1.00 85.81 705 THR A CA 1
ATOM 5703 C C . THR A 1 705 ? 58.430 -10.935 0.272 1.00 85.81 705 THR A C 1
ATOM 5705 O O . THR A 1 705 ? 59.439 -11.163 -0.389 1.00 85.81 705 THR A O 1
ATOM 5708 N N . GLU A 1 706 ? 57.364 -11.740 0.247 1.00 81.12 706 GLU A N 1
ATOM 5709 C CA . GLU A 1 706 ? 57.313 -13.016 -0.483 1.00 81.12 706 GLU A CA 1
ATOM 5710 C C . GLU A 1 706 ? 57.272 -12.836 -2.012 1.00 81.12 706 GLU A C 1
ATOM 5712 O O . GLU A 1 706 ? 57.865 -13.617 -2.756 1.00 81.12 706 GLU A O 1
ATOM 5717 N N . THR A 1 707 ? 56.641 -11.762 -2.493 1.00 82.38 707 THR A N 1
ATOM 5718 C CA . THR A 1 707 ? 56.432 -11.498 -3.932 1.00 82.38 707 THR A CA 1
ATOM 5719 C C . THR A 1 707 ? 57.414 -10.490 -4.545 1.00 82.38 707 THR A C 1
ATOM 5721 O O . THR A 1 707 ? 57.270 -10.126 -5.716 1.00 82.38 707 THR A O 1
ATOM 5724 N N . ASP A 1 708 ? 58.408 -10.012 -3.783 1.00 80.44 708 ASP A N 1
ATOM 5725 C CA . ASP A 1 708 ? 59.319 -8.919 -4.173 1.00 80.44 708 ASP A CA 1
ATOM 5726 C C . ASP A 1 708 ? 58.547 -7.673 -4.660 1.00 80.44 708 ASP A C 1
ATOM 5728 O O . ASP A 1 708 ? 58.664 -7.235 -5.807 1.00 80.44 708 ASP A O 1
ATOM 5732 N N . ASN A 1 709 ? 57.676 -7.135 -3.798 1.00 76.25 709 ASN A N 1
ATOM 5733 C CA . ASN A 1 709 ? 56.741 -6.043 -4.108 1.00 76.25 709 ASN A CA 1
ATOM 5734 C C . ASN A 1 709 ? 55.839 -6.329 -5.329 1.00 76.25 709 ASN A C 1
ATOM 5736 O O . ASN A 1 709 ? 55.562 -5.437 -6.136 1.00 76.25 709 ASN A O 1
ATOM 5740 N N . GLY A 1 710 ? 55.383 -7.576 -5.483 1.00 67.62 710 GLY A N 1
ATOM 5741 C CA . GLY A 1 710 ? 54.515 -7.996 -6.586 1.00 67.62 710 GLY A CA 1
ATOM 5742 C C . GLY A 1 710 ? 55.223 -8.146 -7.940 1.00 67.62 710 GLY A C 1
ATOM 5743 O O . GLY A 1 710 ? 54.546 -8.159 -8.971 1.00 67.62 710 GLY A O 1
ATOM 5744 N N . ARG A 1 711 ? 56.565 -8.232 -7.959 1.00 67.75 711 ARG A N 1
ATOM 5745 C CA . ARG A 1 711 ? 57.377 -8.452 -9.174 1.00 67.75 711 ARG A CA 1
ATOM 5746 C C . ARG A 1 711 ? 57.535 -9.928 -9.534 1.00 67.75 711 ARG A C 1
ATOM 5748 O O . ARG A 1 711 ? 57.787 -10.236 -10.697 1.00 67.75 711 ARG A O 1
ATOM 5755 N N . LYS A 1 712 ? 57.390 -10.835 -8.565 1.00 70.94 712 LYS A N 1
ATOM 5756 C CA . LYS A 1 712 ? 57.388 -12.288 -8.773 1.00 70.94 712 LYS A CA 1
ATOM 5757 C C . LYS A 1 712 ? 55.995 -12.840 -8.495 1.00 70.94 712 LYS A C 1
ATOM 5759 O O . LYS A 1 712 ? 55.488 -12.690 -7.389 1.00 70.94 712 LYS A O 1
ATOM 5764 N N . ALA A 1 713 ? 55.394 -13.474 -9.500 1.00 65.50 713 ALA A N 1
ATOM 5765 C CA . ALA A 1 713 ? 54.143 -14.203 -9.325 1.00 65.50 713 ALA A CA 1
ATOM 5766 C C . ALA A 1 713 ? 54.404 -15.523 -8.568 1.00 65.50 713 ALA A C 1
ATOM 5768 O O . ALA A 1 713 ? 55.413 -16.181 -8.850 1.00 65.50 713 ALA A O 1
ATOM 5769 N N . PRO A 1 714 ? 53.536 -15.915 -7.620 1.00 73.50 714 PRO A N 1
ATOM 5770 C CA . PRO A 1 714 ? 53.671 -17.177 -6.898 1.00 73.50 714 PRO A CA 1
ATOM 5771 C C . PRO A 1 714 ? 53.504 -18.384 -7.836 1.00 73.50 714 PRO A C 1
ATOM 5773 O O . PRO A 1 714 ? 52.786 -18.317 -8.830 1.00 73.50 714 PRO A O 1
ATOM 5776 N N . HIS A 1 715 ? 54.166 -19.505 -7.521 1.00 61.94 715 HIS A N 1
ATOM 5777 C CA . HIS A 1 715 ? 54.130 -20.718 -8.355 1.00 61.94 715 HIS A CA 1
ATOM 5778 C C . HIS A 1 715 ? 52.753 -21.401 -8.404 1.00 61.94 715 HIS A C 1
ATOM 5780 O O . HIS A 1 715 ? 52.441 -22.045 -9.403 1.00 61.94 715 HIS A O 1
ATOM 5786 N N . ASN A 1 716 ? 51.943 -21.263 -7.351 1.00 74.81 716 ASN A N 1
ATOM 5787 C CA . ASN A 1 716 ? 50.595 -21.817 -7.265 1.00 74.81 716 ASN A CA 1
ATOM 5788 C C . ASN A 1 716 ? 49.654 -20.795 -6.609 1.00 74.81 716 ASN A C 1
ATOM 5790 O O . ASN A 1 716 ? 49.770 -20.495 -5.421 1.00 74.81 716 ASN A O 1
ATOM 5794 N N . HIS A 1 717 ? 48.735 -20.243 -7.401 1.00 72.38 717 HIS A N 1
ATOM 5795 C CA . HIS A 1 717 ? 47.853 -19.156 -6.976 1.00 72.38 717 HIS A CA 1
ATOM 5796 C C . HIS A 1 717 ? 46.882 -19.579 -5.863 1.00 72.38 717 HIS A C 1
ATOM 5798 O O . HIS A 1 717 ? 46.667 -18.816 -4.927 1.00 72.38 717 HIS A O 1
ATOM 5804 N N . ILE A 1 718 ? 46.329 -20.796 -5.921 1.00 73.50 718 ILE A N 1
ATOM 5805 C CA . ILE A 1 718 ? 45.352 -21.279 -4.927 1.00 73.50 718 ILE A CA 1
ATOM 5806 C C . ILE A 1 718 ? 46.037 -21.511 -3.579 1.00 73.50 718 ILE A C 1
ATOM 5808 O O . ILE A 1 718 ? 45.530 -21.097 -2.541 1.00 73.50 718 ILE A O 1
ATOM 5812 N N . GLU A 1 719 ? 47.229 -22.103 -3.598 1.00 79.31 719 GLU A N 1
ATOM 5813 C CA . GLU A 1 719 ? 48.026 -22.343 -2.394 1.00 79.31 719 GLU A CA 1
ATOM 5814 C C . GLU A 1 719 ? 48.446 -21.031 -1.718 1.00 79.31 719 GLU A C 1
ATOM 5816 O O . GLU A 1 719 ? 48.374 -20.913 -0.495 1.00 79.31 719 GLU A O 1
ATOM 5821 N N . PHE A 1 720 ? 48.777 -20.006 -2.512 1.00 83.94 720 PHE A N 1
ATOM 5822 C CA . PHE A 1 720 ? 49.037 -18.656 -2.013 1.00 83.94 720 PHE A CA 1
ATOM 5823 C C . PHE A 1 720 ? 47.805 -18.064 -1.305 1.00 83.94 720 PHE A C 1
ATOM 5825 O O . PHE A 1 720 ? 47.912 -17.582 -0.177 1.00 83.94 720 PHE A O 1
ATOM 5832 N N . LEU A 1 721 ? 46.615 -18.151 -1.916 1.00 84.31 721 LEU A N 1
ATOM 5833 C CA . LEU A 1 721 ? 45.365 -17.673 -1.307 1.00 84.31 721 LEU A CA 1
ATOM 5834 C C . LEU A 1 721 ? 45.036 -18.421 -0.005 1.00 84.31 721 LEU A C 1
ATOM 5836 O O . LEU A 1 721 ? 44.721 -17.791 1.005 1.00 84.31 721 LEU A O 1
ATOM 5840 N N . VAL A 1 722 ? 45.140 -19.755 -0.005 1.00 85.38 722 VAL A N 1
ATOM 5841 C CA . VAL A 1 722 ? 44.892 -20.598 1.177 1.00 85.38 722 VAL A CA 1
ATOM 5842 C C . VAL A 1 722 ? 45.837 -20.221 2.317 1.00 85.38 722 VAL A C 1
ATOM 5844 O O . VAL A 1 722 ? 45.387 -20.068 3.454 1.00 85.38 722 VAL A O 1
ATOM 5847 N N . ASN A 1 723 ? 47.126 -20.028 2.025 1.00 87.69 723 ASN A N 1
ATOM 5848 C CA . ASN A 1 723 ? 48.136 -19.705 3.027 1.00 87.69 723 ASN A CA 1
ATOM 5849 C C . ASN A 1 723 ? 47.864 -18.351 3.704 1.00 87.69 723 ASN A C 1
ATOM 5851 O O . ASN A 1 723 ? 47.800 -18.273 4.929 1.00 87.69 723 ASN A O 1
ATOM 5855 N N . PHE A 1 724 ? 47.610 -17.288 2.934 1.00 88.56 724 PHE A N 1
ATOM 5856 C CA . PHE A 1 724 ? 47.379 -15.956 3.510 1.00 88.56 724 PHE A CA 1
ATOM 5857 C C . PHE A 1 724 ? 46.020 -15.819 4.212 1.00 88.56 724 PHE A C 1
ATOM 5859 O O . PHE A 1 724 ? 45.915 -15.107 5.215 1.00 88.56 724 PHE A O 1
ATOM 5866 N N . VAL A 1 725 ? 44.993 -16.559 3.774 1.00 88.31 725 VAL A N 1
ATOM 5867 C CA . VAL A 1 725 ? 43.730 -16.671 4.524 1.00 88.31 725 VAL A CA 1
ATOM 5868 C C . VAL A 1 725 ? 43.929 -17.430 5.838 1.00 88.31 725 VAL A C 1
ATOM 5870 O O . VAL A 1 725 ? 43.398 -17.010 6.869 1.00 88.31 725 VAL A O 1
ATOM 5873 N N . ARG A 1 726 ? 44.726 -18.505 5.837 1.00 90.19 726 ARG A N 1
ATOM 5874 C CA . ARG A 1 726 ? 45.080 -19.255 7.049 1.00 90.19 726 ARG A CA 1
ATOM 5875 C C . ARG A 1 726 ? 45.820 -18.373 8.051 1.00 90.19 726 ARG A C 1
ATOM 5877 O O . ARG A 1 726 ? 45.345 -18.238 9.175 1.00 90.19 726 ARG A O 1
ATOM 5884 N N . ILE A 1 727 ? 46.885 -17.690 7.627 1.00 89.62 727 ILE A N 1
ATOM 5885 C CA . ILE A 1 727 ? 47.665 -16.775 8.480 1.00 89.62 727 ILE A CA 1
ATOM 5886 C C . ILE A 1 727 ? 46.753 -15.694 9.088 1.00 89.62 727 ILE A C 1
ATOM 5888 O O . ILE A 1 727 ? 46.816 -15.424 10.290 1.00 89.62 727 ILE A O 1
ATOM 5892 N N . ARG A 1 728 ? 45.828 -15.118 8.301 1.00 91.94 728 ARG A N 1
ATOM 5893 C CA . ARG A 1 728 ? 44.863 -14.124 8.804 1.00 91.94 728 ARG A CA 1
ATOM 5894 C C . ARG A 1 728 ? 43.960 -14.666 9.911 1.00 91.94 728 ARG A C 1
ATOM 5896 O O . ARG A 1 728 ? 43.631 -13.917 10.837 1.00 91.94 728 ARG A O 1
ATOM 5903 N N . LEU A 1 729 ? 43.509 -15.912 9.797 1.00 89.44 729 LEU A N 1
ATOM 5904 C CA . LEU A 1 729 ? 42.638 -16.556 10.782 1.00 89.44 729 LEU A CA 1
ATOM 5905 C C . LEU A 1 729 ? 43.420 -17.024 12.016 1.00 89.44 729 LEU A C 1
ATOM 5907 O O . LEU A 1 729 ? 42.914 -16.926 13.133 1.00 89.44 729 LEU A O 1
ATOM 5911 N N . GLU A 1 730 ? 44.675 -17.438 11.848 1.00 89.94 730 GLU A N 1
ATOM 5912 C CA . GLU A 1 730 ? 45.569 -17.794 12.953 1.00 89.94 730 GLU A CA 1
ATOM 5913 C C . GLU A 1 730 ? 45.857 -16.603 13.878 1.00 89.94 730 GLU A C 1
ATOM 5915 O O . GLU A 1 730 ? 45.868 -16.765 15.100 1.00 89.94 730 GLU A O 1
ATOM 5920 N N . MET A 1 731 ? 45.966 -15.386 13.331 1.00 90.69 731 MET A N 1
ATOM 5921 C CA . MET A 1 731 ? 46.115 -14.150 14.119 1.00 90.69 731 MET A CA 1
ATOM 5922 C C . MET A 1 731 ? 44.947 -13.900 15.094 1.00 90.69 731 MET A C 1
ATOM 5924 O O . MET A 1 731 ? 45.116 -13.202 16.091 1.00 90.69 731 MET A O 1
ATOM 5928 N N . ILE A 1 732 ? 43.766 -14.480 14.848 1.00 89.19 732 ILE A N 1
ATOM 5929 C CA . ILE A 1 732 ? 42.578 -14.348 15.710 1.00 89.19 732 ILE A CA 1
ATOM 5930 C C . ILE A 1 732 ? 42.623 -15.326 16.896 1.00 89.19 732 ILE A C 1
ATOM 5932 O O . ILE A 1 732 ? 41.998 -15.074 17.930 1.00 89.19 732 ILE A O 1
ATOM 5936 N N . LEU A 1 733 ? 43.367 -16.433 16.789 1.00 86.44 733 LEU A N 1
ATOM 5937 C CA . LEU A 1 733 ? 43.373 -17.517 17.779 1.00 86.44 733 LEU A CA 1
ATOM 5938 C C . LEU A 1 733 ? 43.635 -17.069 19.230 1.00 86.44 733 LEU A C 1
ATOM 5940 O O . LEU A 1 733 ? 42.914 -17.558 20.107 1.00 86.44 733 LEU A O 1
ATOM 5944 N N . PRO A 1 734 ? 44.554 -16.121 19.520 1.00 87.69 734 PRO A N 1
ATOM 5945 C CA . PRO A 1 734 ? 44.770 -15.615 20.881 1.00 87.69 734 PRO A CA 1
ATOM 5946 C C . PRO A 1 734 ? 43.526 -14.966 21.511 1.00 87.69 734 PRO A C 1
ATOM 5948 O O . PRO A 1 734 ? 43.398 -14.924 22.734 1.00 87.69 734 PRO A O 1
ATOM 5951 N N . TYR A 1 735 ? 42.587 -14.500 20.683 1.00 90.00 735 TYR A N 1
ATOM 5952 C CA . TYR A 1 735 ? 41.369 -13.794 21.082 1.00 90.00 735 TYR A CA 1
ATOM 5953 C C . TYR A 1 735 ? 40.088 -14.613 20.853 1.00 90.00 735 TYR A C 1
ATOM 5955 O O . TYR A 1 735 ? 38.989 -14.102 21.086 1.00 90.00 735 TYR A O 1
ATOM 5963 N N . LYS A 1 736 ? 40.196 -15.889 20.437 1.00 84.75 736 LYS A N 1
ATOM 5964 C CA . LYS A 1 736 ? 39.056 -16.758 20.066 1.00 84.75 736 LYS A CA 1
ATOM 5965 C C . LYS A 1 736 ? 37.951 -16.796 21.128 1.00 84.75 736 LYS A C 1
ATOM 5967 O O . LYS A 1 736 ? 36.775 -16.799 20.772 1.00 84.75 736 LYS A O 1
ATOM 5972 N N . SER A 1 737 ? 38.303 -16.794 22.417 1.00 83.75 737 SER A N 1
ATOM 5973 C CA . SER A 1 737 ? 37.341 -16.853 23.531 1.00 83.75 737 SER A CA 1
ATOM 5974 C C . SER A 1 737 ? 36.367 -15.670 23.565 1.00 83.75 737 SER A C 1
ATOM 5976 O O . SER A 1 737 ? 35.221 -15.847 23.970 1.00 83.75 737 SER A O 1
ATOM 5978 N N . GLN A 1 738 ? 36.803 -14.491 23.112 1.00 87.81 738 GLN A N 1
ATOM 5979 C CA . GLN A 1 738 ? 36.011 -13.257 23.087 1.00 87.81 738 GLN A CA 1
ATOM 5980 C C . GLN A 1 738 ? 35.683 -12.799 21.656 1.00 87.81 738 GLN A C 1
ATOM 5982 O O . GLN A 1 738 ? 35.042 -11.770 21.461 1.00 87.81 738 GLN A O 1
ATOM 5987 N N . TRP A 1 739 ? 36.086 -13.550 20.627 1.00 88.81 739 TRP A N 1
ATOM 5988 C CA . TRP A 1 739 ? 35.927 -13.134 19.229 1.00 88.81 739 TRP A CA 1
ATOM 5989 C C . TRP A 1 739 ? 34.462 -13.062 18.773 1.00 88.81 739 TRP A C 1
ATOM 5991 O O . TRP A 1 739 ? 34.105 -12.203 17.971 1.00 88.81 739 TRP A O 1
ATOM 6001 N N . ALA A 1 740 ? 33.570 -13.869 19.357 1.00 82.06 740 ALA A N 1
ATOM 6002 C CA . ALA A 1 740 ? 32.129 -13.756 19.112 1.00 82.06 740 ALA A CA 1
ATOM 6003 C C . ALA A 1 740 ? 31.571 -12.366 19.499 1.00 82.06 740 ALA A C 1
ATOM 6005 O O . ALA A 1 740 ? 30.667 -11.856 18.837 1.00 82.06 740 ALA A O 1
ATOM 6006 N N . GLN A 1 741 ? 32.143 -11.721 20.525 1.00 84.75 741 GLN A N 1
ATOM 6007 C CA . GLN A 1 741 ? 31.797 -10.351 20.915 1.00 84.75 741 GLN A CA 1
ATOM 6008 C C . GLN A 1 741 ? 32.288 -9.327 19.878 1.00 84.75 741 GLN A C 1
ATOM 6010 O O . GLN A 1 741 ? 31.559 -8.386 19.569 1.00 84.75 741 GLN A O 1
ATOM 6015 N N . ALA A 1 742 ? 33.478 -9.523 19.297 1.00 82.06 742 ALA A N 1
ATOM 6016 C CA . ALA A 1 742 ? 33.988 -8.679 18.213 1.00 82.06 742 ALA A CA 1
ATOM 6017 C C . ALA A 1 742 ? 33.118 -8.779 16.951 1.00 82.06 742 ALA A C 1
ATOM 6019 O O . ALA A 1 742 ? 32.766 -7.753 16.375 1.00 82.06 742 ALA A O 1
ATOM 6020 N N . ILE A 1 743 ? 32.693 -9.989 16.568 1.00 79.50 743 ILE A N 1
ATOM 6021 C CA . ILE A 1 743 ? 31.779 -10.198 15.432 1.00 79.50 743 ILE A CA 1
ATOM 6022 C C . ILE A 1 743 ? 30.439 -9.489 15.664 1.00 79.50 743 ILE A C 1
ATOM 6024 O O . ILE A 1 743 ? 29.914 -8.859 14.746 1.00 79.50 743 ILE A O 1
ATOM 6028 N N . ALA A 1 744 ? 29.908 -9.515 16.891 1.00 71.75 744 ALA A N 1
ATOM 6029 C CA . ALA A 1 744 ? 28.676 -8.802 17.223 1.00 71.75 744 ALA A CA 1
ATOM 6030 C C . ALA A 1 744 ? 28.827 -7.274 17.083 1.00 71.75 744 ALA A C 1
ATOM 6032 O O . ALA A 1 744 ? 27.905 -6.611 16.615 1.00 71.75 744 ALA A O 1
ATOM 6033 N N . LEU A 1 745 ? 29.990 -6.717 17.450 1.00 73.56 745 LEU A N 1
ATOM 6034 C CA . LEU A 1 745 ? 30.300 -5.292 17.281 1.00 73.56 745 LEU A CA 1
ATOM 6035 C C . LEU A 1 745 ? 30.487 -4.903 15.808 1.00 73.56 745 LEU A C 1
ATOM 6037 O O . LEU A 1 745 ? 30.050 -3.820 15.421 1.00 73.56 745 LEU A O 1
ATOM 6041 N N . ILE A 1 746 ? 31.093 -5.777 14.999 1.00 77.44 746 ILE A N 1
ATOM 6042 C CA . ILE A 1 746 ? 31.254 -5.607 13.544 1.00 77.44 746 ILE A CA 1
ATOM 6043 C C . ILE A 1 746 ? 29.892 -5.622 12.831 1.00 77.44 746 ILE A C 1
ATOM 6045 O O . ILE A 1 746 ? 29.677 -4.858 11.895 1.00 77.44 746 ILE A O 1
ATOM 6049 N N . ALA A 1 747 ? 28.956 -6.460 13.287 1.00 68.19 747 ALA A N 1
ATOM 6050 C CA . ALA A 1 747 ? 27.632 -6.618 12.682 1.00 68.19 747 ALA A CA 1
ATOM 6051 C C . ALA A 1 747 ? 26.651 -5.464 12.978 1.00 68.19 747 ALA A C 1
ATOM 6053 O O . ALA A 1 747 ? 25.558 -5.428 12.411 1.00 68.19 747 ALA A O 1
ATOM 6054 N N . LEU A 1 748 ? 27.004 -4.518 13.860 1.00 64.50 748 LEU A N 1
ATOM 6055 C CA . LEU A 1 748 ? 26.159 -3.354 14.134 1.00 64.50 748 LEU A CA 1
ATOM 6056 C C . LEU A 1 748 ? 26.085 -2.438 12.894 1.00 64.50 748 LEU A C 1
ATOM 6058 O O . LEU A 1 748 ? 27.132 -2.110 12.335 1.00 64.50 748 LEU A O 1
ATOM 6062 N N . PRO A 1 749 ? 24.895 -1.935 12.498 1.00 54.19 749 PRO A N 1
ATOM 6063 C CA . PRO A 1 749 ? 24.725 -1.144 11.271 1.00 54.19 749 PRO A CA 1
ATOM 6064 C C . PRO A 1 749 ? 25.654 0.074 11.155 1.00 54.19 749 PRO A C 1
ATOM 6066 O O . PRO A 1 749 ? 26.120 0.395 10.068 1.00 54.19 749 PRO A O 1
ATOM 6069 N N . GLN A 1 750 ? 2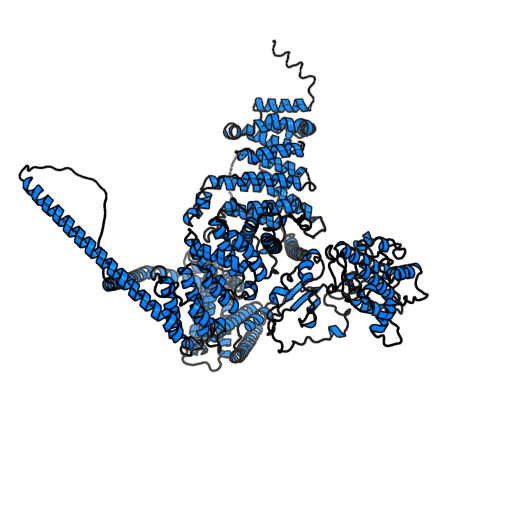5.960 0.721 12.282 1.00 67.81 750 GLN A N 1
ATOM 6070 C CA . GLN A 1 750 ? 26.852 1.886 12.356 1.00 67.81 750 GLN A CA 1
ATOM 6071 C C . GLN A 1 750 ? 28.342 1.556 12.124 1.00 67.81 750 GLN A C 1
ATOM 6073 O O . GLN A 1 750 ? 29.110 2.444 11.779 1.00 67.81 750 GLN A O 1
ATOM 6078 N N . ASN A 1 751 ? 28.739 0.289 12.289 1.00 71.12 751 ASN A N 1
ATOM 6079 C CA . ASN A 1 751 ? 30.123 -0.191 12.190 1.00 71.12 751 ASN A CA 1
ATOM 6080 C C . ASN A 1 751 ? 30.372 -1.020 10.914 1.00 71.12 751 ASN A C 1
ATOM 6082 O O . ASN A 1 751 ? 31.509 -1.146 10.454 1.00 71.12 751 ASN A O 1
ATOM 6086 N N . ALA A 1 752 ? 29.302 -1.577 10.335 1.00 62.12 752 ALA A N 1
ATOM 6087 C CA . ALA A 1 752 ? 29.358 -2.530 9.231 1.00 62.12 752 ALA A CA 1
ATOM 6088 C C . ALA A 1 752 ? 30.071 -1.977 7.985 1.00 62.12 752 ALA A C 1
ATOM 6090 O O . ALA A 1 752 ? 30.850 -2.699 7.367 1.00 62.12 752 ALA A O 1
ATOM 6091 N N . ALA A 1 753 ? 29.862 -0.702 7.639 1.00 57.03 753 ALA A N 1
ATOM 6092 C CA . ALA A 1 753 ? 30.505 -0.079 6.478 1.00 57.03 753 ALA A CA 1
ATOM 6093 C C . ALA A 1 753 ? 32.039 -0.022 6.621 1.00 57.03 753 ALA A C 1
ATOM 6095 O O . ALA A 1 753 ? 32.762 -0.415 5.706 1.00 57.03 753 ALA A O 1
ATOM 6096 N N . THR A 1 754 ? 32.538 0.393 7.791 1.00 69.81 754 THR A N 1
ATOM 6097 C CA . THR A 1 754 ? 33.976 0.501 8.083 1.00 69.81 754 THR A CA 1
ATOM 6098 C C . THR A 1 754 ? 34.654 -0.870 8.091 1.00 69.81 754 THR A C 1
ATOM 6100 O O . THR A 1 754 ? 35.712 -1.047 7.488 1.00 69.81 754 THR A O 1
ATOM 6103 N N . SER A 1 755 ? 34.033 -1.874 8.716 1.00 73.88 755 SER A N 1
ATOM 6104 C CA . SER A 1 755 ? 34.574 -3.239 8.732 1.00 73.88 755 SER A CA 1
ATOM 6105 C C . SER A 1 755 ? 34.522 -3.930 7.371 1.00 73.88 755 SER A C 1
ATOM 6107 O O . SER A 1 755 ? 35.426 -4.701 7.047 1.00 73.88 755 SER A O 1
ATOM 6109 N N . LEU A 1 756 ? 33.488 -3.663 6.566 1.00 70.75 756 LEU A N 1
ATOM 6110 C CA . LEU A 1 756 ? 33.397 -4.179 5.202 1.00 70.75 756 LEU A CA 1
ATOM 6111 C C . LEU A 1 756 ? 34.505 -3.586 4.325 1.00 70.75 756 LEU A C 1
ATOM 6113 O O . LEU A 1 756 ? 35.147 -4.329 3.588 1.00 70.75 756 LEU A O 1
ATOM 6117 N N . ALA A 1 757 ? 34.776 -2.283 4.451 1.00 68.38 757 ALA A N 1
ATOM 6118 C CA . ALA A 1 757 ? 35.879 -1.634 3.748 1.00 68.38 757 ALA A CA 1
ATOM 6119 C C . ALA A 1 757 ? 37.232 -2.277 4.106 1.00 68.38 757 ALA A C 1
ATOM 6121 O O . ALA A 1 757 ? 37.958 -2.693 3.211 1.00 68.38 757 ALA A O 1
ATOM 6122 N N . GLN A 1 758 ? 37.528 -2.472 5.399 1.00 80.00 758 GLN A N 1
ATOM 6123 C CA . GLN A 1 758 ? 38.765 -3.132 5.851 1.00 80.00 758 GLN A CA 1
ATOM 6124 C C . GLN A 1 758 ? 38.918 -4.570 5.326 1.00 80.00 758 GLN A C 1
ATOM 6126 O O . GLN A 1 758 ? 40.032 -5.001 5.021 1.00 80.00 758 GLN A O 1
ATOM 6131 N N . LEU A 1 759 ? 37.817 -5.324 5.229 1.00 81.38 759 LEU A N 1
ATOM 6132 C CA . LEU A 1 759 ? 37.820 -6.682 4.682 1.00 81.38 759 LEU A CA 1
ATOM 6133 C C . LEU A 1 759 ? 38.073 -6.684 3.170 1.00 81.38 759 LEU A C 1
ATOM 6135 O O . LEU A 1 759 ? 38.888 -7.469 2.694 1.00 81.38 759 LEU A O 1
ATOM 6139 N N . LEU A 1 760 ? 37.385 -5.816 2.425 1.00 74.81 760 LEU A N 1
ATOM 6140 C CA . LEU A 1 760 ? 37.522 -5.733 0.971 1.00 74.81 760 LEU A CA 1
ATOM 6141 C C . LEU A 1 760 ? 38.911 -5.241 0.557 1.00 74.81 760 LEU A C 1
ATOM 6143 O O . LEU A 1 760 ? 39.455 -5.763 -0.409 1.00 74.81 760 LEU A O 1
ATOM 6147 N N . THR A 1 761 ? 39.512 -4.314 1.309 1.00 82.69 761 THR A N 1
ATOM 6148 C CA . THR A 1 761 ? 40.899 -3.878 1.084 1.00 82.69 761 THR A CA 1
ATOM 6149 C C . THR A 1 761 ? 41.891 -5.026 1.274 1.00 82.69 761 THR A C 1
ATOM 6151 O O . THR A 1 761 ? 42.722 -5.251 0.403 1.00 82.69 761 THR A O 1
ATOM 6154 N N . LEU A 1 762 ? 41.768 -5.814 2.352 1.00 86.38 762 LEU A N 1
ATOM 6155 C CA . LEU A 1 762 ? 42.636 -6.982 2.564 1.00 86.38 762 LEU A CA 1
ATOM 6156 C C . LEU A 1 762 ? 42.494 -8.012 1.437 1.00 86.38 762 LEU A C 1
ATOM 6158 O O . LEU A 1 762 ? 43.478 -8.577 0.972 1.00 86.38 762 LEU A O 1
ATOM 6162 N N . VAL A 1 763 ? 41.260 -8.286 1.026 1.00 84.38 763 VAL A N 1
ATOM 6163 C CA . VAL A 1 763 ? 40.961 -9.234 -0.050 1.00 84.38 763 VAL A CA 1
ATOM 6164 C C . VAL A 1 763 ? 41.539 -8.754 -1.381 1.00 84.38 763 VAL A C 1
ATOM 6166 O O . VAL A 1 763 ? 42.093 -9.561 -2.125 1.00 84.38 763 VAL A O 1
ATOM 6169 N N . ASP A 1 764 ? 41.454 -7.454 -1.666 1.00 82.62 764 ASP A N 1
ATOM 6170 C CA . ASP A 1 764 ? 42.068 -6.851 -2.848 1.00 82.62 764 ASP A CA 1
ATOM 6171 C C . ASP A 1 764 ? 43.598 -6.974 -2.818 1.00 82.62 764 ASP A C 1
ATOM 6173 O O . ASP A 1 764 ? 44.185 -7.407 -3.810 1.00 82.62 764 ASP A O 1
ATOM 6177 N N . ASP A 1 765 ? 44.234 -6.715 -1.669 1.00 85.94 765 ASP A N 1
ATOM 6178 C CA . ASP A 1 765 ? 45.676 -6.912 -1.478 1.00 85.94 765 ASP A CA 1
ATOM 6179 C C . ASP A 1 765 ? 46.084 -8.380 -1.709 1.00 85.94 765 ASP A C 1
ATOM 6181 O O . ASP A 1 765 ? 47.018 -8.654 -2.467 1.00 85.94 765 ASP A O 1
ATOM 6185 N N . ILE A 1 766 ? 45.367 -9.340 -1.114 1.00 86.25 766 ILE A N 1
ATOM 6186 C CA . ILE A 1 766 ? 45.637 -10.778 -1.281 1.00 86.25 766 ILE A CA 1
ATOM 6187 C C . ILE A 1 766 ? 45.520 -11.184 -2.758 1.00 86.25 766 ILE A C 1
ATOM 6189 O O . ILE A 1 766 ? 46.413 -11.853 -3.285 1.00 86.25 766 ILE A O 1
ATOM 6193 N N . CYS A 1 767 ? 44.469 -10.743 -3.457 1.00 82.25 767 CYS A N 1
ATOM 6194 C CA . CYS A 1 767 ? 44.309 -10.993 -4.889 1.00 82.25 767 CYS A CA 1
ATOM 6195 C C . CYS A 1 767 ? 45.447 -10.351 -5.704 1.00 82.25 767 CYS A C 1
ATOM 6197 O O . CYS A 1 767 ? 46.065 -11.025 -6.531 1.00 82.25 767 CYS A O 1
ATOM 6199 N N . TYR A 1 768 ? 45.790 -9.090 -5.438 1.00 83.50 768 TYR A N 1
ATOM 6200 C CA . TYR A 1 768 ? 46.841 -8.355 -6.143 1.00 83.50 768 TYR A CA 1
ATOM 6201 C C . TYR A 1 768 ? 48.215 -9.036 -6.032 1.00 83.50 768 TYR A C 1
ATOM 6203 O O . TYR A 1 768 ? 48.884 -9.265 -7.045 1.00 83.50 768 TYR A O 1
ATOM 6211 N N . TYR A 1 769 ? 48.633 -9.412 -4.818 1.00 82.56 769 TYR A N 1
ATOM 6212 C CA . TYR A 1 769 ? 49.919 -10.086 -4.597 1.00 82.56 769 TYR A CA 1
ATOM 6213 C C . TYR A 1 769 ? 49.905 -11.556 -5.030 1.00 82.56 769 TYR A C 1
ATOM 6215 O O . TYR A 1 769 ? 50.959 -12.091 -5.370 1.00 82.56 769 TYR A O 1
ATOM 6223 N N . SER A 1 770 ? 48.730 -12.184 -5.142 1.00 79.12 770 SER A N 1
ATOM 6224 C CA . SER A 1 770 ? 48.610 -13.507 -5.769 1.00 79.12 770 SER A CA 1
ATOM 6225 C C . SER A 1 770 ? 48.878 -13.491 -7.282 1.00 79.12 770 SER A C 1
ATOM 6227 O O . SER A 1 770 ? 49.035 -14.554 -7.877 1.00 79.12 770 SER A O 1
ATOM 6229 N N . GLY A 1 771 ? 48.976 -12.310 -7.908 1.00 70.62 771 GLY A N 1
ATOM 6230 C CA . GLY A 1 771 ? 49.207 -12.142 -9.345 1.00 70.62 771 GLY A CA 1
ATOM 6231 C C . GLY A 1 771 ? 47.953 -11.795 -10.154 1.00 70.62 771 GLY A C 1
ATOM 6232 O O . GLY A 1 771 ? 48.051 -11.709 -11.378 1.00 70.62 771 GLY A O 1
ATOM 6233 N N . ASP A 1 772 ? 46.804 -11.558 -9.508 1.00 70.62 772 ASP A N 1
ATOM 6234 C CA . ASP A 1 772 ? 45.574 -11.114 -10.176 1.00 70.62 772 ASP A CA 1
ATOM 6235 C C . ASP A 1 772 ? 45.723 -9.657 -10.653 1.00 70.62 772 ASP A C 1
ATOM 6237 O O . ASP A 1 772 ? 45.830 -8.722 -9.856 1.00 70.62 772 ASP A O 1
ATOM 6241 N N . ARG A 1 773 ? 45.754 -9.462 -11.977 1.00 64.31 773 ARG A N 1
ATOM 6242 C CA . ARG A 1 773 ? 45.853 -8.149 -12.652 1.00 64.31 773 ARG A CA 1
ATOM 6243 C C . ARG A 1 773 ? 44.578 -7.775 -13.407 1.00 64.31 773 ARG A C 1
ATOM 6245 O O . ARG A 1 773 ? 44.607 -6.888 -14.258 1.00 64.31 773 ARG A O 1
ATOM 6252 N N . SER A 1 774 ? 43.491 -8.482 -13.138 1.00 62.19 774 SER A N 1
ATOM 6253 C CA . SER A 1 774 ? 42.249 -8.347 -13.889 1.00 62.19 774 SER A CA 1
ATOM 6254 C C . SER A 1 774 ? 41.566 -7.008 -13.606 1.00 62.19 774 SER A C 1
ATOM 6256 O O . SER A 1 774 ? 41.783 -6.407 -12.557 1.00 62.19 774 SER A O 1
ATOM 6258 N N . VAL A 1 775 ? 40.754 -6.524 -14.546 1.00 49.16 775 VAL A N 1
ATOM 6259 C CA . VAL A 1 775 ? 40.042 -5.226 -14.455 1.00 49.16 775 VAL A CA 1
ATOM 6260 C C . VAL A 1 775 ? 38.590 -5.355 -14.962 1.00 49.16 775 VAL A C 1
ATOM 6262 O O . VAL A 1 775 ? 37.930 -4.372 -15.284 1.00 49.16 775 VAL A O 1
ATOM 6265 N N . ASP A 1 776 ? 38.103 -6.588 -15.082 1.00 46.91 776 ASP A N 1
ATOM 6266 C CA . ASP A 1 776 ? 36.827 -7.013 -15.666 1.00 46.91 776 ASP A CA 1
ATOM 6267 C C . ASP A 1 776 ? 35.797 -7.409 -14.590 1.00 46.91 776 ASP A C 1
ATOM 6269 O O . ASP A 1 776 ? 36.059 -7.329 -13.398 1.00 46.91 776 ASP A O 1
ATOM 6273 N N . ILE A 1 777 ? 34.587 -7.832 -14.972 1.00 40.03 777 ILE A N 1
ATOM 6274 C CA . ILE A 1 777 ? 33.524 -8.236 -14.020 1.00 40.03 777 ILE A CA 1
ATOM 6275 C C . ILE A 1 777 ? 33.975 -9.394 -13.103 1.00 40.03 777 ILE A C 1
ATOM 6277 O O . ILE A 1 777 ? 33.543 -9.506 -11.949 1.00 40.03 777 ILE A O 1
ATOM 6281 N N . GLU A 1 778 ? 34.908 -10.220 -13.573 1.00 50.44 778 GLU A N 1
ATOM 6282 C CA . GLU A 1 778 ? 35.529 -11.274 -12.779 1.00 50.44 778 GLU A CA 1
ATOM 6283 C C . GLU A 1 778 ? 36.360 -10.720 -11.603 1.00 50.44 778 GLU A C 1
ATOM 6285 O O . GLU A 1 778 ? 36.474 -11.384 -10.571 1.00 50.44 778 GLU A O 1
ATOM 6290 N N . TRP A 1 779 ? 36.856 -9.477 -11.693 1.00 62.03 779 TRP A N 1
ATOM 6291 C CA . TRP A 1 779 ? 37.522 -8.748 -10.604 1.00 62.03 779 TRP A CA 1
ATOM 6292 C C . TRP A 1 779 ? 36.662 -8.703 -9.336 1.00 62.03 779 TRP A C 1
ATOM 6294 O O . TRP A 1 779 ? 37.140 -9.067 -8.257 1.00 62.03 779 TRP A O 1
ATOM 6304 N N . TYR A 1 780 ? 35.386 -8.313 -9.471 1.00 50.34 780 TYR A N 1
ATOM 6305 C CA . TYR A 1 780 ? 34.437 -8.204 -8.356 1.00 50.34 780 TYR A CA 1
ATOM 6306 C C . TYR A 1 780 ? 34.056 -9.585 -7.817 1.00 50.34 780 TYR A C 1
ATOM 6308 O O . TYR A 1 780 ? 34.023 -9.799 -6.604 1.00 50.34 780 TYR A O 1
ATOM 6316 N N . THR A 1 781 ? 33.817 -10.537 -8.719 1.00 59.91 781 THR A N 1
ATOM 6317 C CA . THR A 1 781 ? 33.396 -11.903 -8.380 1.00 59.91 781 THR A CA 1
ATOM 6318 C C . THR A 1 781 ? 34.463 -12.635 -7.564 1.00 59.91 781 THR A C 1
ATOM 6320 O O . THR A 1 781 ? 34.149 -13.242 -6.537 1.00 59.91 781 THR A O 1
ATOM 6323 N N . ARG A 1 782 ? 35.741 -12.525 -7.954 1.00 66.94 782 ARG A N 1
ATOM 6324 C CA . ARG A 1 782 ? 36.862 -13.153 -7.236 1.00 66.94 782 ARG A CA 1
ATOM 6325 C C . ARG A 1 782 ? 37.035 -12.597 -5.821 1.00 66.94 782 ARG A C 1
ATOM 6327 O O . ARG A 1 782 ? 37.236 -13.367 -4.885 1.00 66.94 782 ARG A O 1
ATOM 6334 N N . ARG A 1 783 ? 36.889 -11.282 -5.648 1.00 72.75 783 ARG A N 1
ATOM 6335 C CA . ARG A 1 783 ? 37.030 -10.603 -4.348 1.00 72.75 783 ARG A CA 1
ATOM 6336 C C . ARG A 1 783 ? 35.858 -10.909 -3.416 1.00 72.75 783 ARG A C 1
ATOM 6338 O O . ARG A 1 783 ? 36.063 -11.270 -2.262 1.00 72.75 783 ARG A O 1
ATOM 6345 N N . ILE A 1 784 ? 34.624 -10.856 -3.912 1.00 63.38 784 ILE A N 1
ATOM 6346 C CA . ILE A 1 784 ? 33.441 -11.201 -3.106 1.00 63.38 784 ILE A CA 1
ATOM 6347 C C . ILE A 1 784 ? 33.459 -12.689 -2.721 1.00 63.38 784 ILE A C 1
ATOM 6349 O O . ILE A 1 784 ? 33.159 -13.035 -1.575 1.00 63.38 784 ILE A O 1
ATOM 6353 N N . GLY A 1 785 ? 33.867 -13.567 -3.643 1.00 66.69 785 GLY A N 1
ATOM 6354 C CA . GLY A 1 785 ? 34.031 -14.994 -3.376 1.00 66.69 785 GLY A CA 1
ATOM 6355 C C . GLY A 1 785 ? 35.077 -15.274 -2.298 1.00 66.69 785 GLY A C 1
ATOM 6356 O O . GLY A 1 785 ? 34.772 -15.946 -1.313 1.00 66.69 785 GLY A O 1
ATOM 6357 N N . LEU A 1 786 ? 36.268 -14.679 -2.414 1.00 77.75 786 LEU A N 1
ATOM 6358 C CA . LEU A 1 786 ? 37.332 -14.819 -1.421 1.00 77.75 786 LEU A CA 1
ATOM 6359 C C . LEU A 1 786 ? 36.915 -14.267 -0.046 1.00 77.75 786 LEU A C 1
ATOM 6361 O O . LEU A 1 786 ? 37.086 -14.948 0.965 1.00 77.75 786 LEU A O 1
ATOM 6365 N N . ALA A 1 787 ? 36.280 -13.090 0.001 1.00 74.94 787 ALA A N 1
ATOM 6366 C CA . ALA A 1 787 ? 35.750 -12.508 1.238 1.00 74.94 787 ALA A CA 1
ATOM 6367 C C . ALA A 1 787 ? 34.726 -13.431 1.925 1.00 74.94 787 ALA A C 1
ATOM 6369 O O . ALA A 1 787 ? 34.713 -13.561 3.152 1.00 74.94 787 ALA A O 1
ATOM 6370 N N . THR A 1 788 ? 33.891 -14.104 1.131 1.00 70.81 788 THR A N 1
ATOM 6371 C CA . THR A 1 788 ? 32.865 -15.034 1.619 1.00 70.81 788 THR A CA 1
ATOM 6372 C C . THR A 1 788 ? 33.491 -16.300 2.192 1.00 70.81 788 THR A C 1
ATOM 6374 O O . THR A 1 788 ? 33.155 -16.685 3.312 1.00 70.81 788 THR A O 1
ATOM 6377 N N . VAL A 1 789 ? 34.459 -16.901 1.491 1.00 77.38 789 VAL A N 1
ATOM 6378 C CA . VAL A 1 789 ? 35.205 -18.072 1.984 1.00 77.38 789 VAL A CA 1
ATOM 6379 C C . VAL A 1 789 ? 35.940 -17.741 3.286 1.00 77.38 789 VAL A C 1
ATOM 6381 O O . VAL A 1 789 ? 35.854 -18.504 4.251 1.00 77.38 789 VAL A O 1
ATOM 6384 N N . MET A 1 790 ? 36.587 -16.573 3.368 1.00 81.25 790 MET A N 1
ATOM 6385 C CA . MET A 1 790 ? 37.247 -16.104 4.591 1.00 81.25 790 MET A CA 1
ATOM 6386 C C . MET A 1 790 ? 36.268 -15.992 5.767 1.00 81.25 790 MET A C 1
ATOM 6388 O O . MET A 1 790 ? 36.562 -16.480 6.859 1.00 81.25 790 MET A O 1
ATOM 6392 N N . LYS A 1 791 ? 35.085 -15.397 5.554 1.00 79.75 791 LYS A N 1
ATOM 6393 C CA . LYS A 1 791 ? 34.078 -15.217 6.614 1.00 79.75 791 LYS A CA 1
ATOM 6394 C C . LYS A 1 791 ? 33.372 -16.507 7.021 1.00 79.75 791 LYS A C 1
ATOM 6396 O O . LYS A 1 791 ? 33.147 -16.716 8.211 1.00 79.75 791 LYS A O 1
ATOM 6401 N N . MET A 1 792 ? 33.081 -17.401 6.079 1.00 74.56 792 MET A N 1
ATOM 6402 C CA . MET A 1 792 ? 32.561 -18.737 6.390 1.00 74.56 792 MET A CA 1
ATOM 6403 C C . MET A 1 792 ? 33.556 -19.535 7.233 1.00 74.56 792 MET A C 1
ATOM 6405 O O . MET A 1 792 ? 33.174 -20.147 8.230 1.00 74.56 792 MET A O 1
ATOM 6409 N N . THR A 1 793 ? 34.840 -19.478 6.875 1.00 83.56 793 THR A N 1
ATOM 6410 C CA . THR A 1 793 ? 35.903 -20.171 7.610 1.00 83.56 793 THR A CA 1
ATOM 6411 C C . THR A 1 793 ? 36.101 -19.568 9.005 1.00 83.56 793 THR A C 1
ATOM 6413 O O . THR A 1 793 ? 36.244 -20.311 9.971 1.00 83.56 793 THR A O 1
ATOM 6416 N N . GLU A 1 794 ? 36.014 -18.240 9.152 1.00 84.12 794 GLU A N 1
ATOM 6417 C CA . GLU A 1 794 ? 36.046 -17.556 10.455 1.00 84.12 794 GLU A CA 1
ATOM 6418 C C . GLU A 1 794 ? 34.909 -18.018 11.385 1.00 84.12 794 GLU A C 1
ATOM 6420 O O . GLU A 1 794 ? 35.142 -18.284 12.566 1.00 84.12 794 GLU A O 1
ATOM 6425 N N . LEU A 1 795 ? 33.686 -18.163 10.860 1.00 79.62 795 LEU A N 1
ATOM 6426 C CA . LEU A 1 795 ? 32.537 -18.658 11.626 1.00 79.62 795 LEU A CA 1
ATOM 6427 C C . LEU A 1 795 ? 32.675 -20.145 11.981 1.00 79.62 795 LEU A C 1
ATOM 6429 O O . LEU A 1 795 ? 32.385 -20.532 13.116 1.00 79.62 795 LEU A O 1
ATOM 6433 N N . TYR A 1 796 ? 33.161 -20.966 11.047 1.00 81.44 796 TYR A N 1
ATOM 6434 C CA . TYR A 1 796 ? 33.423 -22.386 11.286 1.00 81.44 796 TYR A CA 1
ATOM 6435 C C . TYR A 1 796 ? 34.497 -22.584 12.370 1.00 81.44 796 TYR A C 1
ATOM 6437 O O . TYR A 1 796 ? 34.317 -23.381 13.292 1.00 81.44 796 TYR A O 1
ATOM 6445 N N . MET A 1 797 ? 35.558 -21.769 12.347 1.00 83.81 797 MET A N 1
ATOM 6446 C CA . MET A 1 797 ? 36.650 -21.780 13.329 1.00 83.81 797 MET A CA 1
ATOM 6447 C C . MET A 1 797 ? 36.171 -21.568 14.772 1.00 83.81 797 MET A C 1
ATOM 6449 O O . MET A 1 797 ? 36.777 -22.092 15.714 1.00 83.81 797 MET A O 1
ATOM 6453 N N . LEU A 1 798 ? 35.090 -20.807 14.976 1.00 81.50 798 LEU A N 1
ATOM 6454 C CA . LEU A 1 798 ? 34.502 -20.578 16.301 1.00 81.50 798 LEU A CA 1
ATOM 6455 C C . LEU A 1 798 ? 33.772 -21.808 16.845 1.00 81.50 798 LEU A C 1
ATOM 6457 O O . LEU A 1 798 ? 33.742 -22.005 18.061 1.00 81.50 798 LEU A O 1
ATOM 6461 N N . GLN A 1 799 ? 33.221 -22.639 15.961 1.00 78.75 799 GLN A N 1
ATOM 6462 C CA . GLN A 1 799 ? 32.487 -23.856 16.312 1.00 78.75 799 GLN A CA 1
ATOM 6463 C C . GLN A 1 799 ? 33.400 -25.087 16.397 1.00 78.75 799 GLN A C 1
ATOM 6465 O O . GLN A 1 799 ? 33.072 -26.054 17.088 1.00 78.75 799 GLN A O 1
ATOM 6470 N N . ASP A 1 800 ? 34.562 -25.035 15.743 1.00 82.38 800 ASP A N 1
ATOM 6471 C CA . ASP A 1 800 ? 35.525 -26.127 15.709 1.00 82.38 800 ASP A CA 1
ATOM 6472 C C . ASP A 1 800 ? 36.193 -26.369 17.078 1.00 82.38 800 ASP A C 1
ATOM 6474 O O . ASP A 1 800 ? 36.747 -25.460 17.718 1.00 82.38 800 ASP A O 1
ATOM 6478 N N . LYS A 1 801 ? 36.127 -27.631 17.517 1.00 79.50 801 LYS A N 1
ATOM 6479 C CA . LYS A 1 801 ? 36.720 -28.169 18.753 1.00 79.50 801 LYS A CA 1
ATOM 6480 C C . LYS A 1 801 ? 37.849 -29.172 18.478 1.00 79.50 801 LYS A C 1
ATOM 6482 O O . LYS A 1 801 ? 38.346 -29.788 19.419 1.00 79.50 801 LYS A O 1
ATOM 6487 N N . SER A 1 802 ? 38.214 -29.384 17.214 1.00 83.56 802 SER A N 1
ATOM 6488 C CA . SER A 1 802 ? 39.298 -30.284 16.821 1.00 83.56 802 SER A CA 1
ATOM 6489 C C . SER A 1 802 ? 40.665 -29.761 17.299 1.00 83.56 802 SER A C 1
ATOM 6491 O O . SER A 1 802 ? 40.848 -28.549 17.461 1.00 83.56 802 SER A O 1
ATOM 6493 N N . PRO A 1 803 ? 41.638 -30.649 17.577 1.00 75.81 803 PRO A N 1
ATOM 6494 C CA . PRO A 1 803 ? 42.980 -30.235 17.979 1.00 75.81 803 PRO A CA 1
ATOM 6495 C C . PRO A 1 803 ? 43.622 -29.386 16.874 1.00 75.81 803 PRO A C 1
ATOM 6497 O O . PRO A 1 803 ? 43.605 -29.777 15.711 1.00 75.81 803 PRO A O 1
ATOM 6500 N N . GLN A 1 804 ? 44.163 -28.220 17.249 1.00 78.00 804 GLN A N 1
ATOM 6501 C CA . GLN A 1 804 ? 44.764 -27.236 16.328 1.00 78.00 804 GLN A CA 1
ATOM 6502 C C . GLN A 1 804 ? 43.833 -26.763 15.190 1.00 78.00 804 GLN A C 1
ATOM 6504 O O . GLN A 1 804 ? 44.314 -26.267 14.174 1.00 78.00 804 GLN A O 1
ATOM 6509 N N . HIS A 1 805 ? 42.509 -26.906 15.356 1.00 85.44 805 HIS A N 1
ATOM 6510 C CA . HIS A 1 805 ? 41.497 -26.507 14.368 1.00 85.44 805 HIS A CA 1
ATOM 6511 C C . HIS A 1 805 ? 41.655 -27.203 13.013 1.00 85.44 805 HIS A C 1
ATOM 6513 O O . HIS A 1 805 ? 41.346 -26.639 11.965 1.00 85.44 805 HIS A O 1
ATOM 6519 N N . ASN A 1 806 ? 42.126 -28.452 13.029 1.00 82.94 806 ASN A N 1
ATOM 6520 C CA . ASN A 1 806 ? 42.378 -29.228 11.819 1.00 82.94 806 ASN A CA 1
ATOM 6521 C C . ASN A 1 806 ? 41.142 -29.318 10.901 1.00 82.94 806 ASN A C 1
ATOM 6523 O O . ASN A 1 806 ? 41.268 -29.233 9.682 1.00 82.94 806 ASN A O 1
ATOM 6527 N N . ASN A 1 807 ? 39.935 -29.413 11.472 1.00 82.56 807 ASN A N 1
ATOM 6528 C CA . ASN A 1 807 ? 38.699 -29.440 10.682 1.00 82.56 807 ASN A CA 1
ATOM 6529 C C . ASN A 1 807 ? 38.418 -28.097 9.992 1.00 82.56 807 ASN A C 1
ATOM 6531 O O . ASN A 1 807 ? 37.878 -28.083 8.890 1.00 82.56 807 ASN A O 1
ATOM 6535 N N . THR A 1 808 ? 38.797 -26.975 10.608 1.00 86.06 808 THR A N 1
ATOM 6536 C CA . THR A 1 808 ? 38.701 -25.636 10.006 1.00 86.06 808 THR A CA 1
ATOM 6537 C C . THR A 1 808 ? 39.618 -25.504 8.795 1.00 86.06 808 THR A C 1
ATOM 6539 O O . THR A 1 808 ? 39.210 -24.950 7.777 1.00 86.06 808 THR A O 1
ATOM 6542 N N . TRP A 1 809 ? 40.839 -26.036 8.870 1.00 90.19 809 TRP A N 1
ATOM 6543 C CA . TRP A 1 809 ? 41.793 -25.951 7.762 1.00 90.19 809 TRP A CA 1
ATOM 6544 C C . TRP A 1 809 ? 41.411 -26.855 6.593 1.00 90.19 809 TRP A C 1
ATOM 6546 O O . TRP A 1 809 ? 41.470 -26.409 5.452 1.00 90.19 809 TRP A O 1
ATOM 6556 N N . VAL A 1 810 ? 40.900 -28.058 6.875 1.00 83.62 810 VAL A N 1
ATOM 6557 C CA . VAL A 1 810 ? 40.302 -28.932 5.852 1.00 83.62 810 VAL A CA 1
ATOM 6558 C C . VAL A 1 810 ? 39.067 -28.275 5.223 1.00 83.62 810 VAL A C 1
ATOM 6560 O O . VAL A 1 810 ? 38.865 -28.354 4.014 1.00 83.62 810 VAL A O 1
ATOM 6563 N N . PHE A 1 811 ? 38.240 -27.589 6.018 1.00 82.12 811 PHE A N 1
ATOM 6564 C CA . PHE A 1 811 ? 37.100 -26.829 5.501 1.00 82.12 811 PHE A CA 1
ATOM 6565 C C . PHE A 1 811 ? 37.545 -25.697 4.563 1.00 82.12 811 PHE A C 1
ATOM 6567 O O . PHE A 1 811 ? 36.972 -25.553 3.484 1.00 82.12 811 PHE A O 1
ATOM 6574 N N . LEU A 1 812 ? 38.582 -24.939 4.934 1.00 83.69 812 LEU A N 1
ATOM 6575 C CA . LEU A 1 812 ? 39.153 -23.876 4.101 1.00 83.69 812 LEU A CA 1
ATOM 6576 C C . LEU A 1 812 ? 39.685 -24.415 2.768 1.00 83.69 812 LEU A C 1
ATOM 6578 O O . LEU A 1 812 ? 39.374 -23.848 1.725 1.00 83.69 812 LEU A O 1
ATOM 6582 N N . GLU A 1 813 ? 40.459 -25.502 2.803 1.00 82.06 813 GLU A N 1
ATOM 6583 C CA . GLU A 1 813 ? 41.015 -26.141 1.603 1.00 82.06 813 GLU A CA 1
ATOM 6584 C C . GLU A 1 813 ? 39.896 -26.611 0.664 1.00 82.06 813 GLU A C 1
ATOM 6586 O O . GLU A 1 813 ? 39.870 -26.215 -0.499 1.00 82.06 813 GLU A O 1
ATOM 6591 N N . ASN A 1 814 ? 38.884 -27.311 1.188 1.00 78.12 814 ASN A N 1
ATOM 6592 C CA . ASN A 1 814 ? 37.737 -27.760 0.392 1.00 78.12 814 ASN A CA 1
ATOM 6593 C C . ASN A 1 814 ? 36.953 -26.592 -0.236 1.00 78.12 814 ASN A C 1
ATOM 6595 O O . ASN A 1 814 ? 36.525 -26.675 -1.385 1.00 78.12 814 ASN A O 1
ATOM 6599 N N . ARG A 1 815 ? 36.750 -25.488 0.500 1.00 77.12 815 ARG A N 1
ATOM 6600 C CA . ARG A 1 815 ? 36.049 -24.300 -0.024 1.00 77.12 815 ARG A CA 1
ATOM 6601 C C . ARG A 1 815 ? 36.878 -23.549 -1.068 1.00 77.12 815 ARG A C 1
ATOM 6603 O O . ARG A 1 815 ? 36.302 -22.986 -1.995 1.00 77.12 815 ARG A O 1
ATOM 6610 N N . MET A 1 816 ? 38.202 -23.533 -0.928 1.00 78.69 816 MET A N 1
ATOM 6611 C CA . MET A 1 816 ? 39.109 -22.924 -1.905 1.00 78.69 816 MET A CA 1
ATOM 6612 C C . MET A 1 816 ? 39.227 -23.758 -3.184 1.00 78.69 816 MET A C 1
ATOM 6614 O O . MET A 1 816 ? 39.275 -23.181 -4.269 1.00 78.69 816 MET A O 1
ATOM 6618 N N . ASP A 1 817 ? 39.175 -25.087 -3.081 1.00 72.69 817 ASP A N 1
ATOM 6619 C CA . ASP A 1 817 ? 39.112 -25.985 -4.239 1.00 72.69 817 ASP A CA 1
ATOM 6620 C C . ASP A 1 817 ? 37.788 -25.841 -5.001 1.00 72.69 817 ASP A C 1
ATOM 6622 O O . ASP A 1 817 ? 37.785 -25.745 -6.229 1.00 72.69 817 ASP A O 1
ATOM 6626 N N . GLU A 1 818 ? 36.657 -25.744 -4.293 1.00 66.62 818 GLU A N 1
ATOM 6627 C CA . GLU A 1 818 ? 35.357 -25.426 -4.898 1.00 66.62 818 GLU A CA 1
ATOM 6628 C C . GLU A 1 818 ? 35.365 -24.040 -5.562 1.00 66.62 818 GLU A C 1
ATOM 6630 O O . GLU A 1 818 ? 34.868 -23.885 -6.676 1.00 66.62 818 GLU A O 1
ATOM 6635 N N . PHE A 1 819 ? 35.970 -23.036 -4.918 1.00 65.31 819 PHE A N 1
ATOM 6636 C CA . PHE A 1 819 ? 36.147 -21.698 -5.486 1.00 65.31 819 PHE A CA 1
ATOM 6637 C C . PHE A 1 819 ? 37.016 -21.722 -6.757 1.00 65.31 819 PHE A C 1
ATOM 6639 O O . PHE A 1 819 ? 36.666 -21.067 -7.740 1.00 65.31 819 PHE A O 1
ATOM 6646 N N . GLY A 1 820 ? 38.091 -22.517 -6.790 1.00 62.25 820 GLY A N 1
ATOM 6647 C CA . GLY A 1 820 ? 38.934 -22.718 -7.975 1.00 62.25 820 GLY A CA 1
ATOM 6648 C C . GLY A 1 820 ? 38.217 -23.455 -9.117 1.00 62.25 820 GLY A C 1
ATOM 6649 O O . GLY A 1 820 ? 38.301 -23.049 -10.278 1.00 62.25 820 GLY A O 1
ATOM 6650 N N . GLN A 1 821 ? 37.438 -24.495 -8.806 1.00 56.88 821 GLN A N 1
ATOM 6651 C CA . GLN A 1 821 ? 36.605 -25.203 -9.790 1.00 56.88 821 GLN A CA 1
ATOM 6652 C C . GLN A 1 821 ? 35.515 -24.291 -10.363 1.00 56.88 821 GLN A C 1
ATOM 6654 O O . GLN A 1 821 ? 35.313 -24.261 -11.578 1.00 56.88 821 GLN A O 1
ATOM 6659 N N . LEU A 1 822 ? 34.875 -23.488 -9.510 1.00 47.12 822 LEU A N 1
ATOM 6660 C CA . LEU A 1 822 ? 33.896 -22.487 -9.918 1.00 47.12 822 LEU A CA 1
ATOM 6661 C C . LEU A 1 822 ? 34.520 -21.421 -10.818 1.00 47.12 822 LEU A C 1
ATOM 6663 O O . LEU A 1 822 ? 33.912 -21.095 -11.823 1.00 47.12 822 LEU A O 1
ATOM 6667 N N . GLN A 1 823 ? 35.740 -20.938 -10.556 1.00 50.69 823 GLN A N 1
ATOM 6668 C CA . GLN A 1 823 ? 36.440 -20.025 -11.478 1.00 50.69 823 GLN A CA 1
ATOM 6669 C C . GLN A 1 823 ? 36.686 -20.643 -12.862 1.00 50.69 823 GLN A C 1
ATOM 6671 O O . GLN A 1 823 ? 36.527 -19.973 -13.881 1.00 50.69 823 GLN A O 1
ATOM 6676 N N . THR A 1 824 ? 37.025 -21.933 -12.907 1.00 45.69 824 THR A N 1
ATOM 6677 C CA . THR A 1 824 ? 37.238 -22.661 -14.168 1.00 45.69 824 THR A CA 1
ATOM 6678 C C . THR A 1 824 ? 35.926 -22.810 -14.952 1.00 45.69 824 THR A C 1
ATOM 6680 O O . THR A 1 824 ? 35.908 -22.664 -16.172 1.00 45.69 824 THR A O 1
ATOM 6683 N N . ILE A 1 825 ? 34.809 -23.017 -14.249 1.00 39.81 825 ILE A N 1
ATOM 6684 C CA . ILE A 1 825 ? 33.454 -23.035 -14.821 1.00 39.81 825 ILE A CA 1
ATOM 6685 C C . ILE A 1 825 ? 33.002 -21.617 -15.227 1.00 39.81 825 ILE A C 1
ATOM 6687 O O . ILE A 1 825 ? 32.414 -21.446 -16.290 1.00 39.81 825 ILE A O 1
ATOM 6691 N N . PHE A 1 826 ? 33.343 -20.584 -14.449 1.00 35.47 826 PHE A N 1
ATOM 6692 C CA . PHE A 1 826 ? 33.008 -19.181 -14.721 1.00 35.47 826 PHE A CA 1
ATOM 6693 C C . PHE A 1 826 ? 33.711 -18.630 -15.965 1.00 35.47 826 PHE A C 1
ATOM 6695 O O . PHE A 1 826 ? 33.121 -17.820 -16.668 1.00 35.47 826 PHE A O 1
ATOM 6702 N N . SER A 1 827 ? 34.892 -19.151 -16.321 1.00 40.41 827 SER A N 1
ATOM 6703 C CA . SER A 1 827 ? 35.526 -18.855 -17.618 1.00 40.41 827 SER A CA 1
ATOM 6704 C C . SER A 1 827 ? 34.781 -19.430 -18.838 1.00 40.41 827 SER A C 1
ATOM 6706 O O . SER A 1 827 ? 35.131 -19.113 -19.973 1.00 40.41 827 SER A O 1
ATOM 6708 N N . GLN A 1 828 ? 33.768 -20.284 -18.629 1.00 38.78 828 GLN A N 1
ATOM 6709 C CA . GLN A 1 828 ? 33.010 -20.952 -19.695 1.00 38.78 828 GLN A CA 1
ATOM 6710 C C . GLN A 1 828 ? 31.523 -20.559 -19.750 1.00 38.78 828 GLN A C 1
ATOM 6712 O O . GLN A 1 828 ? 30.842 -20.942 -20.701 1.00 38.78 828 GLN A O 1
ATOM 6717 N N . THR A 1 829 ? 31.004 -19.784 -18.790 1.00 37.41 829 THR A N 1
ATOM 6718 C CA . THR A 1 829 ? 29.583 -19.389 -18.736 1.00 37.41 829 THR A CA 1
ATOM 6719 C C . THR A 1 829 ? 29.401 -17.991 -18.137 1.00 37.41 829 THR A C 1
ATOM 6721 O O . THR A 1 829 ? 29.781 -17.766 -16.992 1.00 37.41 829 THR A O 1
ATOM 6724 N N . GLU A 1 830 ? 28.768 -17.079 -18.885 1.00 35.75 830 GLU A N 1
ATOM 6725 C CA . GLU A 1 830 ? 28.584 -15.650 -18.545 1.00 35.75 830 GLU A CA 1
ATOM 6726 C C . GLU A 1 830 ? 27.529 -15.351 -17.445 1.00 35.75 830 GLU A C 1
ATOM 6728 O O . GLU A 1 830 ? 27.401 -14.201 -17.030 1.00 35.75 830 GLU A O 1
ATOM 6733 N N . ASP A 1 831 ? 26.807 -16.347 -16.910 1.00 42.03 831 ASP A N 1
ATOM 6734 C CA . ASP A 1 831 ? 25.764 -16.156 -15.878 1.00 42.03 831 ASP A CA 1
ATOM 6735 C C . ASP A 1 831 ? 26.263 -16.528 -14.468 1.00 42.03 831 ASP A C 1
ATOM 6737 O O . ASP A 1 831 ? 26.290 -17.699 -14.080 1.00 42.03 831 ASP A O 1
ATOM 6741 N N . VAL A 1 832 ? 26.685 -15.531 -13.677 1.00 36.59 832 VAL A N 1
ATOM 6742 C CA . VAL A 1 832 ? 27.552 -15.779 -12.499 1.00 36.59 832 VAL A CA 1
ATOM 6743 C C . VAL A 1 832 ? 26.982 -15.333 -11.141 1.00 36.59 832 VAL A C 1
ATOM 6745 O O . VAL A 1 832 ? 27.422 -15.810 -10.096 1.00 36.59 832 VAL A O 1
ATOM 6748 N N . THR A 1 833 ? 25.945 -14.498 -11.079 1.00 36.91 833 THR A N 1
ATOM 6749 C CA . THR A 1 833 ? 25.433 -13.988 -9.784 1.00 36.91 833 THR A CA 1
ATOM 6750 C C . THR A 1 833 ? 24.468 -14.945 -9.071 1.00 36.91 833 THR A C 1
ATOM 6752 O O . THR A 1 833 ? 24.410 -14.966 -7.840 1.00 36.91 833 THR A O 1
ATOM 6755 N N . GLN A 1 834 ? 23.753 -15.789 -9.817 1.00 39.78 834 GLN A N 1
ATOM 6756 C CA . GLN A 1 834 ? 22.671 -16.627 -9.284 1.00 39.78 834 GLN A CA 1
ATOM 6757 C C . GLN A 1 834 ? 23.181 -17.925 -8.630 1.00 39.78 834 GLN A C 1
ATOM 6759 O O . GLN A 1 834 ? 22.654 -18.370 -7.610 1.00 39.78 834 GLN A O 1
ATOM 6764 N N . THR A 1 835 ? 24.274 -18.492 -9.145 1.00 36.03 835 THR A N 1
ATOM 6765 C CA . THR A 1 835 ? 24.916 -19.703 -8.599 1.00 36.03 835 THR A CA 1
ATOM 6766 C C . THR A 1 835 ? 25.594 -19.429 -7.252 1.00 36.03 835 THR A C 1
ATOM 6768 O O . THR A 1 835 ? 25.523 -20.248 -6.336 1.00 36.03 835 THR A O 1
ATOM 6771 N N . PHE A 1 836 ? 26.178 -18.236 -7.094 1.00 33.00 836 PHE A N 1
ATOM 6772 C CA . PHE A 1 836 ? 26.800 -17.789 -5.846 1.00 33.00 836 PHE A CA 1
ATOM 6773 C C . PHE A 1 836 ? 25.762 -17.557 -4.730 1.00 33.00 836 PHE A C 1
ATOM 6775 O O . PHE A 1 836 ? 25.968 -17.987 -3.595 1.00 33.00 836 PHE A O 1
ATOM 6782 N N . GLN A 1 837 ? 24.603 -16.968 -5.060 1.00 32.41 837 GLN A N 1
ATOM 6783 C CA . GLN A 1 837 ? 23.473 -16.813 -4.130 1.00 32.41 837 GLN A CA 1
ATOM 6784 C C . GLN A 1 837 ? 22.848 -18.154 -3.723 1.00 32.41 837 GLN A C 1
ATOM 6786 O O . GLN A 1 837 ? 22.547 -18.357 -2.548 1.00 32.41 837 GLN A O 1
ATOM 6791 N N . ASN A 1 838 ? 22.707 -19.096 -4.658 1.00 33.47 838 ASN A N 1
ATOM 6792 C CA . ASN A 1 838 ? 22.127 -20.408 -4.370 1.00 33.47 838 ASN A CA 1
ATOM 6793 C C . ASN A 1 838 ? 23.018 -21.263 -3.455 1.00 33.47 838 ASN A C 1
ATOM 6795 O O . ASN A 1 838 ? 22.494 -21.933 -2.568 1.00 33.47 838 ASN A O 1
ATOM 6799 N N . SER A 1 839 ? 24.348 -21.183 -3.595 1.00 32.59 839 SER A N 1
ATOM 6800 C CA . SER A 1 839 ? 25.284 -21.883 -2.698 1.00 32.59 839 SER A CA 1
ATOM 6801 C C . SER A 1 839 ? 25.339 -21.270 -1.289 1.00 32.59 839 SER A C 1
ATOM 6803 O O . SER A 1 839 ? 25.552 -21.986 -0.308 1.00 32.59 839 SER A O 1
ATOM 6805 N N . LEU A 1 840 ? 25.137 -19.952 -1.177 1.00 29.56 840 LEU A N 1
ATOM 6806 C CA . LEU A 1 840 ? 24.995 -19.242 0.100 1.00 29.56 840 LEU A CA 1
ATOM 6807 C C . LEU A 1 840 ? 23.680 -19.613 0.806 1.00 29.56 840 LEU A C 1
ATOM 6809 O O . LEU A 1 840 ? 23.679 -19.858 2.012 1.00 29.56 840 LEU A O 1
ATOM 6813 N N . ASN A 1 841 ? 22.584 -19.731 0.053 1.00 29.09 841 ASN A N 1
ATOM 6814 C CA . ASN A 1 841 ? 21.273 -20.113 0.582 1.00 29.09 841 ASN A CA 1
ATOM 6815 C C . ASN A 1 841 ? 21.207 -21.594 0.985 1.00 29.09 841 ASN A C 1
ATOM 6817 O O . ASN A 1 841 ? 20.604 -21.919 2.006 1.00 29.09 841 ASN A O 1
ATOM 6821 N N . SER A 1 842 ? 21.878 -22.497 0.261 1.00 28.69 842 SER A N 1
ATOM 6822 C CA . SER A 1 842 ? 21.911 -23.924 0.613 1.00 28.69 842 SER A CA 1
ATOM 6823 C C . SER A 1 842 ? 22.693 -24.223 1.897 1.00 28.69 842 SER A C 1
ATOM 6825 O O . SER A 1 842 ? 22.403 -25.208 2.566 1.00 28.69 842 SER A O 1
ATOM 6827 N N . ALA A 1 843 ? 23.662 -23.379 2.269 1.00 25.03 843 ALA A N 1
ATOM 6828 C CA . ALA A 1 843 ? 24.470 -23.559 3.479 1.00 25.03 843 ALA A CA 1
ATOM 6829 C C . ALA A 1 843 ? 23.801 -23.006 4.754 1.00 25.03 843 ALA A C 1
ATOM 6831 O O . ALA A 1 843 ? 24.127 -23.439 5.858 1.00 25.03 843 ALA A O 1
ATOM 6832 N N . PHE A 1 844 ? 22.850 -22.072 4.619 1.00 24.38 844 PHE A N 1
ATOM 6833 C CA . PHE A 1 844 ? 22.087 -21.519 5.748 1.00 24.38 844 PHE A CA 1
ATOM 6834 C C . PHE A 1 844 ? 20.849 -22.349 6.120 1.00 24.38 844 PHE A C 1
ATOM 6836 O O . PHE A 1 844 ? 20.293 -22.171 7.204 1.00 24.38 844 PHE A O 1
ATOM 6843 N N . ILE A 1 845 ? 20.447 -23.302 5.275 1.00 26.67 845 ILE A N 1
ATOM 6844 C CA . ILE A 1 845 ? 19.353 -24.235 5.557 1.00 26.67 845 ILE A CA 1
ATOM 6845 C C . ILE A 1 845 ? 19.951 -25.532 6.106 1.00 26.67 845 ILE A C 1
ATOM 6847 O O . ILE A 1 845 ? 20.032 -26.560 5.441 1.00 26.67 845 ILE A O 1
ATOM 6851 N N . THR A 1 846 ? 20.407 -25.504 7.352 1.00 28.44 846 THR A N 1
ATOM 6852 C CA . THR A 1 846 ? 20.535 -26.743 8.135 1.00 28.44 846 THR A CA 1
ATOM 6853 C C . THR A 1 846 ? 20.234 -26.459 9.595 1.00 28.44 846 THR A C 1
ATOM 6855 O O . THR A 1 846 ? 21.108 -26.453 10.454 1.00 28.44 846 THR A O 1
ATOM 6858 N N . ASN A 1 847 ? 18.970 -26.123 9.836 1.00 27.59 847 ASN A N 1
ATOM 6859 C CA . ASN A 1 847 ? 18.158 -26.527 10.983 1.00 27.59 847 ASN A CA 1
ATOM 6860 C C . ASN A 1 847 ? 16.965 -25.579 11.057 1.00 27.59 847 ASN A C 1
ATOM 6862 O O . ASN A 1 847 ? 17.093 -24.470 11.568 1.00 27.59 847 ASN A O 1
ATOM 6866 N N . ASN A 1 848 ? 15.816 -26.024 10.555 1.00 24.14 848 ASN A N 1
ATOM 6867 C CA . ASN A 1 848 ? 14.541 -25.822 11.233 1.00 24.14 848 ASN A CA 1
ATOM 6868 C C . ASN A 1 848 ? 13.494 -26.799 10.682 1.00 24.14 848 ASN A C 1
ATOM 6870 O O . ASN A 1 848 ? 13.434 -27.077 9.487 1.00 24.14 848 ASN A O 1
ATOM 6874 N N . GLU A 1 849 ? 12.734 -27.348 11.623 1.00 29.44 849 GLU A N 1
ATOM 6875 C CA . GLU A 1 849 ? 11.673 -28.346 11.500 1.00 29.44 849 GLU A CA 1
ATOM 6876 C C . GLU A 1 849 ? 10.650 -27.964 10.417 1.00 29.44 849 GLU A C 1
ATOM 6878 O O . GLU A 1 849 ? 10.194 -26.823 10.368 1.00 29.44 849 GLU A O 1
ATOM 6883 N N . THR A 1 850 ? 10.279 -28.903 9.540 1.00 26.20 850 THR A N 1
ATOM 6884 C CA . THR A 1 850 ? 9.244 -28.683 8.516 1.00 26.20 850 THR A CA 1
ATOM 6885 C C . THR A 1 850 ? 8.136 -29.724 8.660 1.00 26.20 850 THR A C 1
ATOM 6887 O O . THR A 1 850 ? 8.393 -30.922 8.585 1.00 26.20 850 THR A O 1
ATOM 6890 N N . LEU A 1 851 ? 6.909 -29.238 8.870 1.00 24.33 851 LEU A N 1
ATOM 6891 C CA . LEU A 1 851 ? 5.655 -29.990 8.767 1.00 24.33 851 LEU A CA 1
ATOM 6892 C C . LEU A 1 851 ? 5.488 -30.536 7.337 1.00 24.33 851 LEU A C 1
ATOM 6894 O O . LEU A 1 851 ? 5.719 -29.815 6.365 1.00 24.33 851 LEU A O 1
ATOM 6898 N N . ALA A 1 852 ? 5.070 -31.793 7.188 1.00 26.25 852 ALA A N 1
ATOM 6899 C CA . ALA A 1 852 ? 4.953 -32.440 5.875 1.00 26.25 852 ALA A CA 1
ATOM 6900 C C . ALA A 1 852 ? 3.652 -32.067 5.115 1.00 26.25 852 ALA A C 1
ATOM 6902 O O . ALA A 1 852 ? 2.548 -32.249 5.633 1.00 26.25 852 ALA A O 1
ATOM 6903 N N . PHE A 1 853 ? 3.763 -31.640 3.845 1.00 30.00 853 PHE A N 1
ATOM 6904 C CA . PHE A 1 853 ? 2.644 -31.304 2.934 1.00 30.00 853 PHE A CA 1
ATOM 6905 C C . PHE A 1 853 ? 2.720 -32.062 1.590 1.00 30.00 853 PHE A C 1
ATOM 6907 O O . PHE A 1 853 ? 3.802 -32.467 1.170 1.00 30.00 853 PHE A O 1
ATOM 6914 N N . TYR A 1 854 ? 1.584 -32.230 0.888 1.00 30.97 854 TYR A N 1
ATOM 6915 C CA . TYR A 1 854 ? 1.536 -32.755 -0.492 1.00 30.97 854 TYR A CA 1
ATOM 6916 C C . TYR A 1 854 ? 1.474 -31.623 -1.525 1.00 30.97 854 TYR A C 1
ATOM 6918 O O . TYR A 1 854 ? 0.716 -30.664 -1.360 1.00 30.97 854 TYR A O 1
ATOM 6926 N N . LEU A 1 855 ? 2.226 -31.783 -2.618 1.00 31.02 855 LEU A N 1
ATOM 6927 C CA . LEU A 1 855 ? 2.328 -30.839 -3.734 1.00 31.02 855 LEU A CA 1
ATOM 6928 C C . LEU A 1 855 ? 1.655 -31.430 -4.986 1.00 31.02 855 LEU A C 1
ATOM 6930 O O . LEU A 1 855 ? 2.076 -32.482 -5.463 1.00 31.02 855 LEU A O 1
ATOM 6934 N N . LYS A 1 856 ? 0.634 -30.759 -5.542 1.00 32.72 856 LYS A N 1
ATOM 6935 C CA . LYS A 1 856 ? 0.089 -31.069 -6.883 1.00 32.72 856 LYS A CA 1
ATOM 6936 C C . LYS A 1 856 ? 0.535 -29.976 -7.862 1.00 32.72 856 LYS A C 1
ATOM 6938 O O . LYS A 1 856 ? 0.191 -28.808 -7.664 1.00 32.72 856 LYS A O 1
ATOM 6943 N N . LEU A 1 857 ? 1.314 -30.357 -8.877 1.00 30.02 857 LEU A N 1
ATOM 6944 C CA . LEU A 1 857 ? 1.818 -29.486 -9.946 1.00 30.02 857 LEU A CA 1
ATOM 6945 C C . LEU A 1 857 ? 0.960 -29.675 -11.205 1.00 30.02 857 LEU A C 1
ATOM 6947 O O . LEU A 1 857 ? 0.730 -30.809 -11.618 1.00 30.02 857 LEU A O 1
ATOM 6951 N N . TYR A 1 858 ? 0.492 -28.580 -11.805 1.00 33.00 858 TYR A N 1
ATOM 6952 C CA . TYR A 1 858 ? -0.154 -28.594 -13.122 1.00 33.00 858 TYR A CA 1
ATOM 6953 C C . TYR A 1 858 ? 0.818 -28.052 -14.175 1.00 33.00 858 TYR A C 1
ATOM 6955 O O . TYR A 1 858 ? 1.347 -26.950 -14.004 1.00 33.00 858 TYR A O 1
ATOM 6963 N N . GLU A 1 859 ? 1.038 -28.810 -15.252 1.00 29.47 859 GLU A N 1
ATOM 6964 C CA . GLU A 1 859 ? 1.716 -28.317 -16.453 1.00 29.47 859 GLU A CA 1
ATOM 6965 C C . GLU A 1 859 ? 0.696 -27.662 -17.398 1.00 29.47 859 GLU A C 1
ATOM 6967 O O . GLU A 1 859 ? -0.424 -28.146 -17.567 1.00 29.47 859 GLU A O 1
ATOM 6972 N N . MET A 1 860 ? 1.061 -26.510 -17.958 1.00 37.94 860 MET A N 1
ATOM 6973 C CA . MET A 1 860 ? 0.163 -25.656 -18.737 1.00 37.94 860 MET A CA 1
ATOM 6974 C C . MET A 1 860 ? 0.297 -25.967 -20.235 1.00 37.94 860 MET A C 1
ATOM 6976 O O . MET A 1 860 ? 1.174 -25.408 -20.893 1.00 37.94 860 MET A O 1
ATOM 6980 N N . GLU A 1 861 ? -0.579 -26.819 -20.775 1.00 28.55 861 GLU A N 1
ATOM 6981 C CA . GLU A 1 861 ? -0.710 -27.074 -22.223 1.00 28.55 861 GLU A CA 1
ATOM 6982 C C . GLU A 1 861 ? -2.116 -26.731 -22.764 1.00 28.55 861 GLU A C 1
ATOM 6984 O O . GLU A 1 861 ? -3.103 -26.715 -22.026 1.00 28.55 861 GLU A O 1
ATOM 6989 N N . GLU A 1 862 ? -2.202 -26.460 -24.077 1.00 27.97 862 GLU A N 1
ATOM 6990 C CA . GLU A 1 862 ? -3.356 -25.917 -24.832 1.00 27.97 862 GLU A CA 1
ATOM 6991 C C . GLU A 1 862 ? -4.702 -26.663 -24.678 1.00 27.97 862 GLU A C 1
ATOM 6993 O O . GLU A 1 862 ? -5.745 -26.112 -25.027 1.00 27.97 862 GLU A O 1
ATOM 6998 N N . GLY A 1 863 ? -4.736 -27.883 -24.136 1.00 27.20 863 GLY A N 1
ATOM 6999 C CA . GLY A 1 863 ? -5.948 -28.717 -24.092 1.00 27.20 863 GLY A CA 1
ATOM 7000 C C . GLY A 1 863 ? -7.046 -28.277 -23.110 1.00 27.20 863 GLY A C 1
ATOM 7001 O O . GLY A 1 863 ? -8.152 -28.809 -23.172 1.00 27.20 863 GLY A O 1
ATOM 7002 N N . ILE A 1 864 ? -6.764 -27.330 -22.208 1.00 31.23 864 ILE A N 1
ATOM 7003 C CA . ILE A 1 864 ? -7.705 -26.852 -21.168 1.00 31.23 864 ILE A CA 1
ATOM 7004 C C . ILE A 1 864 ? -8.515 -25.627 -21.661 1.00 31.23 864 ILE A C 1
ATOM 7006 O O . ILE A 1 864 ? -9.478 -25.181 -21.040 1.00 31.23 864 ILE A O 1
ATOM 7010 N N . CYS A 1 865 ? -8.166 -25.082 -22.827 1.00 25.53 865 CYS A N 1
ATOM 7011 C CA . CYS A 1 865 ? -8.705 -23.830 -23.344 1.00 25.53 865 CYS A CA 1
ATOM 7012 C C . CYS A 1 865 ? -10.002 -24.014 -24.150 1.00 25.53 865 CYS A C 1
ATOM 7014 O O . CYS A 1 865 ? -10.035 -23.708 -25.338 1.00 25.53 865 CYS A O 1
ATOM 7016 N N . ASP A 1 866 ? -11.091 -24.430 -23.498 1.00 23.25 866 ASP A N 1
ATOM 7017 C CA . ASP A 1 866 ? -12.443 -24.177 -24.013 1.00 23.25 866 ASP A CA 1
ATOM 7018 C C . ASP A 1 866 ? -13.102 -23.092 -23.146 1.00 23.25 866 ASP A C 1
ATOM 7020 O O . ASP A 1 866 ? -13.293 -23.256 -21.940 1.00 23.25 866 ASP A O 1
ATOM 7024 N N . GLY A 1 867 ? -13.396 -21.942 -23.768 1.00 26.52 867 GLY A N 1
ATOM 7025 C CA . GLY A 1 867 ? -13.628 -20.600 -23.196 1.00 26.52 867 GLY A CA 1
ATOM 7026 C C . GLY A 1 867 ? -14.729 -20.391 -22.140 1.00 26.52 867 GLY A C 1
ATOM 7027 O O . GLY A 1 867 ? -15.170 -19.264 -21.943 1.00 26.52 867 GLY A O 1
ATOM 7028 N N . THR A 1 868 ? -15.176 -21.425 -21.432 1.00 28.11 868 THR A N 1
ATOM 7029 C CA . THR A 1 868 ? -16.128 -21.340 -20.310 1.00 28.11 868 THR A CA 1
ATOM 7030 C C . THR A 1 868 ? -15.483 -21.478 -18.926 1.00 28.11 868 THR A C 1
ATOM 7032 O O . THR A 1 868 ? -16.121 -21.124 -17.930 1.00 28.11 868 THR A O 1
ATOM 7035 N N . GLU A 1 869 ? -14.228 -21.937 -18.835 1.00 30.66 869 GLU A N 1
ATOM 7036 C CA . GLU A 1 869 ? -13.503 -22.096 -17.562 1.00 30.66 869 GLU A CA 1
ATOM 7037 C C . GLU A 1 869 ? -12.934 -20.785 -16.994 1.00 30.66 869 GLU A C 1
ATOM 7039 O O . GLU A 1 869 ? -12.727 -20.666 -15.786 1.00 30.66 869 GLU A O 1
ATOM 7044 N N . LEU A 1 870 ? -12.754 -19.759 -17.828 1.00 32.09 870 LEU A N 1
ATOM 7045 C CA . LEU A 1 870 ? -12.058 -18.532 -17.431 1.00 32.09 870 LEU A CA 1
ATOM 7046 C C . LEU A 1 870 ? -12.928 -17.486 -16.725 1.00 32.09 870 LEU A C 1
ATOM 7048 O O . LEU A 1 870 ? -12.479 -16.878 -15.754 1.00 32.09 870 LEU A O 1
ATOM 7052 N N . GLU A 1 871 ? -14.202 -17.345 -17.103 1.00 26.64 871 GLU A N 1
ATOM 7053 C CA . GLU A 1 871 ? -15.161 -16.517 -16.343 1.00 26.64 871 GLU A CA 1
ATOM 7054 C C . GLU A 1 871 ? -15.434 -17.081 -14.933 1.00 26.64 871 GLU A C 1
ATOM 7056 O O . GLU A 1 871 ? -15.932 -16.385 -14.044 1.00 26.64 871 GLU A O 1
ATOM 7061 N N . LEU A 1 872 ? -15.095 -18.355 -14.697 1.00 33.44 872 LEU A N 1
ATOM 7062 C CA . LEU A 1 872 ? -15.270 -19.025 -13.410 1.00 33.44 872 LEU A CA 1
ATOM 7063 C C . LEU A 1 872 ? -14.146 -18.723 -12.410 1.00 33.4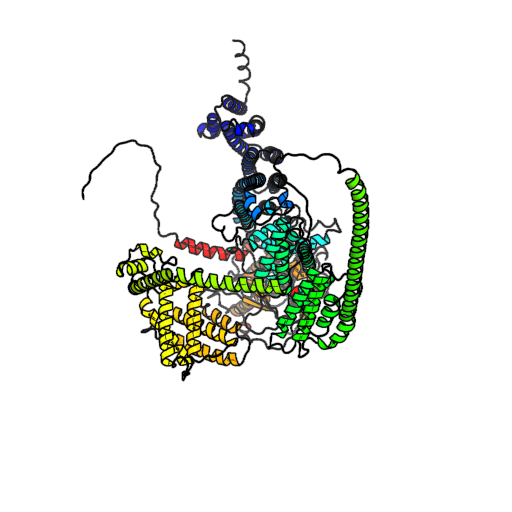4 872 LEU A C 1
ATOM 7065 O O . LEU A 1 872 ? -14.402 -18.749 -11.204 1.00 33.44 872 LEU A O 1
ATOM 7069 N N . GLY A 1 873 ? -12.938 -18.388 -12.875 1.00 29.62 873 GLY A N 1
ATOM 7070 C CA . GLY A 1 873 ? -11.797 -18.046 -12.016 1.00 29.62 873 GLY A CA 1
ATOM 7071 C C . GLY A 1 873 ? -12.016 -16.765 -11.205 1.00 29.62 873 GLY A C 1
ATOM 7072 O O . GLY A 1 873 ? -11.723 -16.720 -10.013 1.00 29.62 873 GLY A O 1
ATOM 7073 N N . THR A 1 874 ? -12.632 -15.747 -11.805 1.00 29.33 874 THR A N 1
ATOM 7074 C CA . THR A 1 874 ? -12.871 -14.437 -11.171 1.00 29.33 874 THR A CA 1
ATOM 7075 C C . THR A 1 874 ? -14.008 -14.466 -10.139 1.00 29.33 874 THR A C 1
ATOM 7077 O O . THR A 1 874 ? -13.966 -13.737 -9.147 1.00 29.33 874 THR A O 1
ATOM 7080 N N . ARG A 1 875 ? -15.009 -15.348 -10.307 1.00 29.44 875 ARG A N 1
ATOM 7081 C CA . ARG A 1 875 ? -16.131 -15.530 -9.355 1.00 29.44 875 ARG A CA 1
ATOM 7082 C C . ARG A 1 875 ? -15.837 -16.503 -8.198 1.00 29.44 875 ARG A C 1
ATOM 7084 O O . ARG A 1 875 ? -16.598 -16.507 -7.230 1.00 29.44 875 ARG A O 1
ATOM 7091 N N . ARG A 1 876 ? -14.725 -17.259 -8.227 1.00 36.56 876 ARG A N 1
ATOM 7092 C CA . ARG A 1 876 ? -14.278 -18.183 -7.150 1.00 36.56 876 ARG A CA 1
ATOM 7093 C C . ARG A 1 876 ? -13.974 -17.501 -5.800 1.00 36.56 876 ARG A C 1
ATOM 7095 O O . ARG A 1 876 ? -13.836 -18.195 -4.798 1.00 36.56 876 ARG A O 1
ATOM 7102 N N . ARG A 1 877 ? -13.927 -16.161 -5.736 1.00 35.56 877 ARG A N 1
ATOM 7103 C CA . ARG A 1 877 ? -13.564 -15.367 -4.541 1.00 35.56 877 ARG A CA 1
ATOM 7104 C C . ARG A 1 877 ? -14.476 -15.553 -3.314 1.00 35.56 877 ARG A C 1
ATOM 7106 O O . ARG A 1 877 ? -14.041 -15.262 -2.206 1.00 35.56 877 ARG A O 1
ATOM 7113 N N . LYS A 1 878 ? -15.734 -15.993 -3.464 1.00 29.30 878 LYS A N 1
ATOM 7114 C CA . LYS A 1 878 ? -16.703 -15.987 -2.344 1.00 29.30 878 LYS A CA 1
ATOM 7115 C C . LYS A 1 878 ? -16.727 -17.253 -1.480 1.00 29.30 878 LYS A C 1
ATOM 7117 O O . LYS A 1 878 ? -17.329 -17.209 -0.412 1.00 29.30 878 LYS A O 1
ATOM 7122 N N . THR A 1 879 ? -16.110 -18.364 -1.894 1.00 32.00 879 THR A N 1
ATOM 7123 C CA . THR A 1 879 ? -16.411 -19.678 -1.284 1.00 32.00 879 THR A CA 1
ATOM 7124 C C . THR A 1 879 ? -15.210 -20.526 -0.858 1.00 32.00 879 THR A C 1
ATOM 7126 O O . THR A 1 879 ? -15.398 -21.605 -0.305 1.00 32.00 879 THR A O 1
ATOM 7129 N N . THR A 1 880 ? -13.974 -20.063 -1.046 1.00 34.09 880 THR A N 1
ATOM 7130 C CA . THR A 1 880 ? -12.767 -20.907 -0.930 1.00 34.09 880 THR A CA 1
ATOM 7131 C C . THR A 1 880 ? -12.018 -20.857 0.406 1.00 34.09 880 THR A C 1
ATOM 7133 O O . THR A 1 880 ? -10.936 -21.430 0.502 1.00 34.09 880 THR A O 1
ATOM 7136 N N . ALA A 1 881 ? -12.567 -20.279 1.481 1.00 28.89 881 ALA A N 1
ATOM 7137 C CA . ALA A 1 881 ? -11.793 -20.072 2.717 1.00 28.89 881 ALA A CA 1
ATOM 7138 C C . ALA A 1 881 ? -11.492 -21.317 3.584 1.00 28.89 881 ALA A C 1
ATOM 7140 O O . ALA A 1 881 ? -11.151 -21.167 4.754 1.00 28.89 881 ALA A O 1
ATOM 7141 N N . ARG A 1 882 ? -11.582 -22.541 3.043 1.00 26.80 882 ARG A N 1
ATOM 7142 C CA . ARG A 1 882 ? -11.221 -23.772 3.775 1.00 26.80 882 ARG A CA 1
ATOM 7143 C C . ARG A 1 882 ? -10.419 -24.835 3.017 1.00 26.80 882 ARG A C 1
ATOM 7145 O O . ARG A 1 882 ? -10.087 -25.837 3.640 1.00 26.80 882 ARG A O 1
ATOM 7152 N N . TYR A 1 883 ? -10.065 -24.664 1.740 1.00 34.84 883 TYR A N 1
ATOM 7153 C CA . TYR A 1 883 ? -9.555 -25.803 0.956 1.00 34.84 883 TYR A CA 1
ATOM 7154 C C . TYR A 1 883 ? -8.333 -25.484 0.085 1.00 34.84 883 TYR A C 1
ATOM 7156 O O . TYR A 1 883 ? -8.487 -25.152 -1.085 1.00 34.84 883 TYR A O 1
ATOM 7164 N N . GLY A 1 884 ? -7.141 -25.711 0.654 1.00 28.47 884 GLY A N 1
ATOM 7165 C CA . GLY A 1 884 ? -5.845 -25.841 -0.030 1.00 28.47 884 GLY A CA 1
ATOM 7166 C C . GLY A 1 884 ? -5.295 -24.557 -0.654 1.00 28.47 884 GLY A C 1
ATOM 7167 O O . GLY A 1 884 ? -5.968 -23.895 -1.438 1.00 28.47 884 GLY A O 1
ATOM 7168 N N . GLU A 1 885 ? -4.057 -24.216 -0.313 1.00 31.23 885 GLU A N 1
ATOM 7169 C CA . GLU A 1 885 ? -3.361 -23.037 -0.832 1.00 31.23 885 GLU A CA 1
ATOM 7170 C C . GLU A 1 885 ? -3.092 -23.244 -2.322 1.00 31.23 885 GLU A C 1
ATOM 7172 O O . GLU A 1 885 ? -2.645 -24.318 -2.703 1.00 31.23 885 GLU A O 1
ATOM 7177 N N . VAL A 1 886 ? -3.384 -22.265 -3.179 1.00 30.33 886 VAL A N 1
ATOM 7178 C CA . VAL A 1 886 ? -2.960 -22.305 -4.584 1.00 30.33 886 VAL A CA 1
ATOM 7179 C C . VAL A 1 886 ? -1.998 -21.149 -4.802 1.00 30.33 886 VAL A C 1
ATOM 7181 O O . VAL A 1 886 ? -2.389 -19.989 -4.708 1.00 30.33 886 VAL A O 1
ATOM 7184 N N . PHE A 1 887 ? -0.738 -21.462 -5.070 1.00 28.06 887 PHE A N 1
ATOM 7185 C CA . PHE A 1 887 ? 0.298 -20.502 -5.416 1.00 28.06 887 PHE A CA 1
ATOM 7186 C C . PHE A 1 887 ? 0.552 -20.553 -6.919 1.00 28.06 887 PHE A C 1
ATOM 7188 O O . PHE A 1 887 ? 0.593 -21.624 -7.517 1.00 28.06 887 PHE A O 1
ATOM 7195 N N . LEU A 1 888 ? 0.788 -19.401 -7.535 1.00 27.22 888 LEU A N 1
ATOM 7196 C CA . LEU A 1 888 ? 1.551 -19.359 -8.778 1.00 27.22 888 LEU A CA 1
ATOM 7197 C C . LEU A 1 888 ? 3.021 -19.438 -8.387 1.00 27.22 888 LEU A C 1
ATOM 7199 O O . LEU A 1 888 ? 3.535 -18.510 -7.766 1.00 27.22 888 LEU A O 1
ATOM 7203 N N . VAL A 1 889 ? 3.674 -20.551 -8.702 1.00 27.84 889 VAL A N 1
ATOM 7204 C CA . VAL A 1 889 ? 5.088 -20.748 -8.379 1.00 27.84 889 VAL A CA 1
ATOM 7205 C C . VAL A 1 889 ? 5.888 -20.713 -9.661 1.00 27.84 889 VAL A C 1
ATOM 7207 O O . VAL A 1 889 ? 5.593 -21.416 -10.629 1.00 27.84 889 VAL A O 1
ATOM 7210 N N . ARG A 1 890 ? 6.924 -19.880 -9.654 1.00 28.19 890 ARG A N 1
ATOM 7211 C CA . ARG A 1 890 ? 8.024 -19.958 -10.607 1.00 28.19 890 ARG A CA 1
ATOM 7212 C C . ARG A 1 890 ? 9.093 -20.811 -9.935 1.00 28.19 890 ARG A C 1
ATOM 7214 O O . ARG A 1 890 ? 9.485 -20.517 -8.811 1.00 28.19 890 ARG A O 1
ATOM 7221 N N . LYS A 1 891 ? 9.508 -21.905 -10.570 1.00 28.33 891 LYS A N 1
ATOM 7222 C CA . LYS A 1 891 ? 10.564 -22.769 -10.032 1.00 28.33 891 LYS A CA 1
ATOM 7223 C C . LYS A 1 891 ? 11.866 -21.955 -9.992 1.00 28.33 891 LYS A C 1
ATOM 7225 O O . LYS A 1 891 ? 12.357 -21.569 -11.045 1.00 28.33 891 LYS A O 1
ATOM 7230 N N . GLU A 1 892 ? 12.399 -21.677 -8.801 1.00 27.05 892 GLU A N 1
ATOM 7231 C CA . GLU A 1 892 ? 13.623 -20.867 -8.623 1.00 27.05 892 GLU A CA 1
ATOM 7232 C C . GLU A 1 892 ? 14.912 -21.590 -9.059 1.00 27.05 892 GLU A C 1
ATOM 7234 O O . GLU A 1 892 ? 15.973 -20.976 -9.135 1.00 27.05 892 GLU A O 1
ATOM 7239 N N . SER A 1 893 ? 14.835 -22.881 -9.407 1.00 29.41 893 SER A N 1
ATOM 7240 C CA . SER A 1 893 ? 15.967 -23.661 -9.911 1.00 29.41 893 SER A CA 1
ATOM 7241 C C . SER A 1 893 ? 15.666 -24.316 -11.264 1.00 29.41 893 SER A C 1
ATOM 7243 O O . SER A 1 893 ? 14.890 -25.268 -11.387 1.00 29.41 893 SER A O 1
ATOM 7245 N N . GLY A 1 894 ? 16.323 -23.790 -12.298 1.00 29.84 894 GLY A N 1
ATOM 7246 C CA . GLY A 1 894 ? 16.277 -24.278 -13.675 1.00 29.84 894 GLY A CA 1
ATOM 7247 C C . GLY A 1 894 ? 15.792 -23.204 -14.643 1.00 29.84 894 GLY A C 1
ATOM 7248 O O . GLY A 1 894 ? 14.821 -22.504 -14.361 1.00 29.84 894 GLY A O 1
ATOM 7249 N N . ASN A 1 895 ? 16.478 -23.090 -15.782 1.00 32.06 895 ASN A N 1
ATOM 7250 C CA . ASN A 1 895 ? 16.170 -22.157 -16.862 1.00 32.06 895 ASN A CA 1
ATOM 7251 C C . ASN A 1 895 ? 14.776 -22.475 -17.436 1.00 32.06 895 ASN A C 1
ATOM 7253 O O . ASN A 1 895 ? 14.626 -23.273 -18.358 1.00 32.06 895 ASN A O 1
ATOM 7257 N N . THR A 1 896 ? 13.728 -21.941 -16.811 1.00 30.86 896 THR A N 1
ATOM 7258 C CA . THR A 1 896 ? 12.343 -22.165 -17.217 1.00 30.86 896 THR A CA 1
ATOM 7259 C C . THR A 1 896 ? 11.900 -20.969 -18.042 1.00 30.86 896 THR A C 1
ATOM 7261 O O . THR A 1 896 ? 11.626 -19.893 -17.514 1.00 30.86 896 THR A O 1
ATOM 7264 N N . ASN A 1 897 ? 11.836 -21.173 -19.359 1.00 32.97 897 ASN A N 1
ATOM 7265 C CA . ASN A 1 897 ? 11.267 -20.259 -20.349 1.00 32.97 897 ASN A CA 1
ATOM 7266 C C . ASN A 1 897 ? 9.822 -19.869 -19.988 1.00 32.97 897 ASN A C 1
ATOM 7268 O O . ASN A 1 897 ? 8.870 -20.429 -20.522 1.00 32.97 897 ASN A O 1
ATOM 7272 N N . ASN A 1 898 ? 9.637 -18.912 -19.075 1.00 36.62 898 ASN A N 1
ATOM 7273 C CA . ASN A 1 898 ? 8.360 -18.256 -18.777 1.00 36.62 898 ASN A CA 1
ATOM 7274 C C . ASN A 1 898 ? 7.154 -19.180 -18.468 1.00 36.62 898 ASN A C 1
ATOM 7276 O O . ASN A 1 898 ? 6.006 -18.740 -18.556 1.00 36.62 898 ASN A O 1
ATOM 7280 N N . LYS A 1 899 ? 7.374 -20.439 -18.066 1.00 34.28 899 LYS A N 1
ATOM 7281 C CA . LYS A 1 899 ? 6.292 -21.337 -17.633 1.00 34.28 899 LYS A CA 1
ATOM 7282 C C . LYS A 1 899 ? 5.813 -20.941 -16.230 1.00 34.28 899 LYS A C 1
ATOM 7284 O O . LYS A 1 899 ? 6.616 -20.763 -15.316 1.00 34.28 899 LYS A O 1
ATOM 7289 N N . SER A 1 900 ? 4.499 -20.792 -16.072 1.00 32.84 900 SER A N 1
ATOM 7290 C CA . SER A 1 900 ? 3.837 -20.516 -14.790 1.00 32.84 900 SER A CA 1
ATOM 7291 C C . SER A 1 900 ? 3.198 -21.802 -14.272 1.00 32.84 900 SER A C 1
ATOM 7293 O O . SER A 1 900 ? 2.381 -22.385 -14.977 1.00 32.84 900 SER A O 1
ATOM 7295 N N . TYR A 1 901 ? 3.545 -22.242 -13.060 1.00 34.28 901 TYR A N 1
ATOM 7296 C CA . TYR A 1 901 ? 2.952 -23.431 -12.441 1.00 34.28 901 TYR A CA 1
ATOM 7297 C C . TYR A 1 901 ? 1.888 -23.001 -11.431 1.00 34.28 901 TYR A C 1
ATOM 7299 O O . TYR A 1 901 ? 2.145 -22.141 -10.588 1.00 34.28 901 TYR A O 1
ATOM 7307 N N . ALA A 1 902 ? 0.701 -23.605 -11.486 1.00 31.31 902 ALA A N 1
ATOM 7308 C CA . ALA A 1 902 ? -0.267 -23.512 -10.399 1.00 31.31 902 ALA A CA 1
ATOM 7309 C C . ALA A 1 902 ? 0.039 -24.630 -9.390 1.00 31.31 902 ALA A C 1
ATOM 7311 O O . ALA A 1 902 ? -0.164 -25.809 -9.674 1.00 31.31 902 ALA A O 1
ATOM 7312 N N . MET A 1 903 ? 0.568 -24.265 -8.227 1.00 31.53 903 MET A N 1
ATOM 7313 C CA . MET A 1 903 ? 0.898 -25.165 -7.127 1.00 31.53 903 MET A CA 1
ATOM 7314 C C . MET A 1 903 ? -0.263 -25.195 -6.149 1.00 31.53 903 MET A C 1
ATOM 7316 O O . MET A 1 903 ? -0.561 -24.171 -5.551 1.00 31.53 903 MET A O 1
ATOM 7320 N N . LYS A 1 904 ? -0.892 -26.354 -5.941 1.00 34.84 904 LYS A N 1
ATOM 7321 C CA . LYS A 1 904 ? -1.867 -26.518 -4.859 1.00 34.84 904 LYS A CA 1
ATOM 7322 C C . LYS A 1 904 ? -1.226 -27.248 -3.677 1.00 34.84 904 LYS A C 1
ATOM 7324 O O . LYS A 1 904 ? -0.842 -28.405 -3.831 1.00 34.84 904 LYS A O 1
ATOM 7329 N N . VAL A 1 905 ? -1.136 -26.592 -2.520 1.00 30.77 905 VAL A N 1
ATOM 7330 C CA . VAL A 1 905 ? -0.727 -27.190 -1.243 1.00 30.77 905 VAL A CA 1
ATOM 7331 C C . VAL A 1 905 ? -1.972 -27.715 -0.547 1.00 30.77 905 VAL A C 1
ATOM 7333 O O . VAL A 1 905 ? -2.923 -26.982 -0.262 1.00 30.77 905 VAL A O 1
ATOM 7336 N N . THR A 1 906 ? -1.987 -29.013 -0.283 1.00 37.62 906 THR A N 1
ATOM 7337 C CA . THR A 1 906 ? -3.037 -29.654 0.510 1.00 37.62 906 THR A CA 1
ATOM 7338 C C . THR A 1 906 ? -2.406 -30.386 1.676 1.00 37.62 906 THR A C 1
ATOM 7340 O O . THR A 1 906 ? -1.339 -30.987 1.526 1.00 37.62 906 THR A O 1
ATOM 7343 N N . ASN A 1 907 ? -3.080 -30.379 2.830 1.00 35.50 907 ASN A N 1
ATOM 7344 C CA . ASN A 1 907 ? -2.668 -31.247 3.927 1.00 35.50 907 ASN A CA 1
ATOM 7345 C C . ASN A 1 907 ? -2.686 -32.703 3.452 1.00 35.50 907 ASN A C 1
ATOM 7347 O O . ASN A 1 907 ? -3.415 -33.080 2.531 1.00 35.50 907 ASN A O 1
ATOM 7351 N N . LYS A 1 908 ? -1.861 -33.516 4.095 1.00 41.53 908 LYS A N 1
ATOM 7352 C CA . LYS A 1 908 ? -1.778 -34.943 3.833 1.00 41.53 908 LYS A CA 1
ATOM 7353 C C . LYS A 1 908 ? -3.098 -35.627 4.183 1.00 41.53 908 LYS A C 1
ATOM 7355 O O . LYS A 1 908 ? -3.494 -35.652 5.346 1.00 41.53 908 LYS A O 1
ATOM 7360 N N . TYR A 1 909 ? -3.752 -36.194 3.175 1.00 52.03 909 TYR A N 1
ATOM 7361 C CA . TYR A 1 909 ? -4.995 -36.946 3.320 1.00 52.03 909 TYR A CA 1
ATOM 7362 C C . TYR A 1 909 ? -4.872 -38.301 2.630 1.00 52.03 909 TYR A C 1
ATOM 7364 O O . TYR A 1 909 ? -4.180 -38.435 1.624 1.00 52.03 909 TYR A O 1
ATOM 7372 N N . GLN A 1 910 ? -5.532 -39.313 3.182 1.00 55.88 910 GLN A N 1
ATOM 7373 C CA . GLN A 1 910 ? -5.471 -40.683 2.678 1.00 55.88 910 GLN A CA 1
ATOM 7374 C C . GLN A 1 910 ? -6.654 -40.964 1.745 1.00 55.88 910 GLN A C 1
ATOM 7376 O O . GLN A 1 910 ? -7.772 -40.567 2.046 1.00 55.88 910 GLN A O 1
ATOM 7381 N N . MET A 1 911 ? -6.439 -41.642 0.616 1.00 56.06 911 MET A N 1
ATOM 7382 C CA . MET A 1 911 ? -7.528 -41.977 -0.315 1.00 56.06 911 MET A CA 1
ATOM 7383 C C . MET A 1 911 ? -8.473 -43.032 0.276 1.00 56.06 911 MET A C 1
ATOM 7385 O O . MET A 1 911 ? -8.010 -44.073 0.749 1.00 56.06 911 MET A O 1
ATOM 7389 N N . VAL A 1 912 ? -9.789 -42.795 0.191 1.00 57.22 912 VAL A N 1
ATOM 7390 C CA . VAL A 1 912 ? -10.813 -43.774 0.610 1.00 57.22 912 VAL A CA 1
ATOM 7391 C C . VAL A 1 912 ? -10.762 -45.034 -0.254 1.00 57.22 912 VAL A C 1
ATOM 7393 O O . VAL A 1 912 ? -10.907 -46.132 0.266 1.00 57.22 912 VAL A O 1
ATOM 7396 N N . GLU A 1 913 ? -10.495 -44.899 -1.553 1.00 63.44 913 GLU A N 1
ATOM 7397 C CA . GLU A 1 913 ? -10.457 -46.009 -2.517 1.00 63.44 913 GLU A CA 1
ATOM 7398 C C . GLU A 1 913 ? -9.397 -47.077 -2.185 1.00 63.44 913 GLU A C 1
ATOM 7400 O O . GLU A 1 913 ? -9.689 -48.274 -2.163 1.00 63.44 913 GLU A O 1
ATOM 7405 N N . LYS A 1 914 ? -8.159 -46.670 -1.865 1.00 60.78 914 LYS A N 1
ATOM 7406 C CA . LYS A 1 914 ? -7.083 -47.627 -1.554 1.00 60.78 914 LYS A CA 1
ATOM 7407 C C . LYS A 1 914 ? -7.357 -48.371 -0.247 1.00 60.78 914 LYS A C 1
ATOM 7409 O O . LYS A 1 914 ? -7.097 -49.570 -0.178 1.00 60.78 914 LYS A O 1
ATOM 7414 N N . GLU A 1 915 ? -7.904 -47.693 0.766 1.00 62.06 915 GLU A N 1
ATOM 7415 C CA . GLU A 1 915 ? -8.309 -48.365 2.007 1.00 62.06 915 GLU A CA 1
ATOM 7416 C C . GLU A 1 915 ? -9.528 -49.260 1.773 1.00 62.06 915 GLU A C 1
ATOM 7418 O O . GLU A 1 915 ? -9.567 -50.372 2.284 1.00 62.06 915 GLU A O 1
ATOM 7423 N N . PHE A 1 916 ? -10.466 -48.847 0.917 1.00 61.34 916 PHE A N 1
ATOM 7424 C CA . PHE A 1 916 ? -11.591 -49.676 0.499 1.00 61.34 916 PHE A CA 1
ATOM 7425 C C . PHE A 1 916 ? -11.130 -51.000 -0.120 1.00 61.34 916 PHE A C 1
ATOM 7427 O O . PHE A 1 916 ? -11.619 -52.072 0.253 1.00 61.34 916 PHE A O 1
ATOM 7434 N N . HIS A 1 917 ? -10.137 -50.950 -1.006 1.00 64.31 917 HIS A N 1
ATOM 7435 C CA . HIS A 1 917 ? -9.529 -52.148 -1.574 1.00 64.31 917 HIS A CA 1
ATOM 7436 C C . HIS A 1 917 ? -8.671 -52.920 -0.562 1.00 64.31 917 HIS A C 1
ATOM 7438 O O . HIS A 1 917 ? -8.702 -54.150 -0.568 1.00 64.31 917 HIS A O 1
ATOM 7444 N N . ALA A 1 918 ? -7.949 -52.242 0.336 1.00 59.31 918 ALA A N 1
ATOM 7445 C CA . ALA A 1 918 ? -7.139 -52.884 1.373 1.00 59.31 918 ALA A CA 1
ATOM 7446 C C . ALA A 1 918 ? -7.994 -53.616 2.419 1.00 59.31 918 ALA A C 1
ATOM 7448 O O . ALA A 1 918 ? -7.653 -54.726 2.823 1.00 59.31 918 ALA A O 1
ATOM 7449 N N . GLU A 1 919 ? -9.116 -53.038 2.840 1.00 58.53 919 GLU A N 1
ATOM 7450 C CA . GLU A 1 919 ? -10.062 -53.641 3.777 1.00 58.53 919 GLU A CA 1
ATOM 7451 C C . GLU A 1 919 ? -10.845 -54.779 3.109 1.00 58.53 919 GLU A C 1
ATOM 7453 O O . GLU A 1 919 ? -10.954 -55.866 3.685 1.00 58.53 919 GLU A O 1
ATOM 7458 N N . SER A 1 920 ? -11.250 -54.598 1.843 1.00 56.72 920 SER A N 1
ATOM 7459 C CA . SER A 1 920 ? -11.808 -55.678 1.015 1.00 56.72 920 SER A CA 1
ATOM 7460 C C . SER A 1 920 ? -10.834 -56.856 0.867 1.00 56.72 920 SER A C 1
ATOM 7462 O O . SER A 1 920 ? -11.255 -58.011 0.939 1.00 56.72 920 SER A O 1
ATOM 7464 N N . ALA A 1 921 ? -9.532 -56.585 0.714 1.00 55.16 921 ALA A N 1
ATOM 7465 C CA . ALA A 1 921 ? -8.488 -57.605 0.600 1.00 55.16 921 ALA A CA 1
ATOM 7466 C C . ALA A 1 921 ? -8.119 -58.264 1.943 1.00 55.16 921 ALA A C 1
ATOM 7468 O O . ALA A 1 921 ? -7.735 -59.432 1.960 1.00 55.16 921 ALA A O 1
ATOM 7469 N N . ARG A 1 922 ? -8.222 -57.544 3.070 1.00 55.12 922 ARG A N 1
ATOM 7470 C CA . ARG A 1 922 ? -7.873 -58.058 4.409 1.00 55.12 922 ARG A CA 1
ATOM 7471 C C . ARG A 1 922 ? -8.983 -58.883 5.060 1.00 55.12 922 ARG A C 1
ATOM 7473 O O . ARG A 1 922 ? -8.659 -59.781 5.831 1.00 55.12 922 ARG A O 1
ATOM 7480 N N . ASN A 1 923 ? -10.257 -58.585 4.789 1.00 45.97 923 ASN A N 1
ATOM 7481 C CA . ASN A 1 923 ? -11.383 -59.135 5.559 1.00 45.97 923 ASN A CA 1
ATOM 7482 C C . ASN A 1 923 ? -12.431 -59.930 4.756 1.00 45.97 923 ASN A C 1
ATOM 7484 O O . ASN A 1 923 ? -13.426 -60.337 5.355 1.00 45.97 923 ASN A O 1
ATOM 7488 N N . GLU A 1 924 ? -12.272 -60.142 3.441 1.00 46.31 924 GLU A N 1
ATOM 7489 C CA . GLU A 1 924 ? -13.302 -60.753 2.562 1.00 46.31 924 GLU A CA 1
ATOM 7490 C C . GLU A 1 924 ? -14.710 -60.112 2.701 1.00 46.31 924 GLU A C 1
ATOM 7492 O O . GLU A 1 924 ? -15.722 -60.691 2.297 1.00 46.31 924 GLU A O 1
ATOM 7497 N N . ARG A 1 925 ? -14.818 -58.915 3.298 1.00 52.12 925 ARG A N 1
ATOM 7498 C CA . ARG A 1 925 ? -16.088 -58.271 3.660 1.00 52.12 925 ARG A CA 1
ATOM 7499 C C . ARG A 1 925 ? -16.093 -56.808 3.228 1.00 52.12 925 ARG A C 1
ATOM 7501 O O . ARG A 1 925 ? -15.193 -56.051 3.566 1.00 52.12 925 ARG A O 1
ATOM 7508 N N . GLN A 1 926 ? -17.149 -56.453 2.499 1.00 63.31 926 GLN A N 1
ATOM 7509 C CA . GLN A 1 926 ? -17.543 -55.092 2.117 1.00 63.31 926 GLN A CA 1
ATOM 7510 C C . GLN A 1 926 ? -17.807 -54.222 3.365 1.00 63.31 926 GLN A C 1
ATOM 7512 O O . GLN A 1 926 ? -18.091 -54.766 4.438 1.00 63.31 926 GLN A O 1
ATOM 7517 N N . PHE A 1 927 ? -17.767 -52.886 3.233 1.00 73.19 927 PHE A N 1
ATOM 7518 C CA . PHE A 1 927 ? -18.131 -51.985 4.336 1.00 73.19 927 PHE A CA 1
ATOM 7519 C C . PHE A 1 927 ? -19.543 -52.288 4.840 1.00 73.19 927 PHE A C 1
ATOM 7521 O O . PHE A 1 927 ? -20.473 -52.509 4.060 1.00 73.19 927 PHE A O 1
ATOM 7528 N N . SER A 1 928 ? -19.721 -52.273 6.162 1.00 82.88 928 SER A N 1
ATOM 7529 C CA . SER A 1 928 ? -21.049 -52.453 6.745 1.00 82.88 928 SER A CA 1
ATOM 7530 C C . SER A 1 928 ? -21.936 -51.238 6.466 1.00 82.88 928 SER A C 1
ATOM 7532 O O . SER A 1 928 ? -21.457 -50.109 6.330 1.00 82.88 928 SER A O 1
ATOM 7534 N N . GLU A 1 929 ? -23.254 -51.449 6.431 1.00 85.44 929 GLU A N 1
ATOM 7535 C CA . GLU A 1 929 ? -24.216 -50.362 6.203 1.00 85.44 929 GLU A CA 1
ATOM 7536 C C . GLU A 1 929 ? -24.071 -49.225 7.225 1.00 85.44 929 GLU A C 1
ATOM 7538 O O . GLU A 1 929 ? -24.245 -48.060 6.873 1.00 85.44 929 GLU A O 1
ATOM 7543 N N . ASP A 1 930 ? -23.695 -49.534 8.468 1.00 85.75 930 ASP A N 1
ATOM 7544 C CA . ASP A 1 930 ? -23.485 -48.526 9.510 1.00 85.75 930 ASP A CA 1
ATOM 7545 C C . ASP A 1 930 ? -22.229 -47.677 9.279 1.00 85.75 930 ASP A C 1
ATOM 7547 O O . ASP A 1 930 ? -22.249 -46.479 9.563 1.00 85.75 930 ASP A O 1
ATOM 7551 N N . MET A 1 931 ? -21.162 -48.253 8.714 1.00 86.62 931 MET A N 1
ATOM 7552 C CA . MET A 1 931 ? -19.960 -47.498 8.341 1.00 86.62 931 MET A CA 1
ATOM 7553 C C . MET A 1 931 ? -20.244 -46.571 7.156 1.00 86.62 931 MET A C 1
ATOM 7555 O O . MET A 1 931 ? -19.958 -45.374 7.218 1.00 86.62 931 MET A O 1
ATOM 7559 N N . VAL A 1 932 ? -20.883 -47.102 6.105 1.00 89.06 932 VAL A N 1
ATOM 7560 C CA . VAL A 1 932 ? -21.246 -46.326 4.907 1.00 89.06 932 VAL A CA 1
ATOM 7561 C C . VAL A 1 932 ? -22.196 -45.183 5.260 1.00 89.06 932 VAL A C 1
ATOM 7563 O O . VAL A 1 932 ? -22.052 -44.080 4.745 1.00 89.06 932 VAL A O 1
ATOM 7566 N N . LYS A 1 933 ? -23.129 -45.396 6.190 1.00 91.06 933 LYS A N 1
ATOM 7567 C CA . LYS A 1 933 ? -24.069 -44.368 6.659 1.00 91.06 933 LYS A CA 1
ATOM 7568 C C . LYS A 1 933 ? -23.372 -43.130 7.232 1.00 91.06 933 LYS A C 1
ATOM 7570 O O . LYS A 1 933 ? -23.838 -42.020 6.979 1.00 91.06 933 LYS A O 1
ATOM 7575 N N . ILE A 1 934 ? -22.265 -43.296 7.961 1.00 89.50 934 ILE A N 1
ATOM 7576 C CA . ILE A 1 934 ? -21.489 -42.167 8.502 1.00 89.50 934 ILE A CA 1
ATOM 7577 C C . ILE A 1 934 ? -20.830 -41.395 7.355 1.00 89.50 934 ILE A C 1
ATOM 7579 O O . ILE A 1 934 ? -21.037 -40.190 7.236 1.00 89.50 934 ILE A O 1
ATOM 7583 N N . TYR A 1 935 ? -20.131 -42.096 6.460 1.00 88.88 935 TYR A N 1
ATOM 7584 C CA . TYR A 1 935 ? -19.451 -41.490 5.316 1.00 88.88 935 TYR A CA 1
ATOM 7585 C C . TYR A 1 935 ? -20.403 -40.761 4.361 1.00 88.88 935 TYR A C 1
ATOM 7587 O O . TYR A 1 935 ? -20.212 -39.583 4.058 1.00 88.88 935 TYR A O 1
ATOM 7595 N N . ILE A 1 936 ? -21.498 -41.403 3.959 1.00 93.69 936 ILE A N 1
ATOM 7596 C CA . ILE A 1 936 ? -22.504 -40.755 3.114 1.00 93.69 936 ILE A CA 1
ATOM 7597 C C . ILE A 1 936 ? -23.165 -39.581 3.854 1.00 93.69 936 ILE A C 1
ATOM 7599 O O . ILE A 1 936 ? -23.451 -38.557 3.237 1.00 93.69 936 ILE A O 1
ATOM 7603 N N . GLY A 1 937 ? -23.357 -39.671 5.174 1.00 91.19 937 GLY A N 1
ATOM 7604 C CA . GLY A 1 937 ? -23.867 -38.560 5.979 1.00 91.19 937 GLY A CA 1
ATOM 7605 C C . GLY A 1 937 ? -22.955 -37.326 5.947 1.00 91.19 937 GLY A C 1
ATOM 7606 O O . GLY A 1 937 ? -23.440 -36.206 5.780 1.00 91.19 937 GLY A O 1
ATOM 7607 N N . GLU A 1 938 ? -21.636 -37.512 6.049 1.00 87.62 938 GLU A N 1
ATOM 7608 C CA . GLU A 1 938 ? -20.656 -36.419 5.950 1.00 87.62 938 GLU A CA 1
ATOM 7609 C C . GLU A 1 938 ? -20.633 -35.795 4.555 1.00 87.62 938 GLU A C 1
ATOM 7611 O O . GLU A 1 938 ? -20.620 -34.569 4.422 1.00 87.62 938 GLU A O 1
ATOM 7616 N N . MET A 1 939 ? -20.711 -36.621 3.511 1.00 89.19 939 MET A N 1
ATOM 7617 C CA . MET A 1 939 ? -20.795 -36.139 2.132 1.00 89.19 939 MET A CA 1
ATOM 7618 C C . MET A 1 939 ? -22.069 -35.325 1.882 1.00 89.19 939 MET A C 1
ATOM 7620 O O . MET A 1 939 ? -22.015 -34.284 1.230 1.00 89.19 939 MET A O 1
ATOM 7624 N N . VAL A 1 940 ? -23.210 -35.758 2.430 1.00 92.25 940 VAL A N 1
ATOM 7625 C CA . VAL A 1 940 ? -24.476 -35.016 2.341 1.00 92.25 940 VAL A CA 1
ATOM 7626 C C . VAL A 1 940 ? -24.351 -33.643 2.999 1.00 92.25 940 VAL A C 1
ATOM 7628 O O . VAL A 1 940 ? -24.807 -32.659 2.420 1.00 92.25 940 VAL A O 1
ATOM 7631 N N . LEU A 1 941 ? -23.700 -33.544 4.165 1.00 84.88 941 LEU A N 1
ATOM 7632 C CA . LEU A 1 941 ? -23.445 -32.258 4.826 1.00 84.88 941 LEU A CA 1
ATOM 7633 C C . LEU A 1 941 ? -22.521 -31.352 3.998 1.00 84.88 941 LEU A C 1
ATOM 7635 O O . LEU A 1 941 ? -22.779 -30.151 3.893 1.00 84.88 941 LEU A O 1
ATOM 7639 N N . ALA A 1 942 ? -21.471 -31.916 3.394 1.00 79.69 942 ALA A N 1
ATOM 7640 C CA . ALA A 1 942 ? -20.543 -31.170 2.549 1.00 79.69 942 ALA A CA 1
ATOM 7641 C C . ALA A 1 942 ? -21.235 -30.610 1.293 1.00 79.69 942 ALA A C 1
ATOM 7643 O O . ALA A 1 942 ? -21.144 -29.412 1.021 1.00 79.69 942 ALA A O 1
ATOM 7644 N N . LEU A 1 943 ? -21.985 -31.445 0.568 1.00 83.62 943 LEU A N 1
ATOM 7645 C CA . LEU A 1 943 ? -22.711 -31.035 -0.637 1.00 83.62 943 LEU A CA 1
ATOM 7646 C C . LEU A 1 943 ? -23.854 -30.067 -0.326 1.00 83.62 943 LEU A C 1
ATOM 7648 O O . LEU A 1 943 ? -24.014 -29.077 -1.031 1.00 83.62 943 LEU A O 1
ATOM 7652 N N . GLU A 1 944 ? -24.603 -30.279 0.761 1.00 85.81 944 GLU A N 1
ATOM 7653 C CA . GLU A 1 944 ? -25.639 -29.335 1.198 1.00 85.81 944 GLU A CA 1
ATOM 7654 C C . GLU A 1 944 ? -25.047 -27.944 1.463 1.00 85.81 944 GLU A C 1
ATOM 7656 O O . GLU A 1 944 ? -25.638 -26.927 1.091 1.00 85.81 944 GLU A O 1
ATOM 7661 N N . HIS A 1 945 ? -23.875 -27.882 2.101 1.00 74.62 945 HIS A N 1
ATOM 7662 C CA . HIS A 1 945 ? -23.190 -26.616 2.329 1.00 74.62 945 HIS A CA 1
ATOM 7663 C C . HIS A 1 945 ? -22.832 -25.929 1.005 1.00 74.62 945 HIS A C 1
ATOM 7665 O O . HIS A 1 945 ? -23.128 -24.748 0.837 1.00 74.62 945 HIS A O 1
ATOM 7671 N N . MET A 1 946 ? -22.279 -26.670 0.041 1.00 74.31 946 MET A N 1
ATOM 7672 C CA . MET A 1 946 ? -21.957 -26.139 -1.288 1.00 74.31 946 MET A CA 1
ATOM 7673 C C . MET A 1 946 ? -23.198 -25.665 -2.052 1.00 74.31 946 MET A C 1
ATOM 7675 O O . MET A 1 946 ? -23.195 -24.573 -2.619 1.00 74.31 946 MET A O 1
ATOM 7679 N N . HIS A 1 947 ? -24.285 -26.438 -2.021 1.00 81.88 947 HIS A N 1
ATOM 7680 C CA . HIS A 1 947 ? -25.534 -26.111 -2.712 1.00 81.88 947 HIS A CA 1
ATOM 7681 C C . HIS A 1 947 ? -26.201 -24.862 -2.124 1.00 81.88 947 HIS A C 1
ATOM 7683 O O . HIS A 1 947 ? -26.739 -24.047 -2.872 1.00 81.88 947 HIS A O 1
ATOM 7689 N N . LYS A 1 948 ? -26.123 -24.651 -0.801 1.00 74.44 948 LYS A N 1
ATOM 7690 C CA . LYS A 1 948 ? -26.560 -23.400 -0.143 1.00 74.44 948 LYS A CA 1
ATOM 7691 C C . LYS A 1 948 ? -25.750 -22.177 -0.583 1.00 74.44 948 LYS A C 1
ATOM 7693 O O . LYS A 1 948 ? -26.251 -21.061 -0.480 1.00 74.44 948 LYS A O 1
ATOM 7698 N N . MET A 1 949 ? -24.533 -22.384 -1.082 1.00 66.50 949 MET A N 1
ATOM 7699 C CA . MET A 1 949 ? -23.672 -21.353 -1.670 1.00 66.50 949 MET A CA 1
ATOM 7700 C C . MET A 1 949 ? -23.804 -21.268 -3.199 1.00 66.50 949 MET A C 1
ATOM 7702 O O . MET A 1 949 ? -22.974 -20.637 -3.849 1.00 66.50 949 MET A O 1
ATOM 7706 N N . ASP A 1 950 ? -24.827 -21.906 -3.772 1.00 75.69 950 ASP A N 1
ATOM 7707 C CA . ASP A 1 950 ? -25.089 -21.973 -5.210 1.00 75.69 950 ASP A CA 1
ATOM 7708 C C . ASP A 1 950 ? -23.999 -22.682 -6.026 1.00 75.69 950 ASP A C 1
ATOM 7710 O O . ASP A 1 950 ? -23.850 -22.435 -7.220 1.00 75.69 950 ASP A O 1
ATOM 7714 N N . ILE A 1 951 ? -23.246 -23.598 -5.413 1.00 72.62 951 ILE A N 1
ATOM 7715 C CA . ILE A 1 951 ? -22.197 -24.370 -6.088 1.00 72.62 951 ILE A CA 1
ATOM 7716 C C . ILE A 1 951 ? -22.653 -25.808 -6.285 1.00 72.62 951 ILE A C 1
ATOM 7718 O O . ILE A 1 951 ? -23.061 -26.454 -5.330 1.00 72.62 951 ILE A O 1
ATOM 7722 N N . VAL A 1 952 ? -22.510 -26.327 -7.504 1.00 79.56 952 VAL A N 1
ATOM 7723 C CA . VAL A 1 952 ? -22.619 -27.758 -7.819 1.00 79.56 952 VAL A CA 1
ATOM 7724 C C . VAL A 1 952 ? -21.218 -28.351 -8.001 1.00 79.56 952 VAL A C 1
ATOM 7726 O O . VAL A 1 952 ? -20.371 -27.739 -8.660 1.00 79.56 952 VAL A O 1
ATOM 7729 N N . TYR A 1 953 ? -20.942 -29.507 -7.395 1.00 79.50 953 TYR A N 1
ATOM 7730 C CA . TYR A 1 953 ? -19.586 -30.062 -7.323 1.00 79.50 953 TYR A CA 1
ATOM 7731 C C . TYR A 1 953 ? -19.174 -30.809 -8.603 1.00 79.50 953 TYR A C 1
ATOM 7733 O O . TYR A 1 953 ? -18.065 -30.590 -9.089 1.00 79.50 953 TYR A O 1
ATOM 7741 N N . ARG A 1 954 ? -20.093 -31.579 -9.206 1.00 82.25 954 ARG A N 1
ATOM 7742 C CA . ARG A 1 954 ? -19.990 -32.268 -10.515 1.00 82.25 954 ARG A CA 1
ATOM 7743 C C . ARG A 1 954 ? -19.002 -33.435 -10.635 1.00 82.25 954 ARG A C 1
ATOM 7745 O O . ARG A 1 954 ? -19.034 -34.095 -11.669 1.00 82.25 954 ARG A O 1
ATOM 7752 N N . ASP A 1 955 ? -18.174 -33.719 -9.629 1.00 84.69 955 ASP A N 1
ATOM 7753 C CA . ASP A 1 955 ? -17.160 -34.790 -9.704 1.00 84.69 955 ASP A CA 1
ATOM 7754 C C . ASP A 1 955 ? -17.092 -35.652 -8.430 1.00 84.69 955 ASP A C 1
ATOM 7756 O O . ASP A 1 955 ? -16.019 -35.951 -7.907 1.00 84.69 955 ASP A O 1
ATOM 7760 N N . VAL A 1 956 ? -18.256 -36.031 -7.883 1.00 87.06 956 VAL A N 1
ATOM 7761 C CA . VAL A 1 956 ? -18.327 -36.979 -6.754 1.00 87.06 956 VAL A CA 1
ATOM 7762 C C . VAL A 1 956 ? -17.935 -38.377 -7.239 1.00 87.06 956 VAL A C 1
ATOM 7764 O O . VAL A 1 956 ? -18.687 -39.001 -7.987 1.00 87.06 956 VAL A O 1
ATOM 7767 N N . LYS A 1 957 ? -16.784 -38.867 -6.772 1.00 84.12 957 LYS A N 1
ATOM 7768 C CA . LYS A 1 957 ? -16.222 -40.200 -7.045 1.00 84.12 957 LYS A CA 1
ATOM 7769 C C . LYS A 1 957 ? -15.272 -40.623 -5.924 1.00 84.12 957 LYS A C 1
ATOM 7771 O O . LYS A 1 957 ? -14.789 -39.755 -5.199 1.00 84.12 957 LYS A O 1
ATOM 7776 N N . LEU A 1 958 ? -14.985 -41.920 -5.789 1.00 80.81 958 LEU A N 1
ATOM 7777 C CA . LEU A 1 958 ? -14.148 -42.443 -4.695 1.00 80.81 958 LEU A CA 1
ATOM 7778 C C . LEU A 1 958 ? -12.739 -41.832 -4.660 1.00 80.81 958 LEU A C 1
ATOM 7780 O O . LEU A 1 958 ? -12.242 -41.513 -3.583 1.00 80.81 958 LEU A O 1
ATOM 7784 N N . GLU A 1 959 ? -12.152 -41.572 -5.827 1.00 73.00 959 GLU A N 1
ATOM 7785 C CA . GLU A 1 959 ? -10.829 -40.948 -5.990 1.00 73.00 959 GLU A CA 1
ATOM 7786 C C . GLU A 1 959 ? -10.751 -39.536 -5.373 1.00 73.00 959 GLU A C 1
ATOM 7788 O O . GLU A 1 959 ? -9.704 -39.108 -4.883 1.00 73.00 959 GLU A O 1
ATOM 7793 N N . ASN A 1 960 ? -11.877 -38.811 -5.374 1.00 77.38 960 ASN A N 1
ATOM 7794 C CA . ASN A 1 960 ? -11.984 -37.441 -4.871 1.00 77.38 960 ASN A CA 1
ATOM 7795 C C . ASN A 1 960 ? -12.474 -37.369 -3.414 1.00 77.38 960 ASN A C 1
ATOM 7797 O O . ASN A 1 960 ? -12.713 -36.278 -2.886 1.00 77.38 960 ASN A O 1
ATOM 7801 N N . ILE A 1 961 ? -12.638 -38.515 -2.753 1.00 80.81 961 ILE A N 1
ATOM 7802 C CA . ILE A 1 961 ? -13.039 -38.611 -1.351 1.00 80.81 961 ILE A CA 1
ATOM 7803 C C . ILE A 1 961 ? -11.820 -39.108 -0.573 1.00 80.81 961 ILE A C 1
ATOM 7805 O O . ILE A 1 961 ? -11.358 -40.237 -0.737 1.00 80.81 961 ILE A O 1
ATOM 7809 N N . MET A 1 962 ? -11.280 -38.244 0.280 1.00 76.75 962 MET A N 1
ATOM 7810 C CA . MET A 1 962 ? -10.126 -38.545 1.125 1.00 76.75 962 MET A CA 1
ATOM 7811 C C . MET A 1 962 ? -10.514 -38.569 2.605 1.00 76.75 962 MET A C 1
ATOM 7813 O O . MET A 1 962 ? -11.578 -38.082 2.983 1.00 76.75 962 MET A O 1
ATOM 7817 N N . LEU A 1 963 ? -9.644 -39.126 3.443 1.00 71.31 963 LEU A N 1
ATOM 7818 C CA . LEU A 1 963 ? -9.773 -39.184 4.895 1.00 71.31 963 LEU A CA 1
ATOM 7819 C C . LEU A 1 963 ? -8.732 -38.290 5.569 1.00 71.31 963 LEU A C 1
ATOM 7821 O O . LEU A 1 963 ? -7.558 -38.279 5.183 1.00 71.31 963 LEU A O 1
ATOM 7825 N N . ASP A 1 964 ? -9.163 -37.573 6.605 1.00 67.75 964 ASP A N 1
ATOM 7826 C CA . ASP A 1 964 ? -8.265 -36.875 7.523 1.00 67.75 964 ASP A CA 1
ATOM 7827 C C . ASP A 1 964 ? -7.601 -37.822 8.542 1.00 67.75 964 ASP A C 1
ATOM 7829 O O . ASP A 1 964 ? -7.864 -39.024 8.586 1.00 67.75 964 ASP A O 1
ATOM 7833 N N . ASN A 1 965 ? -6.723 -37.275 9.387 1.00 68.19 965 ASN A N 1
ATOM 7834 C CA . ASN A 1 965 ? -6.018 -38.025 10.435 1.00 68.19 965 ASN A CA 1
ATOM 7835 C C . ASN A 1 965 ? -6.945 -38.654 11.500 1.00 68.19 965 ASN A C 1
ATOM 7837 O O . ASN A 1 965 ? -6.520 -39.528 12.259 1.00 68.19 965 ASN A O 1
ATOM 7841 N N . GLN A 1 966 ? -8.199 -38.210 11.576 1.00 69.62 966 GLN A N 1
ATOM 7842 C CA . GLN A 1 966 ? -9.228 -38.740 12.464 1.00 69.62 966 GLN A CA 1
ATOM 7843 C C . GLN A 1 966 ? -10.158 -39.720 11.743 1.00 69.62 966 GLN A C 1
ATOM 7845 O O . GLN A 1 966 ? -10.941 -40.391 12.414 1.00 69.62 966 GLN A O 1
ATOM 7850 N N . GLY A 1 967 ? -10.034 -39.860 10.419 1.00 73.25 967 GLY A N 1
ATOM 7851 C CA . GLY A 1 967 ? -10.837 -40.769 9.612 1.00 73.25 967 GLY A CA 1
ATOM 7852 C C . GLY A 1 967 ? -12.102 -40.163 9.008 1.00 73.25 967 GLY A C 1
ATOM 7853 O O . GLY A 1 967 ? -12.927 -40.913 8.491 1.00 73.25 967 GLY A O 1
ATOM 7854 N N . HIS A 1 968 ? -12.289 -38.844 9.088 1.00 79.56 968 HIS A N 1
ATOM 7855 C CA . HIS A 1 968 ? -13.453 -38.148 8.528 1.00 79.56 968 HIS A CA 1
ATOM 7856 C C . HIS A 1 968 ? -13.233 -37.749 7.069 1.00 79.56 968 HIS A C 1
ATOM 7858 O O . HIS A 1 968 ? -12.103 -37.494 6.648 1.00 79.56 968 HIS A O 1
ATOM 7864 N N . ILE A 1 969 ? -14.325 -37.637 6.311 1.00 79.00 969 ILE A N 1
ATOM 7865 C CA . ILE A 1 969 ? -14.282 -37.337 4.881 1.00 79.00 969 ILE A CA 1
ATOM 7866 C C . ILE A 1 969 ? -13.863 -35.899 4.596 1.00 79.00 969 ILE A C 1
ATOM 7868 O O . ILE A 1 969 ? -14.341 -34.931 5.194 1.00 79.00 969 ILE A O 1
ATOM 7872 N N . ILE A 1 970 ? -13.024 -35.773 3.572 1.00 70.31 970 ILE A N 1
ATOM 7873 C CA . ILE A 1 970 ? -12.656 -34.533 2.910 1.00 70.31 970 ILE A CA 1
ATOM 7874 C C . ILE A 1 970 ? -12.847 -34.720 1.405 1.00 70.31 970 ILE A C 1
ATOM 7876 O O . ILE A 1 970 ? -12.237 -35.595 0.794 1.00 70.31 970 ILE A O 1
ATOM 7880 N N . LEU A 1 971 ? -13.683 -33.872 0.803 1.00 70.94 971 LEU A N 1
ATOM 7881 C CA . LEU A 1 971 ? -13.791 -33.780 -0.653 1.00 70.94 971 LEU A CA 1
ATOM 7882 C C . LEU A 1 971 ? -12.585 -33.016 -1.207 1.00 70.94 971 LEU A C 1
ATOM 7884 O O . LEU A 1 971 ? -12.238 -31.942 -0.705 1.00 70.94 971 LEU A O 1
ATOM 7888 N N . VAL A 1 972 ? -11.965 -33.555 -2.251 1.00 60.47 972 VAL A N 1
ATOM 7889 C CA . VAL A 1 972 ? -10.832 -32.938 -2.954 1.00 60.47 972 VAL A CA 1
ATOM 7890 C C . VAL A 1 972 ? -11.157 -32.715 -4.430 1.00 60.47 972 VAL A C 1
ATOM 7892 O O . VAL A 1 972 ? -12.221 -33.080 -4.883 1.00 60.47 972 VAL A O 1
ATOM 7895 N N . ASP A 1 973 ? -10.279 -32.053 -5.179 1.00 61.56 973 ASP A N 1
ATOM 7896 C CA . ASP A 1 973 ? -10.458 -31.785 -6.619 1.00 61.56 973 ASP A CA 1
ATOM 7897 C C . ASP A 1 973 ? -11.792 -31.110 -7.039 1.00 61.56 973 ASP A C 1
ATOM 7899 O O . ASP A 1 973 ? -12.746 -31.717 -7.512 1.00 61.56 973 ASP A O 1
ATOM 7903 N N . PHE A 1 974 ? -11.849 -29.785 -6.886 1.00 58.62 974 PHE A N 1
ATOM 7904 C CA . PHE A 1 974 ? -12.996 -28.951 -7.276 1.00 58.62 974 PHE A CA 1
ATOM 7905 C C . PHE A 1 974 ? -12.858 -28.400 -8.707 1.00 58.62 974 PHE A C 1
ATOM 7907 O O . PHE A 1 974 ? -13.500 -27.402 -9.051 1.00 58.62 974 PHE A O 1
ATOM 7914 N N . GLY A 1 975 ? -11.979 -28.990 -9.531 1.00 52.41 975 GLY A N 1
ATOM 7915 C CA . GLY A 1 975 ? -11.678 -28.503 -10.882 1.00 52.41 975 GLY A CA 1
ATOM 7916 C C . GLY A 1 975 ? -12.930 -28.378 -11.746 1.00 52.41 975 GLY A C 1
ATOM 7917 O O . GLY A 1 975 ? -13.107 -27.384 -12.446 1.00 52.41 975 GLY A O 1
ATOM 7918 N N . LEU A 1 976 ? -13.862 -29.317 -11.578 1.00 67.12 976 LEU A N 1
ATOM 7919 C CA . LEU A 1 976 ? -15.114 -29.365 -12.317 1.00 67.12 976 LEU A CA 1
ATOM 7920 C C . LEU A 1 976 ? -16.285 -28.674 -11.612 1.00 67.12 976 LEU A C 1
ATOM 7922 O O . LEU A 1 976 ? -17.376 -28.690 -12.159 1.00 67.12 976 LEU A O 1
ATOM 7926 N N . SER A 1 977 ? -16.148 -28.031 -10.452 1.00 68.94 977 SER A N 1
ATOM 7927 C CA . SER A 1 977 ? -17.305 -27.395 -9.790 1.00 68.94 977 SER A CA 1
ATOM 7928 C C . SER A 1 977 ? -17.829 -26.158 -10.547 1.00 68.94 977 SER A C 1
ATOM 7930 O O . SER A 1 977 ? -17.086 -25.495 -11.271 1.00 68.94 977 SER A O 1
ATOM 7932 N N . LYS A 1 978 ? -19.119 -25.818 -10.399 1.00 70.25 978 LYS A N 1
ATOM 7933 C CA . LYS A 1 978 ? -19.754 -24.661 -11.070 1.00 70.25 978 LYS A CA 1
ATOM 7934 C C . LYS A 1 978 ? -20.622 -23.861 -10.103 1.00 70.25 978 LYS A C 1
ATOM 7936 O O . LYS A 1 978 ? -21.445 -24.435 -9.401 1.00 70.25 978 LYS A O 1
ATOM 7941 N N . VAL A 1 979 ? -20.476 -22.534 -10.123 1.00 70.38 979 VAL A N 1
ATOM 7942 C CA . VAL A 1 979 ? -21.421 -21.612 -9.474 1.00 70.38 979 VAL A CA 1
ATOM 7943 C C . VAL A 1 979 ? -22.620 -21.417 -10.400 1.00 70.38 979 VAL A C 1
ATOM 7945 O O . VAL A 1 979 ? -22.453 -21.021 -11.556 1.00 70.38 979 VAL A O 1
ATOM 7948 N N . LEU A 1 980 ? -23.813 -21.697 -9.896 1.00 73.19 980 LEU A N 1
ATOM 7949 C CA . LEU A 1 980 ? -25.084 -21.491 -10.575 1.00 73.19 980 LEU A CA 1
ATOM 7950 C C . LEU A 1 980 ? -25.612 -20.095 -10.218 1.00 73.19 980 LEU A C 1
ATOM 7952 O O . LEU A 1 980 ? -25.520 -19.666 -9.072 1.00 73.19 980 LEU A O 1
ATOM 7956 N N . SER A 1 981 ? -26.138 -19.356 -11.194 1.00 69.44 981 SER A N 1
ATOM 7957 C CA . SER A 1 981 ? -26.616 -17.980 -10.990 1.00 69.44 981 SER A CA 1
ATOM 7958 C C . SER A 1 981 ? -28.092 -17.828 -11.363 1.00 69.44 981 SER A C 1
ATOM 7960 O O . SER A 1 981 ? -28.593 -18.606 -12.178 1.00 69.44 981 SER A O 1
ATOM 7962 N N . PRO A 1 982 ? -28.783 -16.793 -10.849 1.00 66.81 982 PRO A N 1
ATOM 7963 C CA . PRO A 1 982 ? -30.112 -16.425 -11.338 1.00 66.81 982 PRO A CA 1
ATOM 7964 C C . PRO A 1 982 ? -30.134 -16.194 -12.855 1.00 66.81 982 PRO A C 1
ATOM 7966 O O . PRO A 1 982 ? -31.058 -16.640 -13.519 1.00 66.81 982 PRO A O 1
ATOM 7969 N N . ASP A 1 983 ? -29.073 -15.598 -13.415 1.00 62.16 983 ASP A N 1
ATOM 7970 C CA . ASP A 1 983 ? -28.938 -15.342 -14.862 1.00 62.16 983 ASP A CA 1
ATOM 7971 C C . ASP A 1 983 ? -28.899 -16.623 -15.715 1.00 62.16 983 ASP A C 1
ATOM 7973 O O . ASP A 1 983 ? -29.128 -16.582 -16.920 1.00 62.16 983 ASP A O 1
ATOM 7977 N N . SER A 1 984 ? -28.564 -17.761 -15.099 1.00 59.03 984 SER A N 1
ATOM 7978 C CA . SER A 1 984 ? -28.512 -19.079 -15.741 1.00 59.03 984 SER A CA 1
ATOM 7979 C C . SER A 1 984 ? -29.678 -19.981 -15.325 1.00 59.03 984 SER A C 1
ATOM 7981 O O . SER A 1 984 ? -29.609 -21.193 -15.525 1.00 59.03 984 SER A O 1
ATOM 7983 N N . ASP A 1 985 ? -30.731 -19.413 -14.722 1.00 74.94 985 ASP A N 1
ATOM 7984 C CA . ASP A 1 985 ? -31.872 -20.141 -14.148 1.00 74.94 985 ASP A CA 1
ATOM 7985 C C . ASP A 1 985 ? -31.441 -21.269 -13.192 1.00 74.94 985 ASP A C 1
ATOM 7987 O O . ASP A 1 985 ? -32.051 -22.339 -13.132 1.00 74.94 985 ASP A O 1
ATOM 7991 N N . TYR A 1 986 ? -30.344 -21.053 -12.456 1.00 77.06 986 TYR A N 1
ATOM 7992 C CA . TYR A 1 986 ? -29.712 -22.065 -11.607 1.00 77.06 986 TYR A CA 1
ATOM 7993 C C . TYR A 1 986 ? -29.417 -23.394 -12.328 1.00 77.06 986 TYR A C 1
ATOM 7995 O O . TYR A 1 986 ? -29.517 -24.469 -11.733 1.00 77.06 986 TYR A O 1
ATOM 8003 N N . CYS A 1 987 ? -29.054 -23.334 -13.610 1.00 82.00 987 CYS A N 1
ATOM 8004 C CA . CYS A 1 987 ? -28.738 -24.502 -14.421 1.00 82.00 987 CYS A CA 1
ATOM 8005 C C . CYS A 1 987 ? -27.353 -24.387 -15.069 1.00 82.00 987 CYS A C 1
ATOM 8007 O O . CYS A 1 987 ? -26.908 -23.316 -15.478 1.00 82.00 987 CYS A O 1
ATOM 8009 N N . ALA A 1 988 ? -26.683 -25.525 -15.216 1.00 79.44 988 ALA A N 1
ATOM 8010 C CA . ALA A 1 988 ? -25.469 -25.678 -16.002 1.00 79.44 988 ALA A CA 1
ATOM 8011 C C . ALA A 1 988 ? -25.738 -26.516 -17.262 1.00 79.44 988 ALA A C 1
ATOM 8013 O O . ALA A 1 988 ? -26.742 -27.224 -17.372 1.00 79.44 988 ALA A O 1
ATOM 8014 N N . ARG A 1 989 ? -24.833 -26.399 -18.236 1.00 78.44 989 ARG A N 1
ATOM 8015 C CA . ARG A 1 989 ? -24.821 -27.158 -19.493 1.00 78.44 989 ARG A CA 1
ATOM 8016 C C . ARG A 1 989 ? -23.410 -27.701 -19.726 1.00 78.44 989 ARG A C 1
ATOM 8018 O O . ARG A 1 989 ? -22.448 -27.125 -19.222 1.00 78.44 989 ARG A O 1
ATOM 8025 N N . GLY A 1 990 ? -23.300 -28.768 -20.513 1.00 74.69 990 GLY A N 1
ATOM 8026 C CA . GLY A 1 990 ? -22.028 -29.419 -20.848 1.00 74.69 990 GLY A CA 1
ATOM 8027 C C . GLY A 1 990 ? -21.848 -30.778 -20.168 1.00 74.69 990 GLY A C 1
ATOM 8028 O O . GLY A 1 990 ? -22.480 -31.073 -19.158 1.00 74.69 990 GLY A O 1
ATOM 8029 N N . ILE A 1 991 ? -21.005 -31.629 -20.750 1.00 78.62 991 ILE A N 1
ATOM 8030 C CA . ILE A 1 991 ? -20.713 -32.971 -20.231 1.00 78.62 991 ILE A CA 1
ATOM 8031 C C . ILE A 1 991 ? -19.321 -32.933 -19.601 1.00 78.62 991 ILE A C 1
ATOM 8033 O O . ILE A 1 991 ? -18.341 -32.738 -20.310 1.00 78.62 991 ILE A O 1
ATOM 8037 N N . CYS A 1 992 ? -19.232 -33.119 -18.285 1.00 73.88 992 CYS A N 1
ATOM 8038 C CA . CYS A 1 992 ? -17.976 -33.150 -17.531 1.00 73.88 992 CYS A CA 1
ATOM 8039 C C . CYS A 1 992 ? -18.074 -34.154 -16.372 1.00 73.88 992 CYS A C 1
ATOM 8041 O O . CYS A 1 992 ? -19.170 -34.348 -15.848 1.00 73.88 992 CYS A O 1
ATOM 8043 N N . GLY A 1 993 ? -16.952 -34.753 -15.966 1.00 71.81 993 GLY A N 1
ATOM 8044 C CA . GLY A 1 993 ? -16.876 -35.756 -14.895 1.00 71.81 993 GLY A CA 1
ATOM 8045 C C . GLY A 1 993 ? -16.602 -37.173 -15.409 1.00 71.81 993 GLY A C 1
ATOM 8046 O O . GLY A 1 993 ? -16.540 -37.424 -16.616 1.00 71.81 993 GLY A O 1
ATOM 8047 N N . THR A 1 994 ? -16.435 -38.113 -14.481 1.00 76.62 994 THR A N 1
ATOM 8048 C CA . THR A 1 994 ? -16.105 -39.514 -14.795 1.00 76.62 994 THR A CA 1
ATOM 8049 C C . THR A 1 994 ? -17.344 -40.278 -15.271 1.00 76.62 994 THR A C 1
ATOM 8051 O O . THR A 1 994 ? -18.378 -40.249 -14.607 1.00 76.62 994 THR A O 1
ATOM 8054 N N . VAL A 1 995 ? -17.252 -40.969 -16.420 1.00 83.56 995 VAL A N 1
ATOM 8055 C CA . VAL A 1 995 ? -18.402 -41.545 -17.161 1.00 83.56 995 VAL A CA 1
ATOM 8056 C C . VAL A 1 995 ? -19.340 -42.387 -16.290 1.00 83.56 995 VAL A C 1
ATOM 8058 O O . VAL A 1 995 ? -20.551 -42.346 -16.494 1.00 83.56 995 VAL A O 1
ATOM 8061 N N . GLU A 1 996 ? -18.796 -43.119 -15.323 1.00 85.25 996 GLU A N 1
ATOM 8062 C CA . GLU A 1 996 ? -19.544 -44.021 -14.439 1.00 85.25 996 GLU A CA 1
ATOM 8063 C C . GLU A 1 996 ? -20.427 -43.296 -13.415 1.00 85.25 996 GLU A C 1
ATOM 8065 O O . GLU A 1 996 ? -21.474 -43.811 -13.021 1.00 85.25 996 GLU A O 1
ATOM 8070 N N . TYR A 1 997 ? -20.048 -42.073 -13.042 1.00 88.12 997 TYR A N 1
ATOM 8071 C CA . TYR A 1 997 ? -20.730 -41.252 -12.041 1.00 88.12 997 TYR A CA 1
ATOM 8072 C C . TYR A 1 997 ? -21.662 -40.205 -12.665 1.00 88.12 997 TYR A C 1
ATOM 8074 O O . TYR A 1 997 ? -22.387 -39.522 -11.937 1.00 88.12 997 TYR A O 1
ATOM 8082 N N . LEU A 1 998 ? -21.672 -40.076 -14.000 1.00 89.88 998 LEU A N 1
ATOM 8083 C CA . LEU A 1 998 ? -22.480 -39.087 -14.716 1.00 89.88 998 LEU A CA 1
ATOM 8084 C C . LEU A 1 998 ? -23.981 -39.351 -14.563 1.00 89.88 998 LEU A C 1
ATOM 8086 O O . LEU A 1 998 ? -24.471 -40.457 -14.808 1.00 89.88 998 LEU A O 1
ATOM 8090 N N . ALA A 1 999 ? -24.732 -38.296 -14.251 1.00 91.50 999 ALA A N 1
ATOM 8091 C CA . ALA A 1 999 ? -26.185 -38.362 -14.193 1.00 91.50 999 ALA A CA 1
ATOM 8092 C C . ALA A 1 999 ? -26.806 -38.491 -15.607 1.00 91.50 999 ALA A C 1
ATOM 8094 O O . ALA A 1 999 ? -26.269 -37.936 -16.575 1.00 91.50 999 ALA A O 1
ATOM 8095 N N . PRO A 1 1000 ? -27.958 -39.171 -15.771 1.00 92.00 1000 PRO A N 1
ATOM 8096 C CA . PRO A 1 1000 ? -28.590 -39.383 -17.076 1.00 92.00 1000 PRO A CA 1
ATOM 8097 C C . PRO A 1 1000 ? -28.883 -38.096 -17.858 1.00 92.00 1000 PRO A C 1
ATOM 8099 O O . PRO A 1 1000 ? -28.735 -38.084 -19.078 1.00 92.00 1000 PRO A O 1
ATOM 8102 N N . GLU A 1 1001 ? -29.283 -37.023 -17.176 1.00 92.12 1001 GLU A N 1
ATOM 8103 C CA . GLU A 1 1001 ? -29.536 -35.700 -17.756 1.00 92.12 1001 GLU A CA 1
ATOM 8104 C C . GLU A 1 1001 ? -28.265 -35.059 -18.339 1.00 92.12 1001 GLU A C 1
ATOM 8106 O O . GLU A 1 1001 ? -28.314 -34.483 -19.426 1.00 92.12 1001 GLU A O 1
ATOM 8111 N N . MET A 1 1002 ? -27.102 -35.260 -17.706 1.00 88.62 1002 MET A N 1
ATOM 8112 C CA . MET A 1 1002 ? -25.818 -34.790 -18.237 1.00 88.62 1002 MET A CA 1
ATOM 8113 C C . MET A 1 1002 ? -25.452 -35.558 -19.507 1.00 88.62 1002 MET A C 1
ATOM 8115 O O . MET A 1 1002 ? -25.090 -34.956 -20.510 1.00 88.62 1002 MET A O 1
ATOM 8119 N N . ILE A 1 1003 ? -25.622 -36.886 -19.519 1.00 87.56 1003 ILE A N 1
ATOM 8120 C CA . ILE A 1 1003 ? -25.309 -37.723 -20.694 1.00 87.56 1003 ILE A CA 1
ATOM 8121 C C . ILE A 1 1003 ? -26.220 -37.389 -21.890 1.00 87.56 1003 ILE A C 1
ATOM 8123 O O . ILE A 1 1003 ? -25.836 -37.590 -23.044 1.00 87.56 1003 ILE A O 1
ATOM 8127 N N . LYS A 1 1004 ? -27.436 -36.893 -21.639 1.00 85.00 1004 LYS A N 1
ATOM 8128 C CA . LYS A 1 1004 ? -28.359 -36.422 -22.684 1.00 85.00 1004 LYS A CA 1
ATOM 8129 C C . LYS A 1 1004 ? -28.042 -35.009 -23.189 1.00 85.00 1004 LYS A C 1
ATOM 8131 O O . LYS A 1 1004 ? -28.635 -34.601 -24.182 1.00 85.00 1004 LYS A O 1
ATOM 8136 N N . GLY A 1 1005 ? -27.131 -34.283 -22.538 1.00 82.38 1005 GLY A N 1
ATOM 8137 C CA . GLY A 1 1005 ? -26.845 -32.879 -22.840 1.00 82.38 1005 GLY A CA 1
ATOM 8138 C C . GLY A 1 1005 ? -27.964 -31.922 -22.414 1.00 82.38 1005 GLY A C 1
ATOM 8139 O O . GLY A 1 1005 ? -28.044 -30.809 -22.930 1.00 82.38 1005 GLY A O 1
ATOM 8140 N N . GLU A 1 1006 ? -28.845 -32.348 -21.505 1.00 87.12 1006 GLU A N 1
ATOM 8141 C CA . GLU A 1 1006 ? -29.914 -31.508 -20.961 1.00 87.12 1006 GLU A CA 1
ATOM 8142 C C . GLU A 1 1006 ? -29.339 -30.505 -19.948 1.00 87.12 1006 GLU A C 1
ATOM 8144 O O . GLU A 1 1006 ? -28.268 -30.714 -19.379 1.00 87.12 1006 GLU A O 1
ATOM 8149 N N . ALA A 1 1007 ? -30.046 -29.396 -19.712 1.00 85.25 1007 ALA A N 1
ATOM 8150 C CA . ALA A 1 1007 ? -29.682 -28.474 -18.641 1.00 85.25 1007 ALA A CA 1
ATOM 8151 C C . ALA A 1 1007 ? -29.932 -29.134 -17.276 1.00 85.25 1007 ALA A C 1
ATOM 8153 O O . ALA A 1 1007 ? -30.974 -29.757 -17.065 1.00 85.25 1007 ALA A O 1
ATOM 8154 N N . TYR A 1 1008 ? -28.987 -28.985 -16.352 1.00 88.81 1008 TYR A N 1
ATOM 8155 C CA . TYR A 1 1008 ? -29.011 -29.682 -15.068 1.00 88.81 1008 TYR A CA 1
ATOM 8156 C C . TYR A 1 1008 ? -28.685 -28.744 -13.902 1.00 88.81 1008 TYR A C 1
ATOM 8158 O O . TYR A 1 1008 ? -28.029 -27.719 -14.077 1.00 88.81 1008 TYR A O 1
ATOM 8166 N N . GLY A 1 1009 ? -29.153 -29.103 -12.707 1.00 89.00 1009 GLY A N 1
ATOM 8167 C CA . GLY A 1 1009 ? -28.941 -28.348 -11.469 1.00 89.00 1009 GLY A CA 1
ATOM 8168 C C . GLY A 1 1009 ? -28.245 -29.191 -10.402 1.00 89.00 1009 GLY A C 1
ATOM 8169 O O . GLY A 1 1009 ? -27.487 -30.105 -10.715 1.00 89.00 1009 GLY A O 1
ATOM 8170 N N . PHE A 1 1010 ? -28.543 -28.917 -9.135 1.00 90.88 1010 PHE A N 1
ATOM 8171 C CA . PHE A 1 1010 ? -27.950 -29.589 -7.971 1.00 90.88 1010 PHE A CA 1
ATOM 8172 C C . PHE A 1 1010 ? -28.218 -31.106 -7.898 1.00 90.88 1010 PHE A C 1
ATOM 8174 O O . PHE A 1 1010 ? -27.458 -31.834 -7.262 1.00 90.88 1010 PHE A O 1
ATOM 8181 N N . ALA A 1 1011 ? -29.262 -31.604 -8.575 1.00 92.69 1011 ALA A N 1
ATOM 8182 C CA . ALA A 1 1011 ? -29.672 -33.011 -8.531 1.00 92.69 1011 ALA A CA 1
ATOM 8183 C C . ALA A 1 1011 ? -28.607 -34.010 -9.013 1.00 92.69 1011 ALA A C 1
ATOM 8185 O O . ALA A 1 1011 ? -28.705 -35.199 -8.696 1.00 92.69 1011 ALA A O 1
ATOM 8186 N N . ILE A 1 1012 ? -27.620 -33.563 -9.794 1.00 93.44 1012 ILE A N 1
ATOM 8187 C CA . ILE A 1 1012 ? -26.561 -34.434 -10.320 1.00 93.44 1012 ILE A CA 1
ATOM 8188 C C . ILE A 1 1012 ? -25.627 -34.928 -9.215 1.00 93.44 1012 ILE A C 1
ATOM 8190 O O . ILE A 1 1012 ? -25.233 -36.087 -9.241 1.00 93.44 1012 ILE A O 1
ATOM 8194 N N . ASP A 1 1013 ? -25.345 -34.106 -8.199 1.00 92.38 1013 ASP A N 1
ATOM 8195 C CA . ASP A 1 1013 ? -24.452 -34.509 -7.110 1.00 92.38 1013 ASP A CA 1
ATOM 8196 C C . ASP A 1 1013 ? -25.122 -35.612 -6.267 1.00 92.38 1013 ASP A C 1
ATOM 8198 O O . ASP A 1 1013 ? -24.474 -36.570 -5.849 1.00 92.38 1013 ASP A O 1
ATOM 8202 N N . TRP A 1 1014 ? -26.451 -35.546 -6.101 1.00 94.94 1014 TRP A N 1
ATOM 8203 C CA . TRP A 1 1014 ? -27.238 -36.583 -5.420 1.00 94.94 1014 TRP A CA 1
ATOM 8204 C C . TRP A 1 1014 ? -27.268 -37.911 -6.183 1.00 94.94 1014 TRP A C 1
ATOM 8206 O O . TRP A 1 1014 ? -27.278 -38.975 -5.564 1.00 94.94 1014 TRP A O 1
ATOM 8216 N N . TRP A 1 1015 ? -27.231 -37.873 -7.519 1.00 94.88 1015 TRP A N 1
ATOM 8217 C CA . TRP A 1 1015 ? -27.067 -39.084 -8.324 1.00 94.88 1015 TRP A CA 1
ATOM 8218 C C . TRP A 1 1015 ? -25.730 -39.759 -8.026 1.00 94.88 1015 TRP A C 1
ATOM 8220 O O . TRP A 1 1015 ? -25.690 -40.952 -7.725 1.00 94.88 1015 TRP A O 1
ATOM 8230 N N . SER A 1 1016 ? -24.644 -38.989 -8.063 1.00 93.81 1016 SER A N 1
ATOM 8231 C CA . SER A 1 1016 ? -23.298 -39.510 -7.847 1.00 93.81 1016 SER A CA 1
ATOM 8232 C C . SER A 1 1016 ? -23.095 -40.011 -6.407 1.00 93.81 1016 SER A C 1
ATOM 8234 O O . SER A 1 1016 ? -22.426 -41.022 -6.211 1.00 93.81 1016 SER A O 1
ATOM 8236 N N . ILE A 1 1017 ? -23.777 -39.427 -5.409 1.00 94.12 1017 ILE A N 1
ATOM 8237 C CA . ILE A 1 1017 ? -23.884 -40.003 -4.051 1.00 94.12 1017 ILE A CA 1
ATOM 8238 C C . ILE A 1 1017 ? -24.526 -41.395 -4.074 1.00 94.12 1017 ILE A C 1
ATOM 8240 O O . ILE A 1 1017 ? -24.058 -42.299 -3.382 1.00 94.12 1017 ILE A O 1
ATOM 8244 N N . GLY A 1 1018 ? -25.578 -41.596 -4.871 1.00 93.56 1018 GLY A N 1
ATOM 8245 C CA . GLY A 1 1018 ? -26.199 -42.910 -5.052 1.00 93.56 1018 GLY A CA 1
ATOM 8246 C C . GLY A 1 1018 ? -25.241 -43.942 -5.652 1.00 93.56 1018 GLY A C 1
ATOM 8247 O O . GLY A 1 1018 ? -25.234 -45.091 -5.210 1.00 93.56 1018 GLY A O 1
ATOM 8248 N N . VAL A 1 1019 ? -24.406 -43.521 -6.610 1.00 92.69 1019 VAL A N 1
ATOM 8249 C CA . VAL A 1 1019 ? -23.367 -44.364 -7.226 1.00 92.69 1019 VAL A CA 1
ATOM 8250 C C . VAL A 1 1019 ? -22.305 -44.751 -6.193 1.00 92.69 1019 VAL A C 1
ATOM 8252 O O . VAL A 1 1019 ? -22.089 -45.940 -5.981 1.00 92.69 1019 VAL A O 1
ATOM 8255 N N . VAL A 1 1020 ? -21.738 -43.776 -5.472 1.00 91.06 1020 VAL A N 1
ATOM 8256 C CA . VAL A 1 1020 ? -20.737 -44.014 -4.414 1.00 91.06 1020 VAL A CA 1
ATOM 8257 C C . VAL A 1 1020 ? -21.295 -44.888 -3.287 1.00 91.06 1020 VAL A C 1
ATOM 8259 O O . VAL A 1 1020 ? -20.619 -45.797 -2.815 1.00 91.06 1020 VAL A O 1
ATOM 8262 N N . THR A 1 1021 ? -22.548 -44.673 -2.872 1.00 92.12 1021 THR A N 1
ATOM 8263 C CA . THR A 1 1021 ? -23.191 -45.499 -1.834 1.00 92.12 1021 THR A CA 1
ATOM 8264 C C . THR A 1 1021 ? -23.284 -46.960 -2.275 1.00 92.12 1021 THR A C 1
ATOM 8266 O O . THR A 1 1021 ? -22.968 -47.861 -1.502 1.00 92.12 1021 THR A O 1
ATOM 8269 N N . TYR A 1 1022 ? -23.701 -47.207 -3.522 1.00 90.38 1022 TYR A N 1
ATOM 8270 C CA . TYR A 1 1022 ? -23.757 -48.556 -4.085 1.00 90.38 1022 TYR A CA 1
ATOM 8271 C C . TYR A 1 1022 ? -22.364 -49.193 -4.151 1.00 90.38 1022 TYR A C 1
ATOM 8273 O O . TYR A 1 1022 ? -22.198 -50.363 -3.806 1.00 90.38 1022 TYR A O 1
ATOM 8281 N N . GLU A 1 1023 ? -21.362 -48.424 -4.560 1.00 88.56 1023 GLU A N 1
ATOM 8282 C CA . GLU A 1 1023 ? -19.993 -48.895 -4.729 1.00 88.56 1023 GLU A CA 1
ATOM 8283 C C . GLU A 1 1023 ? -19.333 -49.263 -3.394 1.00 88.56 1023 GLU A C 1
ATOM 8285 O O . GLU A 1 1023 ? -18.805 -50.364 -3.266 1.00 88.56 1023 GLU A O 1
ATOM 8290 N N . LEU A 1 1024 ? -19.486 -48.434 -2.355 1.00 85.94 1024 LEU A N 1
ATOM 8291 C CA . LEU A 1 1024 ? -18.988 -48.730 -1.005 1.00 85.94 1024 LEU A CA 1
ATOM 8292 C C . LEU A 1 1024 ? -19.625 -49.988 -0.389 1.00 85.94 1024 LEU A C 1
ATOM 8294 O O . LEU A 1 1024 ? -19.004 -50.675 0.419 1.00 85.94 1024 LEU A O 1
ATOM 8298 N N . LEU A 1 1025 ? -20.868 -50.305 -0.757 1.00 86.12 1025 LEU A N 1
ATOM 8299 C CA . LEU A 1 1025 ? -21.596 -51.455 -0.213 1.00 86.12 1025 LEU A CA 1
ATOM 8300 C C . LEU A 1 1025 ? -21.396 -52.738 -1.019 1.00 86.12 1025 LEU A C 1
ATOM 8302 O O . LEU A 1 1025 ? -21.535 -53.827 -0.473 1.00 86.12 1025 LEU A O 1
ATOM 8306 N N . THR A 1 1026 ? -21.122 -52.634 -2.319 1.00 81.31 1026 THR A N 1
ATOM 8307 C CA . THR A 1 1026 ? -21.067 -53.797 -3.221 1.00 81.31 1026 THR A CA 1
ATOM 8308 C C . THR A 1 1026 ? -19.681 -54.063 -3.803 1.00 81.31 1026 THR A C 1
ATOM 8310 O O . THR A 1 1026 ? -19.449 -55.151 -4.330 1.00 81.31 1026 THR A O 1
ATOM 8313 N N . GLY A 1 1027 ? -18.758 -53.104 -3.703 1.00 77.12 1027 GLY A N 1
ATOM 8314 C CA . GLY A 1 1027 ? -17.416 -53.155 -4.287 1.00 77.12 1027 GLY A CA 1
ATOM 8315 C C . GLY A 1 1027 ? -17.371 -53.145 -5.805 1.00 77.12 1027 GLY A C 1
ATOM 8316 O O . GLY A 1 1027 ? -16.360 -53.525 -6.387 1.00 77.12 1027 GLY A O 1
ATOM 8317 N N . ARG A 1 1028 ? -18.464 -52.738 -6.454 1.00 81.00 1028 ARG A N 1
ATOM 8318 C CA . ARG A 1 1028 ? -18.551 -52.597 -7.907 1.00 81.00 1028 ARG A CA 1
ATOM 8319 C C . ARG A 1 1028 ? -19.418 -51.400 -8.275 1.00 81.00 1028 ARG A C 1
ATOM 8321 O O . ARG A 1 1028 ? -20.355 -51.062 -7.556 1.00 81.00 1028 ARG A O 1
ATOM 8328 N N . SER A 1 1029 ? -19.144 -50.804 -9.428 1.00 84.69 1029 SER A N 1
ATOM 8329 C CA . SER A 1 1029 ? -19.964 -49.733 -9.993 1.00 84.69 1029 SER A CA 1
ATOM 8330 C C . SER A 1 1029 ? -21.336 -50.271 -10.458 1.00 84.69 1029 SER A C 1
ATOM 8332 O O . SER A 1 1029 ? -21.411 -51.366 -11.025 1.00 84.69 1029 SER A O 1
ATOM 8334 N N . PRO A 1 1030 ? -22.447 -49.535 -10.248 1.00 86.56 1030 PRO A N 1
ATOM 8335 C CA . PRO A 1 1030 ? -23.813 -50.012 -10.508 1.00 86.56 1030 PRO A CA 1
ATOM 8336 C C . PRO A 1 1030 ? -24.128 -50.325 -11.976 1.00 86.56 1030 PRO A C 1
ATOM 8338 O O . PRO A 1 1030 ? -25.106 -51.022 -12.250 1.00 86.56 1030 PRO A O 1
ATOM 8341 N N . PHE A 1 1031 ? -23.340 -49.801 -12.920 1.00 88.06 1031 PHE A N 1
ATOM 8342 C CA . PHE A 1 1031 ? -23.588 -49.928 -14.364 1.00 88.06 1031 PHE A CA 1
ATOM 8343 C C . PHE A 1 1031 ? -22.435 -50.608 -15.130 1.00 88.06 1031 PHE A C 1
ATOM 8345 O O . PHE A 1 1031 ? -22.470 -50.697 -16.363 1.00 88.06 1031 PHE A O 1
ATOM 8352 N N . VAL A 1 1032 ? -21.437 -51.136 -14.416 1.00 80.31 1032 VAL A N 1
ATOM 8353 C CA . VAL A 1 1032 ? -20.280 -51.858 -14.972 1.00 80.31 1032 VAL A CA 1
ATOM 8354 C C . VAL A 1 1032 ? -20.490 -53.367 -14.803 1.00 80.31 1032 VAL A C 1
ATOM 8356 O O . VAL A 1 1032 ? -20.955 -53.829 -13.766 1.00 80.31 1032 VAL A O 1
ATOM 8359 N N . VAL A 1 1033 ? -20.175 -54.153 -15.838 1.00 72.94 1033 VAL A N 1
ATOM 8360 C CA . VAL A 1 1033 ? -20.338 -55.620 -15.832 1.00 72.94 1033 VAL A CA 1
ATOM 8361 C C . VAL A 1 1033 ? -18.963 -56.276 -15.734 1.00 72.94 1033 VAL A C 1
ATOM 8363 O O . VAL A 1 1033 ? -18.088 -55.963 -16.534 1.00 72.94 1033 VAL A O 1
ATOM 8366 N N . ALA A 1 1034 ? -18.781 -57.189 -14.779 1.00 57.53 1034 ALA A N 1
ATOM 8367 C CA . ALA A 1 1034 ? -17.472 -57.733 -14.399 1.00 57.53 1034 ALA A CA 1
ATOM 8368 C C . ALA A 1 1034 ? -16.788 -58.631 -15.457 1.00 57.53 1034 ALA A C 1
ATOM 8370 O O . ALA A 1 1034 ? -15.591 -58.868 -15.358 1.00 57.53 1034 ALA A O 1
ATOM 8371 N N . GLU A 1 1035 ? -17.516 -59.126 -16.465 1.00 55.56 1035 GLU A N 1
ATOM 8372 C CA . GLU A 1 1035 ? -17.034 -60.193 -17.364 1.00 55.56 1035 GLU A CA 1
ATOM 8373 C C . GLU A 1 1035 ? -16.749 -59.743 -18.814 1.00 55.56 1035 GLU A C 1
ATOM 8375 O O . GLU A 1 1035 ? -16.325 -60.557 -19.627 1.00 55.56 1035 GLU A O 1
ATOM 8380 N N . ASN A 1 1036 ? -16.937 -58.459 -19.159 1.00 54.69 1036 ASN A N 1
ATOM 8381 C CA . ASN A 1 1036 ? -16.718 -57.931 -20.517 1.00 54.69 1036 ASN A CA 1
ATOM 8382 C C . ASN A 1 1036 ? -15.962 -56.592 -20.505 1.00 54.69 1036 ASN A C 1
ATOM 8384 O O . ASN A 1 1036 ? -16.111 -55.799 -19.577 1.00 54.69 1036 ASN A O 1
ATOM 8388 N N . ALA A 1 1037 ? -15.226 -56.290 -21.583 1.00 54.81 1037 ALA A N 1
ATOM 8389 C CA . ALA A 1 1037 ? -14.671 -54.957 -21.819 1.00 54.81 1037 ALA A CA 1
ATOM 8390 C C . ALA A 1 1037 ? -15.819 -53.941 -21.971 1.00 54.81 1037 ALA A C 1
ATOM 8392 O O . ALA A 1 1037 ? -16.501 -53.905 -22.994 1.00 54.81 1037 ALA A O 1
ATOM 8393 N N . ASN A 1 1038 ? -16.073 -53.143 -20.932 1.00 69.31 1038 ASN A N 1
ATOM 8394 C CA . ASN A 1 1038 ? -17.138 -52.146 -20.944 1.00 69.31 1038 ASN A CA 1
ATOM 8395 C C . ASN A 1 1038 ? -16.654 -50.899 -21.686 1.00 69.31 1038 ASN A C 1
ATOM 8397 O O . ASN A 1 1038 ? -15.827 -50.149 -21.171 1.00 69.31 1038 ASN A O 1
ATOM 8401 N N . SER A 1 1039 ? -17.176 -50.651 -22.889 1.00 76.44 1039 SER A N 1
ATOM 8402 C CA . SER A 1 1039 ? -16.903 -49.387 -23.571 1.00 76.44 1039 SER A CA 1
ATOM 8403 C C . SER A 1 1039 ? -17.632 -48.236 -22.866 1.00 76.44 1039 SER A C 1
ATOM 8405 O O . SER A 1 1039 ? -18.715 -48.416 -22.300 1.00 76.44 1039 SER A O 1
ATOM 8407 N N . GLN A 1 1040 ? -17.094 -47.013 -22.945 1.00 77.38 1040 GLN A N 1
ATOM 8408 C CA . GLN A 1 1040 ? -17.766 -45.829 -22.383 1.00 77.38 1040 GLN A CA 1
ATOM 8409 C C . GLN A 1 1040 ? -19.188 -45.635 -22.944 1.00 77.38 1040 GLN A C 1
ATOM 8411 O O . GLN A 1 1040 ? -20.056 -45.069 -22.279 1.00 77.38 1040 GLN A O 1
ATOM 8416 N N . ARG A 1 1041 ? -19.443 -46.098 -24.176 1.00 80.81 1041 ARG A N 1
ATOM 8417 C CA . ARG A 1 1041 ? -20.764 -46.049 -24.814 1.00 80.81 1041 ARG A CA 1
ATOM 8418 C C . ARG A 1 1041 ? -21.751 -47.003 -24.140 1.00 80.81 1041 ARG A C 1
ATOM 8420 O O . ARG A 1 1041 ? -22.891 -46.607 -23.905 1.00 80.81 1041 ARG A O 1
ATOM 8427 N N . ASP A 1 1042 ? -21.310 -48.208 -23.791 1.00 83.31 1042 ASP A N 1
ATOM 8428 C CA . ASP A 1 1042 ? -22.156 -49.214 -23.142 1.00 83.31 1042 ASP A CA 1
ATOM 8429 C C . ASP A 1 1042 ? -22.578 -48.759 -21.746 1.00 83.31 1042 ASP A C 1
ATOM 8431 O O . ASP A 1 1042 ? -23.755 -48.835 -21.398 1.00 83.31 1042 ASP A O 1
ATOM 8435 N N . ILE A 1 1043 ? -21.642 -48.192 -20.978 1.00 83.69 1043 ILE A N 1
ATOM 8436 C CA . ILE A 1 1043 ? -21.913 -47.643 -19.642 1.00 83.69 1043 ILE A CA 1
ATOM 8437 C C . ILE A 1 1043 ? -22.941 -46.506 -19.732 1.00 83.69 1043 ILE A C 1
ATOM 8439 O O . ILE A 1 1043 ? -23.943 -46.519 -19.017 1.00 83.69 1043 ILE A O 1
ATOM 8443 N N . LYS A 1 1044 ? -22.765 -45.567 -20.674 1.00 84.44 1044 LYS A N 1
ATOM 8444 C CA . LYS A 1 1044 ? -23.719 -44.466 -20.910 1.00 84.44 1044 LYS A CA 1
ATOM 8445 C C . LYS A 1 1044 ? -25.122 -44.971 -21.260 1.00 84.44 1044 LYS A C 1
ATOM 8447 O O . LYS A 1 1044 ? -26.110 -44.403 -20.795 1.00 84.44 1044 LYS A O 1
ATOM 8452 N N . GLU A 1 1045 ? -25.235 -46.028 -22.063 1.00 86.12 1045 GLU A N 1
ATOM 8453 C CA . GLU A 1 1045 ? -26.531 -46.624 -22.404 1.00 86.12 1045 GLU A CA 1
ATOM 8454 C C . GLU A 1 1045 ? -27.183 -47.328 -21.205 1.00 86.12 1045 GLU A C 1
ATOM 8456 O O . GLU A 1 1045 ? -28.389 -47.171 -20.988 1.00 86.12 1045 GLU A O 1
ATOM 8461 N N . ARG A 1 1046 ? -26.404 -48.028 -20.372 1.00 87.12 1046 ARG A N 1
ATOM 8462 C CA . ARG A 1 1046 ? -26.902 -48.645 -19.131 1.00 87.12 1046 ARG A CA 1
ATOM 8463 C C . ARG A 1 1046 ? -27.356 -47.602 -18.116 1.00 87.12 1046 ARG A C 1
ATOM 8465 O O . ARG A 1 1046 ? -28.449 -47.738 -17.570 1.00 87.12 1046 ARG A O 1
ATOM 8472 N N . ILE A 1 1047 ? -26.605 -46.512 -17.944 1.00 89.19 1047 ILE A N 1
ATOM 8473 C CA . ILE A 1 1047 ? -27.008 -45.384 -17.092 1.00 89.19 1047 ILE A CA 1
ATOM 8474 C C . ILE A 1 1047 ? -28.367 -44.828 -17.535 1.00 89.19 1047 ILE A C 1
ATOM 8476 O O . ILE A 1 1047 ? -29.199 -44.511 -16.686 1.00 89.19 1047 ILE A O 1
ATOM 8480 N N . LYS A 1 1048 ? -28.647 -44.759 -18.842 1.00 86.56 1048 LYS A N 1
ATOM 8481 C CA . LYS A 1 1048 ? -29.938 -44.274 -19.357 1.00 86.56 1048 LYS A CA 1
ATOM 8482 C C . LYS A 1 1048 ? -31.091 -45.266 -19.179 1.00 86.56 1048 LYS A C 1
ATOM 8484 O O . LYS A 1 1048 ? -32.215 -44.818 -18.962 1.00 86.56 1048 LYS A O 1
ATOM 8489 N N . LYS A 1 1049 ? -30.843 -46.574 -19.328 1.00 85.00 1049 LYS A N 1
ATOM 8490 C CA . LYS A 1 1049 ? -31.904 -47.577 -19.563 1.00 85.00 1049 LYS A CA 1
ATOM 8491 C C . LYS A 1 1049 ? -32.073 -48.634 -18.474 1.00 85.00 1049 LYS A C 1
ATOM 8493 O O . LYS A 1 1049 ? -33.160 -49.188 -18.369 1.00 85.00 1049 LYS A O 1
ATOM 8498 N N . MET A 1 1050 ? -31.031 -48.942 -17.709 1.00 86.31 1050 MET A N 1
ATOM 8499 C CA . MET A 1 1050 ? -31.029 -50.057 -16.758 1.00 86.31 1050 MET A CA 1
ATOM 8500 C C . MET A 1 1050 ? -31.080 -49.563 -15.314 1.00 86.31 1050 MET A C 1
ATOM 8502 O O . MET A 1 1050 ? -30.516 -48.516 -14.985 1.00 86.31 1050 MET A O 1
ATOM 8506 N N . ASP A 1 1051 ? -31.738 -50.335 -14.456 1.00 85.00 1051 ASP A N 1
ATOM 8507 C CA . ASP A 1 1051 ? -31.689 -50.162 -13.005 1.00 85.00 1051 ASP A CA 1
ATOM 8508 C C . ASP A 1 1051 ? -30.541 -51.000 -12.410 1.00 85.00 1051 ASP A C 1
ATOM 8510 O O . ASP A 1 1051 ? -30.194 -52.040 -12.974 1.00 85.00 1051 ASP A O 1
ATOM 8514 N N . PRO A 1 1052 ? -29.931 -50.561 -11.294 1.00 85.69 1052 PRO A N 1
ATOM 8515 C CA . PRO A 1 1052 ? -28.818 -51.270 -10.666 1.00 85.69 1052 PRO A CA 1
ATOM 8516 C C . PRO A 1 1052 ? -29.250 -52.611 -10.053 1.00 85.69 1052 PRO A C 1
ATOM 8518 O O . PRO A 1 1052 ? -30.323 -52.734 -9.455 1.00 85.69 1052 PRO A O 1
ATOM 8521 N N . GLU A 1 1053 ? -28.381 -53.618 -10.146 1.00 85.12 1053 GLU A N 1
ATOM 8522 C CA . GLU A 1 1053 ? -28.608 -54.938 -9.551 1.00 85.12 1053 GLU A CA 1
ATOM 8523 C C . GLU A 1 1053 ? -28.099 -55.002 -8.109 1.00 85.12 1053 GLU A C 1
ATOM 8525 O O . GLU A 1 1053 ? -26.945 -54.687 -7.840 1.00 85.12 1053 GLU A O 1
ATOM 8530 N N . PHE A 1 1054 ? -28.915 -55.475 -7.167 1.00 83.69 1054 PHE A N 1
ATOM 8531 C CA . PHE A 1 1054 ? -28.546 -55.502 -5.746 1.00 83.69 1054 PHE A CA 1
ATOM 8532 C C . PHE A 1 1054 ? -28.248 -56.921 -5.245 1.00 83.69 1054 PHE A C 1
ATOM 8534 O O . PHE A 1 1054 ? -29.030 -57.836 -5.532 1.00 83.69 1054 PHE A O 1
ATOM 8541 N N . PRO A 1 1055 ? -27.193 -57.116 -4.430 1.00 82.06 1055 PRO A N 1
ATOM 8542 C CA . PRO A 1 1055 ? -26.989 -58.355 -3.687 1.00 82.06 1055 PRO A CA 1
ATOM 8543 C C . PRO A 1 1055 ? -28.170 -58.665 -2.757 1.00 82.06 1055 PRO A C 1
ATOM 8545 O O . PRO A 1 1055 ? -28.794 -57.762 -2.198 1.00 82.06 1055 PRO A O 1
ATOM 8548 N N . ARG A 1 1056 ? -28.462 -59.955 -2.535 1.00 78.31 1056 ARG A N 1
ATOM 8549 C CA . ARG A 1 1056 ? -29.541 -60.392 -1.620 1.00 78.31 1056 ARG A CA 1
ATOM 8550 C C . ARG A 1 1056 ? -29.267 -60.056 -0.148 1.00 78.31 1056 ARG A C 1
ATOM 8552 O O . ARG A 1 1056 ? -30.188 -60.109 0.657 1.00 78.31 1056 ARG A O 1
ATOM 8559 N N . THR A 1 1057 ? -28.019 -59.745 0.186 1.00 79.19 1057 THR A N 1
ATOM 8560 C CA . THR A 1 1057 ? -27.541 -59.414 1.533 1.00 79.19 1057 THR A CA 1
ATOM 8561 C C . THR A 1 1057 ? -27.841 -57.975 1.955 1.00 79.19 1057 THR A C 1
ATOM 8563 O O . THR A 1 1057 ? -27.725 -57.679 3.139 1.00 79.19 1057 THR A O 1
ATOM 8566 N N . LEU A 1 1058 ? -28.240 -57.096 1.027 1.00 83.69 1058 LEU A N 1
ATOM 8567 C CA . LEU A 1 1058 ? -28.431 -55.673 1.305 1.00 83.69 1058 LEU A CA 1
ATOM 8568 C C . LEU A 1 1058 ? -29.798 -55.371 1.941 1.00 83.69 1058 LEU A C 1
ATOM 8570 O O . LEU A 1 1058 ? -30.838 -55.870 1.496 1.00 83.69 1058 LEU A O 1
ATOM 8574 N N . GLY A 1 1059 ? -29.805 -54.509 2.957 1.00 86.62 1059 GLY A N 1
ATOM 8575 C CA . GLY A 1 1059 ? -30.987 -54.061 3.678 1.00 86.62 1059 GLY A CA 1
ATOM 8576 C C . GLY A 1 1059 ? -32.025 -53.383 2.780 1.00 86.62 1059 GLY A C 1
ATOM 8577 O O . GLY A 1 1059 ? -31.709 -52.665 1.828 1.00 86.62 1059 GLY A O 1
ATOM 8578 N N . LYS A 1 1060 ? -33.312 -53.582 3.101 1.00 88.88 1060 LYS A N 1
ATOM 8579 C CA . LYS A 1 1060 ? -34.434 -53.008 2.332 1.00 88.88 1060 LYS A CA 1
ATOM 8580 C C . LYS A 1 1060 ? -34.408 -51.475 2.317 1.00 88.88 1060 LYS A C 1
ATOM 8582 O O . LYS A 1 1060 ? -34.670 -50.886 1.276 1.00 88.88 1060 LYS A O 1
ATOM 8587 N N . THR A 1 1061 ? -34.073 -50.849 3.445 1.00 90.62 1061 THR A N 1
ATOM 8588 C CA . THR A 1 1061 ? -33.958 -49.387 3.609 1.00 90.62 1061 THR A CA 1
ATOM 8589 C C . THR A 1 1061 ? -32.806 -48.802 2.797 1.00 90.62 1061 THR A C 1
ATOM 8591 O O . THR A 1 1061 ? -32.939 -47.735 2.204 1.00 90.62 1061 THR A O 1
ATOM 8594 N N . THR A 1 1062 ? -31.688 -49.519 2.731 1.00 90.81 1062 THR A N 1
ATOM 8595 C CA . THR A 1 1062 ? -30.490 -49.129 1.980 1.00 90.81 1062 THR A CA 1
ATOM 8596 C C . THR A 1 1062 ? -30.717 -49.257 0.477 1.00 90.81 1062 THR A C 1
ATOM 8598 O O . THR A 1 1062 ? -30.388 -48.353 -0.290 1.00 90.81 1062 THR A O 1
ATOM 8601 N N . LYS A 1 1063 ? -31.394 -50.328 0.046 1.00 91.94 1063 LYS A N 1
ATOM 8602 C CA . LYS A 1 1063 ? -31.845 -50.476 -1.341 1.00 91.94 1063 LYS A CA 1
ATOM 8603 C C . LYS A 1 1063 ? -32.819 -49.367 -1.755 1.00 91.94 1063 LYS A C 1
ATOM 8605 O O . LYS A 1 1063 ? -32.689 -48.837 -2.855 1.00 91.94 1063 LYS A O 1
ATOM 8610 N N . ASP A 1 1064 ? -33.771 -49.020 -0.890 1.00 93.19 1064 ASP A N 1
ATOM 8611 C CA . ASP A 1 1064 ? -34.729 -47.933 -1.132 1.00 93.19 1064 ASP A CA 1
ATOM 8612 C C . ASP A 1 1064 ? -34.020 -46.579 -1.298 1.00 93.19 1064 ASP A C 1
ATOM 8614 O O . ASP A 1 1064 ? -34.260 -45.869 -2.274 1.00 93.19 1064 ASP A O 1
ATOM 8618 N N . PHE A 1 1065 ? -33.040 -46.292 -0.435 1.00 94.56 1065 PHE A N 1
ATOM 8619 C CA . PHE A 1 1065 ? -32.212 -45.088 -0.520 1.00 94.56 1065 PHE A CA 1
ATOM 8620 C C . PHE A 1 1065 ? -31.464 -44.978 -1.855 1.00 94.56 1065 PHE A C 1
ATOM 8622 O O . PHE A 1 1065 ? -31.575 -43.967 -2.552 1.00 94.56 1065 PHE A O 1
ATOM 8629 N N . ILE A 1 1066 ? -30.743 -46.035 -2.247 1.00 93.75 1066 ILE A N 1
ATOM 8630 C CA . ILE A 1 1066 ? -29.975 -46.059 -3.500 1.00 93.75 1066 ILE A CA 1
ATOM 8631 C C . ILE A 1 1066 ? -30.912 -45.912 -4.706 1.00 93.75 1066 ILE A C 1
ATOM 8633 O O . ILE A 1 1066 ? -30.622 -45.144 -5.621 1.00 93.75 1066 ILE A O 1
ATOM 8637 N N . LEU A 1 1067 ? -32.066 -46.588 -4.710 1.00 92.75 1067 LEU A N 1
ATOM 8638 C CA . LEU A 1 1067 ? -33.064 -46.455 -5.778 1.00 92.75 1067 LEU A CA 1
ATOM 8639 C C . LEU A 1 1067 ? -33.699 -45.058 -5.839 1.00 92.75 1067 LEU A C 1
ATOM 8641 O O . LEU A 1 1067 ? -34.063 -44.607 -6.928 1.00 92.75 1067 LEU A O 1
ATOM 8645 N N . GLY A 1 1068 ? -33.841 -44.376 -4.700 1.00 92.38 1068 GLY A N 1
ATOM 8646 C CA . GLY A 1 1068 ? -34.292 -42.987 -4.617 1.00 92.38 1068 GLY A CA 1
ATOM 8647 C C . GLY A 1 1068 ? -33.277 -42.000 -5.202 1.00 92.38 1068 GLY A C 1
ATOM 8648 O O . GLY A 1 1068 ? -33.658 -41.095 -5.949 1.00 92.38 1068 GLY A O 1
ATOM 8649 N N . MET A 1 1069 ? -31.987 -42.209 -4.928 1.00 93.19 1069 MET A N 1
ATOM 8650 C CA . MET A 1 1069 ? -30.886 -41.408 -5.483 1.00 93.19 1069 MET A CA 1
ATOM 8651 C C . MET A 1 1069 ? -30.642 -41.686 -6.974 1.00 93.19 1069 MET A C 1
ATOM 8653 O O . MET A 1 1069 ? -30.376 -40.768 -7.745 1.00 93.19 1069 MET A O 1
ATOM 8657 N N . LEU A 1 1070 ? -30.803 -42.935 -7.421 1.00 94.19 1070 LEU A N 1
ATOM 8658 C CA . LEU A 1 1070 ? -30.562 -43.357 -8.806 1.00 94.19 1070 LEU A CA 1
ATOM 8659 C C . LEU A 1 1070 ? -31.816 -43.296 -9.699 1.00 94.19 1070 LEU A C 1
ATOM 8661 O O . LEU A 1 1070 ? -31.919 -43.999 -10.710 1.00 94.19 1070 LEU A O 1
ATOM 8665 N N . LYS A 1 1071 ? -32.777 -42.414 -9.384 1.00 94.19 1071 LYS A N 1
ATOM 8666 C CA . LYS A 1 1071 ? -33.878 -42.099 -10.308 1.00 94.19 1071 LYS A CA 1
ATOM 8667 C C . LYS A 1 1071 ? -33.358 -41.331 -11.519 1.00 94.19 1071 LYS A C 1
ATOM 8669 O O . LYS A 1 1071 ? -32.682 -40.308 -11.394 1.00 94.19 1071 LYS A O 1
ATOM 8674 N N . LYS A 1 1072 ? -33.723 -41.816 -12.710 1.00 92.31 1072 LYS A N 1
ATOM 8675 C CA . LYS A 1 1072 ? -33.273 -41.236 -13.985 1.00 92.31 1072 LYS A CA 1
ATOM 8676 C C . LYS A 1 1072 ? -33.847 -39.844 -14.254 1.00 92.31 1072 LYS A C 1
ATOM 8678 O O . LYS A 1 1072 ? -33.200 -39.044 -14.912 1.00 92.31 1072 LYS A O 1
ATOM 8683 N N . ASP A 1 1073 ? -35.056 -39.578 -13.761 1.00 89.88 1073 ASP A N 1
ATOM 8684 C CA . ASP A 1 1073 ? -35.682 -38.255 -13.807 1.00 89.88 1073 ASP A CA 1
ATOM 8685 C C . ASP A 1 1073 ? -35.235 -37.438 -12.580 1.00 89.88 1073 ASP A C 1
ATOM 8687 O O . ASP A 1 1073 ? -35.594 -37.816 -11.457 1.00 89.88 1073 ASP A O 1
ATOM 8691 N N . PRO A 1 1074 ? -34.491 -36.328 -12.757 1.00 91.00 1074 PRO A N 1
ATOM 8692 C CA . PRO A 1 1074 ? -33.982 -35.528 -11.646 1.00 91.00 1074 PRO A CA 1
ATOM 8693 C C . PRO A 1 1074 ? -35.091 -34.915 -10.783 1.00 91.00 1074 PRO A C 1
ATOM 8695 O O . PRO A 1 1074 ? -34.872 -34.672 -9.602 1.00 91.00 1074 PRO A O 1
ATOM 8698 N N . LYS A 1 1075 ? -36.305 -34.705 -11.316 1.00 88.25 1075 LYS A N 1
ATOM 8699 C CA . LYS A 1 1075 ? -37.433 -34.165 -10.533 1.00 88.25 1075 LYS A CA 1
ATOM 8700 C C . LYS A 1 1075 ? -38.027 -35.185 -9.565 1.00 88.25 1075 LYS A C 1
ATOM 8702 O O . LYS A 1 1075 ? -38.642 -34.802 -8.576 1.00 88.25 1075 LYS A O 1
ATOM 8707 N N . LYS A 1 1076 ? -37.870 -36.476 -9.871 1.00 90.19 1076 LYS A N 1
ATOM 8708 C CA . LYS A 1 1076 ? -38.337 -37.602 -9.045 1.00 90.19 1076 LYS A CA 1
ATOM 8709 C C . LYS A 1 1076 ? -37.225 -38.195 -8.184 1.00 90.19 1076 LYS A C 1
ATOM 8711 O O . LYS A 1 1076 ? -37.498 -39.085 -7.382 1.00 90.19 1076 LYS A O 1
ATOM 8716 N N . ARG A 1 1077 ? -35.985 -37.749 -8.391 1.00 94.44 1077 ARG A N 1
ATOM 8717 C CA . ARG A 1 1077 ? -34.822 -38.124 -7.592 1.00 94.44 1077 ARG A CA 1
ATOM 8718 C C . ARG A 1 1077 ? -34.971 -37.580 -6.182 1.00 94.44 1077 ARG A C 1
ATOM 8720 O O . ARG A 1 1077 ? -35.496 -36.483 -5.997 1.00 94.44 1077 ARG A O 1
ATOM 8727 N N . LEU A 1 1078 ? -34.521 -38.354 -5.198 1.00 89.38 1078 LEU A N 1
ATOM 8728 C CA . LEU A 1 1078 ? -34.538 -37.935 -3.802 1.00 89.38 1078 LEU A CA 1
ATOM 8729 C C . LEU A 1 1078 ? -33.861 -36.558 -3.670 1.00 89.38 1078 LEU A C 1
ATOM 8731 O O . LEU A 1 1078 ? -32.793 -36.340 -4.238 1.00 89.38 1078 LEU A O 1
ATOM 8735 N N . ASN A 1 1079 ? -34.524 -35.622 -2.980 1.00 88.19 1079 ASN A N 1
ATOM 8736 C CA . ASN A 1 1079 ? -34.139 -34.208 -2.822 1.00 88.19 1079 ASN A CA 1
ATOM 8737 C C . ASN A 1 1079 ? -34.191 -33.314 -4.081 1.00 88.19 1079 ASN A C 1
ATOM 8739 O O . ASN A 1 1079 ? -34.213 -32.088 -3.962 1.00 88.19 1079 ASN A O 1
ATOM 8743 N N . GLY A 1 1080 ? -34.265 -33.891 -5.283 1.00 88.06 1080 GLY A N 1
ATOM 8744 C CA . GLY A 1 1080 ? -34.355 -33.164 -6.551 1.00 88.06 1080 GLY A CA 1
ATOM 8745 C C . GLY A 1 1080 ? -33.315 -32.044 -6.691 1.00 88.06 1080 GLY A C 1
ATOM 8746 O O . GLY A 1 1080 ? -32.148 -32.214 -6.352 1.00 88.06 1080 GLY A O 1
ATOM 8747 N N . ASN A 1 1081 ? -33.748 -30.876 -7.177 1.00 84.44 1081 ASN A N 1
ATOM 8748 C CA . ASN A 1 1081 ? -32.912 -29.670 -7.304 1.00 84.44 1081 ASN A CA 1
ATOM 8749 C C . ASN A 1 1081 ? -32.973 -28.746 -6.065 1.00 84.44 1081 ASN A C 1
ATOM 8751 O O . ASN A 1 1081 ? -32.697 -27.551 -6.177 1.00 84.44 1081 ASN A O 1
ATOM 8755 N N . LYS A 1 1082 ? -33.376 -29.243 -4.887 1.00 85.50 1082 LYS A N 1
ATOM 8756 C CA . LYS A 1 1082 ? -33.408 -28.427 -3.661 1.00 85.50 1082 LYS A CA 1
ATOM 8757 C C . LYS A 1 1082 ? -31.984 -28.185 -3.139 1.00 85.50 1082 LYS A C 1
ATOM 8759 O O . LYS A 1 1082 ? -31.159 -29.092 -3.153 1.00 85.50 1082 LYS A O 1
ATOM 8764 N N . LYS A 1 1083 ? -31.727 -26.973 -2.626 1.00 78.00 1083 LYS A N 1
ATOM 8765 C CA . LYS A 1 1083 ? -30.439 -26.590 -2.006 1.00 78.00 1083 LYS A CA 1
ATOM 8766 C C . LYS A 1 1083 ? -30.256 -27.151 -0.589 1.00 78.00 1083 LYS A C 1
ATOM 8768 O O . LYS A 1 1083 ? -29.134 -27.342 -0.137 1.00 78.00 1083 LYS A O 1
ATOM 8773 N N . CYS A 1 1084 ? -31.354 -27.381 0.131 1.00 82.31 1084 CYS A N 1
ATOM 8774 C CA . CYS A 1 1084 ? -31.340 -28.046 1.436 1.00 82.31 1084 CYS A CA 1
ATOM 8775 C C . CYS A 1 1084 ? -31.423 -29.563 1.246 1.00 82.31 1084 CYS A C 1
ATOM 8777 O O . CYS A 1 1084 ? -32.026 -30.015 0.276 1.00 82.31 1084 CYS A O 1
ATOM 8779 N N . ALA A 1 1085 ? -30.864 -30.336 2.180 1.00 88.12 1085 ALA A N 1
ATOM 8780 C CA . ALA A 1 1085 ? -30.834 -31.802 2.114 1.00 88.12 1085 ALA A CA 1
ATOM 8781 C C . ALA A 1 1085 ? -31.851 -32.488 3.050 1.00 88.12 1085 ALA A C 1
ATOM 8783 O O . ALA A 1 1085 ? -31.666 -33.643 3.421 1.00 88.12 1085 ALA A O 1
ATOM 8784 N N . GLU A 1 1086 ? -32.921 -31.796 3.455 1.00 88.06 1086 GLU A N 1
ATOM 8785 C CA . GLU A 1 1086 ? -33.893 -32.282 4.453 1.00 88.06 1086 GLU A CA 1
ATOM 8786 C C . GLU A 1 1086 ? -34.542 -33.626 4.068 1.00 88.06 1086 GLU A C 1
ATOM 8788 O O . GLU A 1 1086 ? -34.683 -34.520 4.906 1.00 88.06 1086 GLU A O 1
ATOM 8793 N N . ASP A 1 1087 ? -34.881 -33.804 2.786 1.00 89.44 1087 ASP A N 1
ATOM 8794 C CA . ASP A 1 1087 ? -35.501 -35.036 2.277 1.00 89.44 1087 ASP A CA 1
ATOM 8795 C C . ASP A 1 1087 ? -34.526 -36.229 2.363 1.00 89.44 1087 ASP A C 1
ATOM 8797 O O . ASP A 1 1087 ? -34.932 -37.365 2.591 1.00 89.44 1087 ASP A O 1
ATOM 8801 N N . ILE A 1 1088 ? -33.222 -35.969 2.214 1.00 92.31 1088 ILE A N 1
ATOM 8802 C CA . ILE A 1 1088 ? -32.156 -36.973 2.359 1.00 92.31 1088 ILE A CA 1
ATOM 8803 C C . ILE A 1 1088 ? -31.966 -37.296 3.838 1.00 92.31 1088 ILE A C 1
ATOM 8805 O O . ILE A 1 1088 ? -31.926 -38.463 4.220 1.00 92.31 1088 ILE A O 1
ATOM 8809 N N . LYS A 1 1089 ? -31.887 -36.258 4.679 1.00 91.38 1089 LYS A N 1
ATOM 8810 C CA . LYS A 1 1089 ? -31.622 -36.381 6.116 1.00 91.38 1089 LYS A CA 1
ATOM 8811 C C . LYS A 1 1089 ? -32.720 -37.113 6.883 1.00 91.38 1089 LYS A C 1
ATOM 8813 O O . LYS A 1 1089 ? -32.437 -37.755 7.892 1.00 91.38 1089 LYS A O 1
ATOM 8818 N N . SER A 1 1090 ? -33.959 -37.004 6.409 1.00 91.44 1090 SER A N 1
ATOM 8819 C CA . SER A 1 1090 ? -35.138 -37.666 6.977 1.00 91.44 1090 SER A CA 1
ATOM 8820 C C . SER A 1 1090 ? -35.347 -39.100 6.472 1.00 91.44 1090 SER A C 1
ATOM 8822 O O . SER A 1 1090 ? -36.222 -39.804 6.980 1.00 91.44 1090 SER A O 1
ATOM 8824 N N . HIS A 1 1091 ? -34.549 -39.564 5.505 1.00 94.81 1091 HIS A N 1
ATOM 8825 C CA . HIS A 1 1091 ? -34.690 -40.899 4.936 1.00 94.81 1091 HIS A CA 1
ATOM 8826 C C . HIS A 1 1091 ? -34.388 -42.005 5.975 1.00 94.81 1091 HIS A C 1
ATOM 8828 O O . HIS A 1 1091 ? -33.396 -41.894 6.702 1.00 94.81 1091 HIS A O 1
ATOM 8834 N N . PRO A 1 1092 ? -35.143 -43.129 6.009 1.00 93.38 1092 PRO A N 1
ATOM 8835 C CA . PRO A 1 1092 ? -34.930 -44.226 6.968 1.00 93.38 1092 PRO A CA 1
ATOM 8836 C C . PRO A 1 1092 ? -33.519 -44.832 6.985 1.00 93.38 1092 PRO A C 1
ATOM 8838 O O . PRO A 1 1092 ? -33.117 -45.432 7.977 1.00 93.38 1092 PRO A O 1
ATOM 8841 N N . PHE A 1 1093 ? -32.753 -44.665 5.904 1.00 92.62 1093 PHE A N 1
ATOM 8842 C CA . PHE A 1 1093 ? -31.342 -45.060 5.837 1.00 92.62 1093 PHE A CA 1
ATOM 8843 C C . PHE A 1 1093 ? -30.487 -44.384 6.921 1.00 92.62 1093 PHE A C 1
ATOM 8845 O O . PHE A 1 1093 ? -29.631 -45.036 7.507 1.00 92.62 1093 PHE A O 1
ATOM 8852 N N . PHE A 1 1094 ? -30.764 -43.122 7.263 1.00 93.00 1094 PHE A N 1
ATOM 8853 C CA . PHE A 1 1094 ? -30.035 -42.380 8.300 1.00 93.00 1094 PHE A CA 1
ATOM 8854 C C . PHE A 1 1094 ? -30.657 -42.500 9.696 1.00 93.00 1094 PHE A C 1
ATOM 8856 O O . PHE A 1 1094 ? -30.312 -41.735 10.599 1.00 93.00 1094 PHE A O 1
ATOM 8863 N N . HIS A 1 1095 ? -31.567 -43.456 9.911 1.00 89.44 1095 HIS A N 1
ATOM 8864 C CA . HIS A 1 1095 ? -32.149 -43.674 11.230 1.00 89.44 1095 HIS A CA 1
ATOM 8865 C C . HIS A 1 1095 ? -31.048 -43.936 12.274 1.00 89.44 1095 HIS A C 1
ATOM 8867 O O . HIS A 1 1095 ? -30.183 -44.793 12.081 1.00 89.44 1095 HIS A O 1
ATOM 8873 N N . GLY A 1 1096 ? -31.083 -43.173 13.371 1.00 83.69 1096 GLY A N 1
ATOM 8874 C CA . GLY A 1 1096 ? -30.092 -43.228 14.451 1.00 83.69 1096 GLY A CA 1
ATOM 8875 C C . GLY A 1 1096 ? -28.911 -42.253 14.324 1.00 83.69 1096 GLY A C 1
ATOM 8876 O O . GLY A 1 1096 ? -28.126 -42.163 15.263 1.00 83.69 1096 GLY A O 1
ATOM 8877 N N . ILE A 1 1097 ? -28.784 -41.494 13.227 1.00 90.06 1097 ILE A N 1
ATOM 8878 C CA . ILE A 1 1097 ? -27.741 -40.464 13.079 1.00 90.06 1097 ILE A CA 1
ATOM 8879 C C . ILE A 1 1097 ? -28.220 -39.121 13.637 1.00 90.06 1097 ILE A C 1
ATOM 8881 O O . ILE A 1 1097 ? -29.245 -38.584 13.216 1.00 90.06 1097 ILE A O 1
ATOM 8885 N N . ASN A 1 1098 ? -27.435 -38.534 14.545 1.00 91.19 1098 ASN A N 1
ATOM 8886 C CA . ASN A 1 1098 ? -27.602 -37.140 14.945 1.00 91.19 1098 ASN A CA 1
ATOM 8887 C C . ASN A 1 1098 ? -26.769 -36.228 14.031 1.00 91.19 1098 ASN A C 1
ATOM 8889 O O . ASN A 1 1098 ? -25.544 -36.172 14.137 1.00 91.19 1098 ASN A O 1
ATOM 8893 N N . TRP A 1 1099 ? -27.445 -35.478 13.160 1.00 87.44 1099 TRP A N 1
ATOM 8894 C CA . TRP A 1 1099 ? -26.815 -34.578 12.188 1.00 87.44 1099 TRP A CA 1
ATOM 8895 C C . TRP A 1 1099 ? -25.966 -33.473 12.825 1.00 87.44 1099 TRP A C 1
ATOM 8897 O O . TRP A 1 1099 ? -24.936 -33.108 12.263 1.00 87.44 1099 TRP A O 1
ATOM 8907 N N . ASN A 1 1100 ? -26.345 -32.977 14.009 1.00 85.50 1100 ASN A N 1
ATOM 8908 C CA . ASN A 1 1100 ? -25.554 -31.970 14.722 1.00 85.50 1100 ASN A CA 1
ATOM 8909 C C . ASN A 1 1100 ? -24.251 -32.563 15.265 1.00 85.50 1100 ASN A C 1
ATOM 8911 O O . ASN A 1 1100 ? -23.213 -31.902 15.236 1.00 85.50 1100 ASN A O 1
ATOM 8915 N N . ASP A 1 1101 ? -24.283 -33.803 15.752 1.00 85.31 1101 ASP A N 1
ATOM 8916 C CA . ASP A 1 1101 ? -23.077 -34.479 16.232 1.00 85.31 1101 ASP A CA 1
ATOM 8917 C C . ASP A 1 1101 ? -22.162 -34.865 15.065 1.00 85.31 1101 ASP A C 1
ATOM 8919 O O . ASP A 1 1101 ? -20.946 -34.711 15.177 1.00 85.31 1101 ASP A O 1
ATOM 8923 N N . LEU A 1 1102 ? -22.733 -35.268 13.924 1.00 82.94 1102 LEU A N 1
ATOM 8924 C CA . LEU A 1 1102 ? -21.983 -35.543 12.697 1.00 82.94 1102 LEU A CA 1
ATOM 8925 C C . LEU A 1 1102 ? -21.305 -34.274 12.147 1.00 82.94 1102 LEU A C 1
ATOM 8927 O O . LEU A 1 1102 ? -20.102 -34.275 11.905 1.00 82.94 1102 LEU A O 1
ATOM 8931 N N . GLN A 1 1103 ? -22.032 -33.153 12.050 1.00 77.56 1103 GLN A N 1
ATOM 8932 C CA . GLN A 1 1103 ? -21.484 -31.869 11.587 1.00 77.56 1103 GLN A CA 1
ATOM 8933 C C . GLN A 1 1103 ? -20.346 -31.351 12.480 1.00 77.56 1103 GLN A C 1
ATOM 8935 O O . GLN A 1 1103 ? -19.408 -30.720 11.995 1.00 77.56 1103 GLN A O 1
ATOM 8940 N N . ASN A 1 1104 ? -20.420 -31.615 13.786 1.00 75.81 1104 ASN A N 1
ATOM 8941 C CA . ASN A 1 1104 ? -19.395 -31.219 14.751 1.00 75.81 1104 ASN A CA 1
ATOM 8942 C C . ASN A 1 1104 ? -18.293 -32.279 14.946 1.00 75.81 1104 ASN A C 1
ATOM 8944 O O . ASN A 1 1104 ? -17.519 -32.143 15.894 1.00 75.81 1104 ASN A O 1
ATOM 8948 N N . LYS A 1 1105 ? -18.226 -33.320 14.094 1.00 80.19 1105 LYS A N 1
ATOM 8949 C CA . LYS A 1 1105 ? -17.265 -34.440 14.183 1.00 80.19 1105 LYS A CA 1
ATOM 8950 C C . LYS A 1 1105 ? -17.218 -35.105 15.572 1.00 80.19 1105 LYS A C 1
ATOM 8952 O O . LYS A 1 1105 ? -16.163 -35.475 16.073 1.00 80.19 1105 LYS A O 1
ATOM 8957 N N . ARG A 1 1106 ? -18.370 -35.216 16.244 1.00 82.94 1106 ARG A N 1
ATOM 8958 C CA . ARG A 1 1106 ? -18.494 -35.876 17.561 1.00 82.94 1106 ARG A CA 1
ATOM 8959 C C . ARG A 1 1106 ? -18.744 -37.378 17.450 1.00 82.94 1106 ARG A C 1
ATOM 8961 O O . ARG A 1 1106 ? -18.492 -38.104 18.408 1.00 82.94 1106 ARG A O 1
ATOM 8968 N N . LEU A 1 1107 ? -19.263 -37.839 16.311 1.00 83.25 1107 LEU A N 1
ATOM 8969 C CA . LEU A 1 1107 ? -19.383 -39.264 16.013 1.00 83.25 1107 LEU A CA 1
ATOM 8970 C C . LEU A 1 1107 ? -18.013 -39.801 15.602 1.00 83.25 1107 LEU A C 1
ATOM 8972 O O . LEU A 1 1107 ? -17.334 -39.185 14.790 1.00 83.25 1107 LEU A O 1
ATOM 8976 N N . LYS A 1 1108 ? -17.601 -40.938 16.165 1.00 82.19 1108 LYS A N 1
ATOM 8977 C CA . LYS A 1 1108 ? -16.315 -41.556 15.829 1.00 82.19 1108 LYS A CA 1
ATOM 8978 C C . LYS A 1 1108 ? -16.339 -42.051 14.380 1.00 82.19 1108 LYS A C 1
ATOM 8980 O O . LYS A 1 1108 ? -17.268 -42.766 14.005 1.00 82.19 1108 LYS A O 1
ATOM 8985 N N . ALA A 1 1109 ? -15.314 -41.704 13.603 1.00 82.38 1109 ALA A N 1
ATOM 8986 C CA . ALA A 1 1109 ? -15.166 -42.191 12.239 1.00 82.38 1109 ALA A CA 1
ATOM 8987 C C . ALA A 1 1109 ? -15.071 -43.734 12.189 1.00 82.38 1109 ALA A C 1
ATOM 8989 O O . ALA A 1 1109 ? -14.491 -44.336 13.103 1.00 82.38 1109 ALA A O 1
ATOM 8990 N N . PRO A 1 1110 ? -15.608 -44.381 11.135 1.00 81.44 1110 PRO A N 1
ATOM 8991 C CA . PRO A 1 1110 ? -15.535 -45.832 10.950 1.00 81.44 1110 PRO A CA 1
ATOM 8992 C C . PRO A 1 1110 ? -14.110 -46.388 10.997 1.00 81.44 1110 PRO A C 1
ATOM 8994 O O . PRO A 1 1110 ? -13.856 -47.393 11.661 1.00 81.44 1110 PRO A O 1
ATOM 8997 N N . PHE A 1 1111 ? -13.187 -45.702 10.326 1.00 75.75 1111 PHE A N 1
ATOM 8998 C CA . PHE A 1 1111 ? -11.791 -46.086 10.198 1.00 75.75 1111 PHE A CA 1
ATOM 8999 C C . PHE A 1 1111 ? -10.898 -44.889 10.506 1.00 75.75 1111 PHE A C 1
ATOM 9001 O O . PHE A 1 1111 ? -11.081 -43.829 9.917 1.00 75.75 1111 PHE A O 1
ATOM 9008 N N . GLN A 1 1112 ? -9.919 -45.069 11.394 1.00 76.69 1112 GLN A N 1
ATOM 9009 C CA . GLN A 1 1112 ? -8.917 -44.053 11.705 1.00 76.69 1112 GLN A CA 1
ATOM 9010 C C . GLN A 1 1112 ? -7.538 -44.528 11.218 1.00 76.69 1112 GLN A C 1
ATOM 9012 O O . GLN A 1 1112 ? -7.074 -45.581 11.673 1.00 76.69 1112 GLN A O 1
ATOM 9017 N N . PRO A 1 1113 ? -6.862 -43.775 10.335 1.00 67.56 1113 PRO A N 1
ATOM 9018 C CA . PRO A 1 1113 ? -5.588 -44.196 9.767 1.00 67.56 1113 PRO A CA 1
ATOM 9019 C C . PRO A 1 1113 ? -4.453 -44.167 10.801 1.00 67.56 1113 PRO A C 1
ATOM 9021 O O . PRO A 1 1113 ? -4.311 -43.213 11.566 1.00 67.56 1113 PRO A O 1
ATOM 9024 N N . GLN A 1 1114 ? -3.616 -45.209 10.816 1.00 62.56 1114 GLN A N 1
ATOM 9025 C CA . GLN A 1 1114 ? -2.418 -45.262 11.661 1.00 62.56 1114 GLN A CA 1
ATOM 9026 C C . GLN A 1 1114 ? -1.211 -44.687 10.910 1.00 62.56 1114 GLN A C 1
ATOM 9028 O O . GLN A 1 1114 ? -0.744 -45.282 9.939 1.00 62.56 1114 GLN A O 1
ATOM 9033 N N . LEU A 1 1115 ? -0.704 -43.544 11.372 1.00 61.41 1115 LEU A N 1
ATOM 9034 C CA . LEU A 1 1115 ? 0.474 -42.862 10.824 1.00 61.41 1115 LEU A CA 1
ATOM 9035 C C . LEU A 1 1115 ? 1.650 -42.993 11.806 1.00 61.41 1115 LEU A C 1
ATOM 9037 O O . LEU A 1 1115 ? 1.460 -42.779 13.003 1.00 61.41 1115 LEU A O 1
ATOM 9041 N N . ILE A 1 1116 ? 2.850 -43.343 11.321 1.00 55.22 1116 ILE A N 1
ATOM 9042 C CA . ILE A 1 1116 ? 4.067 -43.416 12.161 1.00 55.22 1116 ILE A CA 1
ATOM 9043 C C . ILE A 1 1116 ? 4.771 -42.056 12.265 1.00 55.22 1116 ILE A C 1
ATOM 9045 O O . ILE A 1 1116 ? 5.326 -41.726 13.311 1.00 55.22 1116 ILE A O 1
ATOM 9049 N N . SER A 1 1117 ? 4.741 -41.263 11.196 1.00 46.09 1117 SER A N 1
ATOM 9050 C CA . SER A 1 1117 ? 5.312 -39.916 11.133 1.00 46.09 1117 SER A CA 1
ATOM 9051 C C . SER A 1 1117 ? 4.525 -39.045 10.153 1.00 46.09 1117 SER A C 1
ATOM 9053 O O . SER A 1 1117 ? 3.750 -39.553 9.339 1.00 46.09 1117 SER A O 1
ATOM 9055 N N . GLU A 1 1118 ? 4.736 -37.729 10.198 1.00 46.72 1118 GLU A N 1
ATOM 9056 C CA . GLU A 1 1118 ? 4.108 -36.792 9.255 1.00 46.72 1118 GLU A CA 1
ATOM 9057 C C . GLU A 1 1118 ? 4.508 -37.081 7.794 1.00 46.72 1118 GLU A C 1
ATOM 9059 O O . GLU A 1 1118 ? 3.706 -36.916 6.875 1.00 46.72 1118 GLU A O 1
ATOM 9064 N N . GLU A 1 1119 ? 5.697 -37.641 7.568 1.00 51.94 1119 GLU A N 1
ATOM 9065 C CA . GLU A 1 1119 ? 6.226 -38.009 6.247 1.00 51.94 1119 GLU A CA 1
ATOM 9066 C C . GLU A 1 1119 ? 5.786 -39.402 5.759 1.00 51.94 1119 GLU A C 1
ATOM 9068 O O . GLU A 1 1119 ? 5.996 -39.747 4.603 1.00 51.94 1119 GLU A O 1
ATOM 9073 N N . ASP A 1 1120 ? 5.071 -40.188 6.566 1.00 54.22 1120 ASP A N 1
ATOM 9074 C CA . ASP A 1 1120 ? 4.722 -41.582 6.259 1.00 54.22 1120 ASP A CA 1
ATOM 9075 C C . ASP A 1 1120 ? 3.799 -41.739 5.028 1.00 54.22 1120 ASP A C 1
ATOM 9077 O O . ASP A 1 1120 ? 2.621 -41.382 5.075 1.00 54.22 1120 ASP A O 1
ATOM 9081 N N . THR A 1 1121 ? 4.318 -42.218 3.894 1.00 61.12 1121 THR A N 1
ATOM 9082 C CA . THR A 1 1121 ? 3.580 -42.340 2.618 1.00 61.12 1121 THR A CA 1
ATOM 9083 C C . THR A 1 1121 ? 3.023 -43.744 2.352 1.00 61.12 1121 THR A C 1
ATOM 9085 O O . THR A 1 1121 ? 2.493 -43.991 1.271 1.00 61.12 1121 THR A O 1
ATOM 9088 N N . ARG A 1 1122 ? 3.058 -44.666 3.329 1.00 62.84 1122 ARG A N 1
ATOM 9089 C CA . ARG A 1 1122 ? 2.622 -46.078 3.169 1.00 62.84 1122 ARG A CA 1
ATOM 9090 C C . ARG A 1 1122 ? 1.198 -46.267 2.638 1.00 62.84 1122 ARG A C 1
ATOM 9092 O O . ARG A 1 1122 ? 0.866 -47.287 2.036 1.00 62.84 1122 ARG A O 1
ATOM 9099 N N . ASN A 1 1123 ? 0.352 -45.271 2.870 1.00 57.44 1123 ASN A N 1
ATOM 9100 C CA . ASN A 1 1123 ? -1.046 -45.289 2.476 1.00 57.44 1123 ASN A CA 1
ATOM 9101 C C . ASN A 1 1123 ? -1.281 -44.766 1.041 1.00 57.44 1123 ASN A C 1
ATOM 9103 O O . ASN A 1 1123 ? -2.420 -44.738 0.585 1.00 57.44 1123 ASN A O 1
ATOM 9107 N N . PHE A 1 1124 ? -0.223 -44.411 0.302 1.00 60.47 1124 PHE A N 1
ATOM 9108 C CA . PHE A 1 1124 ? -0.251 -44.000 -1.110 1.00 60.47 1124 PHE A CA 1
ATOM 9109 C C . PHE A 1 1124 ? 0.234 -45.143 -2.014 1.00 60.47 1124 PHE A C 1
ATOM 9111 O O . PHE A 1 1124 ? 0.922 -46.048 -1.542 1.00 60.47 1124 PHE A O 1
ATOM 9118 N N . SER A 1 1125 ? -0.198 -45.205 -3.279 1.00 55.16 1125 SER A N 1
ATOM 9119 C CA . SER A 1 1125 ? 0.210 -46.287 -4.201 1.00 55.16 1125 SER A CA 1
ATOM 9120 C C . SER A 1 1125 ? 1.727 -46.266 -4.449 1.00 55.16 1125 SER A C 1
ATOM 9122 O O . SER A 1 1125 ? 2.312 -45.195 -4.611 1.00 55.16 1125 SER A O 1
ATOM 9124 N N . GLU A 1 1126 ? 2.342 -47.456 -4.483 1.00 51.41 1126 GLU A N 1
ATOM 9125 C CA . GLU A 1 1126 ? 3.778 -47.635 -4.755 1.00 51.41 1126 GLU A CA 1
ATOM 9126 C C . GLU A 1 1126 ? 4.180 -47.085 -6.131 1.00 51.41 1126 GLU A C 1
ATOM 9128 O O . GLU A 1 1126 ? 5.301 -46.620 -6.304 1.00 51.41 1126 GLU A O 1
ATOM 9133 N N . GLU A 1 1127 ? 3.237 -47.042 -7.075 1.00 49.59 1127 GLU A N 1
ATOM 9134 C CA . GLU A 1 1127 ? 3.422 -46.447 -8.401 1.00 49.59 1127 GLU A CA 1
ATOM 9135 C C . GLU A 1 1127 ? 3.785 -44.956 -8.334 1.00 49.59 1127 GLU A C 1
ATOM 9137 O O . GLU A 1 1127 ? 4.604 -44.495 -9.121 1.00 49.59 1127 GLU A O 1
ATOM 9142 N N . PHE A 1 1128 ? 3.233 -44.206 -7.372 1.00 46.97 1128 PHE A N 1
ATOM 9143 C CA . PHE A 1 1128 ? 3.529 -42.778 -7.211 1.00 46.97 1128 PHE A CA 1
ATOM 9144 C C . PHE A 1 1128 ? 4.731 -42.525 -6.296 1.00 46.97 1128 PHE A C 1
ATOM 9146 O O . PHE A 1 1128 ? 5.447 -41.548 -6.492 1.00 46.97 1128 PHE A O 1
ATOM 9153 N N . THR A 1 1129 ? 4.978 -43.378 -5.294 1.00 53.91 1129 THR A N 1
ATOM 9154 C CA . THR A 1 1129 ? 6.094 -43.184 -4.348 1.00 53.91 1129 THR A CA 1
ATOM 9155 C C . THR A 1 1129 ? 7.449 -43.629 -4.903 1.00 53.91 1129 THR A C 1
ATOM 9157 O O . THR A 1 1129 ? 8.477 -43.235 -4.356 1.00 53.91 1129 THR A O 1
ATOM 9160 N N . GLN A 1 1130 ? 7.467 -44.419 -5.984 1.00 48.19 1130 GLN A N 1
ATOM 9161 C CA . GLN A 1 1130 ? 8.684 -44.900 -6.651 1.00 48.19 1130 GLN A CA 1
ATOM 9162 C C . GLN A 1 1130 ? 9.069 -44.096 -7.911 1.00 48.19 1130 GLN A C 1
ATOM 9164 O O . GLN A 1 1130 ? 10.108 -44.375 -8.508 1.00 48.19 1130 GLN A O 1
ATOM 9169 N N . GLN A 1 1131 ? 8.272 -43.102 -8.328 1.00 41.66 1131 GLN A N 1
ATOM 9170 C CA . GLN A 1 1131 ? 8.591 -42.255 -9.485 1.00 41.66 1131 GLN A CA 1
ATOM 9171 C C . GLN A 1 1131 ? 9.749 -41.291 -9.181 1.00 41.66 1131 GLN A C 1
ATOM 9173 O O . GLN A 1 1131 ? 9.681 -40.470 -8.266 1.00 41.66 1131 GLN A O 1
ATOM 9178 N N . THR A 1 1132 ? 10.813 -41.359 -9.982 1.00 35.41 1132 THR A N 1
ATOM 9179 C CA . THR A 1 1132 ? 11.923 -40.398 -9.956 1.00 35.41 1132 THR A CA 1
ATOM 9180 C C . THR A 1 1132 ? 11.487 -39.088 -10.616 1.00 35.41 1132 THR A C 1
ATOM 9182 O O . THR A 1 1132 ? 11.038 -39.096 -11.759 1.00 35.41 1132 THR A O 1
ATOM 9185 N N . LEU A 1 1133 ? 11.642 -37.952 -9.930 1.00 38.72 1133 LEU A N 1
ATOM 9186 C CA . LEU A 1 1133 ? 11.381 -36.625 -10.503 1.00 38.72 1133 LEU A CA 1
ATOM 9187 C C . LEU A 1 1133 ? 12.396 -36.334 -11.624 1.00 38.72 1133 LEU A C 1
ATOM 9189 O O . LEU A 1 1133 ? 13.571 -36.095 -11.346 1.00 38.72 1133 LEU A O 1
ATOM 9193 N N . ILE A 1 1134 ? 11.962 -36.359 -12.886 1.00 34.34 1134 ILE A N 1
ATOM 9194 C CA . ILE A 1 1134 ? 12.790 -35.981 -14.040 1.00 34.34 1134 ILE A CA 1
ATOM 9195 C C . ILE A 1 1134 ? 12.699 -34.450 -14.215 1.00 34.34 1134 ILE A C 1
ATOM 9197 O O . ILE A 1 1134 ? 11.593 -33.913 -14.219 1.00 34.34 1134 ILE A O 1
ATOM 9201 N N . PRO A 1 1135 ? 13.813 -33.704 -14.335 1.00 34.09 1135 PRO A N 1
ATOM 9202 C CA . PRO A 1 1135 ? 13.771 -32.305 -14.757 1.00 34.09 1135 PRO A CA 1
ATOM 9203 C C . PRO A 1 1135 ? 13.424 -32.238 -16.253 1.00 34.09 1135 PRO A C 1
ATOM 9205 O O . PRO A 1 1135 ? 14.219 -32.685 -17.078 1.00 34.09 1135 PRO A O 1
ATOM 9208 N N . ASP A 1 1136 ? 12.250 -31.706 -16.598 1.00 35.41 1136 ASP A N 1
ATOM 9209 C CA . ASP A 1 1136 ? 11.783 -31.646 -17.989 1.00 35.41 1136 ASP A CA 1
ATOM 9210 C C . ASP A 1 1136 ? 12.690 -30.829 -18.927 1.00 35.41 1136 ASP A C 1
ATOM 9212 O O . ASP A 1 1136 ? 13.301 -29.823 -18.555 1.00 35.41 1136 ASP A O 1
ATOM 9216 N N . SER A 1 1137 ? 12.747 -31.321 -20.166 1.00 31.67 1137 SER A N 1
ATOM 9217 C CA . SER A 1 1137 ? 13.584 -30.945 -21.309 1.00 31.67 1137 SER A CA 1
ATOM 9218 C C . SER A 1 1137 ? 13.319 -29.553 -21.911 1.00 31.67 1137 SER A C 1
ATOM 9220 O O . SER A 1 1137 ? 12.238 -28.984 -21.790 1.00 31.67 1137 SER A O 1
ATOM 9222 N N . GLN A 1 1138 ? 14.330 -29.037 -22.620 1.00 30.67 1138 GLN A N 1
ATOM 9223 C CA . GLN A 1 1138 ? 14.544 -27.642 -23.043 1.00 30.67 1138 GLN A CA 1
ATOM 9224 C C . GLN A 1 1138 ? 13.644 -27.062 -24.160 1.00 30.67 1138 GLN A C 1
ATOM 9226 O O . GLN A 1 1138 ? 13.855 -25.912 -24.537 1.00 30.67 1138 GLN A O 1
ATOM 9231 N N . ASP A 1 1139 ? 12.621 -27.751 -24.665 1.00 30.80 1139 ASP A N 1
ATOM 9232 C CA . ASP A 1 1139 ? 11.998 -27.362 -25.945 1.00 30.80 1139 ASP A CA 1
ATOM 9233 C C . ASP A 1 1139 ? 10.513 -26.972 -25.860 1.00 30.80 1139 ASP A C 1
ATOM 9235 O O . ASP A 1 1139 ? 9.680 -27.677 -26.410 1.00 30.80 1139 ASP A O 1
ATOM 9239 N N . LEU A 1 1140 ? 10.145 -25.833 -25.249 1.00 33.00 1140 LEU A N 1
ATOM 9240 C CA . LEU A 1 1140 ? 8.828 -25.199 -25.489 1.00 33.00 1140 LEU A CA 1
ATOM 9241 C C . LEU A 1 1140 ? 8.885 -23.656 -25.382 1.00 33.00 1140 LEU A C 1
ATOM 9243 O O . LEU A 1 1140 ? 9.469 -23.095 -24.453 1.00 33.00 1140 LEU A O 1
ATOM 9247 N N . VAL A 1 1141 ? 8.266 -22.971 -26.354 1.00 29.80 1141 VAL A N 1
ATOM 9248 C CA . VAL A 1 1141 ? 8.232 -21.502 -26.532 1.00 29.80 1141 VAL A CA 1
ATOM 9249 C C . VAL A 1 1141 ? 7.177 -20.859 -25.606 1.00 29.80 1141 VAL A C 1
ATOM 9251 O O . VAL A 1 1141 ? 6.046 -21.341 -25.575 1.00 29.80 1141 VAL A O 1
ATOM 9254 N N . PRO A 1 1142 ? 7.471 -19.760 -24.879 1.00 35.03 1142 PRO A N 1
ATOM 9255 C CA . PRO A 1 1142 ? 6.498 -19.134 -23.981 1.00 35.03 1142 PRO A CA 1
ATOM 9256 C C . PRO A 1 1142 ? 5.438 -18.287 -24.713 1.00 35.03 1142 PRO A C 1
ATOM 9258 O O . PRO A 1 1142 ? 5.758 -17.434 -25.544 1.00 35.03 1142 PRO A O 1
ATOM 9261 N N . PHE A 1 1143 ? 4.162 -18.494 -24.364 1.00 37.28 1143 PHE A N 1
ATOM 9262 C CA . PHE A 1 1143 ? 2.997 -17.769 -24.892 1.00 37.28 1143 PHE A CA 1
ATOM 9263 C C . PHE A 1 1143 ? 2.914 -16.317 -24.374 1.00 37.28 1143 PHE A C 1
ATOM 9265 O O . PHE A 1 1143 ? 3.139 -16.055 -23.195 1.00 37.28 1143 PHE A O 1
ATOM 9272 N N . LYS A 1 1144 ? 2.530 -15.368 -25.244 1.00 35.66 1144 LYS A N 1
ATOM 9273 C CA . LYS A 1 1144 ? 2.504 -13.911 -24.968 1.00 35.66 1144 LYS A CA 1
ATOM 9274 C C . LYS A 1 1144 ? 1.294 -13.397 -24.159 1.00 35.66 1144 LYS A C 1
ATOM 9276 O O . LYS A 1 1144 ? 1.305 -12.248 -23.737 1.00 35.66 1144 LYS A O 1
ATOM 9281 N N . THR A 1 1145 ? 0.256 -14.206 -23.942 1.00 33.47 1145 THR A N 1
ATOM 9282 C CA . THR A 1 1145 ? -1.052 -13.778 -23.385 1.00 33.47 1145 THR A CA 1
ATOM 9283 C C . THR A 1 1145 ? -1.347 -14.277 -21.962 1.00 33.47 1145 THR A C 1
ATOM 9285 O O . THR A 1 1145 ? -2.411 -14.005 -21.411 1.00 33.47 1145 THR A O 1
ATOM 9288 N N . THR A 1 1146 ? -0.420 -14.995 -21.329 1.00 40.44 1146 THR A N 1
ATOM 9289 C CA . THR A 1 1146 ? -0.621 -15.694 -20.046 1.00 40.44 1146 THR A CA 1
ATOM 9290 C C . THR A 1 1146 ? -0.730 -14.833 -18.769 1.00 40.44 1146 THR A C 1
ATOM 9292 O O . THR A 1 1146 ? -1.453 -15.269 -17.873 1.00 40.44 1146 THR A O 1
ATOM 9295 N N . PRO A 1 1147 ? -0.116 -13.637 -18.611 1.00 38.47 1147 PRO A N 1
ATOM 9296 C CA . PRO A 1 1147 ? -0.099 -12.953 -17.306 1.00 38.47 1147 PRO A CA 1
ATOM 9297 C C . PRO A 1 1147 ? -1.462 -12.415 -16.842 1.00 38.47 1147 PRO A C 1
ATOM 9299 O O . PRO A 1 1147 ? -1.766 -12.447 -15.651 1.00 38.47 1147 PRO A O 1
ATOM 9302 N N . LEU A 1 1148 ? -2.303 -11.942 -17.771 1.00 36.56 1148 LEU A N 1
ATOM 9303 C CA . LEU A 1 1148 ? -3.621 -11.375 -17.448 1.00 36.56 1148 LEU A CA 1
ATOM 9304 C C . LEU A 1 1148 ? -4.657 -12.449 -17.081 1.00 36.56 1148 LEU A C 1
ATOM 9306 O O . LEU A 1 1148 ? -5.567 -12.181 -16.295 1.00 36.56 1148 LEU A O 1
ATOM 9310 N N . LEU A 1 1149 ? -4.510 -13.665 -17.620 1.00 36.31 1149 LEU A N 1
ATOM 9311 C CA . LEU A 1 1149 ? -5.465 -14.766 -17.452 1.00 36.31 1149 LEU A CA 1
ATOM 9312 C C . LEU A 1 1149 ? -5.587 -15.255 -15.996 1.00 36.31 1149 LEU A C 1
ATOM 9314 O O . LEU A 1 1149 ? -6.657 -15.702 -15.587 1.00 36.31 1149 LEU A O 1
ATOM 9318 N N . PHE A 1 1150 ? -4.509 -15.158 -15.211 1.00 40.97 1150 PHE A N 1
ATOM 9319 C CA . PHE A 1 1150 ? -4.425 -15.697 -13.844 1.00 40.97 1150 PHE A CA 1
ATOM 9320 C C . PHE A 1 1150 ? -4.414 -14.611 -12.759 1.00 40.97 1150 PHE A C 1
ATOM 9322 O O . PHE A 1 1150 ? -4.038 -14.852 -11.608 1.00 40.97 1150 PHE A O 1
ATOM 9329 N N . ARG A 1 1151 ? -4.855 -13.397 -13.103 1.00 40.06 1151 ARG A N 1
ATOM 9330 C CA . ARG A 1 1151 ? -5.007 -12.292 -12.154 1.00 40.06 1151 ARG A CA 1
ATOM 9331 C C . ARG A 1 1151 ? -5.940 -12.701 -11.001 1.00 40.06 1151 ARG A C 1
ATOM 9333 O O . ARG A 1 1151 ? -7.104 -13.033 -11.215 1.00 40.06 1151 ARG A O 1
ATOM 9340 N N . GLY A 1 1152 ? -5.427 -12.666 -9.767 1.00 37.12 1152 GLY A N 1
ATOM 9341 C CA . GLY A 1 1152 ? -6.165 -13.051 -8.554 1.00 37.12 1152 GLY A CA 1
ATOM 9342 C C . GLY A 1 1152 ? -6.002 -14.509 -8.096 1.00 37.12 1152 GLY A C 1
ATOM 9343 O O . GLY A 1 1152 ? -6.742 -14.931 -7.212 1.00 37.12 1152 GLY A O 1
ATOM 9344 N N . TYR A 1 1153 ? -5.057 -15.269 -8.662 1.00 38.78 1153 TYR A N 1
ATOM 9345 C CA . TYR A 1 1153 ? -4.742 -16.641 -8.226 1.00 38.78 1153 TYR A CA 1
ATOM 9346 C C . TYR A 1 1153 ? -3.923 -16.729 -6.922 1.00 38.78 1153 TYR A C 1
ATOM 9348 O O . TYR A 1 1153 ? -3.901 -17.790 -6.308 1.00 38.78 1153 TYR A O 1
ATOM 9356 N N . SER A 1 1154 ? -3.268 -15.650 -6.476 1.00 36.97 1154 SER A N 1
ATOM 9357 C CA . SER A 1 1154 ? -2.532 -15.612 -5.200 1.00 36.97 1154 SER A CA 1
ATOM 9358 C C . SER A 1 1154 ? -3.499 -15.539 -4.010 1.00 36.97 1154 SER A C 1
ATOM 9360 O O . SER A 1 1154 ? -4.203 -14.541 -3.853 1.00 36.97 1154 SER A O 1
ATOM 9362 N N . TYR A 1 1155 ? -3.542 -16.578 -3.169 1.00 38.81 1155 TYR A N 1
ATOM 9363 C CA . TYR A 1 1155 ? -4.466 -16.668 -2.032 1.00 38.81 1155 TYR A CA 1
ATOM 9364 C C . TYR A 1 1155 ? -3.855 -17.414 -0.835 1.00 38.81 1155 TYR A C 1
ATOM 9366 O O . TYR A 1 1155 ? -3.289 -18.490 -1.006 1.00 38.81 1155 TYR A O 1
ATOM 9374 N N . VAL A 1 1156 ? -4.054 -16.886 0.381 1.00 37.81 1156 VAL A N 1
ATOM 9375 C CA . VAL A 1 1156 ? -3.733 -17.565 1.651 1.00 37.81 1156 VAL A CA 1
ATOM 9376 C C . VAL A 1 1156 ? -4.978 -17.615 2.528 1.00 37.81 1156 VAL A C 1
ATOM 9378 O O . VAL A 1 1156 ? -5.659 -16.604 2.718 1.00 37.81 1156 VAL A O 1
ATOM 9381 N N . ALA A 1 1157 ? -5.285 -18.790 3.079 1.00 34.25 1157 ALA A N 1
ATOM 9382 C CA . ALA A 1 1157 ? -6.450 -18.958 3.937 1.00 34.25 1157 ALA A CA 1
ATOM 9383 C C . ALA A 1 1157 ? -6.226 -18.280 5.311 1.00 34.25 1157 ALA A C 1
ATOM 9385 O O . ALA A 1 1157 ? -5.256 -18.609 5.997 1.00 34.25 1157 ALA A O 1
ATOM 9386 N N . PRO A 1 1158 ? -7.136 -17.400 5.784 1.00 35.88 1158 PRO A N 1
ATOM 9387 C CA . PRO A 1 1158 ? -6.945 -16.623 7.016 1.00 35.88 1158 PRO A CA 1
ATOM 9388 C C . PRO A 1 1158 ? -6.728 -17.431 8.302 1.00 35.88 1158 PRO A C 1
ATOM 9390 O O . PRO A 1 1158 ? -6.202 -16.914 9.281 1.00 35.88 1158 PRO A O 1
ATOM 9393 N N . GLN A 1 1159 ? -7.141 -18.697 8.313 1.00 33.72 1159 GLN A N 1
ATOM 9394 C CA . GLN A 1 1159 ? -7.001 -19.602 9.454 1.00 33.72 1159 GLN A CA 1
ATOM 9395 C C . GLN A 1 1159 ? -5.536 -19.931 9.800 1.00 33.72 1159 GLN A C 1
ATOM 9397 O O . GLN A 1 1159 ? -5.213 -20.046 10.977 1.00 33.72 1159 GLN A O 1
ATOM 9402 N N . TYR A 1 1160 ? -4.639 -19.966 8.809 1.00 36.94 1160 TYR A N 1
ATOM 9403 C CA . TYR A 1 1160 ? -3.203 -20.220 9.013 1.00 36.94 1160 TYR A CA 1
ATOM 9404 C C . TYR A 1 1160 ? -2.411 -18.959 9.377 1.00 36.94 1160 TYR A C 1
ATOM 9406 O O . TYR A 1 1160 ? -1.272 -19.027 9.826 1.00 36.94 1160 TYR A O 1
ATOM 9414 N N . LEU A 1 1161 ? -3.047 -17.793 9.254 1.00 36.00 1161 LEU A N 1
ATOM 9415 C CA . LEU A 1 1161 ? -2.470 -16.508 9.633 1.00 36.00 1161 LEU A CA 1
ATOM 9416 C C . LEU A 1 1161 ? -2.466 -16.280 11.159 1.00 36.00 1161 LEU A C 1
ATOM 9418 O O . LEU A 1 1161 ? -1.814 -15.355 11.638 1.00 36.00 1161 LEU A O 1
ATOM 9422 N N . HIS A 1 1162 ? -3.212 -17.099 11.915 1.00 33.59 1162 HIS A N 1
ATOM 9423 C CA . HIS A 1 1162 ? -3.322 -17.029 13.377 1.00 33.59 1162 HIS A CA 1
ATOM 9424 C C . HIS A 1 1162 ? -2.495 -18.094 14.119 1.00 33.59 1162 HIS A C 1
ATOM 9426 O O . HIS A 1 1162 ? -2.132 -17.857 15.272 1.00 33.59 1162 HIS A O 1
ATOM 9432 N N . GLU A 1 1163 ? -2.192 -19.241 13.498 1.00 30.12 1163 GLU A N 1
ATOM 9433 C CA . GLU A 1 1163 ? -1.434 -20.329 14.142 1.00 30.12 1163 GLU A CA 1
ATOM 9434 C C . GLU A 1 1163 ? 0.052 -19.974 14.313 1.00 30.12 1163 GLU A C 1
ATOM 9436 O O . GLU A 1 1163 ? 0.606 -20.175 15.392 1.00 30.12 1163 GLU A O 1
ATOM 9441 N N . THR A 1 1164 ? 0.666 -19.305 13.333 1.00 29.39 1164 THR A N 1
ATOM 9442 C CA . THR A 1 1164 ? 2.068 -18.848 13.413 1.00 29.39 1164 THR A CA 1
ATOM 9443 C C . THR A 1 1164 ? 2.306 -17.787 14.495 1.00 29.39 1164 THR A C 1
ATOM 9445 O O . THR A 1 1164 ? 3.380 -17.737 15.089 1.00 29.39 1164 THR A O 1
ATOM 9448 N N . ALA A 1 1165 ? 1.292 -16.983 14.837 1.00 30.64 1165 ALA A N 1
ATOM 9449 C CA . ALA A 1 1165 ? 1.381 -16.001 15.922 1.00 30.64 1165 ALA A CA 1
ATOM 9450 C C . ALA A 1 1165 ? 1.329 -16.642 17.328 1.00 30.64 1165 ALA A C 1
ATOM 9452 O O . ALA A 1 1165 ? 1.779 -16.041 18.308 1.00 30.64 1165 ALA A O 1
ATOM 9453 N N . TYR A 1 1166 ? 0.785 -17.860 17.451 1.00 29.50 1166 TYR A N 1
ATOM 9454 C CA . TYR A 1 1166 ? 0.661 -18.552 18.737 1.00 29.50 1166 TYR A CA 1
ATOM 9455 C C . TYR A 1 1166 ? 1.951 -19.265 19.164 1.00 29.50 1166 TYR A C 1
ATOM 9457 O O . TYR A 1 1166 ? 2.203 -19.372 20.371 1.00 29.50 1166 TYR A O 1
ATOM 9465 N N . ASP A 1 1167 ? 2.805 -19.677 18.225 1.00 29.27 1167 ASP A N 1
ATOM 9466 C CA . ASP A 1 1167 ? 4.071 -20.347 18.550 1.00 29.27 1167 ASP A CA 1
ATOM 9467 C C . ASP A 1 1167 ? 5.153 -19.379 19.055 1.00 29.27 1167 ASP A C 1
ATOM 9469 O O . ASP A 1 1167 ? 5.893 -19.706 19.992 1.00 29.27 1167 ASP A O 1
ATOM 9473 N N . GLU A 1 1168 ? 5.168 -18.126 18.589 1.00 30.98 1168 GLU A N 1
ATOM 9474 C CA . GLU A 1 1168 ? 6.027 -17.085 19.175 1.00 30.98 1168 GLU A CA 1
ATOM 9475 C C . GLU A 1 1168 ? 5.540 -16.629 20.563 1.00 30.98 1168 GLU A C 1
ATOM 9477 O O . GLU A 1 1168 ? 6.350 -16.386 21.466 1.00 30.98 1168 GLU A O 1
ATOM 9482 N N . TRP A 1 1169 ? 4.221 -16.580 20.796 1.00 26.38 1169 TRP A N 1
ATOM 9483 C CA . TRP A 1 1169 ? 3.667 -16.208 22.105 1.00 26.38 1169 TRP A CA 1
ATOM 9484 C C . TRP A 1 1169 ? 3.798 -17.335 23.144 1.00 26.38 1169 TRP A C 1
ATOM 9486 O O . TRP A 1 1169 ? 4.047 -17.076 24.329 1.00 26.38 1169 TRP A O 1
ATOM 9496 N N . SER A 1 1170 ? 3.670 -18.606 22.743 1.00 27.81 1170 SER A N 1
ATOM 9497 C CA . SER A 1 1170 ? 3.780 -19.757 23.654 1.00 27.81 1170 SER A CA 1
ATOM 9498 C C . SER A 1 1170 ? 5.234 -20.050 24.066 1.00 27.81 1170 SER A C 1
ATOM 9500 O O . SER A 1 1170 ? 5.500 -20.416 25.221 1.00 27.81 1170 SER A O 1
ATOM 9502 N N . SER A 1 1171 ? 6.197 -19.793 23.174 1.00 29.61 1171 SER A N 1
ATOM 9503 C CA . SER A 1 1171 ? 7.633 -19.953 23.440 1.00 29.61 1171 SER A CA 1
ATOM 9504 C C . SER A 1 1171 ? 8.207 -18.828 24.319 1.00 29.61 1171 SER A C 1
ATOM 9506 O O . SER A 1 1171 ? 9.019 -19.093 25.216 1.00 29.61 1171 SER A O 1
ATOM 9508 N N . THR A 1 1172 ? 7.717 -17.589 24.181 1.00 30.80 1172 THR A N 1
ATOM 9509 C CA . THR A 1 1172 ? 8.101 -16.462 25.057 1.00 30.80 1172 THR A CA 1
ATOM 9510 C C . THR A 1 1172 ? 7.449 -16.518 26.445 1.00 30.80 1172 THR A C 1
ATOM 9512 O O . THR A 1 1172 ? 8.074 -16.135 27.441 1.00 30.80 1172 THR A O 1
ATOM 9515 N N . SER 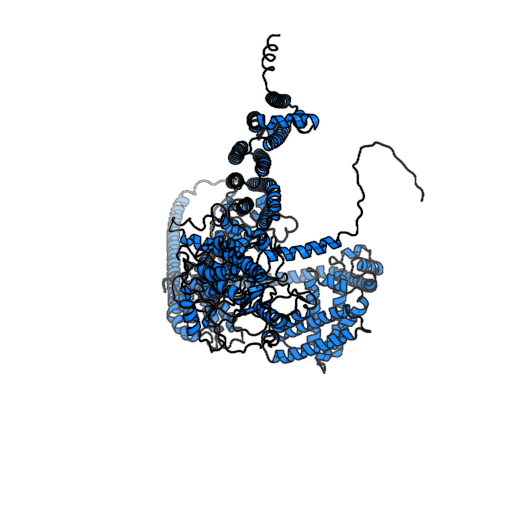A 1 1173 ? 6.237 -17.067 26.570 1.00 27.91 1173 SER A N 1
ATOM 9516 C CA . SER A 1 1173 ? 5.531 -17.166 27.859 1.00 27.91 1173 SER A CA 1
ATOM 9517 C C . SER A 1 1173 ? 5.986 -18.341 28.745 1.00 27.91 1173 SER A C 1
ATOM 9519 O O . SER A 1 1173 ? 5.867 -18.256 29.974 1.00 27.91 1173 SER A O 1
ATOM 9521 N N . ARG A 1 1174 ? 6.623 -19.388 28.190 1.00 27.48 1174 ARG A N 1
ATOM 9522 C CA . ARG A 1 1174 ? 7.263 -20.460 28.988 1.00 27.48 1174 ARG A CA 1
ATOM 9523 C C . ARG A 1 1174 ? 8.650 -20.101 29.537 1.00 27.48 1174 ARG A C 1
ATOM 9525 O O . ARG A 1 1174 ? 9.030 -20.644 30.574 1.00 27.48 1174 ARG A O 1
ATOM 9532 N N . ARG A 1 1175 ? 9.375 -19.139 28.948 1.00 30.44 1175 ARG A N 1
ATOM 9533 C CA . ARG A 1 1175 ? 10.682 -18.676 29.476 1.00 30.44 1175 ARG A CA 1
ATOM 9534 C C . ARG A 1 1175 ? 10.597 -17.575 30.544 1.00 30.44 1175 ARG A C 1
ATOM 9536 O O . ARG A 1 1175 ? 11.587 -17.338 31.230 1.00 30.44 1175 ARG A O 1
ATOM 9543 N N . ARG A 1 1176 ? 9.427 -16.960 30.777 1.00 29.77 1176 ARG A N 1
ATOM 9544 C CA . ARG A 1 1176 ? 9.237 -15.912 31.811 1.00 29.77 1176 ARG A CA 1
ATOM 9545 C C . ARG A 1 1176 ? 8.592 -16.366 33.129 1.00 29.77 1176 ARG A C 1
ATOM 9547 O O . ARG A 1 1176 ? 8.474 -15.564 34.050 1.00 29.77 1176 ARG A O 1
ATOM 9554 N N . ARG A 1 1177 ? 8.252 -17.650 33.297 1.00 27.44 1177 ARG A N 1
ATOM 9555 C CA . ARG A 1 1177 ? 7.770 -18.218 34.576 1.00 27.44 1177 ARG A CA 1
ATOM 9556 C C . ARG A 1 1177 ? 8.824 -19.099 35.254 1.00 27.44 1177 ARG A C 1
ATOM 9558 O O . ARG A 1 1177 ? 8.597 -20.280 35.466 1.00 27.44 1177 ARG A O 1
ATOM 9565 N N . LYS A 1 1178 ? 9.983 -18.526 35.595 1.00 29.39 1178 LYS A N 1
ATOM 9566 C CA . LYS A 1 1178 ? 10.910 -19.033 36.633 1.00 29.39 1178 LYS A CA 1
ATOM 9567 C C . LYS A 1 1178 ? 11.996 -17.984 36.917 1.00 29.39 1178 LYS A C 1
ATOM 9569 O O . LYS A 1 1178 ? 13.130 -18.148 36.494 1.00 29.39 1178 LYS A O 1
ATOM 9574 N N . ARG A 1 1179 ? 11.618 -16.889 37.595 1.00 31.56 1179 ARG A N 1
ATOM 9575 C CA . ARG A 1 1179 ? 12.435 -16.043 38.507 1.00 31.56 1179 ARG A CA 1
ATOM 9576 C C . ARG A 1 1179 ? 11.807 -14.649 38.639 1.00 31.56 1179 ARG A C 1
ATOM 9578 O O . ARG A 1 1179 ? 12.071 -13.782 37.821 1.00 31.56 1179 ARG A O 1
ATOM 9585 N N . ALA A 1 1180 ? 10.978 -14.474 39.667 1.00 26.22 1180 ALA A N 1
ATOM 9586 C CA . ALA A 1 1180 ? 10.833 -13.254 40.474 1.00 26.22 1180 ALA A CA 1
ATOM 9587 C C . ALA A 1 1180 ? 9.675 -13.485 41.461 1.00 26.22 1180 ALA A C 1
ATOM 9589 O O . ALA A 1 1180 ? 8.513 -13.543 41.067 1.00 26.22 1180 ALA A O 1
ATOM 9590 N N . ALA A 1 1181 ? 10.004 -13.689 42.737 1.00 26.78 1181 ALA A N 1
ATOM 9591 C CA . ALA A 1 1181 ? 9.036 -13.648 43.829 1.00 26.78 1181 ALA A CA 1
ATOM 9592 C C . ALA A 1 1181 ? 8.633 -12.180 44.100 1.00 26.78 1181 ALA A C 1
ATOM 9594 O O . ALA A 1 1181 ? 9.461 -11.292 43.887 1.00 26.78 1181 ALA A O 1
ATOM 9595 N N . PRO A 1 1182 ? 7.400 -11.893 44.557 1.00 26.58 1182 PRO A N 1
ATOM 9596 C CA . PRO A 1 1182 ? 6.919 -10.526 44.705 1.00 26.58 1182 PRO A CA 1
ATOM 9597 C C . PRO A 1 1182 ? 7.317 -9.947 46.068 1.00 26.58 1182 PRO A C 1
ATOM 9599 O O . PRO A 1 1182 ? 6.859 -10.426 47.108 1.00 26.58 1182 PRO A O 1
ATOM 9602 N N . THR A 1 1183 ? 8.122 -8.883 46.082 1.00 25.67 1183 THR A N 1
ATOM 9603 C CA . THR A 1 1183 ? 8.330 -8.078 47.292 1.00 25.67 1183 THR A CA 1
ATOM 9604 C C . THR A 1 1183 ? 7.313 -6.941 47.331 1.00 25.67 1183 THR A C 1
ATOM 9606 O O . THR A 1 1183 ? 7.268 -6.058 46.480 1.00 25.67 1183 THR A O 1
ATOM 9609 N N . ARG A 1 1184 ? 6.468 -7.035 48.350 1.00 23.91 1184 ARG A N 1
ATOM 9610 C CA . ARG A 1 1184 ? 5.390 -6.148 48.787 1.00 23.91 1184 ARG A CA 1
ATOM 9611 C C . ARG A 1 1184 ? 5.898 -4.712 49.015 1.00 23.91 1184 ARG A C 1
ATOM 9613 O O . ARG A 1 1184 ? 6.807 -4.525 49.816 1.00 23.91 1184 ARG A O 1
ATOM 9620 N N . VAL A 1 1185 ? 5.257 -3.708 48.414 1.00 23.47 1185 VAL A N 1
ATOM 9621 C CA . VAL A 1 1185 ? 5.357 -2.306 48.862 1.00 23.47 1185 VAL A CA 1
ATOM 9622 C C . VAL A 1 1185 ? 3.949 -1.821 49.200 1.00 23.47 1185 VAL A C 1
ATOM 9624 O O . VAL A 1 1185 ? 3.069 -1.789 48.346 1.00 23.47 1185 VAL A O 1
ATOM 9627 N N . GLN A 1 1186 ? 3.732 -1.528 50.482 1.00 24.30 1186 GLN A N 1
ATOM 9628 C CA . GLN A 1 1186 ? 2.533 -0.888 51.030 1.00 24.30 1186 GLN A CA 1
ATOM 9629 C C . GLN A 1 1186 ? 2.788 0.621 51.247 1.00 24.30 1186 GLN A C 1
ATOM 9631 O O . GLN A 1 1186 ? 3.946 1.036 51.284 1.00 24.30 1186 GLN A O 1
ATOM 9636 N N . PRO A 1 1187 ? 1.725 1.442 51.355 1.00 26.06 1187 PRO A N 1
ATOM 9637 C CA . PRO A 1 1187 ? 1.763 2.885 51.111 1.00 26.06 1187 PRO A CA 1
ATOM 9638 C C . PRO A 1 1187 ? 2.367 3.700 52.264 1.00 26.06 1187 PRO A C 1
ATOM 9640 O O . PRO A 1 1187 ? 2.267 3.327 53.434 1.00 26.06 1187 PRO A O 1
ATOM 9643 N N . TYR A 1 1188 ? 2.936 4.864 51.932 1.00 23.23 1188 TYR A N 1
ATOM 9644 C CA . TYR A 1 1188 ? 3.388 5.855 52.909 1.00 23.23 1188 TYR A CA 1
ATOM 9645 C C . TYR A 1 1188 ? 2.207 6.443 53.694 1.00 23.23 1188 TYR A C 1
ATOM 9647 O O . TYR A 1 1188 ? 1.308 7.071 53.138 1.00 23.23 1188 TYR A O 1
ATOM 9655 N N . ARG A 1 1189 ? 2.272 6.275 55.018 1.00 23.92 1189 ARG A N 1
ATOM 9656 C CA . ARG A 1 1189 ? 1.502 6.992 56.039 1.00 23.92 1189 ARG A CA 1
ATOM 9657 C C . ARG A 1 1189 ? 2.465 7.948 56.754 1.00 23.92 1189 ARG A C 1
ATOM 9659 O O . ARG A 1 1189 ? 3.580 7.553 57.088 1.00 23.92 1189 ARG A O 1
ATOM 9666 N N . LEU A 1 1190 ? 2.031 9.189 56.981 1.00 25.89 1190 LEU A N 1
ATOM 9667 C CA . LEU A 1 1190 ? 2.704 10.203 57.806 1.00 25.89 1190 LEU A CA 1
ATOM 9668 C C . LEU A 1 1190 ? 3.197 9.643 59.149 1.00 25.89 1190 LEU A C 1
ATOM 9670 O O . LEU A 1 1190 ? 2.356 9.127 59.877 1.00 25.89 1190 LEU A O 1
ATOM 9674 N N . VAL A 1 1191 ? 4.450 9.915 59.553 1.00 25.72 1191 VAL A N 1
ATOM 9675 C CA . VAL A 1 1191 ? 4.800 10.203 60.963 1.00 25.72 1191 VAL A CA 1
ATOM 9676 C C . VAL A 1 1191 ? 6.012 11.148 61.057 1.00 25.72 1191 VAL A C 1
ATOM 9678 O O . VAL A 1 1191 ? 7.022 10.990 60.380 1.00 25.72 1191 VAL A O 1
ATOM 9681 N N . ARG A 1 1192 ? 5.871 12.139 61.943 1.00 25.25 1192 ARG A N 1
ATOM 9682 C CA . ARG A 1 1192 ? 6.857 13.120 62.412 1.00 25.25 1192 ARG A CA 1
ATOM 9683 C C . ARG A 1 1192 ? 8.076 12.481 63.108 1.00 25.25 1192 ARG A C 1
ATOM 9685 O O . ARG A 1 1192 ? 7.897 11.697 64.027 1.00 25.25 1192 ARG A O 1
ATOM 9692 N N . GLY A 1 1193 ? 9.262 13.033 62.841 1.00 23.27 1193 GLY A N 1
ATOM 9693 C CA . GLY A 1 1193 ? 10.143 13.565 63.893 1.00 23.27 1193 GLY A CA 1
ATOM 9694 C C . GLY A 1 1193 ? 11.244 12.684 64.515 1.00 23.27 1193 GLY A C 1
ATOM 9695 O O . GLY A 1 1193 ? 10.964 11.704 65.190 1.00 23.27 1193 GLY A O 1
ATOM 9696 N N . LYS A 1 1194 ? 12.460 13.260 64.456 1.00 25.58 1194 LYS A N 1
ATOM 9697 C CA . LYS A 1 1194 ? 13.623 13.179 65.375 1.00 25.58 1194 LYS A CA 1
ATOM 9698 C C . LYS A 1 1194 ? 14.755 12.160 65.092 1.00 25.58 1194 LYS A C 1
ATOM 9700 O O . LYS A 1 1194 ? 14.680 10.984 65.408 1.00 25.58 1194 LYS A O 1
ATOM 9705 N N . ALA A 1 1195 ? 15.826 12.754 64.549 1.00 23.88 1195 ALA A N 1
ATOM 9706 C CA . ALA A 1 1195 ? 17.286 12.548 64.654 1.00 23.88 1195 ALA A CA 1
ATOM 9707 C C . ALA A 1 1195 ? 17.856 11.942 65.972 1.00 23.88 1195 ALA A C 1
ATOM 9709 O O . ALA A 1 1195 ? 17.120 11.909 66.957 1.00 23.88 1195 ALA A O 1
ATOM 9710 N N . PRO A 1 1196 ? 19.195 11.737 66.124 1.00 33.97 1196 PRO A N 1
ATOM 9711 C CA . PRO A 1 1196 ? 20.259 11.312 65.184 1.00 33.97 1196 PRO A CA 1
ATOM 9712 C C . PRO A 1 1196 ? 21.275 10.277 65.777 1.00 33.97 1196 PRO A C 1
ATOM 9714 O O . PRO A 1 1196 ? 21.248 9.958 66.957 1.00 33.97 1196 PRO A O 1
ATOM 9717 N N . ALA A 1 1197 ? 22.244 9.881 64.934 1.00 25.08 1197 ALA A N 1
ATOM 9718 C CA . ALA A 1 1197 ? 23.678 9.646 65.217 1.00 25.08 1197 ALA A CA 1
ATOM 9719 C C . ALA A 1 1197 ? 24.156 8.533 66.184 1.00 25.08 1197 ALA A C 1
ATOM 9721 O O . ALA A 1 1197 ? 24.038 8.629 67.400 1.00 25.08 1197 ALA A O 1
ATOM 9722 N N . SER A 1 1198 ? 24.902 7.566 65.630 1.00 25.39 1198 SER A N 1
ATOM 9723 C CA . SER A 1 1198 ? 26.325 7.250 65.934 1.00 25.39 1198 SER A CA 1
ATOM 9724 C C . SER A 1 1198 ? 26.698 5.942 65.206 1.00 25.39 1198 SER A C 1
ATOM 9726 O O . SER A 1 1198 ? 26.025 4.933 65.359 1.00 25.39 1198 SER A O 1
ATOM 9728 N N . TYR A 1 1199 ? 27.551 5.966 64.177 1.00 26.45 1199 TYR A N 1
ATOM 9729 C CA . TYR A 1 1199 ? 29.022 5.868 64.216 1.00 26.45 1199 TYR A CA 1
ATOM 9730 C C . TYR A 1 1199 ? 29.576 4.697 65.043 1.00 26.45 1199 TYR A C 1
ATOM 9732 O O . TYR A 1 1199 ? 29.694 4.807 66.263 1.00 26.45 1199 TYR A O 1
ATOM 9740 N N . ARG A 1 1200 ? 30.042 3.648 64.346 1.00 26.06 1200 ARG A N 1
ATOM 9741 C CA . ARG A 1 1200 ? 31.342 2.992 64.584 1.00 26.06 1200 ARG A CA 1
ATOM 9742 C C . ARG A 1 1200 ? 31.723 2.050 63.426 1.00 26.06 1200 ARG A C 1
ATOM 9744 O O . ARG A 1 1200 ? 30.983 1.113 63.161 1.00 26.06 1200 ARG A O 1
ATOM 9751 N N . MET A 1 1201 ? 32.925 2.328 62.904 1.00 29.86 1201 MET A N 1
ATOM 9752 C CA . MET A 1 1201 ? 33.840 1.554 62.040 1.00 29.86 1201 MET A CA 1
ATOM 9753 C C . MET A 1 1201 ? 33.430 1.252 60.603 1.00 29.86 1201 MET A C 1
ATOM 9755 O O . MET A 1 1201 ? 32.437 0.531 60.388 1.00 29.86 1201 MET A O 1
#